Protein AF-A0A8H7L2A6-F1 (afdb_monomer_lite)

Structure (mmCIF, N/CA/C/O backbone):
data_AF-A0A8H7L2A6-F1
#
_entry.id   AF-A0A8H7L2A6-F1
#
loop_
_atom_site.group_PDB
_atom_site.id
_atom_site.type_symbol
_atom_site.label_atom_id
_atom_site.label_alt_id
_atom_site.label_comp_id
_atom_site.label_asym_id
_atom_site.label_entity_id
_atom_site.label_seq_id
_atom_site.pdbx_PDB_ins_code
_atom_site.Cartn_x
_atom_site.Cartn_y
_atom_site.Cartn_z
_atom_site.occupancy
_atom_site.B_iso_or_equiv
_atom_site.auth_seq_id
_atom_site.auth_comp_id
_atom_site.auth_asym_id
_atom_site.auth_atom_id
_atom_site.pdbx_PDB_model_num
ATOM 1 N N . MET A 1 1 ? 75.609 7.071 -18.916 1.00 40.34 1 MET A N 1
ATOM 2 C CA . MET A 1 1 ? 76.246 8.360 -19.255 1.00 40.34 1 MET A CA 1
ATOM 3 C C . MET A 1 1 ? 75.304 9.120 -20.171 1.00 40.34 1 MET A C 1
ATOM 5 O O . MET A 1 1 ? 75.101 8.676 -21.293 1.00 40.34 1 MET A O 1
ATOM 9 N N . SER A 1 2 ? 74.730 10.215 -19.679 1.00 31.78 2 SER A N 1
ATOM 10 C CA . SER A 1 2 ? 74.048 11.240 -20.479 1.00 31.78 2 SER A CA 1
ATOM 11 C C . SER A 1 2 ? 74.425 12.574 -19.819 1.00 31.78 2 SER A C 1
ATOM 13 O O . SER A 1 2 ? 73.928 12.858 -18.739 1.00 31.78 2 SER A O 1
ATOM 15 N N . THR A 1 3 ? 75.395 13.369 -20.289 1.00 38.97 3 THR A N 1
ATOM 16 C CA . THR A 1 3 ? 75.802 13.602 -21.689 1.00 38.97 3 THR A CA 1
ATOM 17 C C . THR A 1 3 ? 74.549 13.868 -22.535 1.00 38.97 3 THR A C 1
ATOM 19 O O . THR A 1 3 ? 73.993 12.947 -23.120 1.00 38.97 3 THR A O 1
ATOM 22 N N . PHE A 1 4 ? 74.001 15.094 -22.526 1.00 56.50 4 PHE A N 1
ATOM 23 C CA . PHE A 1 4 ? 74.652 16.379 -22.171 1.00 56.50 4 PHE A CA 1
ATOM 24 C C . PHE A 1 4 ? 73.710 17.396 -21.480 1.00 56.50 4 PHE A C 1
ATOM 26 O O . PHE A 1 4 ? 73.726 18.582 -21.798 1.00 56.50 4 PHE A O 1
ATOM 33 N N . THR A 1 5 ? 72.856 16.943 -20.556 1.00 36.84 5 THR A N 1
ATOM 34 C CA . THR A 1 5 ? 71.542 17.587 -20.355 1.00 36.84 5 THR A CA 1
ATOM 35 C C . THR A 1 5 ? 71.321 18.253 -18.976 1.00 36.84 5 THR A C 1
ATOM 37 O O . THR A 1 5 ? 71.166 17.560 -17.979 1.00 36.84 5 THR A O 1
ATOM 40 N N . PHE A 1 6 ? 71.303 19.600 -18.962 1.00 30.20 6 PHE A N 1
ATOM 41 C CA . PHE A 1 6 ? 70.477 20.560 -18.170 1.00 30.20 6 PHE A CA 1
ATOM 42 C C . PHE A 1 6 ? 69.821 20.077 -16.839 1.00 30.20 6 PHE A C 1
ATOM 44 O O . PHE A 1 6 ? 69.044 19.133 -16.870 1.00 30.20 6 PHE A O 1
ATOM 51 N N . MET A 1 7 ? 70.024 20.636 -15.622 1.00 29.64 7 MET A N 1
ATOM 52 C CA . MET A 1 7 ? 70.186 22.035 -15.110 1.00 29.64 7 MET A CA 1
ATOM 53 C C . MET A 1 7 ? 68.904 22.903 -15.281 1.00 29.64 7 MET A C 1
ATOM 55 O O . MET A 1 7 ? 68.369 22.901 -16.381 1.00 29.64 7 MET A O 1
ATOM 59 N N . ARG A 1 8 ? 68.330 23.671 -14.317 1.00 29.77 8 ARG A N 1
ATOM 60 C CA . ARG A 1 8 ? 68.744 24.357 -13.042 1.00 29.77 8 ARG A CA 1
ATOM 61 C C . ARG A 1 8 ? 67.606 24.306 -11.967 1.00 29.77 8 ARG A C 1
ATOM 63 O O . ARG A 1 8 ? 66.462 24.163 -12.368 1.00 29.77 8 ARG A O 1
ATOM 70 N N . LEU A 1 9 ? 67.834 24.212 -10.635 1.00 29.08 9 LEU A N 1
ATOM 71 C CA . LEU A 1 9 ? 68.159 25.247 -9.592 1.00 29.08 9 LEU A CA 1
ATOM 72 C C . LEU A 1 9 ? 67.143 26.426 -9.493 1.00 29.08 9 LEU A C 1
ATOM 74 O O . LEU A 1 9 ? 66.812 26.962 -10.542 1.00 29.08 9 LEU A O 1
ATOM 78 N N . PHE A 1 10 ? 66.670 26.949 -8.333 1.00 32.69 10 PHE A N 1
ATOM 79 C CA . PHE A 1 10 ? 66.901 26.731 -6.864 1.00 32.69 10 PHE A CA 1
ATOM 80 C C . PHE A 1 10 ? 65.615 27.180 -6.053 1.00 32.69 10 PHE A C 1
ATOM 82 O O . PHE A 1 10 ? 64.568 27.161 -6.687 1.00 32.69 10 PHE A O 1
ATOM 89 N N . ALA A 1 11 ? 65.466 27.564 -4.756 1.00 26.86 11 ALA A N 1
ATOM 90 C CA . ALA A 1 11 ? 66.296 27.990 -3.593 1.00 26.86 11 ALA A CA 1
ATOM 91 C C . ALA A 1 11 ? 65.536 27.829 -2.212 1.00 26.86 11 ALA A C 1
ATOM 93 O O . ALA A 1 11 ? 64.535 27.122 -2.158 1.00 26.86 11 ALA A O 1
ATOM 94 N N . LEU A 1 12 ? 65.977 28.493 -1.114 1.00 28.73 12 LEU A N 1
ATOM 95 C CA . LEU A 1 12 ? 65.385 28.579 0.264 1.00 28.73 12 LEU A CA 1
ATOM 96 C C . LEU A 1 12 ? 65.599 30.000 0.889 1.00 28.73 12 LEU A C 1
ATOM 98 O O . LEU A 1 12 ? 66.325 30.772 0.267 1.00 28.73 12 LEU A O 1
ATOM 102 N N . LEU A 1 13 ? 65.067 30.320 2.103 1.00 30.17 13 LEU A N 1
ATOM 103 C CA . LEU A 1 13 ? 65.820 30.764 3.334 1.00 30.17 13 LEU A CA 1
ATOM 104 C C . LEU A 1 13 ? 64.979 31.416 4.501 1.00 30.17 13 LEU A C 1
ATOM 106 O O . LEU A 1 13 ? 64.203 32.323 4.244 1.00 30.17 13 LEU A O 1
ATOM 110 N N . TYR A 1 14 ? 65.280 31.019 5.764 1.00 26.67 14 TYR A N 1
ATOM 111 C CA . TYR A 1 14 ? 65.416 31.771 7.066 1.00 26.67 14 TYR A CA 1
ATOM 112 C C . TYR A 1 14 ? 64.215 32.594 7.648 1.00 26.67 14 TYR A C 1
ATOM 114 O O . TYR A 1 14 ? 63.538 33.272 6.893 1.00 26.67 14 TYR A O 1
ATOM 122 N N . THR A 1 15 ? 63.787 32.636 8.938 1.00 28.56 15 THR A N 1
ATOM 123 C CA . THR A 1 15 ? 64.263 32.418 10.355 1.00 28.56 15 THR A CA 1
ATOM 124 C C . THR A 1 15 ? 64.752 33.652 11.151 1.00 28.56 15 THR A C 1
ATOM 126 O O . THR A 1 15 ? 65.770 34.211 10.761 1.00 28.56 15 THR A O 1
ATOM 129 N N . PHE A 1 16 ? 64.145 33.968 12.324 1.00 26.38 16 PHE A N 1
ATOM 130 C CA . PHE A 1 16 ? 64.808 34.307 13.626 1.00 26.38 16 PHE A CA 1
ATOM 131 C C . PHE A 1 16 ? 63.808 34.463 14.820 1.00 26.38 16 PHE A C 1
ATOM 133 O O . PHE A 1 16 ? 62.601 34.486 14.598 1.00 26.38 16 PHE A O 1
ATOM 140 N N . VAL A 1 17 ? 64.292 34.523 16.083 1.00 28.95 17 VAL A N 1
ATOM 141 C CA . VAL A 1 17 ? 63.508 34.461 17.358 1.00 28.95 17 VAL A CA 1
ATOM 142 C C . VAL A 1 17 ? 64.082 35.362 18.484 1.00 28.95 17 VAL A C 1
ATOM 144 O O . VAL A 1 17 ? 65.301 35.489 18.586 1.00 28.95 17 VAL A O 1
ATOM 147 N N . SER A 1 18 ? 63.234 35.910 19.383 1.00 26.11 18 SER A N 1
ATOM 148 C CA . SER A 1 18 ? 63.553 36.355 20.776 1.00 26.11 18 SER A CA 1
ATOM 149 C C . SER A 1 18 ? 62.257 36.566 21.612 1.00 26.11 18 SER A C 1
ATOM 151 O O . SER A 1 18 ? 61.376 37.276 21.150 1.00 26.11 18 SER A O 1
ATOM 153 N N . ILE A 1 19 ? 61.986 35.819 22.706 1.00 30.64 19 ILE A N 1
ATOM 154 C CA . ILE A 1 19 ? 62.313 36.088 24.145 1.00 30.64 19 ILE A CA 1
ATOM 155 C C . ILE A 1 19 ? 61.479 37.267 24.734 1.00 30.64 19 ILE A C 1
ATOM 157 O O . ILE A 1 19 ? 61.655 38.388 24.279 1.00 30.64 19 ILE A O 1
ATOM 161 N N . ARG A 1 20 ? 60.574 37.120 25.736 1.00 25.31 20 ARG A N 1
ATOM 162 C CA . ARG A 1 20 ? 60.761 36.609 27.131 1.00 25.31 20 ARG A CA 1
ATOM 163 C C . ARG A 1 20 ? 59.428 36.219 27.860 1.00 25.31 20 ARG A C 1
ATOM 165 O O . ARG A 1 20 ? 58.353 36.469 27.335 1.00 25.31 20 ARG A O 1
ATOM 172 N N . SER A 1 21 ? 59.529 35.625 29.063 1.00 24.31 21 SER A N 1
ATOM 173 C CA . SER A 1 21 ? 58.467 35.088 29.977 1.00 24.31 21 SER A CA 1
ATOM 174 C C . SER A 1 21 ? 57.545 36.164 30.635 1.00 24.31 21 SER A C 1
ATOM 176 O O . SER A 1 21 ? 57.826 37.342 30.452 1.00 24.31 21 SER A O 1
ATOM 178 N N . ILE A 1 22 ? 56.466 35.917 31.420 1.00 28.44 22 ILE A N 1
ATOM 179 C CA . ILE A 1 22 ? 56.088 34.885 32.441 1.00 28.44 22 ILE A CA 1
ATOM 180 C C . ILE A 1 22 ? 54.555 34.575 32.388 1.00 28.44 22 ILE A C 1
ATOM 182 O O . ILE A 1 22 ? 53.804 35.312 31.761 1.00 28.44 22 ILE A O 1
ATOM 186 N N . ALA A 1 23 ? 54.089 33.483 33.018 1.00 29.59 23 ALA A N 1
ATOM 187 C CA . ALA A 1 23 ? 52.720 32.939 32.934 1.00 29.59 23 ALA A CA 1
ATOM 188 C C . ALA A 1 23 ? 51.699 33.414 34.001 1.00 29.59 23 ALA A C 1
ATOM 190 O O . ALA A 1 23 ? 52.063 33.612 35.158 1.00 29.59 23 ALA A O 1
ATOM 191 N N . ALA A 1 24 ? 50.410 33.428 33.620 1.00 24.98 24 ALA A N 1
ATOM 192 C CA . ALA A 1 24 ? 49.233 33.077 34.440 1.00 24.98 24 ALA A CA 1
ATOM 193 C C . ALA A 1 24 ? 47.994 32.863 33.530 1.00 24.98 24 ALA A C 1
ATOM 195 O O . ALA A 1 24 ? 47.926 33.445 32.450 1.00 24.98 24 ALA A O 1
ATOM 196 N N . ALA A 1 25 ? 47.016 32.057 33.962 1.00 32.19 25 ALA A N 1
ATOM 197 C CA . ALA A 1 25 ? 45.678 31.940 33.349 1.00 32.19 25 ALA A CA 1
ATOM 198 C C . ALA A 1 25 ? 44.618 32.514 34.320 1.00 32.19 25 ALA A C 1
ATOM 200 O O . ALA A 1 25 ? 44.925 32.624 35.512 1.00 32.19 25 ALA A O 1
ATOM 201 N N . PRO A 1 26 ? 43.400 32.883 33.863 1.00 31.97 26 PRO A N 1
ATOM 202 C CA . PRO A 1 26 ? 42.338 31.863 33.785 1.00 31.97 26 PRO A CA 1
ATOM 203 C C . PRO A 1 26 ? 41.276 32.025 32.663 1.00 31.97 26 PRO A C 1
ATOM 205 O O . PRO A 1 26 ? 40.942 33.131 32.265 1.00 31.97 26 PRO A O 1
ATOM 208 N N . VAL A 1 27 ? 40.695 30.878 32.272 1.00 27.33 27 VAL A N 1
ATOM 209 C CA . VAL A 1 27 ? 39.286 30.619 31.860 1.00 27.33 27 VAL A CA 1
ATOM 210 C C . VAL A 1 27 ? 38.619 31.496 30.772 1.00 27.33 27 VAL A C 1
ATOM 212 O O . VAL A 1 27 ? 38.424 32.696 30.924 1.00 27.33 27 VAL A O 1
ATOM 215 N N . ALA A 1 28 ? 38.128 30.828 29.720 1.00 28.22 28 ALA A N 1
ATOM 216 C CA . ALA A 1 28 ? 37.209 31.365 28.706 1.00 28.22 28 ALA A CA 1
ATOM 217 C C . ALA A 1 28 ? 35.732 31.048 29.043 1.00 28.22 28 ALA A C 1
ATOM 219 O O . ALA A 1 28 ? 35.467 30.152 29.849 1.00 28.22 28 ALA A O 1
ATOM 220 N N . PRO A 1 29 ? 34.762 31.724 28.401 1.00 27.88 29 PRO A N 1
ATOM 221 C CA . PRO A 1 29 ? 33.914 30.984 27.446 1.00 27.88 29 PRO A CA 1
ATOM 222 C C . PRO A 1 29 ? 34.198 31.291 25.967 1.00 27.88 29 PRO A C 1
ATOM 224 O O . PRO A 1 29 ? 34.882 32.253 25.623 1.00 27.88 29 PRO A O 1
ATOM 227 N N . THR A 1 30 ? 33.688 30.433 25.083 1.00 25.33 30 THR A N 1
ATOM 228 C CA . THR A 1 30 ? 33.914 30.462 23.628 1.00 25.33 30 THR A CA 1
ATOM 229 C C . THR A 1 30 ? 33.172 31.586 22.901 1.00 25.33 30 THR A C 1
ATOM 231 O O . THR A 1 30 ? 32.039 31.915 23.234 1.00 25.33 30 THR A O 1
ATOM 234 N N . VAL A 1 31 ? 33.812 32.126 21.859 1.00 28.44 31 VAL A N 1
ATOM 235 C CA . VAL A 1 31 ? 33.295 33.205 21.000 1.00 28.44 31 VAL A CA 1
ATOM 236 C C . VAL A 1 31 ? 32.268 32.684 19.988 1.00 28.44 31 VAL A C 1
ATOM 238 O O . VAL A 1 31 ? 32.456 31.624 19.392 1.00 28.44 31 VAL A O 1
ATOM 241 N N . GLU A 1 32 ? 31.221 33.476 19.749 1.00 26.55 32 GLU A N 1
ATOM 242 C CA . GLU A 1 32 ? 30.215 33.260 18.705 1.00 26.55 32 GLU A CA 1
ATOM 243 C C . GLU A 1 32 ? 30.849 33.175 17.306 1.00 26.55 32 GLU A C 1
ATOM 245 O O . GLU A 1 32 ? 31.541 34.093 16.853 1.00 26.55 32 GLU A O 1
ATOM 250 N N . THR A 1 33 ? 30.557 32.110 16.560 1.00 26.30 33 THR A N 1
ATOM 251 C CA . THR A 1 33 ? 30.880 32.055 15.130 1.00 26.30 33 THR A CA 1
ATOM 252 C C . THR A 1 33 ? 29.806 32.801 14.345 1.00 26.30 33 THR A C 1
ATOM 254 O O . THR A 1 33 ? 28.725 32.282 14.083 1.00 26.30 33 THR A O 1
ATOM 257 N N . ARG A 1 34 ? 30.107 34.046 13.956 1.00 26.78 34 ARG A N 1
ATOM 258 C CA . ARG A 1 34 ? 29.252 34.836 13.056 1.00 26.78 34 ARG A CA 1
ATOM 259 C C . ARG A 1 34 ? 29.004 34.068 11.756 1.00 26.78 34 ARG A C 1
ATOM 261 O O . ARG A 1 34 ? 29.905 33.980 10.922 1.00 26.78 34 ARG A O 1
ATOM 268 N N . HIS A 1 35 ? 27.777 33.594 11.547 1.00 29.30 35 HIS A N 1
ATOM 269 C CA . HIS A 1 35 ? 27.342 33.137 10.231 1.00 29.30 35 HIS A CA 1
ATOM 270 C C . HIS A 1 35 ? 27.392 34.313 9.253 1.00 29.30 35 HIS A C 1
ATOM 272 O O . HIS A 1 35 ? 26.611 35.261 9.344 1.00 29.30 35 HIS A O 1
ATOM 278 N N . SER A 1 36 ? 28.318 34.264 8.300 1.00 26.89 36 SER A N 1
ATOM 279 C CA . SER A 1 36 ? 28.273 35.155 7.149 1.00 26.89 36 SER A CA 1
ATOM 280 C C . SER A 1 36 ? 27.101 34.747 6.260 1.00 26.89 36 SER A C 1
ATOM 282 O O . SER A 1 36 ? 27.092 33.628 5.745 1.00 26.89 36 SER A O 1
ATOM 284 N N . LEU A 1 37 ? 26.143 35.653 6.058 1.00 34.56 37 LEU A N 1
ATOM 285 C CA . LEU A 1 37 ? 25.050 35.470 5.104 1.00 34.56 37 LEU A CA 1
ATOM 286 C C . LEU A 1 37 ? 25.632 35.381 3.688 1.00 34.56 37 LEU A C 1
ATOM 288 O O . LEU A 1 37 ? 25.933 36.395 3.054 1.00 34.56 37 LEU A O 1
ATOM 292 N N . SER A 1 38 ? 25.810 34.159 3.185 1.00 32.88 38 SER A N 1
ATOM 293 C CA . SER A 1 38 ? 26.059 33.925 1.766 1.00 32.88 38 SER A CA 1
ATOM 294 C C . SER A 1 38 ? 24.856 34.442 0.987 1.00 32.88 38 SER A C 1
ATOM 296 O O . SER A 1 38 ? 23.740 33.977 1.221 1.00 32.88 38 SER A O 1
ATOM 298 N N . LYS A 1 39 ? 25.063 35.398 0.073 1.00 38.22 39 LYS A N 1
ATOM 299 C CA . LYS A 1 39 ? 23.982 35.903 -0.781 1.00 38.22 39 LYS A CA 1
ATOM 300 C C . LYS A 1 39 ? 23.327 34.730 -1.510 1.00 38.22 39 LYS A C 1
ATOM 302 O O . LYS A 1 39 ? 23.985 34.087 -2.330 1.00 38.22 39 LYS A O 1
ATOM 307 N N . ARG A 1 40 ? 22.049 34.473 -1.214 1.00 44.06 40 ARG A N 1
ATOM 308 C CA . ARG A 1 40 ? 21.216 33.551 -1.992 1.00 44.06 40 ARG A CA 1
ATOM 309 C C . ARG A 1 40 ? 21.236 34.057 -3.446 1.00 44.06 40 ARG A C 1
ATOM 311 O O . ARG A 1 40 ? 21.142 35.275 -3.638 1.00 44.06 40 ARG A O 1
ATOM 318 N N . PRO A 1 41 ? 21.405 33.199 -4.468 1.00 45.56 41 PRO A N 1
ATOM 319 C CA . PRO A 1 41 ? 21.104 33.621 -5.831 1.00 45.56 41 PRO A CA 1
ATOM 320 C C . PRO A 1 41 ? 19.650 34.112 -5.868 1.00 45.56 41 PRO A C 1
ATOM 322 O O . PRO A 1 41 ? 18.807 33.578 -5.147 1.00 45.56 41 PRO A O 1
ATOM 325 N N . SER A 1 42 ? 19.372 35.152 -6.654 1.00 46.59 42 SER A N 1
ATOM 326 C CA . SER A 1 42 ? 18.027 35.726 -6.757 1.00 46.59 42 SER A CA 1
ATOM 327 C C . SER A 1 42 ? 17.032 34.649 -7.176 1.00 46.59 42 SER A C 1
ATOM 329 O O . SER A 1 42 ? 17.193 34.058 -8.248 1.00 46.59 42 SER A O 1
ATOM 331 N N . THR A 1 43 ? 16.018 34.407 -6.346 1.00 50.50 43 THR A N 1
ATOM 332 C CA . THR A 1 43 ? 14.876 33.577 -6.729 1.00 50.50 43 THR A CA 1
ATOM 333 C C . THR A 1 43 ? 14.183 34.230 -7.919 1.00 50.50 43 THR A C 1
ATOM 335 O O . THR A 1 43 ? 14.094 35.458 -8.012 1.00 50.50 43 THR A O 1
ATOM 338 N N . PHE A 1 44 ? 13.727 33.418 -8.870 1.00 51.88 44 PHE A N 1
ATOM 339 C CA . PHE A 1 44 ? 13.078 33.927 -10.073 1.00 51.88 44 PHE A CA 1
ATOM 340 C C . PHE A 1 44 ? 11.615 34.252 -9.754 1.00 51.88 44 PHE A C 1
ATOM 342 O O . PHE A 1 44 ? 10.711 33.511 -10.129 1.00 51.88 44 PHE A O 1
ATOM 349 N N . VAL A 1 45 ? 11.388 35.351 -9.023 1.00 56.09 45 VAL A N 1
ATOM 350 C CA . VAL A 1 45 ? 10.045 35.910 -8.824 1.00 56.09 45 VAL A CA 1
ATOM 351 C C . VAL A 1 45 ? 9.530 36.321 -10.201 1.00 56.09 45 VAL A C 1
ATOM 353 O O . VAL A 1 45 ? 9.932 37.350 -10.749 1.00 56.09 45 VAL A O 1
ATOM 356 N N . ALA A 1 46 ? 8.717 35.454 -10.801 1.00 62.34 46 ALA A N 1
ATOM 357 C CA . ALA A 1 46 ? 8.137 35.689 -12.110 1.00 62.34 46 ALA A CA 1
ATOM 358 C C . ALA A 1 46 ? 7.246 36.936 -12.062 1.00 62.34 46 ALA A C 1
ATOM 360 O O . ALA A 1 46 ? 6.533 37.159 -11.088 1.00 62.34 46 ALA A O 1
ATOM 361 N N . SER A 1 47 ? 7.268 37.741 -13.123 1.00 76.44 47 SER A N 1
ATOM 362 C CA . SER A 1 47 ? 6.226 38.745 -13.339 1.00 76.44 47 SER A CA 1
ATOM 363 C C . SER A 1 47 ? 4.880 38.054 -13.563 1.00 76.44 47 SER A C 1
ATOM 365 O O . SER A 1 47 ? 4.855 36.998 -14.201 1.00 76.44 47 SER A O 1
ATOM 367 N N . ALA A 1 48 ? 3.789 38.690 -13.129 1.00 82.62 48 ALA A N 1
ATOM 368 C CA . ALA A 1 48 ? 2.421 38.232 -13.358 1.00 82.62 48 ALA A CA 1
ATOM 369 C C . ALA A 1 48 ? 2.175 37.777 -14.823 1.00 82.62 48 ALA A C 1
ATOM 371 O O . ALA A 1 48 ? 2.740 38.368 -15.755 1.00 82.62 48 ALA A O 1
ATOM 372 N N . PRO A 1 49 ? 1.347 36.740 -15.060 1.00 91.31 49 PRO A N 1
ATOM 373 C CA . PRO A 1 49 ? 0.391 36.141 -14.124 1.00 91.31 49 PRO A CA 1
ATOM 374 C C . PRO A 1 49 ? 0.989 35.180 -13.089 1.00 91.31 49 PRO A C 1
ATOM 376 O O . PRO A 1 49 ? 1.882 34.376 -13.372 1.00 91.31 49 PRO A O 1
ATOM 379 N N . HIS A 1 50 ? 0.411 35.231 -11.894 1.00 94.69 50 HIS A N 1
ATOM 380 C CA . HIS A 1 50 ? 0.646 34.302 -10.801 1.00 94.69 50 HIS A CA 1
ATOM 381 C C . HIS A 1 50 ? -0.486 33.270 -10.746 1.00 94.69 50 HIS A C 1
ATOM 383 O O . HIS A 1 50 ? -1.662 33.586 -10.934 1.00 94.69 50 HIS A O 1
ATOM 389 N N . PHE A 1 51 ? -0.122 32.019 -10.502 1.00 96.69 51 PHE A N 1
ATOM 390 C CA . PHE A 1 51 ? -1.047 30.910 -10.345 1.00 96.69 51 PHE A CA 1
ATOM 391 C C . PHE A 1 51 ? -0.696 30.196 -9.047 1.00 96.69 51 PHE A C 1
ATOM 393 O O . PHE A 1 51 ? 0.316 29.490 -8.987 1.00 96.69 51 PHE A O 1
ATOM 400 N N . THR A 1 52 ? -1.526 30.423 -8.029 1.00 97.19 52 THR A N 1
ATOM 401 C CA . THR A 1 52 ? -1.337 29.955 -6.650 1.00 97.19 52 THR A CA 1
ATOM 402 C C . THR A 1 52 ? -2.279 28.794 -6.350 1.00 97.19 52 THR A C 1
ATOM 404 O O . THR A 1 52 ? -3.465 28.861 -6.672 1.00 97.19 52 THR A O 1
ATOM 407 N N . ILE A 1 53 ? -1.778 27.761 -5.680 1.00 96.75 53 ILE A N 1
ATOM 408 C CA . ILE A 1 53 ? -2.603 26.732 -5.040 1.00 96.75 53 ILE A CA 1
ATOM 409 C C . ILE A 1 53 ? -2.105 26.466 -3.623 1.00 96.75 53 ILE A C 1
ATOM 411 O O . ILE A 1 53 ? -0.897 26.428 -3.377 1.00 96.75 53 ILE A O 1
ATOM 415 N N . TYR A 1 54 ? -3.055 26.305 -2.709 1.00 94.50 54 TYR A N 1
ATOM 416 C CA . TYR A 1 54 ? -2.826 25.962 -1.310 1.00 94.50 54 TYR A CA 1
ATOM 417 C C . TYR A 1 54 ? -3.066 24.463 -1.125 1.00 94.50 54 TYR A C 1
ATOM 419 O O . TYR A 1 54 ? -3.929 23.891 -1.798 1.00 94.50 54 TYR A O 1
ATOM 427 N N . ASN A 1 55 ? -2.330 23.815 -0.225 1.00 87.62 55 ASN A N 1
ATOM 428 C CA . ASN A 1 55 ? -2.624 22.447 0.197 1.00 87.62 55 ASN A CA 1
ATOM 429 C C . ASN A 1 55 ? -2.904 22.405 1.698 1.00 87.62 55 ASN A C 1
ATOM 431 O O . ASN A 1 55 ? -2.065 22.849 2.477 1.00 87.62 55 ASN A O 1
ATOM 435 N N . ASP A 1 56 ? -4.057 21.847 2.069 1.00 75.56 56 ASP A N 1
ATOM 436 C CA . ASP A 1 56 ? -4.521 21.805 3.459 1.00 75.56 56 ASP A CA 1
ATOM 437 C C . ASP A 1 56 ? -5.051 20.424 3.866 1.00 75.56 56 ASP A C 1
ATOM 439 O O . ASP A 1 56 ? -4.609 19.869 4.872 1.00 75.56 56 ASP A O 1
ATOM 443 N N . LYS A 1 57 ? -5.844 19.771 3.001 1.00 70.56 57 LYS A N 1
ATOM 444 C CA . LYS A 1 57 ? -6.129 18.326 3.097 1.00 70.56 57 LYS A CA 1
ATOM 445 C C . LYS A 1 57 ? -4.851 17.529 3.413 1.00 70.56 57 LYS A C 1
ATOM 447 O O . LYS A 1 57 ? -3.814 17.696 2.761 1.00 70.56 57 LYS A O 1
ATOM 452 N N . TRP A 1 58 ? -4.942 16.655 4.422 1.00 59.31 58 TRP A N 1
ATOM 453 C CA . TRP A 1 58 ? -3.833 15.931 5.070 1.00 59.31 58 TRP A CA 1
ATOM 454 C C . TRP A 1 58 ? -3.209 14.835 4.185 1.00 59.31 58 TRP A C 1
ATOM 456 O O . TRP A 1 58 ? -3.289 13.637 4.453 1.00 59.31 58 TRP A O 1
ATOM 466 N N . LEU A 1 59 ? -2.582 15.264 3.094 1.00 61.19 59 LEU A N 1
ATOM 467 C CA . LEU A 1 59 ? -2.009 14.434 2.038 1.00 61.19 59 LEU A CA 1
ATOM 468 C C . LEU A 1 59 ? -0.514 14.719 1.857 1.00 61.19 59 LEU A C 1
ATOM 470 O O . LEU A 1 59 ? 0.019 15.716 2.345 1.00 61.19 59 LEU A O 1
ATOM 474 N N . THR A 1 60 ? 0.176 13.843 1.129 1.00 71.31 60 THR A N 1
ATOM 475 C CA . THR A 1 60 ? 1.567 14.067 0.716 1.00 71.31 60 THR A CA 1
ATOM 476 C C . THR A 1 60 ? 1.689 15.276 -0.207 1.00 71.31 60 THR A C 1
ATOM 478 O O . THR A 1 60 ? 0.831 15.491 -1.061 1.00 71.31 60 THR A O 1
ATOM 481 N N . LEU A 1 61 ? 2.797 16.014 -0.090 1.00 83.94 61 LEU A N 1
ATOM 482 C CA . LEU A 1 61 ? 3.130 17.103 -1.011 1.00 83.94 61 LEU A CA 1
ATOM 483 C C . LEU A 1 61 ? 3.136 16.596 -2.467 1.00 83.94 61 LEU A C 1
ATOM 485 O O . LEU A 1 61 ? 3.781 15.574 -2.728 1.00 83.94 61 LEU A O 1
ATOM 489 N N . PRO A 1 62 ? 2.456 17.284 -3.401 1.00 89.62 62 PRO A N 1
ATOM 490 C CA . PRO A 1 62 ? 2.393 16.863 -4.794 1.00 89.62 62 PRO A CA 1
ATOM 491 C C . PRO A 1 62 ? 3.752 16.894 -5.488 1.00 89.62 62 PRO A C 1
ATOM 493 O O . PRO A 1 62 ? 4.670 17.638 -5.132 1.00 89.62 62 PRO A O 1
ATOM 496 N N . SER A 1 63 ? 3.862 16.112 -6.556 1.00 90.19 63 SER A N 1
ATOM 497 C CA . SER A 1 63 ? 4.930 16.281 -7.529 1.00 90.19 63 SER A CA 1
ATOM 498 C C . SER A 1 63 ? 4.790 17.613 -8.278 1.00 90.19 63 SER A C 1
ATOM 500 O O . SER A 1 63 ? 3.702 18.167 -8.440 1.00 90.19 63 SER A O 1
ATOM 502 N N . ALA A 1 64 ? 5.901 18.104 -8.828 1.00 87.56 64 ALA A N 1
ATOM 503 C CA . ALA A 1 64 ? 5.874 19.267 -9.714 1.00 87.56 64 ALA A CA 1
ATOM 504 C C . ALA A 1 64 ? 5.080 19.019 -11.020 1.00 87.56 64 ALA A C 1
ATOM 506 O O . ALA A 1 64 ? 4.723 19.977 -11.698 1.00 87.56 64 ALA A O 1
ATOM 507 N N . GLU A 1 65 ? 4.788 17.755 -11.363 1.00 87.00 65 GLU A N 1
ATOM 508 C CA . GLU A 1 65 ? 3.951 17.373 -12.508 1.00 87.00 65 GLU A CA 1
ATOM 509 C C . GLU A 1 65 ? 2.455 17.544 -12.193 1.00 87.00 65 GLU A C 1
ATOM 511 O O . GLU A 1 65 ? 1.727 18.109 -13.004 1.00 87.00 65 GLU A O 1
ATOM 516 N N . GLU A 1 66 ? 2.004 17.178 -10.988 1.00 90.56 66 GLU A N 1
ATOM 517 C CA . GLU A 1 66 ? 0.626 17.415 -10.509 1.00 90.56 66 GLU A CA 1
ATOM 518 C C . GLU A 1 66 ? 0.297 18.908 -10.332 1.00 90.56 66 GLU A C 1
ATOM 520 O O . GLU A 1 66 ? -0.877 19.296 -10.367 1.00 90.56 66 GLU A O 1
ATOM 525 N N . LEU A 1 67 ? 1.331 19.748 -10.231 1.00 92.50 67 LEU A N 1
ATOM 526 C CA . LEU A 1 67 ? 1.268 21.211 -10.197 1.00 92.50 67 LEU A CA 1
ATOM 527 C C . LEU A 1 67 ? 1.509 21.892 -11.559 1.00 92.50 67 LEU A C 1
ATOM 529 O O . LEU A 1 67 ? 1.638 23.118 -11.614 1.00 92.50 67 LEU A O 1
ATOM 533 N N . THR A 1 68 ? 1.559 21.145 -12.666 1.00 93.12 68 THR A N 1
ATOM 534 C CA . THR A 1 68 ? 1.689 21.713 -14.017 1.00 93.12 68 THR A CA 1
ATOM 535 C C . THR A 1 68 ? 0.610 22.770 -14.278 1.00 93.12 68 THR A C 1
ATOM 537 O O . THR A 1 68 ? -0.584 22.489 -14.325 1.00 93.12 68 THR A O 1
ATOM 540 N N . GLY A 1 69 ? 1.047 24.015 -14.483 1.00 91.44 69 GLY A N 1
ATOM 541 C CA . GLY A 1 69 ? 0.170 25.168 -14.706 1.00 91.44 69 GLY A CA 1
ATOM 542 C C . GLY A 1 69 ? 0.040 26.119 -13.515 1.00 91.44 69 GLY A C 1
ATOM 543 O O . GLY A 1 69 ? -0.422 27.246 -13.714 1.00 91.44 69 GLY A O 1
ATOM 544 N N . TYR A 1 70 ? 0.537 25.738 -12.339 1.00 95.38 70 TYR A N 1
ATOM 545 C CA . TYR A 1 70 ? 0.821 26.648 -11.228 1.00 95.38 70 TYR A CA 1
ATOM 546 C C . TYR A 1 70 ? 2.241 27.227 -11.327 1.00 95.38 70 TYR A C 1
ATOM 548 O O . TYR A 1 70 ? 3.092 26.706 -12.049 1.00 95.38 70 TYR A O 1
ATOM 556 N N . ASN A 1 71 ? 2.501 28.333 -10.625 1.00 94.69 71 ASN A N 1
ATOM 557 C CA . ASN A 1 71 ? 3.858 28.861 -10.408 1.00 94.69 71 ASN A CA 1
ATOM 558 C C . ASN A 1 71 ? 4.120 29.305 -8.953 1.00 94.69 71 ASN A C 1
ATOM 560 O O . ASN A 1 71 ? 5.249 29.666 -8.613 1.00 94.69 71 ASN A O 1
ATOM 564 N N . VAL A 1 72 ? 3.119 29.201 -8.074 1.00 96.38 72 VAL A N 1
ATOM 565 C CA . VAL A 1 72 ? 3.242 29.355 -6.620 1.00 96.38 72 VAL A CA 1
ATOM 566 C C . VAL A 1 72 ? 2.483 28.215 -5.934 1.00 96.38 72 VAL A C 1
ATOM 568 O O . VAL A 1 72 ? 1.359 27.893 -6.316 1.00 96.38 72 VAL A O 1
ATOM 571 N N . PHE A 1 73 ? 3.095 27.610 -4.919 1.00 96.62 73 PHE A N 1
ATOM 572 C CA . PHE A 1 73 ? 2.492 26.578 -4.076 1.00 96.62 73 PHE A CA 1
ATOM 573 C C . PHE A 1 73 ? 2.632 26.978 -2.604 1.00 96.62 73 PHE A C 1
ATOM 575 O O . PHE A 1 73 ? 3.749 27.264 -2.161 1.00 96.62 73 PHE A O 1
ATOM 582 N N . ALA A 1 74 ? 1.520 27.016 -1.870 1.00 96.38 74 ALA A N 1
ATOM 583 C CA . ALA A 1 74 ? 1.445 27.522 -0.502 1.00 96.38 74 ALA A CA 1
ATOM 584 C C . ALA A 1 74 ? 1.100 26.410 0.504 1.00 96.38 74 ALA A C 1
ATOM 586 O O . ALA A 1 74 ? 0.028 25.813 0.442 1.00 96.38 74 ALA A O 1
ATOM 587 N N . LEU A 1 75 ? 2.015 26.163 1.445 1.00 95.06 75 LEU A N 1
ATOM 588 C CA . LEU A 1 75 ? 1.822 25.229 2.558 1.00 95.06 75 LEU A CA 1
ATOM 589 C C . LEU A 1 75 ? 0.883 25.834 3.612 1.00 95.06 75 LEU A C 1
ATOM 591 O O . LEU A 1 75 ? 1.219 26.886 4.157 1.00 95.06 75 LEU A O 1
ATOM 595 N N . SER A 1 76 ? -0.222 25.171 3.953 1.00 89.75 76 SER A N 1
ATOM 596 C CA . SER A 1 76 ? -0.977 25.478 5.178 1.00 89.75 76 SER A CA 1
ATOM 597 C C . SER A 1 76 ? -0.226 24.972 6.424 1.00 89.75 76 SER A C 1
ATOM 599 O O . SER A 1 76 ? 0.573 24.046 6.325 1.00 89.75 76 SER A O 1
ATOM 601 N N . PHE A 1 77 ? -0.374 25.522 7.625 1.00 92.31 77 PHE A N 1
ATOM 602 C CA . PHE A 1 77 ? -0.330 26.951 7.934 1.00 92.31 77 PHE A CA 1
ATOM 603 C C . PHE A 1 77 ? 0.861 27.234 8.868 1.00 92.31 77 PHE A C 1
ATOM 605 O O . PHE A 1 77 ? 1.412 26.335 9.504 1.00 92.31 77 PHE A O 1
ATOM 612 N N . TRP A 1 78 ? 1.268 28.494 9.004 1.00 96.62 78 TRP A N 1
ATOM 613 C CA . TRP A 1 78 ? 2.125 28.954 10.099 1.00 96.62 78 TRP A CA 1
ATOM 614 C C . TRP A 1 78 ? 1.329 29.886 11.010 1.00 96.62 78 TRP A C 1
ATOM 616 O O . TRP A 1 78 ? 0.973 30.993 10.614 1.00 96.62 78 TRP A O 1
ATOM 626 N N . LEU A 1 79 ? 1.055 29.432 12.228 1.00 96.19 79 LEU A N 1
ATOM 627 C CA . LEU A 1 79 ? 0.255 30.134 13.228 1.00 96.19 79 LEU A CA 1
ATOM 628 C C . LEU A 1 79 ? 1.165 30.823 14.259 1.00 96.19 79 LEU A C 1
ATOM 630 O O . LEU A 1 79 ? 2.362 30.538 14.352 1.00 96.19 79 LEU A O 1
ATOM 634 N N . LEU A 1 80 ? 0.597 31.667 15.121 1.00 92.31 80 LEU A N 1
ATOM 635 C CA . LEU A 1 80 ? 1.281 32.256 16.279 1.00 92.31 80 LEU A CA 1
ATOM 636 C C . LEU A 1 80 ? 1.916 31.213 17.216 1.00 92.31 80 LEU A C 1
ATOM 638 O O . LEU A 1 80 ? 2.905 31.505 17.892 1.00 92.31 80 LEU A O 1
ATOM 642 N N . SER A 1 81 ? 1.365 29.999 17.260 1.00 91.44 81 SER A N 1
ATOM 643 C CA . SER A 1 81 ? 1.895 28.857 18.016 1.00 91.44 81 SER A CA 1
ATOM 644 C C . SER A 1 81 ? 3.089 28.162 17.340 1.00 91.44 81 SER A C 1
ATOM 646 O O . SER A 1 81 ? 3.785 27.380 17.992 1.00 91.44 81 SER A O 1
ATOM 648 N N . GLY A 1 82 ? 3.362 28.462 16.066 1.00 91.38 82 GLY A N 1
ATOM 649 C CA . GLY A 1 82 ? 4.362 27.810 15.222 1.00 91.38 82 GLY A CA 1
ATOM 650 C C . GLY A 1 82 ? 3.745 27.194 13.956 1.00 91.38 82 GLY A C 1
ATOM 651 O O . GLY A 1 82 ? 2.606 27.496 13.610 1.00 91.38 82 GLY A O 1
ATOM 652 N N . PRO A 1 83 ? 4.480 26.333 13.229 1.00 92.19 83 PRO A N 1
ATOM 653 C CA . PRO A 1 83 ? 3.903 25.617 12.096 1.00 92.19 83 PRO A CA 1
ATOM 654 C C . PRO A 1 83 ? 2.760 24.697 12.542 1.00 92.19 83 PRO A C 1
ATOM 656 O O . PRO A 1 83 ? 2.889 24.004 13.553 1.00 92.19 83 PRO A O 1
ATOM 659 N N . ALA A 1 84 ? 1.710 24.652 11.732 1.00 90.00 84 ALA A N 1
ATOM 660 C CA . ALA A 1 84 ? 0.609 23.698 11.763 1.00 90.00 84 ALA A CA 1
ATOM 661 C C . ALA A 1 84 ? 0.635 22.821 10.489 1.00 90.00 84 ALA A C 1
ATOM 663 O O . ALA A 1 84 ? 1.466 23.032 9.602 1.00 90.00 84 ALA A O 1
ATOM 664 N N . ASP A 1 85 ? -0.217 21.801 10.426 1.00 90.00 85 ASP A N 1
ATOM 665 C CA . ASP A 1 85 ? -0.624 21.107 9.192 1.00 90.00 85 ASP A CA 1
ATOM 666 C C . ASP A 1 85 ? 0.528 20.756 8.219 1.00 90.00 85 ASP A C 1
ATOM 668 O O . ASP A 1 85 ? 1.492 20.060 8.567 1.00 90.00 85 ASP A O 1
ATOM 672 N N . GLN A 1 86 ? 0.473 21.244 6.981 1.00 91.00 86 GLN A N 1
ATOM 673 C CA . GLN A 1 86 ? 1.455 20.951 5.937 1.00 91.00 86 GLN A CA 1
ATOM 674 C C . GLN A 1 86 ? 2.813 21.648 6.156 1.00 91.00 86 GLN A C 1
ATOM 676 O O . GLN A 1 86 ? 3.846 21.174 5.671 1.00 91.00 86 GLN A O 1
ATOM 681 N N . ALA A 1 87 ? 2.867 22.708 6.963 1.00 91.62 87 ALA A N 1
ATOM 682 C CA . ALA A 1 87 ? 4.088 23.354 7.422 1.00 91.62 87 ALA A CA 1
ATOM 683 C C . ALA A 1 87 ? 4.808 22.516 8.495 1.00 91.62 87 ALA A C 1
ATOM 685 O O . ALA A 1 87 ? 6.044 22.506 8.522 1.00 91.62 87 ALA A O 1
ATOM 686 N N . ILE A 1 88 ? 4.079 21.754 9.327 1.00 90.38 88 ILE A N 1
ATOM 687 C CA . ILE A 1 88 ? 4.662 20.704 10.183 1.00 90.38 88 ILE A CA 1
ATOM 688 C C . ILE A 1 88 ? 5.252 19.605 9.301 1.00 90.38 88 ILE A C 1
ATOM 690 O O . ILE A 1 88 ? 6.417 19.241 9.486 1.00 90.38 88 ILE A O 1
ATOM 694 N N . ASN A 1 89 ? 4.489 19.113 8.320 1.00 89.44 89 ASN A N 1
ATOM 695 C CA . ASN A 1 89 ? 4.949 18.061 7.410 1.00 89.44 89 ASN A CA 1
ATOM 696 C C . ASN A 1 89 ? 6.226 18.489 6.669 1.00 89.44 89 ASN A C 1
ATOM 698 O O . ASN A 1 89 ? 7.210 17.748 6.662 1.00 89.44 89 ASN A O 1
ATOM 702 N N . TRP A 1 90 ? 6.273 19.723 6.147 1.00 92.38 90 TRP A N 1
ATOM 703 C CA . TRP A 1 90 ? 7.494 20.300 5.582 1.00 92.38 90 TRP A CA 1
ATOM 704 C C . TRP A 1 90 ? 8.623 20.377 6.614 1.00 92.38 90 TRP A C 1
ATOM 706 O O . TRP A 1 90 ? 9.739 19.944 6.326 1.00 92.38 90 TRP A O 1
ATOM 716 N N . ALA A 1 91 ? 8.369 20.885 7.825 1.00 90.06 91 ALA A N 1
ATOM 717 C CA . ALA A 1 91 ? 9.392 21.028 8.861 1.00 90.06 91 ALA A CA 1
ATOM 718 C C . ALA A 1 91 ? 10.063 19.694 9.235 1.00 90.06 91 ALA A C 1
ATOM 720 O O . ALA A 1 91 ? 11.278 19.690 9.454 1.00 90.06 91 ALA A O 1
ATOM 721 N N . GLN A 1 92 ? 9.321 18.583 9.240 1.00 88.25 92 GLN A N 1
ATOM 722 C CA . GLN A 1 92 ? 9.836 17.244 9.555 1.00 88.25 92 GLN A CA 1
ATOM 723 C C . GLN A 1 92 ? 10.750 16.643 8.470 1.00 88.25 92 GLN A C 1
ATOM 725 O O . GLN A 1 92 ? 11.557 15.766 8.781 1.00 88.25 92 GLN A O 1
ATOM 730 N N . LEU A 1 93 ? 10.679 17.109 7.216 1.00 85.62 93 LEU A N 1
ATOM 731 C CA . LEU A 1 93 ? 11.526 16.586 6.137 1.00 85.62 93 LEU A CA 1
ATOM 732 C C . LEU A 1 93 ? 13.022 16.851 6.386 1.00 85.62 93 LEU A C 1
ATOM 734 O O . LEU A 1 93 ? 13.431 17.926 6.844 1.00 85.62 93 LEU A O 1
ATOM 738 N N . THR A 1 94 ? 13.860 15.882 6.011 1.00 88.62 94 THR A N 1
ATOM 739 C CA . THR A 1 94 ? 15.324 16.025 6.046 1.00 88.62 94 THR A CA 1
ATOM 740 C C . THR A 1 94 ? 15.811 17.103 5.074 1.00 88.62 94 THR A C 1
ATOM 742 O O . THR A 1 94 ? 15.144 17.427 4.089 1.00 88.62 94 THR A O 1
ATOM 745 N N . SER A 1 95 ? 17.012 17.641 5.312 1.00 82.62 95 SER A N 1
ATOM 746 C CA . SER A 1 95 ? 17.642 18.641 4.434 1.00 82.62 95 SER A CA 1
ATOM 747 C C . SER A 1 95 ? 17.731 18.189 2.973 1.00 82.62 95 SER A C 1
ATOM 749 O O . SER A 1 95 ? 17.526 19.001 2.072 1.00 82.62 95 SER A O 1
ATOM 751 N N . ASP A 1 96 ? 17.976 16.898 2.736 1.00 83.12 96 ASP A N 1
ATOM 752 C CA . ASP A 1 96 ? 18.107 16.332 1.392 1.00 83.12 96 ASP A CA 1
ATOM 753 C C . ASP A 1 96 ? 16.739 16.191 0.704 1.00 83.12 96 ASP A C 1
ATOM 755 O O . ASP A 1 96 ? 16.607 16.542 -0.468 1.00 83.12 96 ASP A O 1
ATOM 759 N N . GLN A 1 97 ? 15.692 15.780 1.434 1.00 85.69 97 GLN A N 1
ATOM 760 C CA . GLN A 1 97 ? 14.309 15.780 0.928 1.00 85.69 97 GLN A CA 1
ATOM 761 C C . GLN A 1 97 ? 13.836 17.200 0.600 1.00 85.69 97 GLN A C 1
ATOM 763 O O . GLN A 1 97 ? 13.342 17.440 -0.502 1.00 85.69 97 GLN A O 1
ATOM 768 N N . LYS A 1 98 ? 14.056 18.159 1.512 1.00 90.56 98 LYS A N 1
ATOM 769 C CA . LYS A 1 98 ? 13.763 19.580 1.279 1.00 90.56 98 LYS A CA 1
ATOM 770 C C . LYS A 1 98 ? 14.494 20.085 0.039 1.00 90.56 98 LYS A C 1
ATOM 772 O O . LYS A 1 98 ? 13.855 20.629 -0.854 1.00 90.56 98 LYS A O 1
ATOM 777 N N . SER A 1 99 ? 15.806 19.854 -0.071 1.00 87.88 99 SER A N 1
ATOM 778 C CA . SER A 1 99 ? 16.590 20.255 -1.246 1.00 87.88 99 SER A CA 1
ATOM 779 C C . SER A 1 99 ? 16.081 19.597 -2.530 1.00 87.88 99 SER A C 1
ATOM 781 O O . SER A 1 99 ? 16.030 20.264 -3.556 1.00 87.88 99 SER A O 1
ATOM 783 N N . SER A 1 100 ? 15.671 18.327 -2.488 1.00 88.69 100 SER A N 1
ATOM 784 C CA . SER A 1 100 ? 15.159 17.601 -3.654 1.00 88.69 100 SER A CA 1
ATOM 785 C C . SER A 1 100 ? 13.837 18.191 -4.159 1.00 88.69 100 SER A C 1
ATOM 787 O O . SER A 1 100 ? 13.750 18.567 -5.329 1.00 88.69 100 SER A O 1
ATOM 789 N N . ILE A 1 101 ? 12.852 18.381 -3.272 1.00 89.88 101 ILE A N 1
ATOM 790 C CA . ILE A 1 101 ? 11.551 18.978 -3.620 1.00 89.88 101 ILE A CA 1
ATOM 791 C C . ILE A 1 101 ? 11.743 20.423 -4.095 1.00 89.88 101 ILE A C 1
ATOM 793 O O . ILE A 1 101 ? 11.240 20.797 -5.154 1.00 89.88 101 ILE A O 1
ATOM 797 N N . LYS A 1 102 ? 12.559 21.217 -3.385 1.00 90.56 102 LYS A N 1
ATOM 798 C CA . LYS A 1 102 ? 12.943 22.572 -3.809 1.00 90.56 102 LYS A CA 1
ATOM 799 C C . LYS A 1 102 ? 13.579 22.583 -5.196 1.00 90.56 102 LYS A C 1
ATOM 801 O O . LYS A 1 102 ? 13.289 23.489 -5.970 1.00 90.56 102 LYS A O 1
ATOM 806 N N . SER A 1 103 ? 14.448 21.629 -5.526 1.00 88.50 103 SER A N 1
ATOM 807 C CA . SER A 1 103 ? 15.054 21.534 -6.858 1.00 88.50 103 SER A CA 1
ATOM 808 C C . SER A 1 103 ? 14.034 21.167 -7.937 1.00 88.50 103 SER A C 1
ATOM 810 O O . SER A 1 103 ? 14.077 21.764 -9.008 1.00 88.50 103 SER A O 1
ATOM 812 N N . ALA A 1 104 ? 13.102 20.250 -7.659 1.00 86.94 104 ALA A N 1
ATOM 813 C CA . ALA A 1 104 ? 12.046 19.866 -8.597 1.00 86.94 104 ALA A CA 1
ATOM 814 C C . ALA A 1 104 ? 11.061 21.018 -8.871 1.00 86.94 104 ALA A C 1
ATOM 816 O O . ALA A 1 104 ? 10.807 21.347 -10.028 1.00 86.94 104 ALA A O 1
ATOM 817 N N . TYR A 1 105 ? 10.576 21.686 -7.819 1.00 91.56 105 TYR A N 1
ATOM 818 C CA . TYR A 1 105 ? 9.678 22.840 -7.931 1.00 91.56 105 TYR A CA 1
ATOM 819 C C . TYR A 1 105 ? 10.360 23.996 -8.685 1.00 91.56 105 TYR A C 1
ATOM 821 O O . TYR A 1 105 ? 9.815 24.490 -9.670 1.00 91.56 105 TYR A O 1
ATOM 829 N N . ASN A 1 106 ? 11.602 24.353 -8.322 1.00 86.81 106 ASN A N 1
ATOM 830 C CA . ASN A 1 106 ? 12.369 25.381 -9.040 1.00 86.81 106 ASN A CA 1
ATOM 831 C C . ASN A 1 106 ? 12.601 25.028 -10.521 1.00 86.81 106 ASN A C 1
ATOM 833 O O . ASN A 1 106 ? 12.574 25.921 -11.365 1.00 86.81 106 ASN A O 1
ATOM 837 N N . ALA A 1 107 ? 12.819 23.750 -10.857 1.00 84.06 107 ALA A N 1
ATOM 838 C CA . ALA A 1 107 ? 12.988 23.307 -12.244 1.00 84.06 107 ALA A CA 1
ATOM 839 C C . ALA A 1 107 ? 11.690 23.418 -13.070 1.00 84.06 107 ALA A C 1
ATOM 841 O O . ALA A 1 107 ? 11.757 23.701 -14.264 1.00 84.06 107 ALA A O 1
ATOM 842 N N . ALA A 1 108 ? 10.526 23.261 -12.433 1.00 84.00 108 ALA A N 1
ATOM 843 C CA . ALA A 1 108 ? 9.213 23.511 -13.032 1.00 84.00 108 ALA A CA 1
ATOM 844 C C . ALA A 1 108 ? 8.803 25.002 -13.041 1.00 84.00 108 ALA A C 1
ATOM 846 O O . ALA A 1 108 ? 7.794 25.356 -13.646 1.00 84.00 108 ALA A O 1
ATOM 847 N N . GLY A 1 109 ? 9.573 25.887 -12.395 1.00 90.19 109 GLY A N 1
ATOM 848 C CA . GLY A 1 109 ? 9.240 27.309 -12.247 1.00 90.19 109 GLY A CA 1
ATOM 849 C C . GLY A 1 109 ? 8.229 27.612 -11.133 1.00 90.19 109 GLY A C 1
ATOM 850 O O . GLY A 1 109 ? 7.613 28.676 -11.148 1.00 90.19 109 GLY A O 1
ATOM 851 N N . ILE A 1 110 ? 8.059 26.693 -10.178 1.00 93.38 110 ILE A N 1
ATOM 852 C CA . ILE A 1 110 ? 7.150 26.811 -9.033 1.00 93.38 110 ILE A CA 1
ATOM 853 C C . ILE A 1 110 ? 7.923 27.333 -7.816 1.00 93.38 110 ILE A C 1
ATOM 855 O O . ILE A 1 110 ? 8.934 26.755 -7.417 1.00 93.38 110 ILE A O 1
ATOM 859 N N . SER A 1 111 ? 7.422 28.401 -7.193 1.00 94.88 111 SER A N 1
ATOM 860 C CA . SER A 1 111 ? 7.911 28.899 -5.899 1.00 94.88 111 SER A CA 1
ATOM 861 C C . SER A 1 111 ? 7.171 28.221 -4.744 1.00 94.88 111 SER A C 1
ATOM 863 O O . SER A 1 111 ? 5.942 28.184 -4.745 1.00 94.88 111 SER A O 1
ATOM 865 N N . LEU A 1 112 ? 7.904 27.716 -3.748 1.00 96.06 112 LEU A N 1
ATOM 866 C CA . LEU A 1 112 ? 7.343 27.061 -2.560 1.00 96.06 112 LEU A CA 1
ATOM 867 C C . LEU A 1 112 ? 7.303 28.037 -1.375 1.00 96.06 112 LEU A C 1
ATOM 869 O O . LEU A 1 112 ? 8.355 28.383 -0.826 1.00 96.06 112 LEU A O 1
ATOM 873 N N . ILE A 1 113 ? 6.104 28.454 -0.973 1.00 97.19 113 ILE A N 1
ATOM 874 C CA . ILE A 1 113 ? 5.849 29.392 0.132 1.00 97.19 113 ILE A CA 1
ATOM 875 C C . ILE A 1 113 ? 5.046 28.721 1.260 1.00 97.19 113 ILE A C 1
ATOM 877 O O . ILE A 1 113 ? 4.597 27.584 1.123 1.00 97.19 113 ILE A O 1
ATOM 881 N N . VAL A 1 114 ? 4.877 29.414 2.386 1.00 97.56 114 VAL A N 1
ATOM 882 C CA . VAL A 1 114 ? 3.983 29.013 3.489 1.00 97.56 114 VAL A CA 1
ATOM 883 C C . VAL A 1 114 ? 2.891 30.064 3.666 1.00 97.56 114 VAL A C 1
ATOM 885 O O . VAL A 1 114 ? 3.200 31.253 3.617 1.00 97.56 114 VAL A O 1
ATOM 888 N N . SER A 1 115 ? 1.644 29.639 3.856 1.00 97.50 115 SER A N 1
ATOM 889 C CA . SER A 1 115 ? 0.559 30.511 4.308 1.00 97.50 115 SER A CA 1
ATOM 890 C C . SER A 1 115 ? 0.668 30.718 5.816 1.00 97.50 115 SER A C 1
ATOM 892 O O . SER A 1 115 ? 0.905 29.759 6.550 1.00 97.50 115 SER A O 1
ATOM 894 N N . ALA A 1 116 ? 0.536 31.952 6.289 1.00 96.69 116 ALA A N 1
ATOM 895 C CA . ALA A 1 116 ? 0.562 32.294 7.705 1.00 96.69 116 ALA A CA 1
ATOM 896 C C . ALA A 1 116 ? -0.802 32.817 8.172 1.00 96.69 116 ALA A C 1
ATOM 898 O O . ALA A 1 116 ? -1.402 33.639 7.480 1.00 96.69 116 ALA A O 1
ATOM 899 N N . PHE A 1 117 ? -1.207 32.405 9.376 1.00 95.25 117 PHE A N 1
ATOM 900 C CA . PHE A 1 117 ? -2.533 32.592 9.983 1.00 95.25 117 PHE A CA 1
ATOM 901 C C . PHE A 1 117 ? -3.619 31.685 9.360 1.00 95.25 117 PHE A C 1
ATOM 903 O O . PHE A 1 117 ? -3.425 30.473 9.373 1.00 95.25 117 PHE A O 1
ATOM 910 N N . GLY A 1 118 ? -4.734 32.228 8.871 1.00 89.00 118 GLY A N 1
ATOM 911 C CA . GLY A 1 118 ? -5.980 31.522 8.542 1.00 89.00 118 GLY A CA 1
ATOM 912 C C . GLY A 1 118 ? -7.045 31.663 9.645 1.00 89.00 118 GLY A C 1
ATOM 913 O O . GLY A 1 118 ? -6.738 32.091 10.759 1.00 89.00 118 GLY A O 1
ATOM 914 N N . SER A 1 119 ? -8.295 31.294 9.342 1.00 84.12 119 SER A N 1
ATOM 915 C CA . SER A 1 119 ? -9.514 31.501 10.163 1.00 84.12 119 SER A CA 1
ATOM 916 C C . SER A 1 119 ? -9.452 31.136 11.653 1.00 84.12 119 SER A C 1
ATOM 918 O O . SER A 1 119 ? -10.277 31.609 12.434 1.00 84.12 119 SER A O 1
ATOM 920 N N . THR A 1 120 ? -8.504 30.298 12.073 1.00 85.31 120 THR A N 1
ATOM 921 C CA . THR A 1 120 ? -8.348 29.851 13.466 1.00 85.31 120 THR A CA 1
ATOM 922 C C . THR A 1 120 ? -7.341 30.664 14.290 1.00 85.31 120 THR A C 1
ATOM 924 O O . THR A 1 120 ? -7.116 30.325 15.452 1.00 85.31 120 THR A O 1
ATOM 927 N N . ASP A 1 121 ? -6.704 31.698 13.726 1.00 91.50 121 ASP A N 1
ATOM 928 C CA . ASP A 1 121 ? -5.675 32.495 14.409 1.00 91.50 121 ASP A CA 1
ATOM 929 C C . ASP A 1 121 ? -5.911 34.010 14.246 1.00 91.50 121 ASP A C 1
ATOM 931 O O . ASP A 1 121 ? -5.862 34.559 13.146 1.00 91.50 121 ASP A O 1
ATOM 935 N N . GLU A 1 122 ? -6.161 34.696 15.366 1.00 93.94 122 GLU A N 1
ATOM 936 C CA . GLU A 1 122 ? -6.542 36.115 15.433 1.00 93.94 122 GLU A CA 1
ATOM 937 C C . GLU A 1 122 ? -5.377 36.990 15.964 1.00 93.94 122 GLU A C 1
ATOM 939 O O . GLU A 1 122 ? -5.354 37.357 17.149 1.00 93.94 122 GLU A O 1
ATOM 944 N N . PRO A 1 123 ? -4.348 37.336 15.166 1.00 94.06 123 PRO A N 1
ATOM 945 C CA . PRO A 1 123 ? -3.117 37.918 15.705 1.00 94.06 123 PRO A CA 1
ATOM 946 C C . PRO A 1 123 ? -3.230 39.360 16.227 1.00 94.06 123 PRO A C 1
ATOM 948 O O . PRO A 1 123 ? -2.359 39.812 16.972 1.00 94.06 123 PRO A O 1
ATOM 951 N N . THR A 1 124 ? -4.289 40.097 15.886 1.00 96.00 124 THR A N 1
ATOM 952 C CA . THR A 1 124 ? -4.554 41.447 16.415 1.00 96.00 124 THR A CA 1
ATOM 953 C C . THR A 1 124 ? -5.492 41.408 17.620 1.00 96.00 124 THR A C 1
ATOM 955 O O . THR A 1 124 ? -5.229 42.091 18.610 1.00 96.00 124 THR A O 1
ATOM 958 N N . THR A 1 125 ? -6.541 40.583 17.591 1.00 94.88 125 THR A N 1
ATOM 959 C CA . THR A 1 125 ? -7.486 40.408 18.707 1.00 94.88 125 THR A CA 1
ATOM 960 C C . THR A 1 125 ? -6.849 39.670 19.892 1.00 94.88 125 THR A C 1
ATOM 962 O O . THR A 1 125 ? -7.096 40.049 21.038 1.00 94.88 125 THR A O 1
ATOM 965 N N . SER A 1 126 ? -5.933 38.726 19.645 1.00 93.06 126 SER A N 1
ATOM 966 C CA . SER A 1 126 ? -5.070 38.125 20.682 1.00 93.06 126 SER A CA 1
ATOM 967 C C . SER A 1 126 ? -3.979 39.069 21.217 1.00 93.06 126 SER A C 1
ATOM 969 O O . SER A 1 126 ? -3.417 38.822 22.287 1.00 93.06 126 SER A O 1
ATOM 971 N N . GLY A 1 127 ? -3.685 40.166 20.508 1.00 94.56 127 GLY A N 1
ATOM 972 C CA . GLY A 1 127 ? -2.692 41.167 20.905 1.00 94.56 127 GLY A CA 1
ATOM 973 C C . GLY A 1 127 ? -1.230 40.759 20.681 1.00 94.56 127 GLY A C 1
ATOM 974 O O . GLY A 1 127 ? -0.356 41.218 21.421 1.00 94.56 127 GLY A O 1
ATOM 975 N N . ALA A 1 128 ? -0.941 39.907 19.691 1.00 96.00 128 ALA A N 1
ATOM 976 C CA . ALA A 1 128 ? 0.427 39.514 19.357 1.00 96.00 128 ALA A CA 1
ATOM 977 C C . ALA A 1 128 ? 1.252 40.700 18.818 1.00 96.00 128 ALA A C 1
ATOM 979 O O . ALA A 1 128 ? 0.744 41.548 18.083 1.00 96.00 128 ALA A O 1
ATOM 980 N N . ASP A 1 129 ? 2.549 40.764 19.143 1.00 97.69 129 ASP A N 1
ATOM 981 C CA . ASP A 1 129 ? 3.411 41.839 18.637 1.00 97.69 129 ASP A CA 1
ATOM 982 C C . ASP A 1 129 ? 3.720 41.628 17.137 1.00 97.69 129 ASP A C 1
ATOM 984 O O . ASP A 1 129 ? 4.327 40.611 16.774 1.00 97.69 129 ASP A O 1
ATOM 988 N N . PRO A 1 130 ? 3.361 42.572 16.246 1.00 97.00 130 PRO A N 1
ATOM 989 C CA . PRO A 1 130 ? 3.531 42.401 14.803 1.00 97.00 130 PRO A CA 1
ATOM 990 C C . PRO A 1 130 ? 5.002 42.322 14.371 1.00 97.00 130 PRO A C 1
ATOM 992 O O . PRO A 1 130 ? 5.319 41.690 13.364 1.00 97.00 130 PRO A O 1
ATOM 995 N N . THR A 1 131 ? 5.926 42.929 15.119 1.00 97.25 131 THR A N 1
ATOM 996 C CA . THR A 1 131 ? 7.355 42.935 14.777 1.00 97.25 131 THR A CA 1
ATOM 997 C C . THR A 1 131 ? 8.016 41.618 15.177 1.00 97.25 131 THR A C 1
ATOM 999 O O . THR A 1 131 ? 8.741 41.026 14.378 1.00 97.25 131 THR A O 1
ATOM 1002 N N . ALA A 1 132 ? 7.746 41.128 16.389 1.00 95.44 132 ALA A N 1
ATOM 1003 C CA . ALA A 1 132 ? 8.257 39.851 16.881 1.00 95.44 132 ALA A CA 1
ATOM 1004 C C . ALA A 1 132 ? 7.664 38.662 16.106 1.00 95.44 132 ALA A C 1
ATOM 1006 O O . ALA A 1 132 ? 8.389 37.718 15.783 1.00 95.44 132 ALA A O 1
ATOM 1007 N N . THR A 1 133 ? 6.379 38.731 15.739 1.00 97.50 133 THR A N 1
ATOM 1008 C CA . THR A 1 133 ? 5.718 37.704 14.917 1.00 97.50 133 THR A CA 1
ATOM 1009 C C . THR A 1 133 ? 6.350 37.636 13.526 1.00 97.50 133 THR A C 1
ATOM 1011 O O . THR A 1 133 ? 6.799 36.570 13.107 1.00 97.50 133 THR A O 1
ATOM 1014 N N . ALA A 1 134 ? 6.512 38.780 12.849 1.00 97.81 134 ALA A N 1
ATOM 1015 C CA . ALA A 1 134 ? 7.171 38.850 11.544 1.00 97.81 134 ALA A CA 1
ATOM 1016 C C . ALA A 1 134 ? 8.627 38.345 11.571 1.00 97.81 134 ALA A C 1
ATOM 1018 O O . ALA A 1 134 ? 9.059 37.642 10.658 1.00 97.81 134 ALA A O 1
ATOM 1019 N N . GLN A 1 135 ? 9.389 38.667 12.624 1.00 96.38 135 GLN A N 1
ATOM 1020 C CA . GLN A 1 135 ? 10.756 38.164 12.807 1.00 96.38 135 GLN A CA 1
ATOM 1021 C C . GLN A 1 135 ? 10.796 36.647 13.037 1.00 96.38 135 GLN A C 1
ATOM 1023 O O . GLN A 1 135 ? 11.697 35.977 12.526 1.00 96.38 135 GLN A O 1
ATOM 1028 N N . SER A 1 136 ? 9.824 36.100 13.769 1.00 96.75 136 SER A N 1
ATOM 1029 C CA . SER A 1 136 ? 9.717 34.664 14.053 1.00 96.75 136 SER A CA 1
ATOM 1030 C C . SER A 1 136 ? 9.370 33.873 12.790 1.00 96.75 136 SER A C 1
ATOM 1032 O O . SER A 1 136 ? 10.092 32.936 12.442 1.00 96.75 136 SER A O 1
ATOM 1034 N N . LEU A 1 137 ? 8.351 34.319 12.045 1.00 97.88 137 LEU A N 1
ATOM 1035 C CA . LEU A 1 137 ? 7.968 33.747 10.754 1.00 97.88 137 LEU A CA 1
ATOM 1036 C C . LEU A 1 137 ? 9.123 33.820 9.746 1.00 97.88 137 LEU A C 1
ATOM 1038 O O . LEU A 1 137 ? 9.502 32.798 9.180 1.00 97.88 137 LEU A O 1
ATOM 1042 N N . ALA A 1 138 ? 9.754 34.987 9.570 1.00 97.69 138 ALA A N 1
ATOM 1043 C CA . ALA A 1 138 ? 10.893 35.129 8.660 1.00 97.69 138 ALA A CA 1
ATOM 1044 C C . ALA A 1 138 ? 12.064 34.204 9.026 1.00 97.69 138 ALA A C 1
ATOM 1046 O O . ALA A 1 138 ? 12.660 33.577 8.149 1.00 97.69 138 ALA A O 1
ATOM 1047 N N . SER A 1 139 ? 12.379 34.079 10.320 1.00 96.50 139 SER A N 1
ATOM 1048 C CA . SER A 1 139 ? 13.436 33.179 10.798 1.00 96.50 139 SER A CA 1
ATOM 1049 C C . SER A 1 139 ? 13.116 31.716 10.483 1.00 96.50 139 SER A C 1
ATOM 1051 O O . SER A 1 139 ? 14.001 30.977 10.049 1.00 96.50 139 SER A O 1
ATOM 1053 N N . TRP A 1 140 ? 11.853 31.307 10.639 1.00 97.25 140 TRP A N 1
ATOM 1054 C CA . TRP A 1 140 ? 11.387 29.966 10.289 1.00 97.25 140 TRP A CA 1
ATOM 1055 C C . TRP A 1 140 ? 11.427 29.728 8.770 1.00 97.25 140 TRP A C 1
ATOM 1057 O O . TRP A 1 140 ? 12.027 28.753 8.328 1.00 97.25 140 TRP A O 1
ATOM 1067 N N . VAL A 1 141 ? 10.907 30.653 7.958 1.00 97.25 141 VAL A N 1
ATOM 1068 C CA . VAL A 1 141 ? 10.921 30.615 6.478 1.00 97.25 141 VAL A CA 1
ATOM 1069 C C . VAL A 1 141 ? 12.339 30.446 5.924 1.00 97.25 141 VAL A C 1
ATOM 1071 O O . VAL A 1 141 ? 12.572 29.604 5.051 1.00 97.25 141 VAL A O 1
ATOM 1074 N N . ILE A 1 142 ? 13.302 31.198 6.469 1.00 95.31 142 ILE A N 1
ATOM 1075 C CA . ILE A 1 142 ? 14.725 31.093 6.119 1.00 95.31 142 ILE A CA 1
ATOM 1076 C C . ILE A 1 142 ? 15.288 29.728 6.543 1.00 95.31 142 ILE A C 1
ATOM 1078 O O . ILE A 1 142 ? 15.947 29.067 5.739 1.00 95.31 142 ILE A O 1
ATOM 1082 N N . ALA A 1 143 ? 15.015 29.278 7.774 1.00 93.06 143 ALA A N 1
ATOM 1083 C CA . ALA A 1 143 ? 15.506 28.000 8.295 1.00 93.06 143 ALA A CA 1
ATOM 1084 C C . ALA A 1 143 ? 14.938 26.777 7.549 1.00 93.06 143 ALA A C 1
ATOM 1086 O O . ALA A 1 143 ? 15.642 25.782 7.384 1.00 93.06 143 ALA A O 1
ATOM 1087 N N . GLN A 1 144 ? 13.698 26.857 7.058 1.00 94.56 144 GLN A N 1
ATOM 1088 C CA . GLN A 1 144 ? 13.053 25.806 6.264 1.00 94.56 144 GLN A CA 1
ATOM 1089 C C . GLN A 1 144 ? 13.338 25.897 4.754 1.00 94.56 144 GLN A C 1
ATOM 1091 O O . GLN A 1 144 ? 12.857 25.057 3.991 1.00 94.56 144 GLN A O 1
ATOM 1096 N N . GLY A 1 145 ? 14.116 26.887 4.301 1.00 93.50 145 GLY A N 1
ATOM 1097 C CA . GLY A 1 145 ? 14.554 27.011 2.907 1.00 93.50 145 GLY A CA 1
ATOM 1098 C C . GLY A 1 145 ? 13.460 27.409 1.906 1.00 93.50 145 GLY A C 1
ATOM 1099 O O . GLY A 1 145 ? 13.639 27.220 0.699 1.00 93.50 145 GLY A O 1
ATOM 1100 N N . LEU A 1 146 ? 12.343 27.969 2.370 1.00 95.56 146 LEU A N 1
ATOM 1101 C CA . LEU A 1 146 ? 11.201 28.374 1.539 1.00 95.56 146 LEU A CA 1
ATOM 1102 C C . LEU A 1 146 ? 11.536 29.576 0.626 1.00 95.56 146 LEU A C 1
ATOM 1104 O O . LEU A 1 146 ? 12.620 30.163 0.711 1.00 95.56 146 LEU A O 1
ATOM 1108 N N . ASP A 1 147 ? 10.646 29.896 -0.313 1.00 95.75 147 ASP A N 1
ATOM 1109 C CA . ASP A 1 147 ? 10.769 31.031 -1.248 1.00 95.75 147 ASP A CA 1
ATOM 1110 C C . ASP A 1 147 ? 9.963 32.255 -0.816 1.00 95.75 147 ASP A C 1
ATOM 1112 O O . ASP A 1 147 ? 10.062 33.294 -1.461 1.00 95.75 147 ASP A O 1
ATOM 1116 N N . GLY A 1 148 ? 9.179 32.172 0.259 1.00 96.69 148 GLY A N 1
ATOM 1117 C CA . GLY A 1 148 ? 8.324 33.276 0.671 1.00 96.69 148 GLY A CA 1
ATOM 1118 C C . GLY A 1 148 ? 7.238 32.901 1.667 1.00 96.69 148 GLY A C 1
ATOM 1119 O O . GLY A 1 148 ? 7.246 31.809 2.240 1.00 96.69 148 GLY A O 1
ATOM 1120 N N . VAL A 1 149 ? 6.320 33.846 1.832 1.00 97.81 149 VAL A N 1
ATOM 1121 C CA . VAL A 1 149 ? 5.156 33.816 2.721 1.00 97.81 149 VAL A CA 1
ATOM 1122 C C . VAL A 1 149 ? 3.929 34.266 1.934 1.00 97.81 149 VAL A C 1
ATOM 1124 O O . VAL A 1 149 ? 4.031 35.198 1.136 1.00 97.81 149 VAL A O 1
ATOM 1127 N N . ASP A 1 150 ? 2.783 33.657 2.207 1.00 98.31 150 ASP A N 1
ATOM 1128 C CA . ASP A 1 150 ? 1.486 34.299 2.038 1.00 98.31 150 ASP A CA 1
ATOM 1129 C C . ASP A 1 150 ? 0.918 34.688 3.410 1.00 98.31 150 ASP A C 1
ATOM 1131 O O . ASP A 1 150 ? 1.106 33.966 4.388 1.00 98.31 150 ASP A O 1
ATOM 1135 N N . VAL A 1 151 ? 0.297 35.861 3.507 1.00 98.12 151 VAL A N 1
ATOM 1136 C CA . VAL A 1 151 ? -0.268 36.398 4.751 1.00 98.12 151 VAL A CA 1
ATOM 1137 C C . VAL A 1 151 ? -1.788 36.296 4.683 1.00 98.12 151 VAL A C 1
ATOM 1139 O O . VAL A 1 151 ? -2.466 37.202 4.189 1.00 98.12 151 VAL A O 1
ATOM 1142 N N . ASP A 1 152 ? -2.306 35.187 5.194 1.00 96.06 152 ASP A N 1
ATOM 1143 C CA . ASP A 1 152 ? -3.719 34.808 5.204 1.00 96.06 152 ASP A CA 1
ATOM 1144 C C . ASP A 1 152 ? -4.368 35.252 6.521 1.00 96.06 152 ASP A C 1
ATOM 1146 O O . ASP A 1 152 ? -4.866 34.486 7.334 1.00 96.06 152 ASP A O 1
ATOM 1150 N N . TYR A 1 153 ? -4.232 36.543 6.809 1.00 95.44 153 TYR A N 1
ATOM 1151 C CA . TYR A 1 153 ? -4.782 37.160 8.012 1.00 95.44 153 TYR A CA 1
ATOM 1152 C C . TYR A 1 153 ? -6.314 37.123 7.937 1.00 95.44 153 TYR A C 1
ATOM 1154 O O . TYR A 1 153 ? -6.857 37.764 7.045 1.00 95.44 153 TYR A O 1
ATOM 1162 N N . GLU A 1 154 ? -6.990 36.453 8.878 1.00 92.12 154 GLU A N 1
ATOM 1163 C CA . GLU A 1 154 ? -8.462 36.307 8.929 1.00 92.12 154 GLU A CA 1
ATOM 1164 C C . GLU A 1 154 ? -9.082 36.800 10.261 1.00 92.12 154 GLU A C 1
ATOM 1166 O O . GLU A 1 154 ? -10.136 36.342 10.689 1.00 92.12 154 GLU A O 1
ATOM 1171 N N . ASP A 1 155 ? -8.450 37.780 10.923 1.00 94.00 155 ASP A N 1
ATOM 1172 C CA . ASP A 1 155 ? -8.934 38.408 12.171 1.00 94.00 155 ASP A CA 1
ATOM 1173 C C . ASP A 1 155 ? -10.112 39.375 11.900 1.00 94.00 155 ASP A C 1
ATOM 1175 O O . ASP A 1 155 ? -10.001 40.600 12.044 1.00 94.00 155 ASP A O 1
ATOM 1179 N N . ASP A 1 156 ? -11.255 38.821 11.477 1.00 90.94 156 ASP A N 1
ATOM 1180 C CA . ASP A 1 156 ? -12.515 39.551 11.260 1.00 90.94 156 ASP A CA 1
ATOM 1181 C C . ASP A 1 156 ? -12.892 40.364 12.506 1.00 90.94 156 ASP A C 1
ATOM 1183 O O . ASP A 1 156 ? -13.268 41.534 12.412 1.00 90.94 156 ASP A O 1
ATOM 1187 N N . ALA A 1 157 ? -12.681 39.790 13.696 1.00 91.44 157 ALA A N 1
ATOM 1188 C CA . ALA A 1 157 ? -12.924 40.453 14.968 1.00 91.44 157 ALA A CA 1
ATOM 1189 C C . ALA A 1 157 ? -12.108 41.746 15.143 1.00 91.44 157 ALA A C 1
ATOM 1191 O O . ALA A 1 157 ? -12.542 42.617 15.898 1.00 91.44 157 ALA A O 1
ATOM 1192 N N . ALA A 1 158 ? -10.942 41.914 14.507 1.00 91.50 158 ALA A N 1
ATOM 1193 C CA . ALA A 1 158 ? -10.177 43.163 14.490 1.00 91.50 158 ALA A CA 1
ATOM 1194 C C . ALA A 1 158 ? -10.628 44.137 13.394 1.00 91.50 158 ALA A C 1
ATOM 1196 O O . ALA A 1 158 ? -10.701 45.338 13.670 1.00 91.50 158 ALA A O 1
ATOM 1197 N N . PHE A 1 159 ? -10.986 43.659 12.200 1.00 86.06 159 PHE A N 1
ATOM 1198 C CA . PHE A 1 159 ? -11.518 44.526 11.141 1.00 86.06 159 PHE A CA 1
ATOM 1199 C C . PHE A 1 159 ? -12.891 45.121 11.504 1.00 86.06 159 PHE A C 1
ATOM 1201 O O . PHE A 1 159 ? -13.085 46.332 11.364 1.00 86.06 159 PHE A O 1
ATOM 1208 N N . ASP A 1 160 ? -13.801 44.325 12.077 1.00 88.38 160 ASP A N 1
ATOM 1209 C CA . ASP A 1 160 ? -15.150 44.748 12.497 1.00 88.38 160 ASP A CA 1
ATOM 1210 C C . ASP A 1 160 ? -15.152 45.830 13.593 1.00 88.38 160 ASP A C 1
ATOM 1212 O O . ASP A 1 160 ? -16.120 46.585 13.728 1.00 88.38 160 ASP A O 1
ATOM 1216 N N . LYS A 1 161 ? -14.061 45.972 14.365 1.00 89.25 161 LYS A N 1
ATOM 1217 C CA . LYS A 1 161 ? -13.903 47.085 15.325 1.00 89.25 161 LYS A CA 1
ATOM 1218 C C . LYS A 1 161 ? -13.852 48.442 14.616 1.00 89.25 161 LYS A C 1
ATOM 1220 O O . LYS A 1 161 ? -14.234 49.450 15.210 1.00 89.25 161 LYS A O 1
ATOM 1225 N N . GLY A 1 162 ? -13.361 48.480 13.372 1.00 86.94 162 GLY A N 1
ATOM 1226 C CA . GLY A 1 162 ? -13.259 49.691 12.558 1.00 86.94 162 GLY A CA 1
ATOM 1227 C C . GLY A 1 162 ? -12.392 50.803 13.164 1.00 86.94 162 GLY A C 1
ATOM 1228 O O . GLY A 1 162 ? -12.567 51.965 12.805 1.00 86.94 162 GLY A O 1
ATOM 1229 N N . ASP A 1 163 ? -11.487 50.482 14.092 1.00 92.06 163 ASP A N 1
ATOM 1230 C CA . ASP A 1 163 ? -10.688 51.456 14.852 1.00 92.06 163 ASP A CA 1
ATOM 1231 C C . ASP A 1 163 ? -9.272 51.688 14.288 1.00 92.06 163 ASP A C 1
ATOM 1233 O O . ASP A 1 163 ? -8.535 52.538 14.794 1.00 92.06 163 ASP A O 1
ATOM 1237 N N . GLY A 1 164 ? -8.899 50.968 13.224 1.00 92.75 164 GLY A N 1
ATOM 1238 C CA . GLY A 1 164 ? -7.571 51.015 12.607 1.00 92.75 164 GLY A CA 1
ATOM 1239 C C . GLY A 1 164 ? -6.557 50.032 13.199 1.00 92.75 164 GLY A C 1
ATOM 1240 O O . GLY A 1 164 ? -5.395 50.052 12.786 1.00 92.75 164 GLY A O 1
ATOM 1241 N N . SER A 1 165 ? -6.945 49.201 14.177 1.00 94.50 165 SER A N 1
ATOM 1242 C CA . SER A 1 165 ? -6.031 48.250 14.824 1.00 94.50 165 SER A CA 1
ATOM 1243 C C . SER A 1 165 ? -5.539 47.159 13.869 1.00 94.50 165 SER A C 1
ATOM 1245 O O . SER A 1 165 ? -4.329 46.931 13.806 1.00 94.50 165 SER A O 1
ATOM 1247 N N . ALA A 1 166 ? -6.435 46.555 13.080 1.00 95.19 166 ALA A N 1
ATOM 1248 C CA . ALA A 1 166 ? -6.102 45.540 12.078 1.00 95.19 166 ALA A CA 1
ATOM 1249 C C . ALA A 1 166 ? -5.135 46.078 11.013 1.00 95.19 166 ALA A C 1
ATOM 1251 O O . ALA A 1 166 ? -4.061 45.516 10.781 1.00 95.19 166 ALA A O 1
ATOM 1252 N N . GLU A 1 167 ? -5.459 47.228 10.417 1.00 96.44 167 GLU A N 1
ATOM 1253 C CA . GLU A 1 167 ? -4.630 47.861 9.394 1.00 96.44 167 GLU A CA 1
ATOM 1254 C C . GLU A 1 167 ? -3.259 48.262 9.955 1.00 96.44 167 GLU A C 1
ATOM 1256 O O . GLU A 1 167 ? -2.234 48.006 9.322 1.00 96.44 167 GLU A O 1
ATOM 1261 N N . GLN A 1 168 ? -3.202 48.848 11.158 1.00 97.56 168 GLN A N 1
ATOM 1262 C CA . GLN A 1 168 ? -1.936 49.233 11.788 1.00 97.56 168 GLN A CA 1
ATOM 1263 C C . GLN A 1 168 ? -1.084 48.010 12.167 1.00 97.56 168 GLN A C 1
ATOM 1265 O O . GLN A 1 168 ? 0.146 48.071 12.042 1.00 97.56 168 GLN A O 1
ATOM 1270 N N . TRP A 1 169 ? -1.698 46.900 12.588 1.00 97.94 169 TRP A N 1
ATOM 1271 C CA . TRP A 1 169 ? -0.995 45.640 12.840 1.00 97.94 169 TRP A CA 1
ATOM 1272 C C . TRP A 1 169 ? -0.386 45.098 11.543 1.00 97.94 169 TRP A C 1
ATOM 1274 O O . TRP A 1 169 ? 0.834 44.936 11.469 1.00 97.94 169 TRP A O 1
ATOM 1284 N N . LEU A 1 170 ? -1.197 44.949 10.488 1.00 98.19 170 LEU A N 1
ATOM 1285 C CA . LEU A 1 170 ? -0.774 44.482 9.163 1.00 98.19 170 LEU A CA 1
ATOM 1286 C C . LEU A 1 170 ? 0.339 45.349 8.562 1.00 98.19 170 LEU A C 1
ATOM 1288 O O . LEU A 1 170 ? 1.339 44.818 8.080 1.00 98.19 170 LEU A O 1
ATOM 1292 N N . ILE A 1 171 ? 0.229 46.677 8.638 1.00 98.44 171 ILE A N 1
ATOM 1293 C CA . ILE A 1 171 ? 1.268 47.615 8.179 1.00 98.44 171 ILE A CA 1
ATOM 1294 C C . ILE A 1 171 ? 2.593 47.379 8.915 1.00 98.44 171 ILE A C 1
ATOM 1296 O O . ILE A 1 171 ? 3.660 47.346 8.293 1.00 98.44 171 ILE A O 1
ATOM 1300 N N . THR A 1 172 ? 2.540 47.196 10.235 1.00 98.31 172 THR A N 1
ATOM 1301 C CA . THR A 1 172 ? 3.735 46.999 11.069 1.00 98.31 172 THR A CA 1
ATOM 1302 C C . THR A 1 172 ? 4.373 45.634 10.793 1.00 98.31 172 THR A C 1
ATOM 1304 O O . THR A 1 172 ? 5.580 45.557 10.552 1.00 98.31 172 THR A O 1
ATOM 1307 N N . PHE A 1 173 ? 3.554 44.580 10.736 1.00 98.62 173 PHE A N 1
ATOM 1308 C CA . PHE A 1 173 ? 3.957 43.208 10.437 1.00 98.62 173 PHE A CA 1
ATOM 1309 C C . PHE A 1 173 ? 4.602 43.109 9.052 1.00 98.62 173 PHE A C 1
ATOM 1311 O O . PHE A 1 173 ? 5.746 42.679 8.938 1.00 98.62 173 PHE A O 1
ATOM 1318 N N . THR A 1 174 ? 3.937 43.613 8.008 1.00 98.44 174 THR A N 1
ATOM 1319 C CA . THR A 1 174 ? 4.435 43.585 6.619 1.00 98.44 174 THR A CA 1
ATOM 1320 C C . THR A 1 174 ? 5.756 44.343 6.475 1.00 98.44 174 THR A C 1
ATOM 1322 O O . THR A 1 174 ? 6.672 43.886 5.788 1.00 98.44 174 THR A O 1
ATOM 1325 N N . THR A 1 175 ? 5.901 45.484 7.160 1.00 98.25 175 THR A N 1
ATOM 1326 C CA . THR A 1 175 ? 7.146 46.271 7.159 1.00 98.25 175 THR A CA 1
ATOM 1327 C C . THR A 1 175 ? 8.303 45.496 7.798 1.00 98.25 175 THR A C 1
ATOM 1329 O O . THR A 1 175 ? 9.406 45.455 7.243 1.00 98.25 175 THR A O 1
ATOM 1332 N N . ALA A 1 176 ? 8.063 44.841 8.937 1.00 97.88 176 ALA A N 1
ATOM 1333 C CA . ALA A 1 176 ? 9.055 43.997 9.599 1.00 97.88 176 ALA A CA 1
ATOM 1334 C C . ALA A 1 176 ? 9.384 42.738 8.771 1.00 97.88 176 ALA A C 1
ATOM 1336 O O . ALA A 1 176 ? 10.560 42.419 8.579 1.00 97.88 176 ALA A O 1
ATOM 1337 N N . LEU A 1 177 ? 8.368 42.078 8.208 1.00 98.00 177 LEU A N 1
ATOM 1338 C CA . LEU A 1 177 ? 8.498 40.858 7.412 1.00 98.00 177 LEU A CA 1
ATOM 1339 C C . LEU A 1 177 ? 9.305 41.120 6.137 1.00 98.00 177 LEU A C 1
ATOM 1341 O O . LEU A 1 177 ? 10.284 40.423 5.886 1.00 98.00 177 LEU A O 1
ATOM 1345 N N . ARG A 1 178 ? 8.994 42.185 5.383 1.00 96.94 178 ARG A N 1
ATOM 1346 C CA . ARG A 1 178 ? 9.758 42.568 4.182 1.00 96.94 178 ARG A CA 1
ATOM 1347 C C . ARG A 1 178 ? 11.187 43.022 4.495 1.00 96.94 178 ARG A C 1
ATOM 1349 O O . ARG A 1 178 ? 12.081 42.833 3.671 1.00 96.94 178 ARG A O 1
ATOM 1356 N N . THR A 1 179 ? 11.429 43.574 5.685 1.00 96.12 179 THR A N 1
ATOM 1357 C CA . THR A 1 179 ? 12.791 43.894 6.151 1.00 96.12 179 THR A CA 1
ATOM 1358 C C . THR A 1 179 ? 13.618 42.623 6.389 1.00 96.12 179 THR A C 1
ATOM 1360 O O . THR A 1 179 ? 14.816 42.614 6.109 1.00 96.12 179 THR A O 1
ATOM 1363 N N . ALA A 1 180 ? 12.988 41.541 6.859 1.00 95.94 180 ALA A N 1
ATOM 1364 C CA . ALA A 1 180 ? 13.633 40.247 7.087 1.00 95.94 180 ALA A CA 1
ATOM 1365 C C . ALA A 1 180 ? 13.677 39.335 5.838 1.00 95.94 180 ALA A C 1
ATOM 1367 O O . ALA A 1 180 ? 14.599 38.528 5.710 1.00 95.94 180 ALA A O 1
ATOM 1368 N N . LEU A 1 181 ? 12.730 39.490 4.904 1.00 96.31 181 LEU A N 1
ATOM 1369 C CA . LEU A 1 181 ? 12.568 38.708 3.668 1.00 96.31 181 LEU A CA 1
ATOM 1370 C C . LEU A 1 181 ? 12.612 39.625 2.417 1.00 96.31 181 LEU A C 1
ATOM 1372 O O . LEU A 1 181 ? 11.566 39.974 1.857 1.00 96.31 181 LEU A O 1
ATOM 1376 N N . PRO A 1 182 ? 13.806 40.052 1.952 1.00 92.50 182 PRO A N 1
ATOM 1377 C CA . PRO A 1 182 ? 13.923 41.117 0.953 1.00 92.50 182 PRO A CA 1
ATOM 1378 C C . PRO A 1 182 ? 13.338 40.777 -0.427 1.00 92.50 182 PRO A C 1
ATOM 1380 O O . PRO A 1 182 ? 13.461 39.651 -0.917 1.00 92.50 182 PRO A O 1
ATOM 1383 N N . THR A 1 183 ? 12.783 41.795 -1.093 1.00 86.81 183 THR A N 1
ATOM 1384 C CA . THR A 1 183 ? 12.283 41.731 -2.479 1.00 86.81 183 THR A CA 1
ATOM 1385 C C . THR A 1 183 ? 13.336 41.150 -3.430 1.00 86.81 183 THR A C 1
ATOM 1387 O O . THR A 1 183 ? 14.518 41.495 -3.347 1.00 86.81 183 THR A O 1
ATOM 1390 N N . GLY A 1 184 ? 12.922 40.258 -4.337 1.00 81.38 184 GLY A N 1
ATOM 1391 C CA . GLY A 1 184 ? 13.826 39.571 -5.276 1.00 81.38 184 GLY A CA 1
ATOM 1392 C C . GLY A 1 184 ? 14.690 38.457 -4.657 1.00 81.38 184 GLY A C 1
ATOM 1393 O O . GLY A 1 184 ? 15.579 37.924 -5.323 1.00 81.38 184 GLY A O 1
ATOM 1394 N N . GLN A 1 185 ? 14.452 38.113 -3.387 1.00 88.56 185 GLN A N 1
ATOM 1395 C CA . GLN A 1 185 ? 14.934 36.883 -2.739 1.00 88.56 185 GLN A CA 1
ATOM 1396 C C . GLN A 1 185 ? 13.801 36.075 -2.092 1.00 88.56 185 GLN A C 1
ATOM 1398 O O . GLN A 1 185 ? 13.959 34.866 -1.917 1.00 88.56 185 GLN A O 1
ATOM 1403 N N . TYR A 1 186 ? 12.692 36.735 -1.738 1.00 95.06 186 TYR A N 1
ATOM 1404 C CA . TYR A 1 186 ? 11.499 36.112 -1.174 1.00 95.06 186 TYR A CA 1
ATOM 1405 C C . TYR A 1 186 ? 10.217 36.772 -1.692 1.00 95.06 186 TYR A C 1
ATOM 1407 O O . TYR A 1 186 ? 10.167 37.999 -1.825 1.00 95.06 186 TYR A O 1
ATOM 1415 N N . ILE A 1 187 ? 9.190 35.956 -1.923 1.00 95.88 187 ILE A N 1
ATOM 1416 C CA . ILE A 1 187 ? 7.808 36.388 -2.153 1.00 95.88 187 ILE A CA 1
ATOM 1417 C C . ILE A 1 187 ? 7.175 36.773 -0.806 1.00 95.88 187 ILE A C 1
ATOM 1419 O O . ILE A 1 187 ? 7.377 36.082 0.193 1.00 95.88 187 ILE A O 1
ATOM 1423 N N . ILE A 1 188 ? 6.406 37.859 -0.778 1.00 97.75 188 ILE A N 1
ATOM 1424 C CA . ILE A 1 188 ? 5.385 38.106 0.248 1.00 97.75 188 ILE A CA 1
ATOM 1425 C C . ILE A 1 188 ? 4.086 38.444 -0.476 1.00 97.75 188 ILE A C 1
ATOM 1427 O O . ILE A 1 188 ? 3.972 39.530 -1.046 1.00 97.75 188 ILE A O 1
ATOM 1431 N N . SER A 1 189 ? 3.124 37.532 -0.446 1.00 97.75 189 SER A N 1
ATOM 1432 C CA . SER A 1 189 ? 1.741 37.783 -0.855 1.00 97.75 189 SER A CA 1
ATOM 1433 C C . SER A 1 189 ? 0.827 37.887 0.371 1.00 97.75 189 SER A C 1
ATOM 1435 O O . SER A 1 189 ? 1.262 37.647 1.497 1.00 97.75 189 SER A O 1
ATOM 1437 N N . HIS A 1 190 ? -0.409 38.336 0.178 1.00 98.44 190 HIS A N 1
ATOM 1438 C CA . HIS A 1 190 ? -1.457 38.375 1.207 1.00 98.44 190 HIS A CA 1
ATOM 1439 C C . HIS A 1 190 ? -2.743 37.777 0.623 1.00 98.44 190 HIS A C 1
ATOM 1441 O O . HIS A 1 190 ? -3.016 38.031 -0.553 1.00 98.44 190 HIS A O 1
ATOM 1447 N N . ALA A 1 191 ? -3.572 37.100 1.421 1.00 97.38 191 ALA A N 1
ATOM 1448 C CA . ALA A 1 191 ? -4.862 36.536 0.997 1.00 97.38 191 ALA A CA 1
ATOM 1449 C C . ALA A 1 191 ? -6.086 37.235 1.639 1.00 97.38 191 ALA A C 1
ATOM 1451 O O . ALA A 1 191 ? -6.876 36.611 2.338 1.00 97.38 191 ALA A O 1
ATOM 1452 N N . PRO A 1 192 ? -6.284 38.552 1.426 1.00 96.88 192 PRO A N 1
ATOM 1453 C CA . PRO A 1 192 ? -7.412 39.269 2.014 1.00 96.88 192 PRO A CA 1
ATOM 1454 C C . PRO A 1 192 ? -8.756 38.802 1.448 1.00 96.88 192 PRO A C 1
ATOM 1456 O O . PRO A 1 192 ? -8.898 38.609 0.235 1.00 96.88 192 PRO A O 1
ATOM 1459 N N . GLN A 1 193 ? -9.782 38.769 2.298 1.00 95.75 193 GLN A N 1
ATOM 1460 C CA . GLN A 1 193 ? -11.163 38.678 1.833 1.00 95.75 193 GLN A CA 1
ATOM 1461 C C . GLN A 1 193 ? -11.541 39.914 0.990 1.00 95.75 193 GLN A C 1
ATOM 1463 O O . GLN A 1 193 ? -11.253 41.057 1.361 1.00 95.75 193 GLN A O 1
ATOM 1468 N N . ALA A 1 194 ? -12.251 39.715 -0.126 1.00 96.62 194 ALA A N 1
ATOM 1469 C CA . ALA A 1 194 ? -12.680 40.799 -1.019 1.00 96.62 194 ALA A CA 1
ATOM 1470 C C . ALA A 1 194 ? -13.427 41.984 -0.341 1.00 96.62 194 ALA A C 1
ATOM 1472 O O . ALA A 1 194 ? -13.189 43.125 -0.755 1.00 96.62 194 ALA A O 1
ATOM 1473 N N . PRO A 1 195 ? -14.275 41.799 0.702 1.00 95.25 195 PRO A N 1
ATOM 1474 C CA . PRO A 1 195 ? -14.913 42.885 1.446 1.00 95.25 195 PRO A CA 1
ATOM 1475 C C . PRO A 1 195 ? -13.954 43.925 1.998 1.00 95.25 195 PRO A C 1
ATOM 1477 O O . PRO A 1 195 ? -14.316 45.096 2.053 1.00 95.25 195 PRO A O 1
ATOM 1480 N N . TRP A 1 196 ? -12.736 43.544 2.383 1.00 95.06 196 TRP A N 1
ATOM 1481 C CA . TRP A 1 196 ? -11.784 44.451 3.026 1.00 95.06 196 TRP A CA 1
ATOM 1482 C C . TRP A 1 196 ? -11.218 45.518 2.082 1.00 95.06 196 TRP A C 1
ATOM 1484 O O . TRP A 1 196 ? -10.630 46.497 2.543 1.00 95.06 196 TRP A O 1
ATOM 1494 N N . PHE A 1 197 ? -11.442 45.391 0.770 1.00 96.31 197 PHE A N 1
ATOM 1495 C CA . PHE A 1 197 ? -11.200 46.465 -0.197 1.00 96.31 197 PHE A CA 1
ATOM 1496 C C . PHE A 1 197 ? -12.383 47.441 -0.352 1.00 96.31 197 PHE A C 1
ATOM 1498 O O . PHE A 1 197 ? -12.271 48.403 -1.111 1.00 96.31 197 PHE A O 1
ATOM 1505 N N . ALA A 1 198 ? -13.506 47.243 0.348 1.00 92.56 198 ALA A N 1
ATOM 1506 C CA . ALA A 1 198 ? -14.632 48.173 0.307 1.00 92.56 198 ALA A CA 1
ATOM 1507 C C . ALA A 1 198 ? -14.228 49.551 0.881 1.00 92.56 198 ALA A C 1
ATOM 1509 O O . ALA A 1 198 ? -13.611 49.627 1.948 1.00 92.56 198 ALA A O 1
ATOM 1510 N N . PRO A 1 199 ? -14.579 50.666 0.218 1.00 84.56 199 PRO A N 1
ATOM 1511 C CA . PRO A 1 199 ? -14.132 51.995 0.618 1.00 84.56 199 PRO A CA 1
ATOM 1512 C C . PRO A 1 199 ? -14.794 52.472 1.917 1.00 84.56 199 PRO A C 1
ATOM 1514 O O . PRO A 1 199 ? -15.905 52.069 2.268 1.00 84.56 199 PRO A O 1
ATOM 1517 N N . VAL A 1 200 ? -14.135 53.414 2.596 1.00 70.25 200 VAL A N 1
ATOM 1518 C CA . VAL A 1 200 ? -14.673 54.165 3.747 1.00 70.25 200 VAL A CA 1
ATOM 1519 C C . VAL A 1 200 ? -16.088 54.691 3.424 1.00 70.25 200 VAL A C 1
ATOM 1521 O O . VAL A 1 200 ? -16.269 55.313 2.374 1.00 70.25 200 VAL A O 1
ATOM 1524 N N . PRO A 1 201 ? -17.097 54.489 4.298 1.00 70.88 201 PRO A N 1
ATOM 1525 C CA . PRO A 1 201 ? -16.993 54.094 5.705 1.00 70.88 201 PRO A CA 1
ATOM 1526 C C . PRO A 1 201 ? -17.130 52.586 5.985 1.00 70.88 201 PRO A C 1
ATOM 1528 O O . PRO A 1 201 ? -17.339 52.239 7.141 1.00 70.88 201 PRO A O 1
ATOM 1531 N N . SER A 1 202 ? -17.040 51.706 4.977 1.00 76.25 202 SER A N 1
ATOM 1532 C CA . SER A 1 202 ? -17.259 50.253 5.152 1.00 76.25 202 SER A CA 1
ATOM 1533 C C . SER A 1 202 ? -16.335 49.645 6.213 1.00 76.25 202 SER A C 1
ATOM 1535 O O . SER A 1 202 ? -16.792 48.876 7.047 1.00 76.25 202 SER A O 1
ATOM 1537 N N . TRP A 1 203 ? -15.073 50.086 6.235 1.00 82.50 203 TRP A N 1
ATOM 1538 C CA . TRP A 1 203 ? -14.106 49.808 7.297 1.00 82.50 203 TRP A CA 1
ATOM 1539 C C . TRP A 1 203 ? -13.641 51.135 7.888 1.00 82.50 203 TRP A C 1
ATOM 1541 O O . TRP A 1 203 ? -13.119 51.991 7.168 1.00 82.50 203 TRP A O 1
ATOM 1551 N N . GLY A 1 204 ? -13.852 51.334 9.192 1.00 77.56 204 GLY A N 1
ATOM 1552 C CA . GLY A 1 204 ? -13.546 52.606 9.858 1.00 77.56 204 GLY A CA 1
ATOM 1553 C C . GLY A 1 204 ? -12.047 52.936 9.908 1.00 77.56 204 GLY A C 1
ATOM 1554 O O . GLY A 1 204 ? -11.683 54.112 9.867 1.00 77.56 204 GLY A O 1
ATOM 1555 N N . GLY A 1 205 ? -11.188 51.910 9.899 1.00 81.56 205 GLY A N 1
ATOM 1556 C CA . GLY A 1 205 ? -9.735 52.042 9.791 1.00 81.56 205 GLY A CA 1
ATOM 1557 C C . GLY A 1 205 ? -9.222 52.288 8.365 1.00 81.56 205 GLY A C 1
ATOM 1558 O O . GLY A 1 205 ? -8.108 52.778 8.201 1.00 81.56 205 GLY A O 1
ATOM 1559 N N . GLY A 1 206 ? -10.039 52.041 7.333 1.00 87.38 206 GLY A N 1
ATOM 1560 C CA . GLY A 1 206 ? -9.685 52.214 5.917 1.00 87.38 206 GLY A CA 1
ATOM 1561 C C . GLY A 1 206 ? -9.427 50.921 5.131 1.00 87.38 206 GLY A C 1
ATOM 1562 O O . GLY A 1 206 ? -9.237 50.999 3.915 1.00 87.38 206 GLY A O 1
ATOM 1563 N N . GLY A 1 207 ? -9.456 49.755 5.780 1.00 92.69 207 GLY A N 1
ATOM 1564 C CA . GLY A 1 207 ? -9.411 48.441 5.139 1.00 92.69 207 GLY A CA 1
ATOM 1565 C C . GLY A 1 207 ? -8.084 48.118 4.442 1.00 92.69 207 GLY A C 1
ATOM 1566 O O . GLY A 1 207 ? -7.067 48.801 4.593 1.00 92.69 207 GLY A O 1
ATOM 1567 N N . TYR A 1 208 ? -8.101 47.090 3.594 1.00 95.50 208 TYR A N 1
ATOM 1568 C CA . TYR A 1 208 ? -6.941 46.691 2.791 1.00 95.50 208 TYR A CA 1
ATOM 1569 C C . TYR A 1 208 ? -6.529 47.742 1.745 1.00 95.50 208 TYR A C 1
ATOM 1571 O O . TYR A 1 208 ? -5.380 47.739 1.308 1.00 95.50 208 TYR A O 1
ATOM 1579 N N . LEU A 1 209 ? -7.396 48.709 1.409 1.00 95.50 209 LEU A N 1
ATOM 1580 C CA . LEU A 1 209 ? -7.002 49.898 0.637 1.00 95.50 209 LEU A CA 1
ATOM 1581 C C . LEU A 1 209 ? -6.005 50.787 1.402 1.00 95.50 209 LEU A C 1
ATOM 1583 O O . LEU A 1 209 ? -5.096 51.355 0.792 1.00 95.50 209 LEU A O 1
ATOM 1587 N N . LEU A 1 210 ? -6.128 50.900 2.732 1.00 95.31 210 LEU A N 1
ATOM 1588 C CA . LEU A 1 210 ? -5.109 51.569 3.542 1.00 95.31 210 LEU A CA 1
ATOM 1589 C C . LEU A 1 210 ? -3.827 50.730 3.609 1.00 95.31 210 LEU A C 1
ATOM 1591 O O . LEU A 1 210 ? -2.738 51.291 3.491 1.00 95.31 210 LEU A O 1
ATOM 1595 N N . VAL A 1 211 ? -3.939 49.407 3.759 1.00 97.19 211 VAL A N 1
ATOM 1596 C CA . VAL A 1 211 ? -2.775 48.503 3.786 1.00 97.19 211 VAL A CA 1
ATOM 1597 C C . VAL A 1 211 ? -1.984 48.602 2.474 1.00 97.19 211 VAL A C 1
ATOM 1599 O O . VAL A 1 211 ? -0.781 48.857 2.520 1.00 97.19 211 VAL A O 1
ATOM 1602 N N . ASP A 1 212 ? -2.638 48.546 1.309 1.00 97.44 212 ASP A N 1
ATOM 1603 C CA . ASP A 1 212 ? -1.986 48.736 0.005 1.00 97.44 212 ASP A CA 1
ATOM 1604 C C . ASP A 1 212 ? -1.339 50.128 -0.127 1.00 97.44 212 ASP A C 1
ATOM 1606 O O . ASP A 1 212 ? -0.158 50.235 -0.464 1.00 97.44 212 ASP A O 1
ATOM 1610 N N . GLN A 1 213 ? -2.039 51.203 0.261 1.00 96.44 213 GLN A N 1
ATOM 1611 C CA . GLN A 1 213 ? -1.478 52.562 0.229 1.00 96.44 213 GLN A CA 1
ATOM 1612 C C . GLN A 1 213 ? -0.199 52.710 1.082 1.00 96.44 213 GLN A C 1
ATOM 1614 O O . GLN A 1 213 ? 0.650 53.555 0.783 1.00 96.44 213 GLN A O 1
ATOM 1619 N N . LYS A 1 214 ? -0.066 51.946 2.173 1.00 97.94 214 LYS A N 1
ATOM 1620 C CA . LYS A 1 214 ? 1.047 52.071 3.132 1.00 97.94 214 LYS A CA 1
ATOM 1621 C C . LYS A 1 214 ? 2.179 51.078 2.884 1.00 97.94 214 LYS A C 1
ATOM 1623 O O . LYS A 1 214 ? 3.339 51.454 3.044 1.00 97.94 214 LYS A O 1
ATOM 1628 N N . VAL A 1 215 ? 1.857 49.835 2.526 1.00 97.75 215 VAL A N 1
ATOM 1629 C CA . VAL A 1 215 ? 2.810 48.719 2.385 1.00 97.75 215 VAL A CA 1
ATOM 1630 C C . VAL A 1 215 ? 2.594 47.865 1.129 1.00 97.75 215 VAL A C 1
ATOM 1632 O O . VAL A 1 215 ? 3.348 46.921 0.918 1.00 97.75 215 VAL A O 1
ATOM 1635 N N . GLY A 1 216 ? 1.674 48.212 0.227 1.00 95.56 216 GLY A N 1
ATOM 1636 C CA . GLY A 1 216 ? 1.453 47.507 -1.047 1.00 95.56 216 GLY A CA 1
ATOM 1637 C C . GLY A 1 216 ? 2.642 47.540 -2.017 1.00 95.56 216 GLY A C 1
ATOM 1638 O O . GLY A 1 216 ? 2.734 46.721 -2.930 1.00 95.56 216 GLY A O 1
ATOM 1639 N N . SER A 1 217 ? 3.624 48.424 -1.803 1.00 94.62 217 SER A N 1
ATOM 1640 C CA . SER A 1 217 ? 4.937 48.366 -2.472 1.00 94.62 217 SER A CA 1
ATOM 1641 C C . SER A 1 217 ? 5.870 47.278 -1.916 1.00 94.62 217 SER A C 1
ATOM 1643 O O . SER A 1 217 ? 6.859 46.938 -2.560 1.00 94.62 217 SER A O 1
ATOM 1645 N N . SER A 1 218 ? 5.576 46.763 -0.721 1.00 95.88 218 SER A N 1
ATOM 1646 C CA . SER A 1 218 ? 6.287 45.677 -0.033 1.00 95.88 218 SER A CA 1
ATOM 1647 C C . SER A 1 218 ? 5.606 44.315 -0.205 1.00 95.88 218 SER A C 1
ATOM 1649 O O . SER A 1 218 ? 6.234 43.301 0.090 1.00 95.88 218 SER A O 1
ATOM 1651 N N . ILE A 1 219 ? 4.363 44.280 -0.685 1.00 97.06 219 ILE A N 1
ATOM 1652 C CA . ILE A 1 219 ? 3.602 43.066 -1.015 1.00 97.06 219 ILE A CA 1
ATOM 1653 C C . ILE A 1 219 ? 3.775 42.806 -2.515 1.00 97.06 219 ILE A C 1
ATOM 1655 O O . ILE A 1 219 ? 3.672 43.741 -3.305 1.00 97.06 219 ILE A O 1
ATOM 1659 N N . ASP A 1 220 ? 4.074 41.580 -2.933 1.00 96.00 220 ASP A N 1
ATOM 1660 C CA . ASP A 1 220 ? 4.296 41.260 -4.348 1.00 96.00 220 ASP A CA 1
ATOM 1661 C C . ASP A 1 220 ? 2.958 41.147 -5.099 1.00 96.00 220 ASP A C 1
ATOM 1663 O O . ASP A 1 220 ? 2.770 41.848 -6.094 1.00 96.00 220 ASP A O 1
ATOM 1667 N N . PHE A 1 221 ? 2.008 40.361 -4.578 1.00 97.06 221 PHE A N 1
ATOM 1668 C CA . PHE A 1 221 ? 0.648 40.192 -5.113 1.00 97.06 221 PHE A CA 1
ATOM 1669 C C . PHE A 1 221 ? -0.370 39.826 -4.009 1.00 97.06 221 PHE A C 1
ATOM 1671 O O . PHE A 1 221 ? 0.007 39.541 -2.873 1.00 97.06 221 PHE A O 1
ATOM 1678 N N . TYR A 1 222 ? -1.662 39.845 -4.343 1.00 98.31 222 TYR A N 1
ATOM 1679 C CA . TYR A 1 222 ? -2.789 39.564 -3.451 1.00 98.31 222 TYR A CA 1
ATOM 1680 C C . TYR A 1 222 ? -3.602 38.360 -3.951 1.00 98.31 222 TYR A C 1
ATOM 1682 O O . TYR A 1 222 ? -4.214 38.416 -5.020 1.00 98.31 222 TYR A O 1
ATOM 1690 N N . ASN A 1 223 ? -3.653 37.299 -3.150 1.00 97.62 223 ASN A N 1
ATOM 1691 C CA . ASN A 1 223 ? -4.493 36.112 -3.302 1.00 97.62 223 ASN A CA 1
ATOM 1692 C C . ASN A 1 223 ? -5.940 36.416 -2.846 1.00 97.62 223 ASN A C 1
ATOM 1694 O O . ASN A 1 223 ? -6.423 35.844 -1.877 1.00 97.62 223 ASN A O 1
ATOM 1698 N N . VAL A 1 224 ? -6.622 37.378 -3.482 1.00 98.19 224 VAL A N 1
ATOM 1699 C CA . VAL A 1 224 ? -7.902 37.910 -2.967 1.00 98.19 224 VAL A CA 1
ATOM 1700 C C . VAL A 1 224 ? -8.991 36.836 -2.941 1.00 98.19 224 VAL A C 1
ATOM 1702 O O . VAL A 1 224 ? -9.374 36.316 -3.992 1.00 98.19 224 VAL A O 1
ATOM 1705 N N . GLN A 1 225 ? -9.524 36.542 -1.755 1.00 97.62 225 GLN A N 1
ATOM 1706 C CA . GLN A 1 225 ? -10.580 35.549 -1.585 1.00 97.62 225 GLN A CA 1
ATOM 1707 C C . GLN A 1 225 ? -11.938 36.119 -2.032 1.00 97.62 225 GLN A C 1
ATOM 1709 O O . GLN A 1 225 ? -12.431 37.100 -1.470 1.00 97.62 225 GLN A O 1
ATOM 1714 N N . PHE A 1 226 ? -12.558 35.492 -3.037 1.00 97.62 226 PHE A N 1
ATOM 1715 C CA . PHE A 1 226 ? -13.907 35.812 -3.526 1.00 97.62 226 PHE A CA 1
ATOM 1716 C C . PHE A 1 226 ? -14.911 34.695 -3.172 1.00 97.62 226 PHE A C 1
ATOM 1718 O O . PHE A 1 226 ? -15.688 34.253 -4.027 1.00 97.62 226 PHE A O 1
ATOM 1725 N N . TYR A 1 227 ? -14.845 34.183 -1.944 1.00 95.25 227 TYR A N 1
ATOM 1726 C CA . TYR A 1 227 ? -15.663 33.090 -1.413 1.00 95.25 227 TYR A CA 1
ATOM 1727 C C . TYR A 1 227 ? -15.835 33.213 0.110 1.00 95.25 227 TYR A C 1
ATOM 1729 O O . TYR A 1 227 ? -15.040 33.874 0.764 1.00 95.25 227 TYR A O 1
ATOM 1737 N N . ASN A 1 228 ? -16.873 32.578 0.664 1.00 93.25 228 ASN A N 1
ATOM 1738 C CA . ASN A 1 228 ? -17.400 32.716 2.038 1.00 93.25 228 ASN A CA 1
ATOM 1739 C C . ASN A 1 228 ? -18.226 33.991 2.354 1.00 93.25 228 ASN A C 1
ATOM 1741 O O . ASN A 1 228 ? -19.028 33.957 3.288 1.00 93.25 228 ASN A O 1
ATOM 1745 N N . GLN A 1 229 ? -18.190 35.050 1.537 1.00 93.19 229 GLN A N 1
ATOM 1746 C CA . GLN A 1 229 ? -18.887 36.329 1.807 1.00 93.19 229 GLN A CA 1
ATOM 1747 C C . GLN A 1 229 ? -20.428 36.354 1.677 1.00 93.19 229 GLN A C 1
ATOM 1749 O O . GLN A 1 229 ? -21.053 37.359 2.030 1.00 93.19 229 GLN A O 1
ATOM 1754 N N . GLY A 1 230 ? -21.055 35.307 1.139 1.00 90.25 230 GLY A N 1
ATOM 1755 C CA . GLY A 1 230 ? -22.511 35.175 1.034 1.00 90.25 230 GLY A CA 1
ATOM 1756 C C . GLY A 1 230 ? -22.967 34.361 -0.181 1.00 90.25 230 GLY A C 1
ATOM 1757 O O . GLY A 1 230 ? -22.284 34.285 -1.196 1.00 90.25 230 GLY A O 1
ATOM 1758 N N . ALA A 1 231 ? -24.160 33.763 -0.104 1.00 87.00 231 ALA A N 1
ATOM 1759 C CA . ALA A 1 231 ? -24.658 32.801 -1.101 1.00 87.00 231 ALA A CA 1
ATOM 1760 C C . ALA A 1 231 ? -24.778 33.335 -2.549 1.00 87.00 231 ALA A C 1
ATOM 1762 O O . ALA A 1 231 ? -24.816 32.539 -3.485 1.00 87.00 231 ALA A O 1
ATOM 1763 N N . SER A 1 232 ? -24.844 34.656 -2.740 1.00 88.25 232 SER A N 1
ATOM 1764 C CA . SER A 1 232 ? -24.860 35.333 -4.047 1.00 88.25 232 SER A CA 1
ATOM 1765 C C . SER A 1 232 ? -23.516 35.945 -4.451 1.00 88.25 232 SER A C 1
ATOM 1767 O O . SER A 1 232 ? -23.354 36.364 -5.599 1.00 88.25 232 SER A O 1
ATOM 1769 N N . GLU A 1 233 ? -22.550 36.027 -3.540 1.00 94.81 233 GLU A N 1
ATOM 1770 C CA . GLU A 1 233 ? -21.427 36.949 -3.679 1.00 94.81 233 GLU A CA 1
ATOM 1771 C C . GLU A 1 233 ? -20.341 36.393 -4.601 1.00 94.81 233 GLU A C 1
ATOM 1773 O O . GLU A 1 233 ? -19.836 35.285 -4.428 1.00 94.81 233 GLU A O 1
ATOM 1778 N N . TYR A 1 234 ? -20.003 37.183 -5.623 1.00 96.25 234 TYR A N 1
ATOM 1779 C CA . TYR A 1 234 ? -18.998 36.862 -6.641 1.00 96.25 234 TYR A CA 1
ATOM 1780 C C . TYR A 1 234 ? -19.242 35.534 -7.392 1.00 96.25 234 TYR A C 1
ATOM 1782 O O . TYR A 1 234 ? -18.295 34.958 -7.925 1.00 96.25 234 TYR A O 1
ATOM 1790 N N . THR A 1 235 ? -20.480 35.027 -7.422 1.00 94.38 235 THR A N 1
ATOM 1791 C CA . THR A 1 235 ? -20.847 33.718 -8.010 1.00 94.38 235 THR A CA 1
ATOM 1792 C C . THR A 1 235 ? -20.985 33.726 -9.539 1.00 94.38 235 THR A C 1
ATOM 1794 O O . THR A 1 235 ? -21.112 32.669 -10.154 1.00 94.38 235 THR A O 1
ATOM 1797 N N . ASP A 1 236 ? -20.920 34.897 -10.178 1.00 95.12 236 ASP A N 1
ATOM 1798 C CA . ASP A 1 236 ? -20.919 35.053 -11.635 1.00 95.12 236 ASP A CA 1
ATOM 1799 C C . ASP A 1 236 ? -19.869 36.077 -12.103 1.00 95.12 236 ASP A C 1
ATOM 1801 O O . ASP A 1 236 ? -19.274 36.808 -11.311 1.00 95.12 236 ASP A O 1
ATOM 1805 N N . CYS A 1 237 ? -19.628 36.170 -13.415 1.00 96.62 237 CYS A N 1
ATOM 1806 C CA . CYS A 1 237 ? -18.627 37.106 -13.935 1.00 96.62 237 CYS A CA 1
ATOM 1807 C C . CYS A 1 237 ? -18.999 38.590 -13.749 1.00 96.62 237 CYS A C 1
ATOM 1809 O O . CYS A 1 237 ? -18.118 39.439 -13.851 1.00 96.62 237 CYS A O 1
ATOM 1811 N N . THR A 1 238 ? -20.266 38.939 -13.505 1.00 96.12 238 THR A N 1
ATOM 1812 C CA . THR A 1 238 ? -20.677 40.338 -13.304 1.00 96.12 238 THR A CA 1
ATOM 1813 C C . THR A 1 238 ? -20.331 40.793 -11.891 1.00 96.12 238 THR A C 1
ATOM 1815 O O . THR A 1 238 ? -19.658 41.816 -11.732 1.00 96.12 238 THR A O 1
ATOM 1818 N N . SER A 1 239 ? -20.731 39.993 -10.903 1.00 95.50 239 SER A N 1
ATOM 1819 C CA . SER A 1 239 ? -20.458 40.156 -9.475 1.00 95.50 239 SER A CA 1
ATOM 1820 C C . SER A 1 239 ? -18.971 40.027 -9.145 1.00 95.50 239 SER A C 1
ATOM 1822 O O . SER A 1 239 ? -18.447 40.853 -8.404 1.00 95.50 239 SER A O 1
ATOM 1824 N N . LEU A 1 240 ? -18.268 39.060 -9.745 1.00 97.81 240 LEU A N 1
ATOM 1825 C CA . LEU A 1 240 ? -16.828 38.863 -9.558 1.00 97.81 240 LEU A CA 1
ATOM 1826 C C . LEU A 1 240 ? -15.983 39.986 -10.181 1.00 97.81 240 LEU A C 1
ATOM 1828 O O . LEU A 1 240 ? -15.030 40.458 -9.563 1.00 97.81 240 LEU A O 1
ATOM 1832 N N . LEU A 1 241 ? -16.292 40.410 -11.414 1.00 97.88 241 LEU A N 1
ATOM 1833 C CA . LEU A 1 241 ? -15.398 41.298 -12.167 1.00 97.88 241 LEU A CA 1
ATOM 1834 C C . LEU A 1 241 ? -15.772 42.779 -12.080 1.00 97.88 241 LEU A C 1
ATOM 1836 O O . LEU A 1 241 ? -14.881 43.617 -11.977 1.00 97.88 241 LEU A O 1
ATOM 1840 N N . THR A 1 242 ? -17.058 43.127 -12.179 1.00 95.94 242 THR A N 1
ATOM 1841 C CA . THR A 1 242 ? -17.474 44.488 -12.582 1.00 95.94 242 THR A CA 1
ATOM 1842 C C . THR A 1 242 ? -18.390 45.231 -11.615 1.00 95.94 242 THR A C 1
ATOM 1844 O O . THR A 1 242 ? -18.347 46.461 -11.589 1.00 95.94 242 THR A O 1
ATOM 1847 N N . ALA A 1 243 ? -19.235 44.529 -10.861 1.00 94.94 243 ALA A N 1
ATOM 1848 C CA . ALA A 1 243 ? -20.263 45.142 -10.027 1.00 94.94 243 ALA A CA 1
ATOM 1849 C C . ALA A 1 243 ? -20.636 44.218 -8.861 1.00 94.94 243 ALA A C 1
ATOM 1851 O O . ALA A 1 243 ? -21.519 43.372 -8.999 1.00 94.94 243 ALA A O 1
ATOM 1852 N N . SER A 1 244 ? -19.967 44.390 -7.721 1.00 94.62 244 SER A N 1
ATOM 1853 C CA . SER A 1 244 ? -20.306 43.686 -6.484 1.00 94.62 244 SER A CA 1
ATOM 1854 C C . SER A 1 244 ? -21.654 44.149 -5.908 1.00 94.62 244 SER A C 1
ATOM 1856 O O . SER A 1 244 ? -22.265 45.113 -6.388 1.00 94.62 244 SER A O 1
ATOM 1858 N N . SER A 1 245 ? -22.154 43.435 -4.898 1.00 93.44 245 SER A N 1
ATOM 1859 C CA . SER A 1 245 ? -23.467 43.695 -4.305 1.00 93.44 245 SER A CA 1
ATOM 1860 C C . SER A 1 245 ? -23.525 44.997 -3.493 1.00 93.44 245 SER A C 1
ATOM 1862 O O . SER A 1 245 ? -22.530 45.680 -3.249 1.00 93.44 245 SER A O 1
ATOM 1864 N N . SER A 1 246 ? -24.724 45.334 -3.013 1.00 89.56 246 SER A N 1
ATOM 1865 C CA . SER A 1 246 ? -24.912 46.396 -2.020 1.00 89.56 246 SER A CA 1
ATOM 1866 C C . SER A 1 246 ? -24.496 46.003 -0.597 1.00 89.56 246 SER A C 1
ATOM 1868 O O . SER A 1 246 ? -24.507 46.876 0.266 1.00 89.56 246 SER A O 1
ATOM 1870 N N . ALA A 1 247 ? -24.184 44.727 -0.331 1.00 88.81 247 ALA A N 1
ATOM 1871 C CA . ALA A 1 247 ? -23.612 44.300 0.948 1.00 88.81 247 ALA A CA 1
ATOM 1872 C C . ALA A 1 247 ? -22.110 44.611 0.985 1.00 88.81 247 ALA A C 1
ATOM 1874 O O . ALA A 1 247 ? -21.630 45.218 1.938 1.00 88.81 247 ALA A O 1
ATOM 1875 N N . TRP A 1 248 ? -21.406 44.297 -0.106 1.00 92.25 248 TRP A N 1
ATOM 1876 C CA . TRP A 1 248 ? -19.970 44.523 -0.264 1.00 92.25 248 TRP A CA 1
ATOM 1877 C C . TRP A 1 248 ? -19.716 45.478 -1.441 1.00 92.25 248 TRP A C 1
ATOM 1879 O O . TRP A 1 248 ? -19.420 45.031 -2.546 1.00 92.25 248 TRP A O 1
ATOM 1889 N N . PRO A 1 249 ? -19.896 46.801 -1.278 1.00 92.00 249 PRO A N 1
ATOM 1890 C CA . PRO A 1 249 ? -19.846 47.738 -2.397 1.00 92.00 249 PRO A CA 1
ATOM 1891 C C . PRO A 1 249 ? -18.413 48.015 -2.880 1.00 92.00 249 PRO A C 1
ATOM 1893 O O . PRO A 1 249 ? -17.531 48.337 -2.091 1.00 92.00 249 PRO A O 1
ATOM 1896 N N . GLN A 1 250 ? -18.222 48.015 -4.204 1.00 94.88 250 GLN A N 1
ATOM 1897 C CA . GLN A 1 250 ? -16.958 48.328 -4.901 1.00 94.88 250 GLN A CA 1
ATOM 1898 C C . GLN A 1 250 ? -15.829 47.290 -4.732 1.00 94.88 250 GLN A C 1
ATOM 1900 O O . GLN A 1 250 ? -14.659 47.607 -4.932 1.00 94.88 250 GLN A O 1
ATOM 1905 N N . THR A 1 251 ? -16.179 46.038 -4.437 1.00 96.69 251 THR A N 1
ATOM 1906 C CA . THR A 1 251 ? -15.237 44.938 -4.165 1.00 96.69 251 THR A CA 1
ATOM 1907 C C . THR A 1 251 ? -15.071 43.959 -5.329 1.00 96.69 251 THR A C 1
ATOM 1909 O O . THR A 1 251 ? -14.283 43.026 -5.229 1.00 96.69 251 THR A O 1
ATOM 1912 N N . ALA A 1 252 ? -15.770 44.141 -6.455 1.00 97.75 252 ALA A N 1
ATOM 1913 C CA . ALA A 1 252 ? -15.484 43.356 -7.657 1.00 97.75 252 ALA A CA 1
ATOM 1914 C C . ALA A 1 252 ? -14.111 43.743 -8.236 1.00 97.75 252 ALA A C 1
ATOM 1916 O O . ALA A 1 252 ? -13.673 44.885 -8.087 1.00 97.75 252 ALA A O 1
ATOM 1917 N N . LEU A 1 253 ? -13.445 42.828 -8.946 1.00 98.25 253 LEU A N 1
ATOM 1918 C CA . LEU A 1 253 ? -12.046 42.966 -9.383 1.00 98.25 253 LEU A CA 1
ATOM 1919 C C . LEU A 1 253 ? -11.700 44.341 -9.993 1.00 98.25 253 LEU A C 1
ATOM 1921 O O . LEU A 1 253 ? -10.757 44.999 -9.555 1.00 98.25 253 LEU A O 1
ATOM 1925 N N . PHE A 1 254 ? -12.476 44.818 -10.972 1.00 97.94 254 PHE A N 1
ATOM 1926 C CA . PHE A 1 254 ? -12.228 46.110 -11.624 1.00 97.94 254 PHE A CA 1
ATOM 1927 C C . PHE A 1 254 ? -12.628 47.326 -10.775 1.00 97.94 254 PHE A C 1
ATOM 1929 O O . PHE A 1 254 ? -12.170 48.432 -11.054 1.00 97.94 254 PHE A O 1
ATOM 1936 N N . GLN A 1 255 ? -13.428 47.140 -9.724 1.00 97.38 255 GLN A N 1
ATOM 1937 C CA . GLN A 1 255 ? -13.759 48.180 -8.746 1.00 97.38 255 GLN A CA 1
ATOM 1938 C C . GLN A 1 255 ? -12.639 48.336 -7.697 1.00 97.38 255 GLN A C 1
ATOM 1940 O O . GLN A 1 255 ? -12.278 49.465 -7.362 1.00 97.38 255 GLN A O 1
ATOM 1945 N N . ILE A 1 256 ? -11.991 47.234 -7.292 1.00 97.69 256 ILE A N 1
ATOM 1946 C CA . ILE A 1 256 ? -10.754 47.269 -6.488 1.00 97.69 256 ILE A CA 1
ATOM 1947 C C . ILE A 1 256 ? -9.622 47.943 -7.288 1.00 97.69 256 ILE A C 1
ATOM 1949 O O . ILE A 1 256 ? -8.962 48.850 -6.781 1.00 97.69 256 ILE A O 1
ATOM 1953 N N . ILE A 1 257 ? -9.456 47.589 -8.571 1.00 96.81 257 ILE A N 1
ATOM 1954 C CA . ILE A 1 257 ? -8.488 48.249 -9.473 1.00 96.81 257 ILE A CA 1
ATOM 1955 C C . ILE A 1 257 ? -8.789 49.751 -9.608 1.00 96.81 257 ILE A C 1
ATOM 1957 O O . ILE A 1 257 ? -7.884 50.580 -9.512 1.00 96.81 257 ILE A O 1
ATOM 1961 N N . ALA A 1 258 ? -10.060 50.132 -9.783 1.00 95.75 258 ALA A N 1
ATOM 1962 C CA . ALA A 1 258 ? -10.467 51.539 -9.846 1.00 95.75 258 ALA A CA 1
ATOM 1963 C C . ALA A 1 258 ? -10.231 52.308 -8.529 1.00 95.75 258 ALA A C 1
ATOM 1965 O O . ALA A 1 258 ? -10.094 53.531 -8.560 1.00 95.75 258 ALA A O 1
ATOM 1966 N N . SER A 1 259 ? -10.145 51.602 -7.397 1.00 94.06 259 SER A N 1
ATOM 1967 C CA . SER A 1 259 ? -9.823 52.167 -6.080 1.00 94.06 259 SER A CA 1
ATOM 1968 C C . SER A 1 259 ? -8.316 52.382 -5.859 1.00 94.06 259 SER A C 1
ATOM 1970 O O . SER A 1 259 ? -7.934 53.047 -4.898 1.00 94.06 259 SER A O 1
ATOM 1972 N N . GLY A 1 260 ? -7.464 51.893 -6.771 1.00 93.31 260 GLY A N 1
ATOM 1973 C CA . GLY A 1 260 ? -6.039 52.237 -6.860 1.00 93.31 260 GLY A CA 1
ATOM 1974 C C . GLY A 1 260 ? -5.065 51.056 -6.832 1.00 93.31 260 GLY A C 1
ATOM 1975 O O . GLY A 1 260 ? -3.890 51.255 -7.139 1.00 93.31 260 GLY A O 1
ATOM 1976 N N . VAL A 1 261 ? -5.533 49.846 -6.509 1.00 96.50 261 VAL A N 1
ATOM 1977 C CA . VAL A 1 261 ? -4.679 48.650 -6.407 1.00 96.50 261 VAL A CA 1
ATOM 1978 C C . VAL A 1 261 ? -4.275 48.158 -7.803 1.00 96.50 261 VAL A C 1
ATOM 1980 O O . VAL A 1 261 ? -5.067 48.176 -8.748 1.00 96.50 261 VAL A O 1
ATOM 1983 N N . ALA A 1 262 ? -3.028 47.716 -7.958 1.00 94.62 262 ALA A N 1
ATOM 1984 C CA . ALA A 1 262 ? -2.464 47.381 -9.264 1.00 94.62 262 ALA A CA 1
ATOM 1985 C C . ALA A 1 262 ? -3.066 46.093 -9.881 1.00 94.62 262 ALA A C 1
ATOM 1987 O O . ALA A 1 262 ? -3.178 45.052 -9.232 1.00 94.62 262 ALA A O 1
ATOM 1988 N N . ALA A 1 263 ? -3.446 46.154 -11.163 1.00 93.31 263 ALA A N 1
ATOM 1989 C CA . ALA A 1 263 ? -4.183 45.093 -11.868 1.00 93.31 263 ALA A CA 1
ATOM 1990 C C . ALA A 1 263 ? -3.357 43.830 -12.203 1.00 93.31 263 ALA A C 1
ATOM 1992 O O . ALA A 1 263 ? -3.915 42.804 -12.594 1.00 93.31 263 ALA A O 1
ATOM 1993 N N . ASP A 1 264 ? -2.037 43.907 -12.079 1.00 92.94 264 ASP A N 1
ATOM 1994 C CA . ASP A 1 264 ? -1.084 42.797 -12.142 1.00 92.94 264 ASP A CA 1
ATOM 1995 C C . ASP A 1 264 ? -0.864 42.127 -10.772 1.00 92.94 264 ASP A C 1
ATOM 1997 O O . ASP A 1 264 ? -0.329 41.024 -10.719 1.00 92.94 264 ASP A O 1
ATOM 2001 N N . LYS A 1 265 ? -1.326 42.741 -9.673 1.00 94.94 265 LYS A N 1
ATOM 2002 C CA . LYS A 1 265 ? -1.219 42.186 -8.313 1.00 94.94 265 LYS A CA 1
ATOM 2003 C C . LYS A 1 265 ? -2.451 41.437 -7.824 1.00 94.94 265 LYS A C 1
ATOM 2005 O O . LYS A 1 265 ? -2.331 40.646 -6.901 1.00 94.94 265 LYS A O 1
ATOM 2010 N N . LEU A 1 266 ? -3.634 41.697 -8.372 1.00 97.25 266 LEU A N 1
ATOM 2011 C CA . LEU A 1 266 ? -4.882 41.107 -7.875 1.00 97.25 266 LEU A CA 1
ATOM 2012 C C . LEU A 1 266 ? -5.153 39.758 -8.547 1.00 97.25 266 LEU A C 1
ATOM 2014 O O . LEU A 1 266 ? -5.513 39.729 -9.724 1.00 97.25 266 LEU A O 1
ATOM 2018 N N . LEU A 1 267 ? -5.008 38.654 -7.817 1.00 97.81 267 LEU A N 1
ATOM 2019 C CA . LEU A 1 267 ? -5.430 37.329 -8.273 1.00 97.81 267 LEU A CA 1
ATOM 2020 C C . LEU A 1 267 ? -6.914 37.119 -7.952 1.00 97.81 267 LEU A C 1
ATOM 2022 O O . LEU A 1 267 ? -7.445 37.674 -6.992 1.00 97.81 267 LEU A O 1
ATOM 2026 N N . ILE A 1 268 ? -7.580 36.285 -8.749 1.00 98.38 268 ILE A N 1
ATOM 2027 C CA . ILE A 1 268 ? -8.925 35.786 -8.444 1.00 98.38 268 ILE A CA 1
ATOM 2028 C C . ILE A 1 268 ? -8.774 34.526 -7.586 1.00 98.38 268 ILE A C 1
ATOM 2030 O O . ILE A 1 268 ? -8.401 33.487 -8.125 1.00 98.38 268 ILE A O 1
ATOM 2034 N N . GLY A 1 269 ? -9.048 34.608 -6.281 1.00 97.69 269 GLY A N 1
ATOM 2035 C CA . GLY A 1 269 ? -9.132 33.456 -5.380 1.00 97.69 269 GLY A CA 1
ATOM 2036 C C . GLY A 1 269 ? -10.513 32.802 -5.396 1.00 97.69 269 GLY A C 1
ATOM 2037 O O . GLY A 1 269 ? -11.526 33.483 -5.206 1.00 97.69 269 GLY A O 1
ATOM 2038 N N . LYS A 1 270 ? -10.565 31.485 -5.626 1.00 97.12 270 LYS A N 1
ATOM 2039 C CA . LYS A 1 270 ? -11.800 30.680 -5.639 1.00 97.12 270 LYS A CA 1
ATOM 2040 C C . LYS A 1 270 ? -11.607 29.293 -5.012 1.00 97.12 270 LYS A C 1
ATOM 2042 O O . LYS A 1 270 ? -10.490 28.786 -5.018 1.00 97.12 270 LYS A O 1
ATOM 2047 N N . PRO A 1 271 ? -12.682 28.651 -4.524 1.00 95.00 271 PRO A N 1
ATOM 2048 C CA . PRO A 1 271 ? -12.628 27.265 -4.091 1.00 95.00 271 PRO A CA 1
ATOM 2049 C C . PRO A 1 271 ? -12.598 26.310 -5.300 1.00 95.00 271 PRO A C 1
ATOM 2051 O O . PRO A 1 271 ? -13.193 26.598 -6.344 1.00 95.00 271 PRO A O 1
ATOM 2054 N N . GLY A 1 272 ? -11.903 25.180 -5.166 1.00 91.88 272 GLY A N 1
ATOM 2055 C CA . GLY A 1 272 ? -11.725 24.172 -6.216 1.00 91.88 272 GLY A CA 1
ATOM 2056 C C . GLY A 1 272 ? -13.019 23.423 -6.539 1.00 91.88 272 GLY A C 1
ATOM 2057 O O . GLY A 1 272 ? -13.350 23.233 -7.715 1.00 91.88 272 GLY A O 1
ATOM 2058 N N . THR A 1 273 ? -13.779 23.078 -5.496 1.00 92.56 273 THR A N 1
ATOM 2059 C CA . THR A 1 273 ? -15.122 22.480 -5.537 1.00 92.56 273 THR A CA 1
ATOM 2060 C C . THR A 1 273 ? -16.113 23.270 -4.675 1.00 92.56 273 THR A C 1
ATOM 2062 O O . THR A 1 273 ? -15.750 24.209 -3.970 1.00 92.56 273 THR A O 1
ATOM 2065 N N . SER A 1 274 ? -17.388 22.873 -4.690 1.00 90.88 274 SER A N 1
ATOM 2066 C CA . SER A 1 274 ? -18.412 23.423 -3.795 1.00 90.88 274 SER A CA 1
ATOM 2067 C C . SER A 1 274 ? -18.303 22.958 -2.335 1.00 90.88 274 SER A C 1
ATOM 2069 O O . SER A 1 274 ? -19.143 23.359 -1.538 1.00 90.88 274 SER A O 1
ATOM 2071 N N . ALA A 1 275 ? -17.341 22.091 -1.996 1.00 88.12 275 ALA A N 1
ATOM 2072 C CA . ALA A 1 275 ? -17.089 21.645 -0.624 1.00 88.12 275 ALA A CA 1
ATOM 2073 C C . ALA A 1 275 ? -15.953 22.431 0.055 1.00 88.12 275 ALA A C 1
ATOM 2075 O O . ALA A 1 275 ? -15.917 22.512 1.276 1.00 88.12 275 ALA A O 1
ATOM 2076 N N . ASP A 1 276 ? -15.049 23.046 -0.717 1.00 86.44 276 ASP A N 1
ATOM 2077 C CA . ASP A 1 276 ? -13.867 23.733 -0.172 1.00 86.44 276 ASP A CA 1
ATOM 2078 C C . ASP A 1 276 ? -14.172 25.138 0.395 1.00 86.44 276 ASP A C 1
ATOM 2080 O O . ASP A 1 276 ? -13.283 25.788 0.936 1.00 86.44 276 ASP A O 1
ATOM 2084 N N . ALA A 1 277 ? -15.411 25.628 0.272 1.00 87.44 277 ALA A N 1
ATOM 2085 C CA . ALA A 1 277 ? -15.878 26.876 0.881 1.00 87.44 277 ALA A CA 1
ATOM 2086 C C . ALA A 1 277 ? -17.401 26.860 1.093 1.00 87.44 277 ALA A C 1
ATOM 2088 O O . ALA A 1 277 ? -18.143 26.276 0.304 1.00 87.44 277 ALA A O 1
ATOM 2089 N N . SER A 1 278 ? -17.885 27.590 2.102 1.00 90.12 278 SER A N 1
ATOM 2090 C CA . SER A 1 278 ? -19.313 27.668 2.457 1.00 90.12 278 SER A CA 1
ATOM 2091 C C . SER A 1 278 ? -20.183 28.354 1.395 1.00 90.12 278 SER A C 1
ATOM 2093 O O . SER A 1 278 ? -21.395 28.147 1.354 1.00 90.12 278 SER A O 1
ATOM 2095 N N . ASN A 1 279 ? -19.604 29.224 0.562 1.00 92.81 279 ASN A N 1
ATOM 2096 C CA . ASN A 1 279 ? -20.274 29.870 -0.572 1.00 92.81 279 ASN A CA 1
ATOM 2097 C C . ASN A 1 279 ? -19.250 30.510 -1.532 1.00 92.81 279 ASN A C 1
ATOM 2099 O O . ASN A 1 279 ? -18.062 30.574 -1.232 1.00 92.81 279 ASN A O 1
ATOM 2103 N N . GLY A 1 280 ? -19.708 30.999 -2.690 1.00 90.56 280 GLY A N 1
ATOM 2104 C CA . GLY A 1 280 ? -18.858 31.672 -3.683 1.00 90.56 280 GLY A CA 1
ATOM 2105 C C . GLY A 1 280 ? -18.172 30.742 -4.695 1.00 90.56 280 GLY A C 1
ATOM 2106 O O . GLY A 1 280 ? -17.432 31.228 -5.552 1.00 90.56 280 GLY A O 1
ATOM 2107 N N . TYR A 1 281 ? -18.430 29.429 -4.647 1.00 94.88 281 TYR A N 1
ATOM 2108 C CA . TYR A 1 281 ? -17.978 28.484 -5.674 1.00 94.88 281 TYR A CA 1
ATOM 2109 C C . TYR A 1 281 ? -18.474 28.862 -7.077 1.00 94.88 281 TYR A C 1
ATOM 2111 O O . TYR A 1 281 ? -19.573 29.388 -7.254 1.00 94.88 281 TYR A O 1
ATOM 2119 N N . MET A 1 282 ? -17.645 28.567 -8.079 1.00 94.62 282 MET A N 1
ATOM 2120 C CA . MET A 1 282 ? -17.954 28.704 -9.499 1.00 94.62 282 MET A CA 1
ATOM 2121 C C . MET A 1 282 ? -17.390 27.490 -10.231 1.00 94.62 282 MET A C 1
ATOM 2123 O O . MET A 1 282 ? -16.249 27.104 -9.982 1.00 94.62 282 MET A O 1
ATOM 2127 N N . ASP A 1 283 ? -18.150 26.913 -11.161 1.00 93.38 283 ASP A N 1
ATOM 2128 C CA . ASP A 1 283 ? -17.630 25.825 -11.986 1.00 93.38 283 ASP A CA 1
ATOM 2129 C C . ASP A 1 283 ? -16.457 26.301 -12.864 1.00 93.38 283 ASP A C 1
ATOM 2131 O O . ASP A 1 283 ? -16.360 27.477 -13.237 1.00 93.38 283 ASP A O 1
ATOM 2135 N N . THR A 1 284 ? -15.571 25.376 -13.232 1.00 94.00 284 THR A N 1
ATOM 2136 C CA . THR A 1 284 ? -14.344 25.686 -13.982 1.00 94.00 284 THR A CA 1
ATOM 2137 C C . THR A 1 284 ? -14.606 26.331 -15.344 1.00 94.00 284 THR A C 1
ATOM 2139 O O . THR A 1 284 ? -13.789 27.132 -15.796 1.00 94.00 284 THR A O 1
ATOM 2142 N N . THR A 1 285 ? -15.745 26.057 -15.992 1.00 93.38 285 THR A N 1
ATOM 2143 C CA . THR A 1 285 ? -16.094 26.633 -17.302 1.00 93.38 285 THR A CA 1
ATOM 2144 C C . THR A 1 285 ? -16.575 28.076 -17.160 1.00 93.38 285 THR A C 1
ATOM 2146 O O . THR A 1 285 ? -16.171 28.946 -17.942 1.00 93.38 285 THR A O 1
ATOM 2149 N N . THR A 1 286 ? -17.385 28.368 -16.141 1.00 94.81 286 THR A N 1
ATOM 2150 C CA . THR A 1 286 ? -17.786 29.740 -15.808 1.00 94.81 286 THR A CA 1
ATOM 2151 C C . THR A 1 286 ? -16.580 30.546 -15.323 1.00 94.81 286 THR A C 1
ATOM 2153 O O . THR A 1 286 ? -16.356 31.647 -15.827 1.00 94.81 286 THR A O 1
ATOM 2156 N N . LEU A 1 287 ? -15.732 29.994 -14.446 1.00 97.00 287 LEU A N 1
ATOM 2157 C CA . LEU A 1 287 ? -14.525 30.674 -13.965 1.00 97.00 287 LEU A CA 1
ATOM 2158 C C . LEU A 1 287 ? -13.537 30.977 -15.106 1.00 97.00 287 LEU A C 1
ATOM 2160 O O . LEU A 1 287 ? -13.122 32.129 -15.250 1.00 97.00 287 LEU A O 1
ATOM 2164 N N . ALA A 1 288 ? -13.244 30.010 -15.986 1.00 95.94 288 ALA A N 1
ATOM 2165 C CA . ALA A 1 288 ? -12.449 30.232 -17.201 1.00 95.94 288 ALA A CA 1
ATOM 2166 C C . ALA A 1 288 ? -13.042 31.348 -18.082 1.00 95.94 288 ALA A C 1
ATOM 2168 O O . ALA A 1 288 ? -12.325 32.205 -18.610 1.00 95.94 288 ALA A O 1
ATOM 2169 N N . SER A 1 289 ? -14.373 31.384 -18.204 1.00 95.25 289 SER A N 1
ATOM 2170 C CA . SER A 1 289 ? -15.090 32.424 -18.948 1.00 95.25 289 SER A CA 1
ATOM 2171 C C . SER A 1 289 ? -14.956 33.807 -18.301 1.00 95.25 289 SER A C 1
ATOM 2173 O O . SER A 1 289 ? -14.902 34.806 -19.026 1.00 95.25 289 SER A O 1
ATOM 2175 N N . CYS A 1 290 ? -14.863 33.901 -16.971 1.00 96.50 290 CYS A N 1
ATOM 2176 C CA . CYS A 1 290 ? -14.593 35.155 -16.265 1.00 96.50 290 CYS A CA 1
ATOM 2177 C C . CYS A 1 290 ? -13.124 35.585 -16.412 1.00 96.50 290 CYS A C 1
ATOM 2179 O O . CYS A 1 290 ? -12.860 36.728 -16.781 1.00 96.50 290 CYS A O 1
ATOM 2181 N N . VAL A 1 291 ? -12.165 34.669 -16.241 1.00 97.19 291 VAL A N 1
ATOM 2182 C CA . VAL A 1 291 ? -10.723 34.907 -16.466 1.00 97.19 291 VAL A CA 1
ATOM 2183 C C . VAL A 1 291 ? -10.476 35.439 -17.888 1.00 97.19 291 VAL A C 1
ATOM 2185 O O . VAL A 1 291 ? -9.807 36.458 -18.077 1.00 97.19 291 VAL A O 1
ATOM 2188 N N . ALA A 1 292 ? -11.120 34.841 -18.895 1.00 95.56 292 ALA A N 1
ATOM 2189 C CA . ALA A 1 292 ? -11.078 35.302 -20.283 1.00 95.56 292 ALA A CA 1
ATOM 2190 C C . ALA A 1 292 ? -11.780 36.657 -20.523 1.00 95.56 292 ALA A C 1
ATOM 2192 O O . ALA A 1 292 ? -11.515 37.319 -21.529 1.00 95.56 292 ALA A O 1
ATOM 2193 N N . GLN A 1 293 ? -12.705 37.093 -19.662 1.00 96.56 293 GLN A N 1
ATOM 2194 C CA . GLN A 1 293 ? -13.310 38.437 -19.706 1.00 96.56 293 GLN A CA 1
ATOM 2195 C C . GLN A 1 293 ? -12.442 39.487 -19.001 1.00 96.56 293 GLN A C 1
ATOM 2197 O O . GLN A 1 293 ? -12.368 40.624 -19.471 1.00 96.56 293 GLN A O 1
ATOM 2202 N N . ALA A 1 294 ? -11.748 39.109 -17.928 1.00 95.88 294 ALA A N 1
ATOM 2203 C CA . ALA A 1 294 ? -10.817 39.973 -17.214 1.00 95.88 294 ALA A CA 1
ATOM 2204 C C . ALA A 1 294 ? -9.567 40.281 -18.059 1.00 95.88 294 ALA A C 1
ATOM 2206 O O . ALA A 1 294 ? -9.227 41.446 -18.262 1.00 95.88 294 ALA A O 1
ATOM 2207 N N . ALA A 1 295 ? -8.944 39.263 -18.661 1.00 93.81 295 ALA A N 1
ATOM 2208 C CA . ALA A 1 295 ? -7.755 39.441 -19.501 1.00 93.81 295 ALA A CA 1
ATOM 2209 C C . ALA A 1 295 ? -8.002 40.338 -20.733 1.00 93.81 295 ALA A C 1
ATOM 2211 O O . ALA A 1 295 ? -7.136 41.112 -21.139 1.00 93.81 295 ALA A O 1
ATOM 2212 N N . ARG A 1 296 ? -9.220 40.318 -21.299 1.00 94.12 296 ARG A N 1
ATOM 2213 C CA . ARG A 1 296 ? -9.635 41.232 -22.386 1.00 94.12 296 ARG A CA 1
ATOM 2214 C C . ARG A 1 296 ? -9.794 42.696 -21.952 1.00 94.12 296 ARG A C 1
ATOM 2216 O O . ARG A 1 296 ? -9.947 43.558 -22.812 1.00 94.12 296 ARG A O 1
ATOM 2223 N N . GLN A 1 297 ? -9.738 42.974 -20.651 1.00 92.69 297 GLN A N 1
ATOM 2224 C CA . GLN A 1 297 ? -9.750 44.309 -20.044 1.00 92.69 297 GLN A CA 1
ATOM 2225 C C . GLN A 1 297 ? -8.382 44.659 -19.419 1.00 92.69 297 GLN A C 1
ATOM 2227 O O . GLN A 1 297 ? -8.299 45.475 -18.505 1.00 92.69 297 GLN A O 1
ATOM 2232 N N . SER A 1 298 ? -7.301 44.054 -19.928 1.00 88.62 298 SER A N 1
ATOM 2233 C CA . SER A 1 298 ? -5.903 44.305 -19.533 1.00 88.62 298 SER A CA 1
ATOM 2234 C C . SER A 1 298 ? -5.534 43.927 -18.090 1.00 88.62 298 SER A C 1
ATOM 2236 O O . SER A 1 298 ? -4.477 44.329 -17.607 1.00 88.62 298 SER A O 1
ATOM 2238 N N . TRP A 1 299 ? -6.360 43.132 -17.406 1.00 95.69 299 TRP A N 1
ATOM 2239 C CA . TRP A 1 299 ? -5.974 42.491 -16.147 1.00 95.69 299 TRP A CA 1
ATOM 2240 C C . TRP A 1 299 ? -5.046 41.295 -16.401 1.00 95.69 299 TRP A C 1
ATOM 2242 O O . TRP A 1 299 ? -5.204 40.582 -17.394 1.00 95.69 299 TRP A O 1
ATOM 2252 N N . SER A 1 300 ? -4.080 41.072 -15.505 1.00 93.19 300 SER A N 1
ATOM 2253 C CA . SER A 1 300 ? -3.072 40.013 -15.668 1.00 93.19 300 SER A CA 1
ATOM 2254 C C . SER A 1 300 ? -2.626 39.326 -14.375 1.00 93.19 300 SER A C 1
ATOM 2256 O O . SER A 1 300 ? -1.711 38.516 -14.440 1.00 93.19 300 SER A O 1
ATOM 2258 N N . GLY A 1 301 ? -3.261 39.595 -13.225 1.00 92.44 301 GLY A N 1
ATOM 2259 C CA . GLY A 1 301 ? -2.823 39.045 -11.933 1.00 92.44 301 GLY A CA 1
ATOM 2260 C C . GLY A 1 301 ? -2.805 37.515 -11.868 1.00 92.44 301 GLY A C 1
ATOM 2261 O O . GLY A 1 301 ? -1.818 36.942 -11.417 1.00 92.44 301 GLY A O 1
ATOM 2262 N N . GLY A 1 302 ? -3.838 36.853 -12.399 1.00 96.06 302 GLY A N 1
ATOM 2263 C CA . GLY A 1 302 ? -3.943 35.391 -12.454 1.00 96.06 302 GLY A CA 1
ATOM 2264 C C . GLY A 1 302 ? -4.912 34.805 -11.420 1.00 96.06 302 GLY A C 1
ATOM 2265 O O . GLY A 1 302 ? -5.884 35.455 -11.038 1.00 96.06 302 GLY A O 1
ATOM 2266 N N . VAL A 1 303 ? -4.725 33.547 -11.024 1.00 97.31 303 VAL A N 1
ATOM 2267 C CA . VAL A 1 303 ? -5.736 32.788 -10.259 1.00 97.31 303 VAL A CA 1
ATOM 2268 C C . VAL A 1 303 ? -5.114 32.137 -9.035 1.00 97.31 303 VAL A C 1
ATOM 2270 O O . VAL A 1 303 ? -4.059 31.515 -9.123 1.00 97.31 303 VAL A O 1
ATOM 2273 N N . MET A 1 304 ? -5.806 32.255 -7.910 1.00 96.62 304 MET A N 1
ATOM 2274 C CA . MET A 1 304 ? -5.557 31.492 -6.697 1.00 96.62 304 MET A CA 1
ATOM 2275 C C . MET A 1 304 ? -6.662 30.444 -6.534 1.00 96.62 304 MET A C 1
ATOM 2277 O O . MET A 1 304 ? -7.819 30.705 -6.876 1.00 96.62 304 MET A O 1
ATOM 2281 N N . VAL A 1 305 ? -6.319 29.262 -6.021 1.00 96.31 305 VAL A N 1
ATOM 2282 C CA . VAL A 1 305 ? -7.319 28.257 -5.657 1.00 96.31 305 VAL A CA 1
ATOM 2283 C C . VAL A 1 305 ? -7.067 27.611 -4.297 1.00 96.31 305 VAL A C 1
ATOM 2285 O O . VAL A 1 305 ? -5.936 27.261 -3.944 1.00 96.31 305 VAL A O 1
ATOM 2288 N N . TRP A 1 306 ? -8.170 27.406 -3.585 1.00 87.12 306 TRP A N 1
ATOM 2289 C CA . TRP A 1 306 ? -8.282 26.598 -2.378 1.00 87.12 306 TRP A CA 1
ATOM 2290 C C . TRP A 1 306 ? -9.115 25.346 -2.723 1.00 87.12 306 TRP A C 1
ATOM 2292 O O . TRP A 1 306 ? -10.319 25.439 -2.911 1.00 87.12 306 TRP A O 1
ATOM 2302 N N . GLN A 1 307 ? -8.564 24.153 -2.929 1.00 87.06 307 GLN A N 1
ATOM 2303 C CA . GLN A 1 307 ? -7.250 23.659 -2.522 1.00 87.06 307 GLN A CA 1
ATOM 2304 C C . GLN A 1 307 ? -6.767 22.501 -3.422 1.00 87.06 307 GLN A C 1
ATOM 2306 O O . GLN A 1 307 ? -7.477 22.023 -4.312 1.00 87.06 307 GLN A O 1
ATOM 2311 N N . PHE A 1 308 ? -5.545 22.028 -3.179 1.00 90.69 308 PHE A N 1
ATOM 2312 C CA . PHE A 1 308 ? -5.058 20.729 -3.644 1.00 90.69 308 PHE A CA 1
ATOM 2313 C C . PHE A 1 308 ? -5.629 19.601 -2.755 1.00 90.69 308 PHE A C 1
ATOM 2315 O O . PHE A 1 308 ? -5.627 19.769 -1.533 1.00 90.69 308 PHE A O 1
ATOM 2322 N N . PRO A 1 309 ? -6.057 18.441 -3.301 1.00 90.19 309 PRO A N 1
ATOM 2323 C CA . PRO A 1 309 ? -5.882 17.951 -4.676 1.00 90.19 309 PRO A CA 1
ATOM 2324 C C . PRO A 1 309 ? -7.003 18.333 -5.649 1.00 90.19 309 PRO A C 1
ATOM 2326 O O . PRO A 1 309 ? -6.870 18.113 -6.853 1.00 90.19 309 PRO A O 1
ATOM 2329 N N . ASP A 1 310 ? -8.099 18.897 -5.151 1.00 88.94 310 ASP A N 1
ATOM 2330 C CA . ASP A 1 310 ? -9.356 19.085 -5.882 1.00 88.94 310 ASP A CA 1
ATOM 2331 C C . ASP A 1 310 ? -9.209 20.030 -7.086 1.00 88.94 310 ASP A C 1
ATOM 2333 O O . ASP A 1 310 ? -9.947 19.930 -8.070 1.00 88.94 310 ASP A O 1
ATOM 2337 N N . ALA A 1 311 ? -8.199 20.902 -7.033 1.00 90.69 311 ALA A N 1
ATOM 2338 C CA . ALA A 1 311 ? -7.777 21.779 -8.113 1.00 90.69 311 ALA A CA 1
ATOM 2339 C C . ALA A 1 311 ? -6.370 21.466 -8.678 1.00 90.69 311 ALA A C 1
ATOM 2341 O O . ALA A 1 311 ? -5.628 22.372 -9.044 1.00 90.69 311 ALA A O 1
ATOM 2342 N N . GLY A 1 312 ? -5.974 20.191 -8.779 1.00 90.69 312 GLY A N 1
ATOM 2343 C CA . GLY A 1 312 ? -4.736 19.792 -9.476 1.00 90.69 312 GLY A CA 1
ATOM 2344 C C . GLY A 1 312 ? -4.682 20.198 -10.966 1.00 90.69 312 GLY A C 1
ATOM 2345 O O . GLY A 1 312 ? -5.645 20.732 -11.517 1.00 90.69 312 GLY A O 1
ATOM 2346 N N . SER A 1 313 ? -3.567 19.910 -11.653 1.00 93.56 313 SER A N 1
ATOM 2347 C CA . SER A 1 313 ? -3.265 20.362 -13.039 1.00 93.56 313 SER A CA 1
ATOM 2348 C C . SER A 1 313 ? -4.439 20.463 -14.045 1.00 93.56 313 SER A C 1
ATOM 2350 O O . SER A 1 313 ? -4.540 21.492 -14.718 1.00 93.56 313 SER A O 1
ATOM 2352 N N . PRO A 1 314 ? -5.368 19.486 -14.168 1.00 93.00 314 PRO A N 1
ATOM 2353 C CA . PRO A 1 314 ? -6.493 19.597 -15.106 1.00 93.00 314 PRO A CA 1
ATOM 2354 C C . PRO A 1 314 ? -7.441 20.778 -14.820 1.00 93.00 314 PRO A C 1
ATOM 2356 O O . PRO A 1 314 ? -8.032 21.336 -15.746 1.00 93.00 314 PRO A O 1
ATOM 2359 N N . TRP A 1 315 ? -7.579 21.180 -13.552 1.00 95.62 315 TRP A N 1
ATOM 2360 C CA . TRP A 1 315 ? -8.388 22.327 -13.129 1.00 95.62 315 TRP A CA 1
ATOM 2361 C C . TRP A 1 315 ? -7.765 23.635 -13.625 1.00 95.62 315 TRP A C 1
ATOM 2363 O O . TRP A 1 315 ? -8.438 24.443 -14.268 1.00 95.62 315 TRP A O 1
ATOM 2373 N N . ILE A 1 316 ? -6.458 23.826 -13.401 1.00 95.69 316 ILE A N 1
ATOM 2374 C CA . ILE A 1 316 ? -5.771 25.063 -13.793 1.00 95.69 316 ILE A CA 1
ATOM 2375 C C . ILE A 1 316 ? -5.559 25.163 -15.301 1.00 95.69 316 ILE A C 1
ATOM 2377 O O . ILE A 1 316 ? -5.638 26.265 -15.840 1.00 95.69 316 ILE A O 1
ATOM 2381 N N . GLU A 1 317 ? -5.369 24.044 -16.007 1.00 93.50 317 GLU A N 1
ATOM 2382 C CA . GLU A 1 317 ? -5.354 24.036 -17.472 1.00 93.50 317 GLU A CA 1
ATOM 2383 C C . GLU A 1 317 ? -6.706 24.508 -18.035 1.00 93.50 317 GLU A C 1
ATOM 2385 O O . GLU A 1 317 ? -6.736 25.387 -18.900 1.00 93.50 317 GLU A O 1
ATOM 2390 N N . ALA A 1 318 ? -7.826 24.015 -17.491 1.00 93.00 318 ALA A N 1
ATOM 2391 C CA . ALA A 1 318 ? -9.164 24.452 -17.888 1.00 93.00 318 ALA A CA 1
ATOM 2392 C C . ALA A 1 318 ? -9.421 25.939 -17.574 1.00 93.00 318 ALA A C 1
ATOM 2394 O O . ALA A 1 318 ? -9.908 26.673 -18.437 1.00 93.00 318 ALA A O 1
ATOM 2395 N N . VAL A 1 319 ? -9.054 26.405 -16.373 1.00 95.25 319 VAL A N 1
ATOM 2396 C CA . VAL A 1 319 ? -9.274 27.794 -15.928 1.00 95.25 319 VAL A CA 1
ATOM 2397 C C . VAL A 1 319 ? -8.370 28.799 -16.658 1.00 95.25 319 VAL A C 1
ATOM 2399 O O . VAL A 1 319 ? -8.811 29.905 -16.983 1.00 95.25 319 VAL A O 1
ATOM 2402 N N . ARG A 1 320 ? -7.126 28.425 -16.989 1.00 93.25 320 ARG A N 1
ATOM 2403 C CA . ARG A 1 320 ? -6.220 29.233 -17.828 1.00 93.25 320 ARG A CA 1
ATOM 2404 C C . ARG A 1 320 ? -6.646 29.235 -19.297 1.00 93.25 320 ARG A C 1
ATOM 2406 O O . ARG A 1 320 ? -6.568 30.279 -19.958 1.00 93.25 320 ARG A O 1
ATOM 2413 N N . GLY A 1 321 ? -7.087 28.082 -19.804 1.00 88.06 321 GLY A N 1
ATOM 2414 C CA . GLY A 1 321 ? -7.557 27.866 -21.170 1.00 88.06 321 GLY A CA 1
ATOM 2415 C C . GLY A 1 321 ? -6.623 28.449 -22.238 1.00 88.06 321 GLY A C 1
ATOM 2416 O O . GLY A 1 321 ? -5.400 28.466 -22.107 1.00 88.06 321 GLY A O 1
ATOM 2417 N N . THR A 1 322 ? -7.207 29.013 -23.297 1.00 82.31 322 THR A N 1
ATOM 2418 C CA . THR A 1 322 ? -6.454 29.748 -24.330 1.00 82.31 322 THR A CA 1
ATOM 2419 C C . THR A 1 322 ? -6.030 31.160 -23.904 1.00 82.31 322 THR A C 1
ATOM 2421 O O . THR A 1 322 ? -5.428 31.871 -24.704 1.00 82.31 322 THR A O 1
ATOM 2424 N N . THR A 1 323 ? -6.382 31.605 -22.692 1.00 86.50 323 THR A N 1
ATOM 2425 C CA . THR A 1 323 ? -6.116 32.971 -22.204 1.00 86.50 323 THR A CA 1
ATOM 2426 C C . THR A 1 323 ? -4.695 33.095 -21.663 1.00 86.50 323 THR A C 1
ATOM 2428 O O . THR A 1 323 ? -3.989 34.043 -21.997 1.00 86.50 323 THR A O 1
ATOM 2431 N N . PHE A 1 324 ? -4.261 32.109 -20.874 1.00 88.75 324 PHE A N 1
ATOM 2432 C CA . PHE A 1 324 ? -2.917 32.035 -20.299 1.00 88.75 324 PHE A CA 1
ATOM 2433 C C . PHE A 1 324 ? -2.266 30.686 -20.651 1.00 88.75 324 PHE A C 1
ATOM 2435 O O . PHE A 1 324 ? -2.078 29.850 -19.764 1.00 88.75 324 PHE A O 1
ATOM 2442 N N . PRO A 1 325 ? -1.948 30.430 -21.934 1.00 79.44 325 PRO A N 1
ATOM 2443 C CA . PRO A 1 325 ? -1.530 29.110 -22.405 1.00 79.44 325 PRO A CA 1
ATOM 2444 C C . PRO A 1 325 ? -0.289 28.565 -21.684 1.00 79.44 325 PRO A C 1
ATOM 2446 O O . PRO A 1 325 ? 0.574 29.313 -21.216 1.00 79.44 325 PRO A O 1
ATOM 2449 N N . LEU A 1 326 ? -0.196 27.237 -21.618 1.00 74.38 326 LEU A N 1
ATOM 2450 C CA . LEU A 1 326 ? 0.981 26.513 -21.143 1.00 74.38 326 LEU A CA 1
ATOM 2451 C C . LEU A 1 326 ? 1.984 26.397 -22.301 1.00 74.38 326 LEU A C 1
ATOM 2453 O O . LEU A 1 326 ? 1.798 25.599 -23.217 1.00 74.38 326 LEU A O 1
ATOM 2457 N N . SER A 1 327 ? 3.033 27.224 -22.301 1.00 54.56 327 SER A N 1
ATOM 2458 C CA . SER A 1 327 ? 4.037 27.230 -23.374 1.00 54.56 327 SER A CA 1
ATOM 2459 C C . SER A 1 327 ? 5.449 27.488 -22.854 1.00 54.56 327 SER A C 1
ATOM 2461 O O . SER A 1 327 ? 5.707 28.523 -22.236 1.00 54.56 327 SER A O 1
ATOM 2463 N N . GLY A 1 328 ? 6.379 26.586 -23.170 1.00 42.75 328 GLY A N 1
ATOM 2464 C CA . GLY A 1 328 ? 7.797 26.765 -22.870 1.00 42.75 328 GLY A CA 1
ATOM 2465 C C . GLY A 1 328 ? 8.420 27.919 -23.662 1.00 42.75 328 GLY A C 1
ATOM 2466 O O . GLY A 1 328 ? 8.480 27.868 -24.885 1.00 42.75 328 GLY A O 1
ATOM 2467 N N . GLY A 1 329 ? 8.890 28.934 -22.933 1.00 31.69 329 GLY A N 1
ATOM 2468 C CA . GLY A 1 329 ? 9.884 29.947 -23.313 1.00 31.69 329 GLY A CA 1
ATOM 2469 C C . GLY A 1 329 ? 9.840 30.585 -24.712 1.00 31.69 329 GLY A C 1
ATOM 2470 O O . GLY A 1 329 ? 10.445 30.050 -25.635 1.00 31.69 329 GLY A O 1
ATOM 2471 N N . ALA A 1 330 ? 9.352 31.835 -24.805 1.00 28.09 330 ALA A N 1
ATOM 2472 C CA . ALA A 1 330 ? 10.151 32.969 -25.319 1.00 28.09 330 ALA A CA 1
ATOM 2473 C C . ALA A 1 330 ? 9.412 34.329 -25.314 1.00 28.09 330 ALA A C 1
ATOM 2475 O O . ALA A 1 330 ? 8.215 34.411 -25.559 1.00 28.09 330 ALA A O 1
ATOM 2476 N N . SER A 1 331 ? 10.210 35.401 -25.193 1.00 25.27 331 SER A N 1
ATOM 2477 C CA . SER A 1 331 ? 9.956 36.797 -25.620 1.00 25.27 331 SER A CA 1
ATOM 2478 C C . SER A 1 331 ? 8.778 37.590 -25.023 1.00 25.27 331 SER A C 1
ATOM 2480 O O . SER A 1 331 ? 7.610 37.313 -25.269 1.00 25.27 331 SER A O 1
ATOM 2482 N N . ALA A 1 332 ? 9.119 38.705 -24.369 1.00 25.80 332 ALA A N 1
ATOM 2483 C CA . ALA A 1 332 ? 8.207 39.814 -24.080 1.00 25.80 332 ALA A CA 1
ATOM 2484 C C . ALA A 1 332 ? 7.897 40.653 -25.348 1.00 25.80 332 ALA A C 1
ATOM 2486 O O . ALA A 1 332 ? 8.716 40.683 -26.275 1.00 25.80 332 ALA A O 1
ATOM 2487 N N . PRO A 1 333 ? 6.762 41.381 -25.403 1.00 26.25 333 PRO A N 1
ATOM 2488 C CA . PRO A 1 333 ? 6.405 42.215 -26.551 1.00 26.25 333 PRO A CA 1
ATOM 2489 C C . PRO A 1 333 ? 7.307 43.457 -26.676 1.00 26.25 333 PRO A C 1
ATOM 2491 O O . PRO A 1 333 ? 7.299 44.344 -25.824 1.00 26.25 333 PRO A O 1
ATOM 2494 N N . ALA A 1 334 ? 8.054 43.551 -27.778 1.00 25.91 334 ALA A N 1
ATOM 2495 C CA . ALA A 1 334 ? 8.805 44.752 -28.153 1.00 25.91 334 ALA A CA 1
ATOM 2496 C C . ALA A 1 334 ? 7.902 45.778 -28.884 1.00 25.91 334 ALA A C 1
ATOM 2498 O O . ALA A 1 334 ? 6.984 45.379 -29.606 1.00 25.91 334 ALA A O 1
ATOM 2499 N N . PRO A 1 335 ? 8.132 47.098 -28.727 1.00 28.94 335 PRO A N 1
ATOM 2500 C CA . PRO A 1 335 ? 7.182 48.124 -29.157 1.00 28.94 335 PRO A CA 1
ATOM 2501 C C . PRO A 1 335 ? 7.144 48.351 -30.676 1.00 28.94 335 PRO A C 1
ATOM 2503 O O . PRO A 1 335 ? 8.162 48.343 -31.369 1.00 28.94 335 PRO A O 1
ATOM 2506 N N . THR A 1 336 ? 5.949 48.656 -31.186 1.00 26.80 336 THR A N 1
ATOM 2507 C CA . THR A 1 336 ? 5.708 49.001 -32.593 1.00 26.80 336 THR A CA 1
ATOM 2508 C C . THR A 1 336 ? 6.379 50.316 -32.993 1.00 26.80 336 THR A C 1
ATOM 2510 O O . THR A 1 336 ? 6.108 51.356 -32.390 1.00 26.80 336 THR A O 1
ATOM 2513 N N . SER A 1 337 ? 7.158 50.321 -34.078 1.00 26.98 337 SER A N 1
ATOM 2514 C CA . SER A 1 337 ? 7.551 51.561 -34.758 1.00 26.98 337 SER A CA 1
ATOM 2515 C C . SER A 1 337 ? 7.852 51.348 -36.247 1.00 26.98 337 SER A C 1
ATOM 2517 O O . SER A 1 337 ? 8.115 50.232 -36.691 1.00 26.98 337 SER A O 1
ATOM 2519 N N . SER A 1 338 ? 7.845 52.455 -36.995 1.00 27.02 338 SER A N 1
ATOM 2520 C CA . SER A 1 338 ? 8.054 52.578 -38.448 1.00 27.02 338 SER A CA 1
ATOM 2521 C C . SER A 1 338 ? 6.947 52.016 -39.356 1.00 27.02 338 SER A C 1
ATOM 2523 O O . SER A 1 338 ? 6.449 50.904 -39.212 1.00 27.02 338 SER A O 1
ATOM 2525 N N . SER A 1 339 ? 6.554 52.846 -40.320 1.00 26.73 339 SER A N 1
ATOM 2526 C CA . SER A 1 339 ? 5.567 52.567 -41.359 1.00 26.73 339 SER A CA 1
ATOM 2527 C C . SER A 1 339 ? 6.252 52.386 -42.714 1.00 26.73 339 SER A C 1
ATOM 2529 O O . SER A 1 339 ? 7.324 52.937 -42.953 1.00 26.73 339 SER A O 1
ATOM 2531 N N . THR A 1 340 ? 5.601 51.690 -43.648 1.00 25.53 340 THR A N 1
ATOM 2532 C CA . THR A 1 340 ? 5.758 51.920 -45.096 1.00 25.53 340 THR A CA 1
ATOM 2533 C C . THR A 1 340 ? 4.485 51.473 -45.822 1.00 25.53 340 THR A C 1
ATOM 2535 O O . THR A 1 340 ? 3.798 50.546 -45.405 1.00 25.53 340 THR A O 1
ATOM 2538 N N . ILE A 1 341 ? 4.138 52.194 -46.887 1.00 26.39 341 ILE A N 1
ATOM 2539 C CA . ILE A 1 341 ? 2.918 52.047 -47.695 1.00 26.39 341 ILE A CA 1
ATOM 2540 C C . ILE A 1 341 ? 3.281 51.340 -49.014 1.00 26.39 341 ILE A C 1
ATOM 2542 O O . ILE A 1 341 ? 4.367 51.609 -49.513 1.00 26.39 341 ILE A O 1
ATOM 2546 N N . VAL A 1 342 ? 2.377 50.540 -49.620 1.00 24.61 342 VAL A N 1
ATOM 2547 C CA . VAL A 1 342 ? 2.034 50.570 -51.077 1.00 24.61 342 VAL A CA 1
ATOM 2548 C C . VAL A 1 342 ? 0.985 49.504 -51.495 1.00 24.61 342 VAL A C 1
ATOM 2550 O O . VAL A 1 342 ? 1.250 48.314 -51.561 1.00 24.61 342 VAL A O 1
ATOM 2553 N N . ARG A 1 343 ? -0.221 50.008 -51.812 1.00 24.56 343 ARG A N 1
ATOM 2554 C CA . ARG A 1 343 ? -1.174 49.659 -52.903 1.00 24.56 343 ARG A CA 1
ATOM 2555 C C . ARG A 1 343 ? -1.453 48.200 -53.367 1.00 24.56 343 ARG A C 1
ATOM 2557 O O . ARG A 1 343 ? -0.627 47.610 -54.044 1.00 24.56 343 ARG A O 1
ATOM 2564 N N . THR A 1 344 ? -2.759 47.857 -53.334 1.00 24.62 344 THR A N 1
ATOM 2565 C CA . THR A 1 344 ? -3.598 47.208 -54.402 1.00 24.62 344 THR A CA 1
ATOM 2566 C C . THR A 1 344 ? -3.228 45.786 -54.896 1.00 24.62 344 THR A C 1
ATOM 2568 O O . THR A 1 344 ? -2.069 45.490 -55.110 1.00 24.62 344 THR A O 1
ATOM 2571 N N . SER A 1 345 ? -4.159 44.872 -55.227 1.00 24.52 345 SER A N 1
ATOM 2572 C CA . SER A 1 345 ? -5.297 45.086 -56.144 1.00 24.52 345 SER A CA 1
ATOM 2573 C C . SER A 1 345 ? -6.287 43.892 -56.249 1.00 24.52 345 SER A C 1
ATOM 2575 O O . SER A 1 345 ? -5.885 42.741 -56.149 1.00 24.52 345 SER A O 1
ATOM 2577 N N . THR A 1 346 ? -7.528 44.190 -56.677 1.00 25.77 346 THR A N 1
ATOM 2578 C CA . THR A 1 346 ? -8.467 43.363 -57.495 1.00 25.77 346 THR A CA 1
ATOM 2579 C C . THR A 1 346 ? -9.180 42.089 -56.978 1.00 25.77 346 THR A C 1
ATOM 2581 O O . THR A 1 346 ? -8.571 41.057 -56.746 1.00 25.77 346 THR A O 1
ATOM 2584 N N . ARG A 1 347 ? -10.519 42.141 -57.154 1.00 25.94 347 ARG A N 1
ATOM 2585 C CA . ARG A 1 347 ? -11.455 41.107 -57.682 1.00 25.94 347 ARG A CA 1
ATOM 2586 C C . ARG A 1 347 ? -11.975 39.939 -56.812 1.00 25.94 347 ARG A C 1
ATOM 2588 O O . ARG A 1 347 ? -11.380 38.877 -56.716 1.00 25.94 347 ARG A O 1
ATOM 2595 N N . ALA A 1 348 ? -13.249 40.091 -56.436 1.00 24.81 348 ALA A N 1
ATOM 2596 C CA . ALA A 1 348 ? -14.313 39.076 -56.569 1.00 24.81 348 ALA A CA 1
ATOM 2597 C C . ALA A 1 348 ? -14.782 38.982 -58.068 1.00 24.81 348 ALA A C 1
ATOM 2599 O O . ALA A 1 348 ? -14.196 39.714 -58.880 1.00 24.81 348 ALA A O 1
ATOM 2600 N N . PRO A 1 349 ? -15.830 38.218 -58.497 1.00 47.66 349 PRO A N 1
ATOM 2601 C CA . PRO A 1 349 ? -16.854 37.503 -57.706 1.00 47.66 349 PRO A CA 1
ATOM 2602 C C . PRO A 1 349 ? -17.337 36.127 -58.260 1.00 47.66 349 PRO A C 1
ATOM 2604 O O . PRO A 1 349 ? -16.830 35.643 -59.265 1.00 47.66 349 PRO A O 1
ATOM 2607 N N . ALA A 1 350 ? -18.434 35.620 -57.659 1.00 26.11 350 ALA A N 1
ATOM 2608 C CA . ALA A 1 350 ? -19.463 34.735 -58.250 1.00 26.11 350 ALA A CA 1
ATOM 2609 C C . ALA A 1 350 ? -19.100 33.244 -58.491 1.00 26.11 350 ALA A C 1
ATOM 2611 O O . ALA A 1 350 ? -17.936 32.903 -58.641 1.00 26.11 350 ALA A O 1
ATOM 2612 N N . SER A 1 351 ? -20.039 32.285 -58.594 1.00 26.12 351 SER A N 1
ATOM 2613 C CA . SER A 1 351 ? -21.424 32.128 -58.065 1.00 26.12 351 SER A CA 1
ATOM 2614 C C . SER A 1 351 ? -22.002 30.777 -58.530 1.00 26.12 351 SER A C 1
ATOM 2616 O O . SER A 1 351 ? -21.705 30.399 -59.661 1.00 26.12 351 SER A O 1
ATOM 2618 N N . THR A 1 352 ? -22.918 30.134 -57.789 1.00 25.92 352 THR A N 1
ATOM 2619 C CA . THR A 1 352 ? -24.175 29.523 -58.323 1.00 25.92 352 THR A CA 1
ATOM 2620 C C . THR A 1 352 ? -25.037 28.909 -57.207 1.00 25.92 352 THR A C 1
ATOM 2622 O O . THR A 1 352 ? -24.579 28.751 -56.079 1.00 25.92 352 THR A O 1
ATOM 2625 N N . SER A 1 353 ? -26.304 28.610 -57.513 1.00 25.50 353 SER A N 1
ATOM 2626 C CA . SER A 1 353 ? -27.343 28.130 -56.588 1.00 25.50 353 SER A CA 1
ATOM 2627 C C . SER A 1 353 ? -28.070 26.887 -57.127 1.00 25.50 353 SER A C 1
ATOM 2629 O O . SER A 1 353 ? -28.140 26.696 -58.340 1.00 25.50 353 SER A O 1
ATOM 2631 N N . ALA A 1 354 ? -28.658 26.069 -56.239 1.00 25.12 354 ALA A N 1
ATOM 2632 C CA . ALA A 1 354 ? -29.608 25.010 -56.611 1.00 25.12 354 ALA A CA 1
ATOM 2633 C C . ALA A 1 354 ? -30.610 24.668 -55.478 1.00 25.12 354 ALA A C 1
ATOM 2635 O O . ALA A 1 354 ? -30.224 24.301 -54.373 1.00 25.12 354 ALA A O 1
ATOM 2636 N N . THR A 1 355 ? -31.905 24.813 -55.770 1.00 28.22 355 THR A N 1
ATOM 2637 C CA . THR A 1 355 ? -33.134 24.382 -55.040 1.00 28.22 355 THR A CA 1
ATOM 2638 C C . THR A 1 355 ? -34.326 24.621 -56.006 1.00 28.22 355 THR A C 1
ATOM 2640 O O . THR A 1 355 ? -34.069 25.227 -57.054 1.00 28.22 355 THR A O 1
ATOM 2643 N N . PRO A 1 356 ? -35.607 24.220 -55.756 1.00 44.75 356 PRO A N 1
ATOM 2644 C CA . PRO A 1 356 ? -36.265 23.647 -54.559 1.00 44.75 356 PRO A CA 1
ATOM 2645 C C . PRO A 1 356 ? -36.489 22.108 -54.688 1.00 44.75 356 PRO A C 1
ATOM 2647 O O . PRO A 1 356 ? -35.490 21.458 -54.963 1.00 44.75 356 PRO A O 1
ATOM 2650 N N . THR A 1 357 ? -37.610 21.371 -54.492 1.00 26.66 357 THR A N 1
ATOM 2651 C CA . THR A 1 357 ? -39.088 21.561 -54.294 1.00 26.66 357 THR A CA 1
ATOM 2652 C C . THR A 1 357 ? -39.704 20.180 -53.915 1.00 26.66 357 THR A C 1
ATOM 2654 O O . THR A 1 357 ? -39.142 19.184 -54.350 1.00 26.66 357 THR A O 1
ATOM 2657 N N . SER A 1 358 ? -40.874 19.960 -53.277 1.00 26.38 358 SER A N 1
ATOM 2658 C CA . SER A 1 358 ? -41.719 20.662 -52.269 1.00 26.38 358 SER A CA 1
ATOM 2659 C C . SER A 1 358 ? -43.033 19.854 -52.021 1.00 26.38 358 SER A C 1
ATOM 2661 O O . SER A 1 358 ? -43.351 19.026 -52.869 1.00 26.38 358 SER A O 1
ATOM 2663 N N . VAL A 1 359 ? -43.875 20.231 -51.027 1.00 26.81 359 VAL A N 1
ATOM 2664 C CA . VAL A 1 359 ? -45.362 19.986 -50.974 1.00 26.81 359 VAL A CA 1
ATOM 2665 C C . VAL A 1 359 ? -45.800 18.522 -50.657 1.00 26.81 359 VAL A C 1
ATOM 2667 O O . VAL A 1 359 ? -45.088 17.599 -51.021 1.00 26.81 359 VAL A O 1
ATOM 2670 N N . ARG A 1 360 ? -46.892 18.154 -49.935 1.00 25.42 360 ARG A N 1
ATOM 2671 C CA . ARG A 1 360 ? -48.253 18.664 -49.521 1.00 25.42 360 ARG A CA 1
ATOM 2672 C C . ARG A 1 360 ? -48.628 17.952 -48.170 1.00 25.42 360 ARG A C 1
ATOM 2674 O O . ARG A 1 360 ? -48.054 16.896 -47.949 1.00 25.42 360 ARG A O 1
ATOM 2681 N N . THR A 1 361 ? -49.545 18.280 -47.232 1.00 26.47 361 THR A N 1
ATOM 2682 C CA . THR A 1 361 ? -50.496 19.371 -46.835 1.00 26.47 361 THR A CA 1
ATOM 2683 C C . THR A 1 361 ? -50.954 19.073 -45.376 1.00 26.47 361 THR A C 1
ATOM 2685 O O . THR A 1 361 ? -51.094 17.904 -45.049 1.00 26.47 361 THR A O 1
ATOM 2688 N N . SER A 1 362 ? -51.064 20.021 -44.431 1.00 25.48 362 SER A N 1
ATOM 2689 C CA . SER A 1 362 ? -52.162 20.987 -44.129 1.00 25.48 362 SER A CA 1
ATOM 2690 C C . SER A 1 362 ? -53.406 20.468 -43.374 1.00 25.48 362 SER A C 1
ATOM 2692 O O . SER A 1 362 ? -54.137 19.631 -43.894 1.00 25.48 362 SER A O 1
ATOM 2694 N N . THR A 1 363 ? -53.689 21.062 -42.199 1.00 24.53 363 THR A N 1
ATOM 2695 C CA . THR A 1 363 ? -54.968 21.666 -41.702 1.00 24.53 363 THR A CA 1
ATOM 2696 C C . THR A 1 363 ? -54.833 21.959 -40.183 1.00 24.53 363 THR A C 1
ATOM 2698 O O . THR A 1 363 ? -54.027 21.306 -39.535 1.00 24.53 363 THR A O 1
ATOM 2701 N N . ARG A 1 364 ? -55.546 22.882 -39.504 1.00 24.20 364 ARG A N 1
ATOM 2702 C CA . ARG A 1 364 ? -56.243 24.149 -39.854 1.00 24.20 364 ARG A CA 1
ATOM 2703 C C . ARG A 1 364 ? -56.586 24.902 -38.534 1.00 24.20 364 ARG A C 1
ATOM 2705 O O . ARG A 1 364 ? -56.898 24.257 -37.544 1.00 24.20 364 ARG A O 1
ATOM 2712 N N . ALA A 1 365 ? -56.539 26.240 -38.520 1.00 20.77 365 ALA A N 1
ATOM 2713 C CA . ALA A 1 365 ? -56.888 27.128 -37.378 1.00 20.77 365 ALA A CA 1
ATOM 2714 C C . ALA A 1 365 ? -58.409 27.509 -37.374 1.00 20.77 365 ALA A C 1
ATOM 2716 O O . ALA A 1 365 ? -59.074 27.097 -38.332 1.00 20.77 365 ALA A O 1
ATOM 2717 N N . PRO A 1 366 ? -58.998 28.317 -36.440 1.00 36.53 366 PRO A N 1
ATOM 2718 C CA . PRO A 1 366 ? -58.401 29.191 -35.408 1.00 36.53 366 PRO A CA 1
ATOM 2719 C C . PRO A 1 366 ? -59.117 29.183 -34.018 1.00 36.53 366 PRO A C 1
ATOM 2721 O O . PRO A 1 366 ? -59.789 28.221 -33.666 1.00 36.53 366 PRO A O 1
ATOM 2724 N N . ALA A 1 367 ? -58.927 30.245 -33.217 1.00 24.03 367 ALA A N 1
ATOM 2725 C CA . ALA A 1 367 ? -59.257 30.356 -31.785 1.00 24.03 367 ALA A CA 1
ATOM 2726 C C . ALA A 1 367 ? -60.573 31.098 -31.436 1.00 24.03 367 ALA A C 1
ATOM 2728 O O . ALA A 1 367 ? -61.144 31.796 -32.274 1.00 24.03 367 ALA A O 1
ATOM 2729 N N . SER A 1 368 ? -60.972 31.039 -30.152 1.00 22.73 368 SER A N 1
ATOM 2730 C CA . SER A 1 368 ? -61.972 31.927 -29.526 1.00 22.73 368 SER A CA 1
ATOM 2731 C C . SER A 1 368 ? -61.795 32.055 -27.993 1.00 22.73 368 SER A C 1
ATOM 2733 O O . SER A 1 368 ? -61.855 31.050 -27.295 1.00 22.73 368 SER A O 1
ATOM 2735 N N . THR A 1 369 ? -61.577 33.288 -27.503 1.00 22.44 369 THR A N 1
ATOM 2736 C CA . THR A 1 369 ? -62.279 33.995 -26.383 1.00 22.44 369 THR A CA 1
ATOM 2737 C C . THR A 1 369 ? -62.929 33.201 -25.216 1.00 22.44 369 THR A C 1
ATOM 2739 O O . THR A 1 369 ? -63.628 32.232 -25.473 1.00 22.44 369 THR A O 1
ATOM 2742 N N . SER A 1 370 ? -62.932 33.641 -23.936 1.00 20.89 370 SER A N 1
ATOM 2743 C CA . SER A 1 370 ? -62.455 34.900 -23.294 1.00 20.89 370 SER A CA 1
ATOM 2744 C C . SER A 1 370 ? -62.777 34.976 -21.770 1.00 20.89 370 SER A C 1
ATOM 2746 O O . SER A 1 370 ? -63.622 34.223 -21.301 1.00 20.89 370 SER A O 1
ATOM 2748 N N . VAL A 1 371 ? -62.266 36.028 -21.093 1.00 22.55 371 VAL A N 1
ATOM 2749 C CA . VAL A 1 371 ? -62.678 36.614 -19.777 1.00 22.55 371 VAL A CA 1
ATOM 2750 C C . VAL A 1 371 ? -62.043 36.009 -18.500 1.00 22.55 371 VAL A C 1
ATOM 2752 O O . VAL A 1 371 ? -61.727 34.828 -18.437 1.00 22.55 371 VAL A O 1
ATOM 2755 N N . ALA A 1 372 ? -61.802 36.886 -17.510 1.00 20.20 372 ALA A N 1
ATOM 2756 C CA . ALA A 1 372 ? -61.201 36.646 -16.181 1.00 20.20 372 ALA A CA 1
ATOM 2757 C C . ALA A 1 372 ? -62.316 36.702 -15.071 1.00 20.20 372 ALA A C 1
ATOM 2759 O O . ALA A 1 372 ? -63.415 36.284 -15.438 1.00 20.20 372 ALA A O 1
ATOM 2760 N N . PRO A 1 373 ? -62.191 37.185 -13.792 1.00 27.80 373 PRO A N 1
ATOM 2761 C CA . PRO A 1 373 ? -61.128 37.974 -13.134 1.00 27.80 373 PRO A CA 1
ATOM 2762 C C . PRO A 1 373 ? -60.751 37.622 -11.656 1.00 27.80 373 PRO A C 1
ATOM 2764 O O . PRO A 1 373 ? -61.390 36.830 -10.977 1.00 27.80 373 PRO A O 1
ATOM 2767 N N . THR A 1 374 ? -59.684 38.283 -11.183 1.00 20.92 374 THR A N 1
ATOM 2768 C CA . THR A 1 374 ? -59.366 38.775 -9.811 1.00 20.92 374 THR A CA 1
ATOM 2769 C C . THR A 1 374 ? -59.951 38.136 -8.523 1.00 20.92 374 THR A C 1
ATOM 2771 O O . THR A 1 374 ? -61.130 38.298 -8.233 1.00 20.92 374 THR A O 1
ATOM 2774 N N . SER A 1 375 ? -59.028 37.672 -7.655 1.00 22.19 375 SER A N 1
ATOM 2775 C CA . SER A 1 375 ? -58.922 37.892 -6.181 1.00 22.19 375 SER A CA 1
ATOM 2776 C C . SER A 1 375 ? -60.084 37.579 -5.208 1.00 22.19 375 SER A C 1
ATOM 2778 O O . SER A 1 375 ? -61.143 38.176 -5.337 1.00 22.19 375 SER A O 1
ATOM 2780 N N . THR A 1 376 ? -59.795 36.872 -4.092 1.00 20.28 376 THR A N 1
ATOM 2781 C CA . THR A 1 376 ? -59.514 37.484 -2.753 1.00 20.28 376 THR A CA 1
ATOM 2782 C C . THR A 1 376 ? -59.166 36.469 -1.631 1.00 20.28 376 THR A C 1
ATOM 2784 O O . THR A 1 376 ? -59.815 35.440 -1.516 1.00 20.28 376 THR A O 1
ATOM 2787 N N . THR A 1 377 ? -58.207 36.855 -0.767 1.00 21.03 377 THR A N 1
ATOM 2788 C CA . THR A 1 377 ? -58.055 36.597 0.701 1.00 21.03 377 THR A CA 1
ATOM 2789 C C . THR A 1 377 ? -57.977 35.200 1.368 1.00 21.03 377 THR A C 1
ATOM 2791 O O . THR A 1 377 ? -58.719 34.275 1.072 1.00 21.03 377 THR A O 1
ATOM 2794 N N . SER A 1 378 ? -57.168 35.202 2.449 1.00 20.45 378 SER A N 1
ATOM 2795 C CA . SER A 1 378 ? -57.289 34.499 3.753 1.00 20.45 378 SER A CA 1
ATOM 2796 C C . SER A 1 378 ? -57.002 32.992 3.901 1.00 20.45 378 SER A C 1
ATOM 2798 O O . SER A 1 378 ? -57.868 32.149 3.712 1.00 20.45 378 SER A O 1
ATOM 2800 N N . THR A 1 379 ? -55.800 32.715 4.426 1.00 23.36 379 THR A N 1
ATOM 2801 C CA . THR A 1 379 ? -55.512 31.903 5.636 1.00 23.36 379 THR A CA 1
ATOM 2802 C C . THR A 1 379 ? -56.446 30.747 6.037 1.00 23.36 379 THR A C 1
ATOM 2804 O O . THR A 1 379 ? -57.533 30.974 6.568 1.00 23.36 379 THR A O 1
ATOM 2807 N N . ALA A 1 380 ? -55.887 29.535 6.056 1.00 21.62 380 ALA A N 1
ATOM 2808 C CA . ALA A 1 380 ? -56.148 28.532 7.091 1.00 21.62 380 ALA A CA 1
ATOM 2809 C C . ALA A 1 380 ? -54.870 27.704 7.323 1.00 21.62 380 ALA A C 1
ATOM 2811 O O . ALA A 1 380 ? -54.166 27.391 6.365 1.00 21.62 380 ALA A O 1
ATOM 2812 N N . ALA A 1 381 ? -54.563 27.362 8.575 1.00 24.31 381 ALA A N 1
ATOM 2813 C CA . ALA A 1 381 ? -53.499 26.415 8.907 1.00 24.31 381 ALA A CA 1
ATOM 2814 C C . ALA A 1 381 ? -54.092 25.010 9.091 1.00 24.31 381 ALA A C 1
ATOM 2816 O O . ALA A 1 381 ? -55.198 24.876 9.615 1.00 24.31 381 ALA A O 1
ATOM 2817 N N . ALA A 1 382 ? -53.344 23.975 8.711 1.00 22.38 382 ALA A N 1
ATOM 2818 C CA . ALA A 1 382 ? -53.667 22.584 9.016 1.00 22.38 382 ALA A CA 1
ATOM 2819 C C . ALA A 1 382 ? -52.395 21.863 9.479 1.00 22.38 382 ALA A C 1
ATOM 2821 O O . ALA A 1 382 ? -51.403 21.807 8.757 1.00 22.38 382 ALA A O 1
ATOM 2822 N N . SER A 1 383 ? -52.419 21.352 10.707 1.00 25.30 383 SER A N 1
ATOM 2823 C CA . SER A 1 383 ? -51.312 20.631 11.336 1.00 25.30 383 SER A CA 1
ATOM 2824 C C . SER A 1 383 ? -51.164 19.215 10.773 1.00 25.30 383 SER A C 1
ATOM 2826 O O . SER A 1 383 ? -52.110 18.430 10.854 1.00 25.30 383 SER A O 1
ATOM 2828 N N . GLY A 1 384 ? -49.972 18.869 10.284 1.00 23.14 384 GLY A N 1
ATOM 2829 C CA . GLY A 1 384 ? -49.541 17.480 10.094 1.00 23.14 384 GLY A CA 1
ATOM 2830 C C . GLY A 1 384 ? -48.827 16.965 11.347 1.00 23.14 384 GLY A C 1
ATOM 2831 O O . GLY A 1 384 ? -48.083 17.712 11.980 1.00 23.14 384 GLY A O 1
ATOM 2832 N N . THR A 1 385 ? -49.077 15.715 11.733 1.00 21.41 385 THR A N 1
ATOM 2833 C CA . THR A 1 385 ? -48.461 15.066 12.905 1.00 21.41 385 THR A CA 1
ATOM 2834 C C . THR A 1 385 ? -46.996 14.676 12.663 1.00 21.41 385 THR A C 1
ATOM 2836 O O . THR A 1 385 ? -46.641 14.388 11.519 1.00 21.41 385 THR A O 1
ATOM 2839 N N . PRO A 1 386 ? -46.154 14.602 13.714 1.00 22.98 386 PRO A N 1
ATOM 2840 C CA . PRO A 1 386 ? -44.799 14.059 13.600 1.00 22.98 386 PRO A CA 1
ATOM 2841 C C . PRO A 1 386 ? -44.810 12.564 13.239 1.00 22.98 386 PRO A C 1
ATOM 2843 O O . PRO A 1 386 ? -45.767 11.849 13.547 1.00 22.98 386 PRO A O 1
ATOM 2846 N N . SER A 1 387 ? -43.732 12.097 12.603 1.00 25.36 387 SER A N 1
ATOM 2847 C CA . SER A 1 387 ? -43.499 10.670 12.335 1.00 25.36 387 SER A CA 1
ATOM 2848 C C . SER A 1 387 ? -43.014 9.946 13.608 1.00 25.36 387 SER A C 1
ATOM 2850 O O . SER A 1 387 ? -42.284 10.572 14.379 1.00 25.36 387 SER A O 1
ATOM 2852 N N . PRO A 1 388 ? -43.368 8.667 13.863 1.00 25.55 388 PRO A N 1
ATOM 2853 C CA . PRO A 1 388 ? -43.044 8.005 15.134 1.00 25.55 388 PRO A CA 1
ATOM 2854 C C . PRO A 1 388 ? -41.607 7.474 15.261 1.00 25.55 388 PRO A C 1
ATOM 2856 O O . PRO A 1 388 ? -41.174 7.198 16.376 1.00 25.55 388 PRO A O 1
ATOM 2859 N N . ASN A 1 389 ? -40.879 7.293 14.154 1.00 32.06 389 ASN A N 1
ATOM 2860 C CA . ASN A 1 389 ? -39.644 6.492 14.107 1.00 32.06 389 ASN A CA 1
ATOM 2861 C C . ASN A 1 389 ? -38.385 7.269 14.558 1.00 32.06 389 ASN A C 1
ATOM 2863 O O . ASN A 1 389 ? -37.372 7.296 13.862 1.00 32.06 389 ASN A O 1
ATOM 2867 N N . GLY A 1 390 ? -38.448 7.926 15.717 1.00 33.06 390 GLY A N 1
ATOM 2868 C CA . GLY A 1 390 ? -37.277 8.505 16.379 1.00 33.06 390 GLY A CA 1
ATOM 2869 C C . GLY A 1 390 ? -36.608 7.490 17.310 1.00 33.06 390 GLY A C 1
ATOM 2870 O O . GLY A 1 390 ? -37.257 6.952 18.204 1.00 33.06 390 GLY A O 1
ATOM 2871 N N . CYS A 1 391 ? -35.303 7.253 17.151 1.00 34.34 391 CYS A N 1
ATOM 2872 C CA . CYS A 1 391 ? -34.520 6.496 18.134 1.00 34.34 391 CYS A CA 1
ATOM 2873 C C . CYS A 1 391 ? -34.280 7.359 19.386 1.00 34.34 391 CYS A C 1
ATOM 2875 O O . CYS A 1 391 ? -33.270 8.059 19.480 1.00 34.34 391 CYS A O 1
ATOM 2877 N N . ASN A 1 392 ? -35.215 7.331 20.341 1.00 36.38 392 ASN A N 1
ATOM 2878 C CA . ASN A 1 392 ? -35.126 8.123 21.571 1.00 36.38 392 ASN A CA 1
ATOM 2879 C C . ASN A 1 392 ? -33.776 7.927 22.291 1.00 36.38 392 ASN A C 1
ATOM 2881 O O . ASN A 1 392 ? -33.369 6.804 22.595 1.00 36.38 392 ASN A O 1
ATOM 2885 N N . GLY A 1 393 ? -33.107 9.039 22.605 1.00 45.72 393 GLY A N 1
ATOM 2886 C CA . GLY A 1 393 ? -31.875 9.064 23.402 1.00 45.72 393 GLY A CA 1
ATOM 2887 C C . GLY A 1 393 ? -30.558 8.951 22.622 1.00 45.72 393 GLY A C 1
ATOM 2888 O O . GLY A 1 393 ? -29.509 8.963 23.264 1.00 45.72 393 GLY A O 1
ATOM 2889 N N . VAL A 1 394 ? -30.587 8.875 21.284 1.00 47.88 394 VAL A N 1
ATOM 2890 C CA . VAL A 1 394 ? -29.396 8.975 20.414 1.00 47.88 394 VAL A CA 1
ATOM 2891 C C . VAL A 1 394 ? -29.481 10.260 19.585 1.00 47.88 394 VAL A C 1
ATOM 2893 O O . VAL A 1 394 ? -30.529 10.556 19.015 1.00 47.88 394 VAL A O 1
ATOM 2896 N N . ALA A 1 395 ? -28.396 11.035 19.526 1.00 55.22 395 ALA A N 1
ATOM 2897 C CA . ALA A 1 395 ? -28.357 12.289 18.772 1.00 55.22 395 ALA A CA 1
ATOM 2898 C C . ALA A 1 395 ? -28.516 12.057 17.258 1.00 55.22 395 ALA A C 1
ATOM 2900 O O . ALA A 1 395 ? -28.157 10.996 16.739 1.00 55.22 395 ALA A O 1
ATOM 2901 N N . ALA A 1 396 ? -29.027 13.054 16.536 1.00 67.56 396 ALA A N 1
ATOM 2902 C CA . ALA A 1 396 ? -28.855 13.106 15.086 1.00 67.56 396 ALA A CA 1
ATOM 2903 C C . ALA A 1 396 ? -27.374 13.355 14.774 1.00 67.56 396 ALA A C 1
ATOM 2905 O O . ALA A 1 396 ? -26.737 14.137 15.478 1.00 67.56 396 ALA A O 1
ATOM 2906 N N . TRP A 1 397 ? -26.835 12.703 13.744 1.00 83.25 397 TRP A N 1
ATOM 2907 C CA . TRP A 1 397 ? -25.517 13.066 13.233 1.00 83.25 397 TRP A CA 1
ATOM 2908 C C . TRP A 1 397 ? -25.574 14.495 12.692 1.00 83.25 397 TRP A C 1
ATOM 2910 O O . TRP A 1 397 ? -26.439 14.822 11.871 1.00 83.25 397 TRP A O 1
ATOM 2920 N N . THR A 1 398 ? -24.650 15.325 13.154 1.00 71.88 398 THR A N 1
ATOM 2921 C CA . THR A 1 398 ? -24.318 16.614 12.559 1.00 71.88 398 THR A CA 1
ATOM 2922 C C . THR A 1 398 ? -22.838 16.569 12.201 1.00 71.88 398 THR A C 1
ATOM 2924 O O . THR A 1 398 ? -22.057 15.903 12.873 1.00 71.88 398 THR A O 1
ATOM 2927 N N . ALA A 1 399 ? -22.460 17.226 11.109 1.00 64.44 399 ALA A N 1
ATOM 2928 C CA . ALA A 1 399 ? -21.090 17.162 10.611 1.00 64.44 399 ALA A CA 1
ATOM 2929 C C . ALA A 1 399 ? -20.099 17.842 11.587 1.00 64.44 399 ALA A C 1
ATOM 2931 O O . ALA A 1 399 ? -19.047 17.293 11.903 1.00 64.44 399 ALA A O 1
ATOM 2932 N N . ALA A 1 400 ? -20.535 18.959 12.183 1.00 56.69 400 ALA A N 1
ATOM 2933 C CA . ALA A 1 400 ? -19.777 19.820 13.092 1.00 56.69 400 ALA A CA 1
ATOM 2934 C C . ALA A 1 400 ? -19.693 19.327 14.560 1.00 56.69 400 ALA A C 1
ATOM 2936 O O . ALA A 1 400 ? -19.505 20.139 15.468 1.00 56.69 400 ALA A O 1
ATOM 2937 N N . ASP A 1 401 ? -19.873 18.027 14.810 1.00 60.91 401 ASP A N 1
ATOM 2938 C CA . ASP A 1 401 ? -19.700 17.397 16.125 1.00 60.91 401 ASP A CA 1
ATOM 2939 C C . ASP A 1 401 ? -18.602 16.316 16.051 1.00 60.91 401 ASP A C 1
ATOM 2941 O O . ASP A 1 401 ? -18.697 15.374 15.266 1.00 60.91 401 ASP A O 1
ATOM 2945 N N . ALA A 1 402 ? -17.599 16.378 16.931 1.00 60.25 402 ALA A N 1
ATOM 2946 C CA . ALA A 1 402 ? -16.573 15.338 17.046 1.00 60.25 402 ALA A CA 1
ATOM 2947 C C . ALA A 1 402 ? -17.077 14.076 17.778 1.00 60.25 402 ALA A C 1
ATOM 2949 O O . ALA A 1 402 ? -17.377 14.090 18.981 1.00 60.25 402 ALA A O 1
ATOM 2950 N N . TYR A 1 403 ? -17.056 12.932 17.098 1.00 63.66 403 TYR A N 1
ATOM 2951 C CA . TYR A 1 403 ? -17.476 11.633 17.618 1.00 63.66 403 TYR A CA 1
ATOM 2952 C C . TYR A 1 403 ? -16.273 10.732 17.923 1.00 63.66 403 TYR A C 1
ATOM 2954 O O . TYR A 1 403 ? -15.372 10.545 17.116 1.00 63.66 403 TYR A O 1
ATOM 2962 N N . ASN A 1 404 ? -16.246 10.126 19.111 1.00 54.75 404 ASN A N 1
ATOM 2963 C CA . ASN A 1 404 ? -15.192 9.177 19.494 1.00 54.75 404 ASN A CA 1
ATOM 2964 C C . ASN A 1 404 ? -15.545 7.749 19.047 1.00 54.75 404 ASN A C 1
ATOM 2966 O O . ASN A 1 404 ? -16.722 7.418 18.942 1.00 54.75 404 ASN A O 1
ATOM 2970 N N . GLY A 1 405 ? -14.551 6.868 18.895 1.00 45.94 405 GLY A N 1
ATOM 2971 C CA . GLY A 1 405 ? -14.799 5.449 18.602 1.00 45.94 405 GLY A CA 1
ATOM 2972 C C . GLY A 1 405 ? -15.763 4.809 19.612 1.00 45.94 405 GLY A C 1
ATOM 2973 O O . GLY A 1 405 ? -15.550 4.884 20.822 1.00 45.94 405 GLY A O 1
ATOM 2974 N N . GLY A 1 406 ? -16.843 4.205 19.113 1.00 44.12 406 GLY A N 1
ATOM 2975 C CA . GLY A 1 406 ? -17.971 3.690 19.892 1.00 44.12 406 GLY A CA 1
ATOM 2976 C C . GLY A 1 406 ? -19.137 4.672 20.094 1.00 44.12 406 GLY A C 1
ATOM 2977 O O . GLY A 1 406 ? -20.172 4.263 20.629 1.00 44.12 406 GLY A O 1
ATOM 2978 N N . ALA A 1 407 ? -19.013 5.937 19.679 1.00 58.62 407 ALA A N 1
ATOM 2979 C CA . ALA A 1 407 ? -20.101 6.915 19.719 1.00 58.62 407 ALA A CA 1
ATOM 2980 C C . ALA A 1 407 ? -21.234 6.533 18.757 1.00 58.62 407 ALA A C 1
ATOM 2982 O O . ALA A 1 407 ? -20.999 5.967 17.689 1.00 58.62 407 ALA A O 1
ATOM 2983 N N . LYS A 1 408 ? -22.469 6.851 19.157 1.00 72.12 408 LYS A N 1
ATOM 2984 C CA . LYS A 1 408 ? -23.703 6.504 18.445 1.00 72.12 408 LYS A CA 1
ATOM 2985 C C . LYS A 1 408 ? -24.398 7.748 17.911 1.00 72.12 408 LYS A C 1
ATOM 2987 O O . LYS A 1 408 ? -24.627 8.685 18.674 1.00 72.12 408 LYS A O 1
ATOM 2992 N N . VAL A 1 409 ? -24.811 7.698 16.649 1.00 69.56 409 VAL A N 1
ATOM 2993 C CA . VAL A 1 409 ? -25.561 8.767 15.973 1.00 69.56 409 VAL A CA 1
ATOM 2994 C C . VAL A 1 409 ? -26.712 8.197 15.152 1.00 69.56 409 VAL A C 1
ATOM 2996 O O . VAL A 1 409 ? -26.708 7.021 14.787 1.00 69.56 409 VAL A O 1
ATOM 2999 N N . THR A 1 410 ? -27.691 9.036 14.828 1.00 57.91 410 THR A N 1
ATOM 3000 C CA . THR A 1 410 ? -28.765 8.711 13.885 1.00 57.91 410 THR A CA 1
ATOM 3001 C C . THR A 1 410 ? -28.625 9.540 12.616 1.00 57.91 410 THR A C 1
ATOM 3003 O O . THR A 1 410 ? -28.613 10.767 12.663 1.00 57.91 410 THR A O 1
ATOM 3006 N N . PHE A 1 411 ? -28.520 8.880 11.466 1.00 64.69 411 PHE A N 1
ATOM 3007 C CA . PHE A 1 411 ? -28.367 9.547 10.173 1.00 64.69 411 PHE A CA 1
ATOM 3008 C C . PHE A 1 411 ? -29.210 8.849 9.113 1.00 64.69 411 PHE A C 1
ATOM 3010 O O . PHE A 1 411 ? -29.258 7.621 9.056 1.00 64.69 411 PHE A O 1
ATOM 3017 N N . SER A 1 412 ? -29.939 9.639 8.320 1.00 55.97 412 SER A N 1
ATOM 3018 C CA . SER A 1 412 ? -30.929 9.165 7.335 1.00 55.97 412 SER A CA 1
ATOM 3019 C C . SER A 1 412 ? -31.967 8.155 7.871 1.00 55.97 412 SER A C 1
ATOM 3021 O O . SER A 1 412 ? -32.596 7.443 7.096 1.00 55.97 412 SER A O 1
ATOM 3023 N N . GLY A 1 413 ? -32.186 8.113 9.193 1.00 45.62 413 GLY A N 1
ATOM 3024 C CA . GLY A 1 413 ? -33.094 7.167 9.856 1.00 45.62 413 GLY A CA 1
ATOM 3025 C C . GLY A 1 413 ? -32.457 5.847 10.313 1.00 45.62 413 GLY A C 1
ATOM 3026 O O . GLY A 1 413 ? -33.183 4.958 10.745 1.00 45.62 413 GLY A O 1
ATOM 3027 N N . HIS A 1 414 ? -31.130 5.699 10.249 1.00 45.91 414 HIS A N 1
ATOM 3028 C CA . HIS A 1 414 ? -30.403 4.518 10.737 1.00 45.91 414 HIS A CA 1
ATOM 3029 C C . HIS A 1 414 ? -29.421 4.864 11.863 1.00 45.91 414 HIS A C 1
ATOM 3031 O O . HIS A 1 414 ? -28.995 6.014 11.998 1.00 45.91 414 HIS A O 1
ATOM 3037 N N . LEU A 1 415 ? -29.098 3.865 12.692 1.00 55.91 415 LEU A N 1
ATOM 3038 C CA . LEU A 1 415 ? -28.180 3.971 13.827 1.00 55.91 415 LEU A CA 1
ATOM 3039 C C . LEU A 1 415 ? -26.758 3.612 13.387 1.00 55.91 415 LEU A C 1
ATOM 3041 O O . LEU A 1 415 ? -26.496 2.473 13.016 1.00 55.91 415 LEU A O 1
ATOM 3045 N N . TRP A 1 416 ? -25.830 4.550 13.529 1.00 67.62 416 TRP A N 1
ATOM 3046 C CA . TRP A 1 416 ? -24.432 4.358 13.154 1.00 67.62 416 TRP A CA 1
ATOM 3047 C C . TRP A 1 416 ? -23.521 4.406 14.377 1.00 67.62 416 TRP A C 1
ATOM 3049 O O . TRP A 1 416 ? -23.794 5.131 15.339 1.00 67.62 416 TRP A O 1
ATOM 3059 N N . ILE A 1 417 ? -22.443 3.621 14.337 1.00 69.31 417 ILE A N 1
ATOM 3060 C CA . ILE A 1 417 ? -21.380 3.613 15.343 1.00 69.31 417 ILE A CA 1
ATOM 3061 C C . ILE A 1 417 ? -20.076 4.058 14.686 1.00 69.31 417 ILE A C 1
ATOM 3063 O O . ILE A 1 417 ? -19.629 3.450 13.712 1.00 69.31 417 ILE A O 1
ATOM 3067 N N . ALA A 1 418 ? -19.450 5.087 15.251 1.00 64.69 418 ALA A N 1
ATOM 3068 C CA . ALA A 1 418 ? -18.110 5.511 14.867 1.00 64.69 418 ALA A CA 1
ATOM 3069 C C . ALA A 1 418 ? -17.111 4.386 15.193 1.00 64.69 418 ALA A C 1
ATOM 3071 O O . ALA A 1 418 ? -17.008 3.960 16.346 1.00 64.69 418 ALA A O 1
ATOM 3072 N N . ALA A 1 419 ? -16.389 3.873 14.200 1.00 42.38 419 ALA A N 1
ATOM 3073 C CA . ALA A 1 419 ? -15.441 2.770 14.374 1.00 42.38 419 ALA A CA 1
ATOM 3074 C C . ALA A 1 419 ? -14.152 3.216 15.093 1.00 42.38 419 ALA A C 1
ATOM 3076 O O . ALA A 1 419 ? -13.538 2.449 15.837 1.00 42.38 419 ALA A O 1
ATOM 3077 N N . TRP A 1 420 ? -13.782 4.481 14.905 1.00 50.59 420 TRP A N 1
ATOM 3078 C CA . TRP A 1 420 ? -12.702 5.213 15.570 1.00 50.59 420 TRP A CA 1
ATOM 3079 C C . TRP A 1 420 ? -13.146 6.676 15.764 1.00 50.59 420 TRP A C 1
ATOM 3081 O O . TRP A 1 420 ? -14.338 6.959 15.689 1.00 50.59 420 TRP A O 1
ATOM 3091 N N . TRP A 1 421 ? -12.241 7.597 16.107 1.00 80.00 421 TRP A N 1
ATOM 3092 C CA . TRP A 1 421 ? -12.590 9.021 16.220 1.00 80.00 421 TRP A CA 1
ATOM 3093 C C . TRP A 1 421 ? -12.831 9.646 14.832 1.00 80.00 421 TRP A C 1
ATOM 3095 O O . TRP A 1 421 ? -12.086 9.340 13.904 1.00 80.00 421 TRP A O 1
ATOM 3105 N N . THR A 1 422 ? -13.860 10.483 14.699 1.00 62.22 422 THR A N 1
ATOM 3106 C CA . THR A 1 422 ? -14.367 11.031 13.430 1.00 62.22 422 THR A CA 1
ATOM 3107 C C . THR A 1 422 ? -15.117 12.349 13.647 1.00 62.22 422 THR A C 1
ATOM 3109 O O . THR A 1 422 ? -15.766 12.536 14.675 1.00 62.22 422 THR A O 1
ATOM 3112 N N . GLU A 1 423 ? -15.025 13.249 12.675 1.00 64.38 423 GLU A N 1
ATOM 3113 C CA . GLU A 1 423 ? -15.668 14.567 12.604 1.00 64.38 423 GLU A CA 1
ATOM 3114 C C . GLU A 1 423 ? -15.883 14.857 11.101 1.00 64.38 423 GLU A C 1
ATOM 3116 O O . GLU A 1 423 ? -15.079 14.404 10.286 1.00 64.38 423 GLU A O 1
ATOM 3121 N N . ASP A 1 424 ? -16.992 15.494 10.709 1.00 66.62 424 ASP A N 1
ATOM 3122 C CA . ASP A 1 424 ? -17.468 15.672 9.316 1.00 66.62 424 ASP A CA 1
ATOM 3123 C C . ASP A 1 424 ? -17.680 14.408 8.425 1.00 66.62 424 ASP A C 1
ATOM 3125 O O . ASP A 1 424 ? -18.459 14.485 7.466 1.00 66.62 424 ASP A O 1
ATOM 3129 N N . ASP A 1 425 ? -17.103 13.226 8.711 1.00 70.50 425 ASP A N 1
ATOM 3130 C CA . ASP A 1 425 ? -17.373 11.996 7.931 1.00 70.50 425 ASP A CA 1
ATOM 3131 C C . ASP A 1 425 ? -18.868 11.625 7.997 1.00 70.50 425 ASP A C 1
ATOM 3133 O O . ASP A 1 425 ? -19.455 11.543 9.081 1.00 70.50 425 ASP A O 1
ATOM 3137 N N . SER A 1 426 ? -19.496 11.344 6.851 1.00 69.81 426 SER A N 1
ATOM 3138 C CA . SER A 1 426 ? -20.949 11.133 6.758 1.00 69.81 426 SER A CA 1
ATOM 3139 C C . SER A 1 426 ? -21.340 9.654 6.913 1.00 69.81 426 SER A C 1
ATOM 3141 O O . SER A 1 426 ? -20.892 8.822 6.122 1.00 69.81 426 SER A O 1
ATOM 3143 N N . PRO A 1 427 ? -22.222 9.271 7.856 1.00 70.50 427 PRO A N 1
ATOM 3144 C CA . PRO A 1 427 ? -22.534 7.863 8.072 1.00 70.50 427 PRO A CA 1
ATOM 3145 C C . PRO A 1 427 ? -23.178 7.188 6.851 1.00 70.50 427 PRO A C 1
ATOM 3147 O O . PRO A 1 427 ? -24.186 7.652 6.318 1.00 70.50 427 PRO A O 1
ATOM 3150 N N . GLY A 1 428 ? -22.600 6.069 6.410 1.00 52.28 428 GLY A N 1
ATOM 3151 C CA . GLY A 1 428 ? -23.051 5.342 5.217 1.00 52.28 428 GLY A CA 1
ATOM 3152 C C . GLY A 1 428 ? -22.475 5.835 3.883 1.00 52.28 428 GLY A C 1
ATOM 3153 O O . GLY A 1 428 ? -22.902 5.353 2.835 1.00 52.28 428 GLY A O 1
ATOM 3154 N N . ASP A 1 429 ? -21.490 6.735 3.901 1.00 61.44 429 ASP A N 1
ATOM 3155 C CA . ASP A 1 429 ? -20.705 7.161 2.729 1.00 61.44 429 ASP A CA 1
ATOM 3156 C C . ASP A 1 429 ? -19.842 6.048 2.089 1.00 61.44 429 ASP A C 1
ATOM 3158 O O . ASP A 1 429 ? -19.418 6.165 0.939 1.00 61.44 429 ASP A O 1
ATOM 3162 N N . GLY A 1 430 ? -19.593 4.955 2.817 1.00 40.47 430 GLY A N 1
ATOM 3163 C CA . GLY A 1 430 ? -18.739 3.842 2.393 1.00 40.47 430 GLY A CA 1
ATOM 3164 C C . GLY A 1 430 ? -17.266 3.966 2.804 1.00 40.47 430 GLY A C 1
ATOM 3165 O O . GLY A 1 430 ? -16.481 3.080 2.470 1.00 40.47 430 GLY A O 1
ATOM 3166 N N . SER A 1 431 ? -16.891 5.001 3.565 1.00 44.50 431 SER A N 1
ATOM 3167 C CA . SER A 1 431 ? -15.542 5.204 4.127 1.00 44.50 431 SER A CA 1
ATOM 3168 C C . SER A 1 431 ? -15.100 4.082 5.078 1.00 44.50 431 SER A C 1
ATOM 3170 O O . SER A 1 431 ? -13.908 3.826 5.246 1.00 44.50 431 SER A O 1
ATOM 3172 N N . GLY A 1 432 ? -16.064 3.420 5.725 1.00 42.78 432 GLY A N 1
ATOM 3173 C CA . GLY A 1 432 ? -15.833 2.471 6.816 1.00 42.78 432 GLY A CA 1
ATOM 3174 C C . GLY A 1 432 ? -15.564 3.129 8.175 1.00 42.78 432 GLY A C 1
ATOM 3175 O O . GLY A 1 432 ? -15.453 2.408 9.164 1.00 42.78 432 GLY A O 1
ATOM 3176 N N . VAL A 1 433 ? -15.504 4.467 8.240 1.00 56.38 433 VAL A N 1
ATOM 3177 C CA . VAL A 1 433 ? -15.359 5.238 9.487 1.00 56.38 433 VAL A CA 1
ATOM 3178 C C . VAL A 1 433 ? -16.595 5.076 10.369 1.00 56.38 433 VAL A C 1
ATOM 3180 O O . VAL A 1 433 ? -16.492 4.877 11.580 1.00 56.38 433 VAL A O 1
ATOM 3183 N N . TRP A 1 434 ? -17.770 5.066 9.743 1.00 67.62 434 TRP A N 1
ATOM 3184 C CA . TRP A 1 434 ? -19.026 4.679 10.368 1.00 67.62 434 TRP A CA 1
ATOM 3185 C C . TRP A 1 434 ? -19.343 3.228 10.038 1.00 67.62 434 TRP A C 1
ATOM 3187 O O . TRP A 1 434 ? -19.751 2.892 8.925 1.00 67.62 434 TRP A O 1
ATOM 3197 N N . THR A 1 435 ? -19.192 2.360 11.034 1.00 61.62 435 THR A N 1
ATOM 3198 C CA . THR A 1 435 ? -19.826 1.043 11.004 1.00 61.62 435 THR A CA 1
ATOM 3199 C C . THR A 1 435 ? -21.331 1.192 11.194 1.00 61.62 435 THR A C 1
ATOM 3201 O O . THR A 1 435 ? -21.783 2.002 12.010 1.00 61.62 435 THR A O 1
AT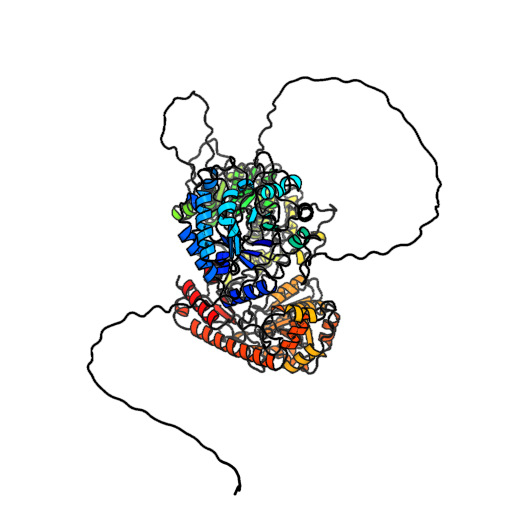OM 3204 N N . ASP A 1 436 ? -22.107 0.380 10.475 1.00 57.84 436 ASP A N 1
ATOM 3205 C CA . ASP A 1 436 ? -23.502 0.129 10.833 1.00 57.84 436 ASP A CA 1
ATOM 3206 C C . ASP A 1 436 ? -23.554 -0.296 12.311 1.00 57.84 436 ASP A C 1
ATOM 3208 O O . ASP A 1 436 ? -22.794 -1.164 12.752 1.00 57.84 436 ASP A O 1
ATOM 3212 N N . GLY A 1 437 ? -24.384 0.390 13.098 1.00 49.91 437 GLY A N 1
ATOM 3213 C CA . GLY A 1 437 ? -24.515 0.135 14.526 1.00 49.91 437 GLY A CA 1
ATOM 3214 C C . GLY A 1 437 ? -25.307 -1.131 14.848 1.00 49.91 437 GLY A C 1
ATOM 3215 O O . GLY A 1 437 ? -25.334 -1.527 16.020 1.00 49.91 437 GLY A O 1
ATOM 3216 N N . ALA A 1 438 ? -25.950 -1.721 13.837 1.00 55.03 438 ALA A N 1
ATOM 3217 C CA . ALA A 1 438 ? -26.739 -2.934 13.930 1.00 55.03 438 ALA A CA 1
ATOM 3218 C C . ALA A 1 438 ? -25.907 -4.213 13.748 1.00 55.03 438 ALA A C 1
ATOM 3220 O O . ALA A 1 438 ? -24.901 -4.256 13.037 1.00 55.03 438 ALA A O 1
ATOM 3221 N N . ASP A 1 439 ? -26.376 -5.316 14.335 1.00 64.19 439 ASP A N 1
ATOM 3222 C CA . ASP A 1 439 ? -25.950 -6.645 13.884 1.00 64.19 439 ASP A CA 1
ATOM 3223 C C . ASP A 1 439 ? -26.324 -6.823 12.393 1.00 64.19 439 ASP A C 1
ATOM 3225 O O . ASP A 1 439 ? -27.489 -6.629 12.034 1.00 64.19 439 ASP A O 1
ATOM 3229 N N . PRO A 1 440 ? -25.402 -7.243 11.501 1.00 57.72 440 PRO A N 1
ATOM 3230 C CA . PRO A 1 440 ? -25.663 -7.299 10.058 1.00 57.72 440 PRO A CA 1
ATOM 3231 C C . PRO A 1 440 ? -26.759 -8.303 9.659 1.00 57.72 440 PRO A C 1
ATOM 3233 O O . PRO A 1 440 ? -27.184 -8.322 8.505 1.00 57.72 440 PRO A O 1
ATOM 3236 N N . ARG A 1 441 ? -27.240 -9.149 10.583 1.00 74.31 441 ARG A N 1
ATOM 3237 C CA . ARG A 1 441 ? -28.426 -9.997 10.381 1.00 74.31 441 ARG A CA 1
ATOM 3238 C C . ARG A 1 441 ? -29.735 -9.221 10.531 1.00 74.31 441 ARG A C 1
ATOM 3240 O O . ARG A 1 441 ? -30.729 -9.637 9.942 1.00 74.31 441 ARG A O 1
ATOM 3247 N N . LEU A 1 442 ? -29.745 -8.122 11.287 1.00 77.19 442 LEU A N 1
ATOM 3248 C CA . LEU A 1 442 ? -30.903 -7.242 11.466 1.00 77.19 442 LEU A CA 1
ATOM 3249 C C . LEU A 1 442 ? -31.103 -6.312 10.266 1.00 77.19 442 LEU A C 1
ATOM 3251 O O . LEU A 1 442 ? -32.240 -6.123 9.854 1.00 77.19 442 LEU A O 1
ATOM 3255 N N . ALA A 1 443 ? -30.026 -5.867 9.611 1.00 67.06 443 ALA A N 1
ATOM 3256 C CA . ALA A 1 443 ? -30.080 -5.123 8.342 1.00 67.06 443 ALA A CA 1
ATOM 3257 C C . ALA A 1 443 ? -30.734 -5.903 7.170 1.00 67.06 443 ALA A C 1
ATOM 3259 O O . ALA A 1 443 ? -31.015 -5.339 6.115 1.00 67.06 443 ALA A O 1
ATOM 3260 N N . LEU A 1 444 ? -30.999 -7.207 7.341 1.00 68.88 444 LEU A N 1
ATOM 3261 C CA . LEU A 1 444 ? -31.765 -8.045 6.406 1.00 68.88 444 LEU A CA 1
ATOM 3262 C C . LEU A 1 444 ? -33.269 -8.127 6.752 1.00 68.88 444 LEU A C 1
ATOM 3264 O O . LEU A 1 444 ? -34.005 -8.883 6.113 1.00 68.88 444 LEU A O 1
ATOM 3268 N N . LEU A 1 445 ? -33.723 -7.407 7.782 1.00 80.44 445 LEU A N 1
ATOM 3269 C CA . LEU A 1 445 ? -35.082 -7.430 8.327 1.00 80.44 445 LEU A CA 1
ATOM 3270 C C . LEU A 1 445 ? -35.729 -6.039 8.219 1.00 80.44 445 LEU A C 1
ATOM 3272 O O . LEU A 1 445 ? -35.051 -5.021 8.196 1.00 80.44 445 LEU A O 1
ATOM 3276 N N . SER A 1 446 ? -37.059 -5.995 8.167 1.00 77.12 446 SER A N 1
ATOM 3277 C CA . SER A 1 446 ? -37.841 -4.751 8.119 1.00 77.12 446 SER A CA 1
ATOM 3278 C C . SER A 1 446 ? -38.261 -4.279 9.514 1.00 77.12 446 SER A C 1
ATOM 3280 O O . SER A 1 446 ? -38.759 -5.098 10.286 1.00 77.12 446 SER A O 1
ATOM 3282 N N . ASP A 1 447 ? -38.211 -2.974 9.791 1.00 65.81 447 ASP A N 1
ATOM 3283 C CA . ASP A 1 447 ? -38.647 -2.317 11.041 1.00 65.81 447 ASP A CA 1
ATOM 3284 C C . ASP A 1 447 ? -40.035 -2.783 11.537 1.00 65.81 447 ASP A C 1
ATOM 3286 O O . ASP A 1 447 ? -40.264 -2.996 12.736 1.00 65.81 447 ASP A O 1
ATOM 3290 N N . ASP A 1 448 ? -40.958 -3.004 10.593 1.00 80.44 448 ASP A N 1
ATOM 3291 C CA . ASP A 1 448 ? -42.322 -3.515 10.803 1.00 80.44 448 ASP A CA 1
ATOM 3292 C C . ASP A 1 448 ? -42.373 -4.864 11.550 1.00 80.44 448 ASP A C 1
ATOM 3294 O O . ASP A 1 448 ? -43.395 -5.216 12.143 1.00 80.44 448 ASP A O 1
ATOM 3298 N N . LEU A 1 449 ? -41.284 -5.642 11.510 1.00 86.69 449 LEU A N 1
ATOM 3299 C CA . LEU A 1 449 ? -41.187 -6.963 12.129 1.00 86.69 449 LEU A CA 1
ATOM 3300 C C . LEU A 1 449 ? -41.173 -6.878 13.657 1.00 86.69 449 LEU A C 1
ATOM 3302 O O . LEU A 1 449 ? -41.756 -7.738 14.312 1.00 86.69 449 LEU A O 1
ATOM 3306 N N . PHE A 1 450 ? -40.522 -5.860 14.222 1.00 91.69 450 PHE A N 1
ATOM 3307 C CA . PHE A 1 450 ? -40.305 -5.726 15.666 1.00 91.69 450 PHE A CA 1
ATOM 3308 C C . PHE A 1 450 ? -41.123 -4.595 16.304 1.00 91.69 450 PHE A C 1
ATOM 3310 O O . PHE A 1 450 ? -41.411 -4.647 17.503 1.00 91.69 450 PHE A O 1
ATOM 3317 N N . THR A 1 451 ? -41.566 -3.615 15.512 1.00 89.00 451 THR A N 1
ATOM 3318 C CA . THR A 1 451 ? -42.311 -2.446 16.000 1.00 89.00 451 THR A CA 1
ATOM 3319 C C . THR A 1 451 ? -43.579 -2.849 16.765 1.00 89.00 451 THR A C 1
ATOM 3321 O O . THR A 1 451 ? -44.498 -3.475 16.234 1.00 89.00 451 THR A O 1
ATOM 3324 N N . GLY A 1 452 ? -43.634 -2.497 18.053 1.00 88.00 452 GLY A N 1
ATOM 3325 C CA . GLY A 1 452 ? -44.737 -2.818 18.963 1.00 88.00 452 GLY A CA 1
ATOM 3326 C C . GLY A 1 452 ? -44.860 -4.299 19.346 1.00 88.00 452 GLY A C 1
ATOM 3327 O O . GLY A 1 452 ? -45.848 -4.674 19.975 1.00 88.00 452 GLY A O 1
ATOM 3328 N N . LYS A 1 453 ? -43.893 -5.151 18.982 1.00 93.94 453 LYS A N 1
ATOM 3329 C CA . LYS A 1 453 ? -43.974 -6.613 19.135 1.00 93.94 453 LYS A CA 1
ATOM 3330 C C . LYS A 1 453 ? -43.409 -7.144 20.442 1.00 93.94 453 LYS A C 1
ATOM 3332 O O . LYS A 1 453 ? -42.657 -6.452 21.128 1.00 93.94 453 LYS A O 1
ATOM 3337 N N . ARG A 1 454 ? -43.773 -8.377 20.805 1.00 95.44 454 ARG A N 1
ATOM 3338 C CA . ARG A 1 454 ? -43.078 -9.160 21.837 1.00 95.44 454 ARG A CA 1
ATOM 3339 C C . ARG A 1 454 ? -42.146 -10.178 21.192 1.00 95.44 454 ARG A C 1
ATOM 3341 O O . ARG A 1 454 ? -42.596 -11.013 20.411 1.00 95.44 454 ARG A O 1
ATOM 3348 N N . VAL A 1 455 ? -40.863 -10.099 21.530 1.00 97.19 455 VAL A N 1
ATOM 3349 C CA . VAL A 1 455 ? -39.775 -10.813 20.851 1.00 97.19 455 VAL A CA 1
ATOM 3350 C C . VAL A 1 455 ? -39.074 -11.773 21.817 1.00 97.19 455 VAL A C 1
ATOM 3352 O O . VAL A 1 455 ? -38.831 -11.427 22.976 1.00 97.19 455 VAL A O 1
ATOM 3355 N N . LEU A 1 456 ? -38.742 -12.968 21.335 1.00 97.62 456 LEU A N 1
ATOM 3356 C CA . LEU A 1 456 ? -37.862 -13.935 21.995 1.00 97.62 456 LEU A CA 1
ATOM 3357 C C . LEU A 1 456 ? -36.577 -14.092 21.174 1.00 97.62 456 LEU A C 1
ATOM 3359 O O . LEU A 1 456 ? -36.650 -14.294 19.965 1.00 97.62 456 LEU A O 1
ATOM 3363 N N . ASP A 1 457 ? -35.427 -14.035 21.835 1.00 97.12 457 ASP A N 1
ATOM 3364 C CA . ASP A 1 457 ? -34.092 -14.201 21.255 1.00 97.12 457 ASP A CA 1
ATOM 3365 C C . ASP A 1 457 ? -33.411 -15.413 21.906 1.00 97.12 457 ASP A C 1
ATOM 3367 O O . ASP A 1 457 ? -33.053 -15.373 23.087 1.00 97.12 457 ASP A O 1
ATOM 3371 N N . VAL A 1 458 ? -33.323 -16.525 21.165 1.00 95.62 458 VAL A N 1
ATOM 3372 C CA . VAL A 1 458 ? -32.829 -17.816 21.675 1.00 95.62 458 VAL A CA 1
ATOM 3373 C C . VAL A 1 458 ? -31.372 -18.025 21.270 1.00 95.62 458 VAL A C 1
ATOM 3375 O O . VAL A 1 458 ? -31.052 -18.075 20.083 1.00 95.62 458 VAL A O 1
ATOM 3378 N N . GLY A 1 459 ? -30.502 -18.211 22.264 1.00 89.06 459 GLY A N 1
ATOM 3379 C CA . GLY A 1 459 ? -29.053 -18.139 22.085 1.00 89.06 459 GLY A CA 1
ATOM 3380 C C . GLY A 1 459 ? -28.577 -16.688 22.043 1.00 89.06 459 GLY A C 1
ATOM 3381 O O . GLY A 1 459 ? -27.787 -16.322 21.173 1.00 89.06 459 GLY A O 1
ATOM 3382 N N . CYS A 1 460 ? -29.086 -15.840 22.942 1.00 88.25 460 CYS A N 1
ATOM 3383 C CA . CYS A 1 460 ? -28.841 -14.396 22.901 1.00 88.25 460 CYS A CA 1
ATOM 3384 C C . CYS A 1 460 ? -27.377 -13.990 23.168 1.00 88.25 460 CYS A C 1
ATOM 3386 O O . CYS A 1 460 ? -27.023 -12.821 22.986 1.00 88.25 460 CYS A O 1
ATOM 3388 N N . ASN A 1 461 ? -26.516 -14.918 23.611 1.00 87.31 461 ASN A N 1
ATOM 3389 C CA . ASN A 1 461 ? -25.145 -14.653 24.047 1.00 87.31 461 ASN A CA 1
ATOM 3390 C C . ASN A 1 461 ? -25.120 -13.488 25.069 1.00 87.31 461 ASN A C 1
ATOM 3392 O O . ASN A 1 461 ? -25.972 -13.413 25.955 1.00 87.31 461 ASN A O 1
ATOM 3396 N N . GLU A 1 462 ? -24.189 -12.536 24.941 1.00 82.50 462 GLU A N 1
ATOM 3397 C CA . GLU A 1 462 ? -24.125 -11.322 25.776 1.00 82.50 462 GLU A CA 1
ATOM 3398 C C . GLU A 1 462 ? -25.216 -10.269 25.460 1.00 82.50 462 GLU A C 1
ATOM 3400 O O . GLU A 1 462 ? -25.088 -9.097 25.819 1.00 82.50 462 GLU A O 1
ATOM 3405 N N . GLY A 1 463 ? -26.295 -10.652 24.775 1.00 82.06 463 GLY A N 1
ATOM 3406 C CA . GLY A 1 463 ? -27.498 -9.838 24.616 1.00 82.06 463 GLY A CA 1
ATOM 3407 C C . GLY A 1 463 ? -27.347 -8.615 23.712 1.00 82.06 463 GLY A C 1
ATOM 3408 O O . GLY A 1 463 ? -28.044 -7.622 23.922 1.00 82.06 463 GLY A O 1
ATOM 3409 N N . TRP A 1 464 ? -26.426 -8.646 22.742 1.00 78.56 464 TRP A N 1
ATOM 3410 C CA . TRP A 1 464 ? -26.163 -7.524 21.829 1.00 78.56 464 TRP A CA 1
ATOM 3411 C C . TRP A 1 464 ? -27.387 -7.219 20.954 1.00 78.56 464 TRP A C 1
ATOM 3413 O O . TRP A 1 464 ? -27.992 -6.160 21.123 1.00 78.56 464 TRP A O 1
ATOM 3423 N N . VAL A 1 465 ? -27.799 -8.187 20.128 1.00 84.38 465 VAL A N 1
ATOM 3424 C CA . VAL A 1 465 ? -29.027 -8.159 19.309 1.00 84.38 465 VAL A CA 1
ATOM 3425 C C . VAL A 1 465 ? -30.262 -7.879 20.171 1.00 84.38 465 VAL A C 1
ATOM 3427 O O . VAL A 1 465 ? -31.073 -7.015 19.851 1.00 84.38 465 VAL A O 1
ATOM 3430 N N . THR A 1 466 ? -30.377 -8.546 21.320 1.00 92.56 466 THR A N 1
ATOM 3431 C CA . THR A 1 466 ? -31.510 -8.400 22.243 1.00 92.56 466 THR A CA 1
ATOM 3432 C C . THR A 1 466 ? -31.673 -6.974 22.773 1.00 92.56 466 THR A C 1
ATOM 3434 O O . THR A 1 466 ? -32.789 -6.458 22.840 1.00 92.56 466 THR A O 1
ATOM 3437 N N . CYS A 1 467 ? -30.568 -6.330 23.175 1.00 85.31 467 CYS A N 1
ATOM 3438 C CA . CYS A 1 467 ? -30.589 -4.943 23.635 1.00 85.31 467 CYS A CA 1
ATOM 3439 C C . CYS A 1 467 ? -30.901 -3.986 22.485 1.00 85.31 467 CYS A C 1
ATOM 3441 O O . CYS A 1 467 ? -31.611 -3.012 22.700 1.00 85.31 467 CYS A O 1
ATOM 3443 N N . GLU A 1 468 ? -30.389 -4.257 21.285 1.00 83.69 468 GLU A N 1
ATOM 3444 C CA . GLU A 1 468 ? -30.601 -3.421 20.106 1.00 83.69 468 GLU A CA 1
ATOM 3445 C C . GLU A 1 468 ? -32.069 -3.430 19.654 1.00 83.69 468 GLU A C 1
ATOM 3447 O O . GLU A 1 468 ? -32.671 -2.367 19.518 1.00 83.69 468 GLU A O 1
ATOM 3452 N N . ILE A 1 469 ? -32.693 -4.609 19.534 1.00 86.12 469 ILE A N 1
ATOM 3453 C CA . ILE A 1 469 ? -34.120 -4.738 19.187 1.00 86.12 469 ILE A CA 1
ATOM 3454 C C . ILE A 1 469 ? -35.003 -4.012 20.216 1.00 86.12 469 ILE A C 1
ATOM 3456 O O . ILE A 1 469 ? -35.973 -3.342 19.858 1.00 86.12 469 ILE A O 1
ATOM 3460 N N . ALA A 1 470 ? -34.644 -4.100 21.500 1.00 87.25 470 ALA A N 1
ATOM 3461 C CA . ALA A 1 470 ? -35.349 -3.418 22.581 1.00 87.25 470 ALA A CA 1
ATOM 3462 C C . ALA A 1 470 ? -35.104 -1.897 22.638 1.00 87.25 470 ALA A C 1
ATOM 3464 O O . ALA A 1 470 ? -35.957 -1.170 23.147 1.00 87.25 470 ALA A O 1
ATOM 3465 N N . GLN A 1 471 ? -33.946 -1.420 22.171 1.00 82.38 471 GLN A N 1
ATOM 3466 C CA . GLN A 1 471 ? -33.559 -0.006 22.188 1.00 82.38 471 GLN A CA 1
ATOM 3467 C C . GLN A 1 471 ? -34.063 0.750 20.951 1.00 82.38 471 GLN A C 1
ATOM 3469 O O . GLN A 1 471 ? -34.555 1.867 21.085 1.00 82.38 471 GLN A O 1
ATOM 3474 N N . SER A 1 472 ? -33.911 0.160 19.765 1.00 76.94 472 SER A N 1
ATOM 3475 C CA . SER A 1 472 ? -33.979 0.867 18.478 1.00 76.94 472 SER A CA 1
ATOM 3476 C C . SER A 1 472 ? -35.110 0.381 17.571 1.00 76.94 472 SER A C 1
ATOM 3478 O O . SER A 1 472 ? -35.701 1.187 16.862 1.00 76.94 472 SER A O 1
ATOM 3480 N N . TRP A 1 473 ? -35.476 -0.903 17.631 1.00 79.94 473 TRP A N 1
ATOM 3481 C CA . TRP A 1 473 ? -36.458 -1.515 16.719 1.00 79.94 473 TRP A CA 1
ATOM 3482 C C . TRP A 1 473 ? -37.902 -1.521 17.270 1.00 79.94 473 TRP A C 1
ATOM 3484 O O . TRP A 1 473 ? -38.741 -2.327 16.870 1.00 79.94 473 TRP A O 1
ATOM 3494 N N . GLY A 1 474 ? -38.205 -0.637 18.227 1.00 79.62 474 GLY A N 1
ATOM 3495 C CA . GLY A 1 474 ? -39.569 -0.381 18.709 1.00 79.62 474 GLY A CA 1
ATOM 3496 C C . GLY A 1 474 ? -40.265 -1.535 19.449 1.00 79.62 474 GLY A C 1
ATOM 3497 O O . GLY A 1 474 ? -41.488 -1.492 19.609 1.00 79.62 474 GLY A O 1
ATOM 3498 N N . ALA A 1 475 ? -39.544 -2.571 19.890 1.00 89.75 475 ALA A N 1
ATOM 3499 C CA . ALA A 1 475 ? -40.149 -3.746 20.519 1.00 89.75 475 ALA A CA 1
ATOM 3500 C C . ALA A 1 475 ? -40.783 -3.443 21.895 1.00 89.75 475 ALA A C 1
ATOM 3502 O O . ALA A 1 475 ? -40.171 -2.854 22.788 1.00 89.75 475 ALA A O 1
ATOM 3503 N N . SER A 1 476 ? -42.018 -3.913 22.095 1.00 91.19 476 SER A N 1
ATOM 3504 C CA . SER A 1 476 ? -42.797 -3.709 23.329 1.00 91.19 476 SER A CA 1
ATOM 3505 C C . SER A 1 476 ? -42.302 -4.538 24.521 1.00 91.19 476 SER A C 1
ATOM 3507 O O . SER A 1 476 ? -42.539 -4.158 25.672 1.00 91.19 476 SER A O 1
ATOM 3509 N N . HIS A 1 477 ? -41.650 -5.676 24.243 1.00 94.06 477 HIS A N 1
ATOM 3510 C CA . HIS A 1 477 ? -40.859 -6.471 25.186 1.00 94.06 477 HIS A CA 1
ATOM 3511 C C . HIS A 1 477 ? -39.916 -7.415 24.424 1.00 94.06 477 HIS A C 1
ATOM 3513 O O . HIS A 1 477 ? -40.349 -8.040 23.457 1.00 94.06 477 HIS A O 1
ATOM 3519 N N . VAL A 1 478 ? -38.681 -7.594 24.892 1.00 95.62 478 VAL A N 1
ATOM 3520 C CA . VAL A 1 478 ? -37.713 -8.575 24.376 1.00 95.62 478 VAL A CA 1
ATOM 3521 C C . VAL A 1 478 ? -37.196 -9.457 25.519 1.00 95.62 478 VAL A C 1
ATOM 3523 O O . VAL A 1 478 ? -36.772 -8.957 26.565 1.00 95.62 478 VAL A O 1
ATOM 3526 N N . LEU A 1 479 ? -37.227 -10.777 25.336 1.00 96.81 479 LEU A N 1
ATOM 3527 C CA . LEU A 1 479 ? -36.576 -11.740 26.227 1.00 96.81 479 LEU A CA 1
ATOM 3528 C C . LEU A 1 479 ? -35.383 -12.378 25.512 1.00 96.81 479 LEU A C 1
ATOM 3530 O O . LEU A 1 479 ? -35.577 -13.058 24.511 1.00 96.81 479 LEU A O 1
ATOM 3534 N N . GLY A 1 480 ? -34.178 -12.198 26.050 1.00 96.44 480 GLY A N 1
ATOM 3535 C CA . GLY A 1 480 ? -33.008 -12.990 25.665 1.00 96.44 480 GLY A CA 1
ATOM 3536 C C . GLY A 1 480 ? -32.876 -14.220 26.554 1.00 96.44 480 GLY A C 1
ATOM 3537 O O . GLY A 1 480 ? -32.946 -14.100 27.782 1.00 96.44 480 GLY A O 1
ATOM 3538 N N . VAL A 1 481 ? -32.685 -15.392 25.954 1.00 95.50 481 VAL A N 1
ATOM 3539 C CA . VAL A 1 481 ? -32.441 -16.644 26.679 1.00 95.50 481 VAL A CA 1
ATOM 3540 C C . VAL A 1 481 ? -31.179 -17.313 26.153 1.00 95.50 481 VAL A C 1
ATOM 3542 O O . VAL A 1 481 ? -30.983 -17.438 24.944 1.00 95.50 481 VAL A O 1
ATOM 3545 N N . ASP A 1 482 ? -30.336 -17.765 27.072 1.00 93.88 482 ASP A N 1
ATOM 3546 C CA . ASP A 1 482 ? -29.125 -18.531 26.791 1.00 93.88 482 ASP A CA 1
ATOM 3547 C C . ASP A 1 482 ? -28.917 -19.574 27.899 1.00 93.88 482 ASP A C 1
ATOM 3549 O O . ASP A 1 482 ? -29.446 -19.435 29.006 1.00 93.88 482 ASP A O 1
ATOM 3553 N N . ILE A 1 483 ? -28.154 -20.623 27.608 1.00 87.31 483 ILE A N 1
ATOM 3554 C CA . ILE A 1 483 ? -27.839 -21.682 28.571 1.00 87.31 483 ILE A CA 1
ATOM 3555 C C . ILE A 1 483 ? -26.630 -21.311 29.447 1.00 87.31 483 ILE A C 1
ATOM 3557 O O . ILE A 1 483 ? -26.497 -21.817 30.562 1.00 87.31 483 ILE A O 1
ATOM 3561 N N . ASP A 1 484 ? -25.762 -20.403 28.983 1.00 77.06 484 ASP A N 1
ATOM 3562 C CA . ASP A 1 484 ? -24.580 -19.968 29.732 1.00 77.06 484 ASP A CA 1
ATOM 3563 C C . ASP A 1 484 ? -24.889 -18.778 30.664 1.00 77.06 484 ASP A C 1
ATOM 3565 O O . ASP A 1 484 ? -25.157 -17.648 30.239 1.00 77.06 484 ASP A O 1
ATOM 3569 N N . GLU A 1 485 ? -24.797 -19.014 31.977 1.00 83.00 485 GLU A N 1
ATOM 3570 C CA . GLU A 1 485 ? -25.008 -17.979 32.993 1.00 83.00 485 GLU A CA 1
ATOM 3571 C C . GLU A 1 485 ? -23.973 -16.839 32.914 1.00 83.00 485 GLU A C 1
ATOM 3573 O O . GLU A 1 485 ? -24.261 -15.716 33.330 1.00 83.00 485 GLU A O 1
ATOM 3578 N N . VAL A 1 486 ? -22.773 -17.090 32.380 1.00 74.19 486 VAL A N 1
ATOM 3579 C CA . VAL A 1 486 ? -21.737 -16.069 32.169 1.00 74.19 486 VAL A CA 1
ATOM 3580 C C . VAL A 1 486 ? -22.155 -15.120 31.048 1.00 74.19 486 VAL A C 1
ATOM 3582 O O . VAL A 1 486 ? -22.084 -13.904 31.239 1.00 74.19 486 VAL A O 1
ATOM 3585 N N . LEU A 1 487 ? -22.670 -15.650 29.934 1.00 73.75 487 LEU A N 1
ATOM 3586 C CA . LEU A 1 487 ? -23.196 -14.843 28.828 1.00 73.75 487 LEU A CA 1
ATOM 3587 C C . LEU A 1 487 ? -24.417 -14.026 29.275 1.00 73.75 487 LEU A C 1
ATOM 3589 O O . LEU A 1 487 ? -24.476 -12.826 29.016 1.00 73.75 487 LEU A O 1
ATOM 3593 N N . ILE A 1 488 ? -25.322 -14.608 30.070 1.00 90.00 488 ILE A N 1
ATOM 3594 C CA . ILE A 1 488 ? -26.473 -13.891 30.650 1.00 90.00 488 ILE A CA 1
ATOM 3595 C C . ILE A 1 488 ? -26.055 -12.811 31.663 1.00 90.00 488 ILE A C 1
ATOM 3597 O O . ILE A 1 488 ? -26.639 -11.723 31.688 1.00 90.00 488 ILE A O 1
ATOM 3601 N N . ARG A 1 489 ? -25.010 -13.034 32.472 1.00 79.19 489 ARG A N 1
ATOM 3602 C CA . ARG A 1 489 ? -24.400 -11.971 33.300 1.00 79.19 489 ARG A CA 1
ATOM 3603 C C . ARG A 1 489 ? -23.782 -10.870 32.428 1.00 79.19 489 ARG A C 1
ATOM 3605 O O . ARG A 1 489 ? -23.899 -9.692 32.781 1.00 79.19 489 ARG A O 1
ATOM 3612 N N . GLY A 1 490 ? -23.190 -11.239 31.290 1.00 65.25 490 GLY A N 1
ATOM 3613 C CA . GLY A 1 490 ? -22.764 -10.335 30.219 1.00 65.25 490 GLY A CA 1
ATOM 3614 C C . GLY A 1 490 ? -23.927 -9.495 29.691 1.00 65.25 490 GLY A C 1
ATOM 3615 O O . GLY A 1 490 ? -23.854 -8.271 29.727 1.00 65.25 490 GLY A O 1
ATOM 3616 N N . ALA A 1 491 ? -25.055 -10.112 29.347 1.00 78.75 491 ALA A N 1
ATOM 3617 C CA . ALA A 1 491 ? -26.255 -9.438 28.854 1.00 78.75 491 ALA A CA 1
ATOM 3618 C C . ALA A 1 491 ? -26.888 -8.477 29.880 1.00 78.75 491 ALA A C 1
ATOM 3620 O O . ALA A 1 491 ? -27.188 -7.317 29.578 1.00 78.75 491 ALA A O 1
ATOM 3621 N N . TRP A 1 492 ? -26.988 -8.885 31.151 1.00 86.75 492 TRP A N 1
ATOM 3622 C CA . TRP A 1 492 ? -27.403 -7.992 32.241 1.00 86.75 492 TRP A CA 1
ATOM 3623 C C . TRP A 1 492 ? -26.401 -6.857 32.524 1.00 86.75 492 TRP A C 1
ATOM 3625 O O . TRP A 1 492 ? -26.769 -5.846 33.138 1.00 86.75 492 TRP A O 1
ATOM 3635 N N . ARG A 1 493 ? -25.134 -6.985 32.106 1.00 75.56 493 ARG A N 1
ATOM 3636 C CA . ARG A 1 493 ? -24.179 -5.867 32.051 1.00 75.56 493 ARG A CA 1
ATOM 3637 C C . ARG A 1 493 ? -24.440 -5.009 30.813 1.00 75.56 493 ARG A C 1
ATOM 3639 O O . ARG A 1 493 ? -24.673 -3.819 30.989 1.00 75.56 493 ARG A O 1
ATOM 3646 N N . ARG A 1 494 ? -24.518 -5.594 29.612 1.00 81.38 494 ARG A N 1
ATOM 3647 C CA . ARG A 1 494 ? -24.782 -4.925 28.325 1.00 81.38 494 ARG A CA 1
ATOM 3648 C C . ARG A 1 494 ? -26.017 -4.025 28.375 1.00 81.38 494 ARG A C 1
ATOM 3650 O O . ARG A 1 494 ? -25.931 -2.881 27.944 1.00 81.38 494 ARG A O 1
ATOM 3657 N N . ARG A 1 495 ? -27.112 -4.464 29.011 1.00 86.12 495 ARG A N 1
ATOM 3658 C CA . ARG A 1 495 ? -28.304 -3.626 29.253 1.00 86.12 495 ARG A CA 1
ATOM 3659 C C . ARG A 1 495 ? -28.005 -2.366 30.072 1.00 86.12 495 ARG A C 1
ATOM 3661 O O . ARG A 1 495 ? -28.519 -1.297 29.763 1.00 86.12 495 ARG A O 1
ATOM 3668 N N . ARG A 1 496 ? -27.196 -2.484 31.132 1.00 77.00 496 ARG A N 1
ATOM 3669 C CA . ARG A 1 496 ? -26.801 -1.346 31.984 1.00 77.00 496 ARG A CA 1
ATOM 3670 C C . ARG A 1 496 ? -25.818 -0.420 31.273 1.00 77.00 496 ARG A C 1
ATOM 3672 O O . ARG A 1 496 ? -25.947 0.785 31.433 1.00 77.00 496 ARG A O 1
ATOM 3679 N N . VAL A 1 497 ? -24.905 -0.965 30.468 1.00 65.12 497 VAL A N 1
ATOM 3680 C CA . VAL A 1 497 ? -24.015 -0.195 29.581 1.00 65.12 497 VAL A CA 1
ATOM 3681 C C . VAL A 1 497 ? -24.853 0.616 28.590 1.00 65.12 497 VAL A C 1
ATOM 3683 O O . VAL A 1 497 ? -24.786 1.834 28.591 1.00 65.12 497 VAL A O 1
ATOM 3686 N N . ALA A 1 498 ? -25.733 -0.034 27.821 1.00 69.00 498 ALA A N 1
ATOM 3687 C CA . ALA A 1 498 ? -26.594 0.633 26.843 1.00 69.00 498 ALA A CA 1
ATOM 3688 C C . ALA A 1 498 ? -27.546 1.673 27.472 1.00 69.00 498 ALA A C 1
ATOM 3690 O O . ALA A 1 498 ? -27.808 2.698 26.855 1.00 69.00 498 ALA A O 1
ATOM 3691 N N . TRP A 1 499 ? -28.009 1.458 28.711 1.00 74.69 499 TRP A N 1
ATOM 3692 C CA . TRP A 1 499 ? -28.751 2.467 29.484 1.00 74.69 499 TRP A CA 1
ATOM 3693 C C . TRP A 1 499 ? -27.873 3.643 29.940 1.00 74.69 499 TRP A C 1
ATOM 3695 O O . TRP A 1 499 ? -28.315 4.786 29.919 1.00 74.69 499 TRP A O 1
ATOM 3705 N N . SER A 1 500 ? -26.614 3.378 30.301 1.00 64.00 500 SER A N 1
ATOM 3706 C CA . SER A 1 500 ? -25.604 4.397 30.648 1.00 64.00 500 SER A CA 1
ATOM 3707 C C . SER A 1 500 ? -25.075 5.168 29.429 1.00 64.00 500 SER A C 1
ATOM 3709 O O . SER A 1 500 ? -24.148 5.959 29.566 1.00 64.00 500 SER A O 1
ATOM 3711 N N . LEU A 1 501 ? -25.646 4.914 28.247 1.00 60.62 501 LEU A N 1
ATOM 3712 C CA . LEU A 1 501 ? -25.341 5.543 26.962 1.00 60.62 501 LEU A CA 1
ATOM 3713 C C . LEU A 1 501 ? -26.594 6.205 26.338 1.00 60.62 501 LEU A C 1
ATOM 3715 O O . LEU A 1 501 ? -26.598 6.488 25.143 1.00 60.62 501 LEU A O 1
ATOM 3719 N N . GLN A 1 502 ? -27.662 6.431 27.119 1.00 62.00 502 GLN A N 1
ATOM 3720 C CA . GLN A 1 502 ? -28.901 7.095 26.680 1.00 62.00 502 GLN A CA 1
ATOM 3721 C C . GLN A 1 502 ? -29.097 8.440 27.380 1.00 62.00 502 GLN A C 1
ATOM 3723 O O . GLN A 1 502 ? -29.233 8.496 28.605 1.00 62.00 502 GLN A O 1
ATOM 3728 N N . ALA A 1 503 ? -29.166 9.516 26.593 1.00 53.44 503 ALA A N 1
ATOM 3729 C CA . ALA A 1 503 ? -29.428 10.858 27.107 1.00 53.44 503 ALA A CA 1
ATOM 3730 C C . ALA A 1 503 ? -30.770 10.928 27.878 1.00 53.44 503 ALA A C 1
ATOM 3732 O O . ALA A 1 503 ? -31.708 10.204 27.532 1.00 53.44 503 ALA A O 1
ATOM 3733 N N . PRO A 1 504 ? -30.904 11.787 28.910 1.00 50.09 504 PRO A N 1
ATOM 3734 C CA . PRO A 1 504 ? -32.145 11.906 29.666 1.00 50.09 504 PRO A CA 1
ATOM 3735 C C . PRO A 1 504 ? -33.241 12.511 28.784 1.00 50.09 504 PRO A C 1
ATOM 3737 O O . PRO A 1 504 ? -33.003 13.503 28.100 1.00 50.09 504 PRO A O 1
ATOM 3740 N N . GLU A 1 505 ? -34.450 11.952 28.826 1.00 48.16 505 GLU A N 1
ATOM 3741 C CA . GLU A 1 505 ? -35.604 12.562 28.158 1.00 48.16 505 GLU A CA 1
ATOM 3742 C C . GLU A 1 505 ? -35.968 13.904 28.813 1.00 48.16 505 GLU A C 1
ATOM 3744 O O . GLU A 1 505 ? -36.105 13.986 30.039 1.00 48.16 505 GLU A O 1
ATOM 3749 N N . ASP A 1 506 ? -36.191 14.935 27.993 1.00 41.22 506 ASP A N 1
ATOM 3750 C CA . ASP A 1 506 ? -36.690 16.231 28.453 1.00 41.22 506 ASP A CA 1
ATOM 3751 C C . ASP A 1 506 ? -38.037 16.082 29.173 1.00 41.22 506 ASP A C 1
ATOM 3753 O O . ASP A 1 506 ? -39.018 15.571 28.625 1.00 41.22 506 ASP A O 1
ATOM 3757 N N . ILE A 1 507 ? -38.102 16.571 30.413 1.00 35.50 507 ILE A N 1
ATOM 3758 C CA . ILE A 1 507 ? -39.324 16.544 31.220 1.00 35.50 507 ILE A CA 1
ATOM 3759 C C . ILE A 1 507 ? -40.311 17.577 30.646 1.00 35.50 507 ILE A C 1
ATOM 3761 O O . ILE A 1 507 ? -40.004 18.773 30.673 1.00 35.50 507 ILE A O 1
ATOM 3765 N N . PRO A 1 508 ? -41.517 17.180 30.188 1.00 33.38 508 PRO A N 1
ATOM 3766 C CA . PRO A 1 508 ? -42.485 18.125 29.640 1.00 33.38 508 PRO A CA 1
ATOM 3767 C C . PRO A 1 508 ? -42.886 19.175 30.682 1.00 33.38 508 PRO A C 1
ATOM 3769 O O . PRO A 1 508 ? -43.456 18.857 31.729 1.00 33.38 508 PRO A O 1
ATOM 3772 N N . THR A 1 509 ? -42.589 20.445 30.403 1.00 30.61 509 THR A N 1
ATOM 3773 C CA . THR A 1 509 ? -42.852 21.543 31.338 1.00 30.61 509 THR A CA 1
ATOM 3774 C C . THR A 1 509 ? -44.349 21.846 31.418 1.00 30.61 509 THR A C 1
ATOM 3776 O O . THR A 1 509 ? -44.967 22.336 30.475 1.00 30.61 509 THR A O 1
ATOM 3779 N N . VAL A 1 510 ? -44.951 21.549 32.574 1.00 33.81 510 VAL A N 1
ATOM 3780 C CA . VAL A 1 510 ? -46.377 21.799 32.832 1.00 33.81 510 VAL A CA 1
ATOM 3781 C C . VAL A 1 510 ? -46.648 23.305 32.845 1.00 33.81 510 VAL A C 1
ATOM 3783 O O . VAL A 1 510 ? -46.088 24.049 33.649 1.00 33.81 510 VAL A O 1
ATOM 3786 N N . SER A 1 511 ? -47.522 23.759 31.948 1.00 35.78 511 SER A N 1
ATOM 3787 C CA . SER A 1 511 ? -47.742 25.177 31.672 1.00 35.78 511 SER A CA 1
ATOM 3788 C C . SER A 1 511 ? -48.847 25.812 32.530 1.00 35.78 511 SER A C 1
ATOM 3790 O O . SER A 1 511 ? -50.016 25.739 32.158 1.00 35.78 511 SER A O 1
ATOM 3792 N N . GLU A 1 512 ? -48.490 26.538 33.594 1.00 31.91 512 GLU A N 1
ATOM 3793 C CA . GLU A 1 512 ? -49.317 27.620 34.165 1.00 31.91 512 GLU A CA 1
ATOM 3794 C C . GLU A 1 512 ? -48.451 28.743 34.776 1.00 31.91 512 GLU A C 1
ATOM 3796 O O . GLU A 1 512 ? -47.392 28.490 35.345 1.00 31.91 512 GLU A O 1
ATOM 3801 N N . GLY A 1 513 ? -48.936 29.994 34.719 1.00 30.45 513 GLY A N 1
ATOM 3802 C CA . GLY A 1 513 ? -48.391 31.126 35.490 1.00 30.45 513 GLY A CA 1
ATOM 3803 C C . GLY A 1 513 ? -47.675 32.227 34.686 1.00 30.45 513 GLY A C 1
ATOM 3804 O O . GLY A 1 513 ? -46.984 31.977 33.704 1.00 30.45 513 GLY A O 1
ATOM 3805 N N . ARG A 1 514 ? -47.846 33.490 35.112 1.00 29.20 514 ARG A N 1
ATOM 3806 C CA . ARG A 1 514 ? -47.191 34.686 34.531 1.00 29.20 514 ARG A CA 1
ATOM 3807 C C . ARG A 1 514 ? -45.960 35.126 35.353 1.00 29.20 514 ARG A C 1
ATOM 3809 O O . ARG A 1 514 ? -45.886 34.811 36.538 1.00 29.20 514 ARG A O 1
ATOM 3816 N N . PRO A 1 515 ? -45.001 35.860 34.751 1.00 42.38 515 PRO A N 1
ATOM 3817 C CA . PRO A 1 515 ? -43.639 35.976 35.279 1.00 42.38 515 PRO A CA 1
ATOM 3818 C C . PRO A 1 515 ? -43.456 37.028 36.384 1.00 42.38 515 PRO A C 1
ATOM 3820 O O . PRO A 1 515 ? -44.133 38.057 36.414 1.00 42.38 515 PRO A O 1
ATOM 3823 N N . SER A 1 516 ? -42.434 36.820 37.219 1.00 28.58 516 SER A N 1
ATOM 3824 C CA . SER A 1 516 ? -41.871 37.817 38.139 1.00 28.58 516 SER A CA 1
ATOM 3825 C C . SER A 1 516 ? -40.423 38.167 37.752 1.00 28.58 516 SER A C 1
ATOM 3827 O O . SER A 1 516 ? -39.758 37.432 37.023 1.00 28.58 516 SER A O 1
ATOM 3829 N N . LYS A 1 517 ? -39.930 39.337 38.181 1.00 35.88 517 LYS A N 1
ATOM 3830 C CA . LYS A 1 517 ? -38.571 39.821 37.863 1.00 35.88 517 LYS A CA 1
ATOM 3831 C C . LYS A 1 517 ? -37.583 39.488 38.986 1.00 35.88 517 LYS A C 1
ATOM 3833 O O . LYS A 1 517 ? -37.938 39.604 40.153 1.00 35.88 517 LYS A O 1
ATOM 3838 N N . ARG A 1 518 ? -36.318 39.255 38.600 1.00 33.00 518 ARG A N 1
ATOM 3839 C CA . ARG A 1 518 ? -35.135 38.959 39.442 1.00 33.00 518 ARG A CA 1
ATOM 3840 C C . ARG A 1 518 ? -35.106 37.568 40.097 1.00 33.00 518 ARG A C 1
ATOM 3842 O O . ARG A 1 518 ? -35.270 37.438 41.304 1.00 33.00 518 ARG A O 1
ATOM 3849 N N . ALA A 1 519 ? -34.648 36.592 39.320 1.00 27.88 519 ALA A N 1
ATOM 3850 C CA . ALA A 1 519 ? -33.544 35.740 39.759 1.00 27.88 519 ALA A CA 1
ATOM 3851 C C . ALA A 1 519 ? -32.338 36.022 38.840 1.00 27.88 519 ALA A C 1
ATOM 3853 O O . ALA A 1 519 ? -32.519 36.221 37.640 1.00 27.88 519 ALA A O 1
ATOM 3854 N N . ARG A 1 520 ? -31.127 36.115 39.401 1.00 34.81 520 ARG A N 1
ATOM 3855 C CA . ARG A 1 520 ? -29.855 36.172 38.657 1.00 34.81 520 ARG A CA 1
ATOM 3856 C C . ARG A 1 520 ? -28.817 35.373 39.441 1.00 34.81 520 ARG A C 1
ATOM 3858 O O . ARG A 1 520 ? -28.087 35.957 40.235 1.00 34.81 520 ARG A O 1
ATOM 3865 N N . LEU A 1 521 ? -28.805 34.063 39.231 1.00 27.70 521 LEU A N 1
ATOM 3866 C CA . LEU A 1 521 ? -27.697 33.158 39.544 1.00 27.70 521 LEU A CA 1
ATOM 3867 C C . LEU A 1 521 ? -27.835 31.894 38.679 1.00 27.70 521 LEU A C 1
ATOM 3869 O O . LEU A 1 521 ? -28.880 31.707 38.054 1.00 27.70 521 LEU A O 1
ATOM 3873 N N . GLU A 1 522 ? -26.776 31.092 38.599 1.00 38.72 522 GLU A N 1
ATOM 3874 C CA . GLU A 1 522 ? -26.626 29.995 37.639 1.00 38.72 522 GLU A CA 1
ATOM 3875 C C . GLU A 1 522 ? -27.747 28.932 37.667 1.00 38.72 522 GLU A C 1
ATOM 3877 O O . GLU A 1 522 ? -28.092 28.394 38.717 1.00 38.72 522 GLU A O 1
ATOM 3882 N N . SER A 1 523 ? -28.213 28.532 36.479 1.00 30.86 523 SER A N 1
ATOM 3883 C CA . SER A 1 523 ? -28.659 27.161 36.195 1.00 30.86 523 SER A CA 1
ATOM 3884 C C . SER A 1 523 ? -27.998 26.734 34.877 1.00 30.86 523 SER A C 1
ATOM 3886 O O . SER A 1 523 ? -28.462 27.083 33.796 1.00 30.86 523 SER A O 1
ATOM 3888 N N . SER A 1 524 ? -26.747 26.277 34.944 1.00 30.20 524 SER A N 1
ATOM 3889 C CA . SER A 1 524 ? -26.403 24.853 35.101 1.00 30.20 524 SER A CA 1
ATOM 3890 C C . SER A 1 524 ? -26.738 24.066 33.833 1.00 30.20 524 SER A C 1
ATOM 3892 O O . SER A 1 524 ? -27.899 23.757 33.577 1.00 30.20 524 SER A O 1
ATOM 3894 N N . ALA A 1 525 ? -25.699 23.787 33.048 1.00 29.14 525 ALA A N 1
ATOM 3895 C CA . ALA A 1 525 ? -25.771 23.109 31.761 1.00 29.14 525 ALA A CA 1
ATOM 3896 C C . ALA A 1 525 ? -26.423 21.714 31.828 1.00 29.14 525 ALA A C 1
ATOM 3898 O O . ALA A 1 525 ? -26.499 21.096 32.891 1.00 29.14 525 ALA A O 1
ATOM 3899 N N . VAL A 1 526 ? -26.745 21.175 30.651 1.00 34.00 526 VAL A N 1
ATOM 3900 C CA . VAL A 1 526 ? -26.566 19.743 30.383 1.00 34.00 526 VAL A CA 1
ATOM 3901 C C . VAL A 1 526 ? -25.159 19.597 29.787 1.00 34.00 526 VAL A C 1
ATOM 3903 O O . VAL A 1 526 ? -25.009 19.710 28.573 1.00 34.00 526 VAL A O 1
ATOM 3906 N N . PRO A 1 527 ? -24.092 19.464 30.602 1.00 32.78 527 PRO A N 1
ATOM 3907 C CA . PRO A 1 527 ? -22.783 19.128 30.064 1.00 32.78 527 PRO A CA 1
ATOM 3908 C C . PRO A 1 527 ? -22.813 17.664 29.619 1.00 32.78 527 PRO A C 1
ATOM 3910 O O . PRO A 1 527 ? -23.500 16.861 30.251 1.00 32.78 527 PRO A O 1
ATOM 3913 N N . ASN A 1 528 ? -22.051 17.348 28.569 1.00 37.34 528 ASN A N 1
ATOM 3914 C CA . ASN A 1 528 ? -21.733 16.016 28.044 1.00 37.34 528 ASN A CA 1
ATOM 3915 C C . ASN A 1 528 ? -22.306 14.866 28.886 1.00 37.34 528 ASN A C 1
ATOM 3917 O O . ASN A 1 528 ? -21.704 14.466 29.891 1.00 37.34 528 ASN A O 1
ATOM 3921 N N . TYR A 1 529 ? -23.468 14.347 28.470 1.00 46.31 529 TYR A N 1
ATOM 3922 C CA . TYR A 1 529 ? -24.017 13.121 29.043 1.00 46.31 529 TYR A CA 1
ATOM 3923 C C . TYR A 1 529 ? -22.917 12.051 29.063 1.00 46.31 529 TYR A C 1
ATOM 3925 O O . TYR A 1 529 ? -22.157 11.952 28.099 1.00 46.31 529 TYR A O 1
ATOM 3933 N N . PHE A 1 530 ? -22.804 11.334 30.188 1.00 45.94 530 PHE A N 1
ATOM 3934 C CA . PHE A 1 530 ? -21.552 10.735 30.661 1.00 45.94 530 PHE A CA 1
ATOM 3935 C C . PHE A 1 530 ? -20.647 10.196 29.536 1.00 45.94 530 PHE A C 1
ATOM 3937 O O . PHE A 1 530 ? -21.008 9.205 28.896 1.00 45.94 530 PHE A O 1
ATOM 3944 N N . PRO A 1 531 ? -19.453 10.786 29.310 1.00 46.41 531 PRO A N 1
ATOM 3945 C CA . PRO A 1 531 ? -18.507 10.221 28.355 1.00 46.41 531 PRO A CA 1
ATOM 3946 C C . PRO A 1 531 ? -18.134 8.802 28.799 1.00 46.41 531 PRO A C 1
ATOM 3948 O O . PRO A 1 531 ? -18.058 8.532 29.999 1.00 46.41 531 PRO A O 1
ATOM 3951 N N . ALA A 1 532 ? -17.861 7.895 27.857 1.00 42.16 532 ALA A N 1
ATOM 3952 C CA . ALA A 1 532 ? -17.622 6.475 28.155 1.00 42.16 532 ALA A CA 1
ATOM 3953 C C . ALA A 1 532 ? -16.507 6.237 29.203 1.00 42.16 532 ALA A C 1
ATOM 3955 O O . ALA A 1 532 ? -16.562 5.287 29.987 1.00 42.16 532 ALA A O 1
ATOM 3956 N N . SER A 1 533 ? -15.536 7.155 29.293 1.00 42.03 533 SER A N 1
ATOM 3957 C CA . SER A 1 533 ? -14.506 7.204 30.342 1.00 42.03 533 SER A CA 1
ATOM 3958 C C . SER A 1 533 ? -15.064 7.196 31.775 1.00 42.03 533 SER A C 1
ATOM 3960 O O . SER A 1 533 ? -14.393 6.710 32.688 1.00 42.03 533 SER A O 1
ATOM 3962 N N . PHE A 1 534 ? -16.294 7.671 31.988 1.00 47.97 534 PHE A N 1
ATOM 39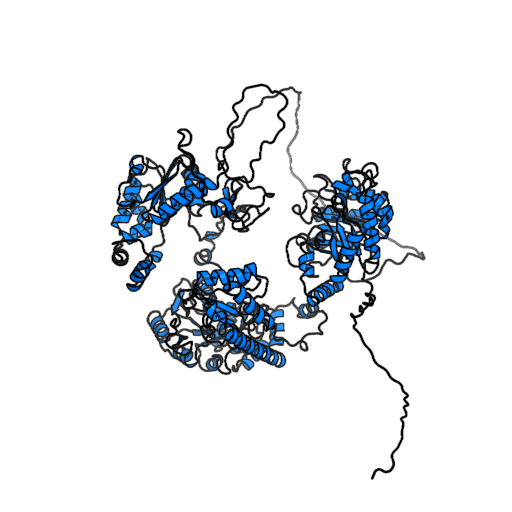63 C CA . PHE A 1 534 ? -16.971 7.646 33.281 1.00 47.97 534 PHE A CA 1
ATOM 3964 C C . PHE A 1 534 ? -17.419 6.229 33.674 1.00 47.97 534 PHE A C 1
ATOM 3966 O O . PHE A 1 534 ? -17.247 5.863 34.836 1.00 47.97 534 PHE A O 1
ATOM 3973 N N . GLU A 1 535 ? -17.875 5.381 32.735 1.00 50.06 535 GLU A N 1
ATOM 3974 C CA . GLU A 1 535 ? -18.084 3.952 33.037 1.00 50.06 535 GLU A CA 1
ATOM 3975 C C . GLU A 1 535 ? -16.740 3.268 33.315 1.00 50.06 535 GLU A C 1
ATOM 3977 O O . GLU A 1 535 ? -16.605 2.551 34.306 1.00 50.06 535 GLU A O 1
ATOM 3982 N N . HIS A 1 536 ? -15.719 3.535 32.493 1.00 47.44 536 HIS A N 1
ATOM 3983 C CA . HIS A 1 536 ? -14.385 2.956 32.683 1.00 47.44 536 HIS A CA 1
ATOM 3984 C C . HIS A 1 536 ? -13.745 3.324 34.036 1.00 47.44 536 HIS A C 1
ATOM 3986 O O . HIS A 1 536 ? -12.936 2.551 34.546 1.00 47.44 536 HIS A O 1
ATOM 3992 N N . THR A 1 537 ? -14.121 4.463 34.632 1.00 48.88 537 THR A N 1
ATOM 3993 C CA . THR A 1 537 ? -13.570 4.940 35.915 1.00 48.88 537 THR A CA 1
ATOM 3994 C C . THR A 1 537 ? -14.459 4.611 37.124 1.00 48.88 537 THR A C 1
ATOM 3996 O O . THR A 1 537 ? -13.932 4.352 38.206 1.00 48.88 53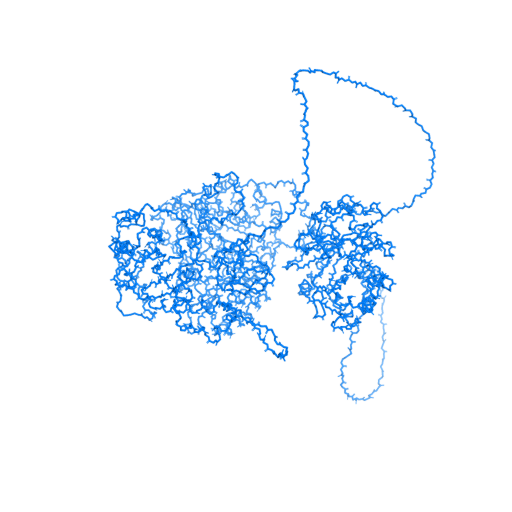7 THR A O 1
ATOM 3999 N N . TYR A 1 538 ? -15.791 4.597 36.971 1.00 51.25 538 TYR A N 1
ATOM 4000 C CA . TYR A 1 538 ? -16.744 4.506 38.094 1.00 51.25 538 TYR A CA 1
ATOM 4001 C C . TYR A 1 538 ? -17.804 3.393 37.968 1.00 51.25 538 TYR A C 1
ATOM 4003 O O . TYR A 1 538 ? -18.503 3.107 38.942 1.00 51.25 538 TYR A O 1
ATOM 4011 N N . GLY A 1 539 ? -17.902 2.726 36.816 1.00 48.09 539 GLY A N 1
ATOM 4012 C CA . GLY A 1 539 ? -18.897 1.690 36.523 1.00 48.09 539 GLY A CA 1
ATOM 4013 C C . GLY A 1 539 ? -20.242 2.227 35.996 1.00 48.09 539 GLY A C 1
ATOM 4014 O O . GLY A 1 539 ? -20.476 3.436 35.995 1.00 48.09 539 GLY A O 1
ATOM 4015 N N . PRO A 1 540 ? -21.132 1.336 35.513 1.00 59.38 540 PRO A N 1
ATOM 4016 C CA . PRO A 1 540 ? -22.359 1.733 34.822 1.00 59.38 540 PRO A CA 1
ATOM 4017 C C . PRO A 1 540 ? -23.429 2.282 35.769 1.00 59.38 540 PRO A C 1
ATOM 4019 O O . PRO A 1 540 ? -23.579 1.838 36.912 1.00 59.38 540 PRO A O 1
ATOM 4022 N N . VAL A 1 541 ? -24.224 3.215 35.245 1.00 65.94 541 VAL A N 1
ATOM 4023 C CA . VAL A 1 541 ? -25.304 3.909 35.949 1.00 65.94 541 VAL A CA 1
ATOM 4024 C C . VAL A 1 541 ? -26.366 2.910 36.418 1.00 65.94 541 VAL A C 1
ATOM 4026 O O . VAL A 1 541 ? -26.750 1.968 35.718 1.00 65.94 541 VAL A O 1
ATOM 4029 N N . SER A 1 542 ? -26.870 3.121 37.635 1.00 68.38 542 SER A N 1
ATOM 4030 C CA . SER A 1 542 ? -27.966 2.316 38.175 1.00 68.38 542 SER A CA 1
ATOM 4031 C C . SER A 1 542 ? -29.271 2.621 37.438 1.00 68.38 542 SER A C 1
ATOM 4033 O O . SER A 1 542 ? -29.705 3.770 37.386 1.00 68.38 542 SER A O 1
ATOM 4035 N N . ILE A 1 543 ? -29.914 1.584 36.897 1.00 73.44 543 ILE A N 1
ATOM 4036 C CA . ILE A 1 543 ? -31.259 1.690 36.314 1.00 73.44 543 ILE A CA 1
ATOM 4037 C C . ILE A 1 543 ? -32.232 2.133 37.426 1.00 73.44 543 ILE A C 1
ATOM 4039 O O . ILE A 1 543 ? -32.238 1.499 38.488 1.00 73.44 543 ILE A O 1
ATOM 4043 N N . PRO A 1 544 ? -33.035 3.196 37.224 1.00 68.06 544 PRO A N 1
ATOM 4044 C CA . PRO A 1 544 ? -33.944 3.701 38.248 1.00 68.06 544 PRO A CA 1
ATOM 4045 C C . PRO A 1 544 ? -35.057 2.692 38.598 1.00 68.06 544 PRO A C 1
ATOM 4047 O O . PRO A 1 544 ? -35.392 1.817 37.791 1.00 68.06 544 PRO A O 1
ATOM 4050 N N . PRO A 1 545 ? -35.642 2.786 39.808 1.00 61.03 545 PRO A N 1
ATOM 4051 C CA . PRO A 1 545 ? -36.757 1.937 40.209 1.00 61.03 545 PRO A CA 1
ATOM 4052 C C . PRO A 1 545 ? -38.013 2.187 39.360 1.00 61.03 545 PRO A C 1
ATOM 4054 O O . PRO A 1 545 ? -38.226 3.259 38.804 1.00 61.03 545 PRO A O 1
ATOM 4057 N N . TYR A 1 546 ? -38.845 1.153 39.277 1.00 58.59 546 TYR A N 1
ATOM 4058 C CA . TYR A 1 546 ? -39.986 1.030 38.369 1.00 58.59 546 TYR A CA 1
ATOM 4059 C C . TYR A 1 546 ? -41.094 2.083 38.578 1.00 58.59 546 TYR A C 1
ATOM 4061 O O . TYR A 1 546 ? -41.722 2.130 39.638 1.00 58.59 546 TYR A O 1
ATOM 4069 N N . GLU A 1 547 ? -41.423 2.824 37.514 1.00 56.25 547 GLU A N 1
ATOM 4070 C CA . GLU A 1 547 ? -42.669 3.592 37.380 1.00 56.25 547 GLU A CA 1
ATOM 4071 C C . GLU A 1 547 ? -43.607 2.933 36.352 1.00 56.25 547 GLU A C 1
ATOM 4073 O O . GLU A 1 547 ? -43.192 2.557 35.253 1.00 56.25 547 GLU A O 1
ATOM 4078 N N . ASN A 1 548 ? -44.901 2.817 36.686 1.00 53.47 548 ASN A N 1
ATOM 4079 C CA . ASN A 1 548 ? -45.901 2.082 35.887 1.00 53.47 548 ASN A CA 1
ATOM 4080 C C . ASN A 1 548 ? -46.071 2.579 34.436 1.00 53.47 548 ASN A C 1
ATOM 4082 O O . ASN A 1 548 ? -46.580 1.838 33.599 1.00 53.47 548 ASN A O 1
ATOM 4086 N N . THR A 1 549 ? -45.685 3.818 34.132 1.00 52.22 549 THR A N 1
ATOM 4087 C CA . THR A 1 549 ? -45.862 4.470 32.824 1.00 52.22 549 THR A CA 1
ATOM 4088 C C . THR A 1 549 ? -44.784 4.119 31.795 1.00 52.22 549 THR A C 1
ATOM 4090 O O . THR A 1 549 ? -45.012 4.323 30.608 1.00 52.22 549 THR A O 1
ATOM 4093 N N . ARG A 1 550 ? -43.629 3.577 32.213 1.00 57.94 550 ARG A N 1
ATOM 4094 C CA . ARG A 1 550 ? -42.438 3.379 31.354 1.00 57.94 550 ARG A CA 1
ATOM 4095 C C . ARG A 1 550 ? -42.138 1.913 30.996 1.00 57.94 550 ARG A C 1
ATOM 4097 O O . ARG A 1 550 ? -41.092 1.618 30.428 1.00 57.94 550 ARG A O 1
ATOM 4104 N N . LYS A 1 551 ? -43.039 0.973 31.311 1.00 64.25 551 LYS A N 1
ATOM 4105 C CA . LYS A 1 551 ? -42.769 -0.480 31.229 1.00 64.25 551 LYS A CA 1
ATOM 4106 C C . LYS A 1 551 ? -42.395 -0.999 29.827 1.00 64.25 551 LYS A C 1
ATOM 4108 O O . LYS A 1 551 ? -41.650 -1.967 29.734 1.00 64.25 551 LYS A O 1
ATOM 4113 N N . HIS A 1 552 ? -42.891 -0.367 28.763 1.00 76.50 552 HIS A N 1
ATOM 4114 C CA . HIS A 1 552 ? -42.656 -0.769 27.366 1.00 76.50 552 HIS A CA 1
ATOM 4115 C C . HIS A 1 552 ? -41.516 0.002 26.680 1.00 76.50 552 HIS A C 1
ATOM 4117 O O . HIS A 1 552 ? -41.433 0.015 25.458 1.00 76.50 552 HIS A O 1
ATOM 4123 N N . ILE A 1 553 ? -40.646 0.646 27.463 1.00 78.00 553 ILE A N 1
ATOM 4124 C CA . ILE A 1 553 ? -39.510 1.444 26.986 1.00 78.00 553 ILE A CA 1
ATOM 4125 C C . ILE A 1 553 ? -38.216 0.837 27.549 1.00 78.00 553 ILE A C 1
ATOM 4127 O O . ILE A 1 553 ? -38.211 0.241 28.635 1.00 78.00 553 ILE A O 1
ATOM 4131 N N . PHE A 1 554 ? -37.109 0.971 26.820 1.00 82.12 554 PHE A N 1
ATOM 4132 C CA . PHE A 1 554 ? -35.782 0.591 27.304 1.00 82.12 554 PHE A CA 1
ATOM 4133 C C . PHE A 1 554 ? -35.436 1.350 28.604 1.00 82.12 554 PHE A C 1
ATOM 4135 O O . PHE A 1 554 ? -35.785 2.524 28.722 1.00 82.12 554 PHE A O 1
ATOM 4142 N N . PRO A 1 555 ? -34.810 0.717 29.620 1.00 83.44 555 PRO A N 1
ATOM 4143 C CA . PRO A 1 555 ? -34.292 -0.653 29.691 1.00 83.44 555 PRO A CA 1
ATOM 4144 C C . PRO A 1 555 ? -35.287 -1.638 30.341 1.00 83.44 555 PRO A C 1
ATOM 4146 O O . PRO A 1 555 ? -34.898 -2.732 30.764 1.00 83.44 555 PRO A O 1
ATOM 4149 N N . HIS A 1 556 ? -36.552 -1.240 30.509 1.00 87.50 556 HIS A N 1
ATOM 4150 C CA . HIS A 1 556 ? -37.574 -2.007 31.226 1.00 87.50 556 HIS A CA 1
ATOM 4151 C C . HIS A 1 556 ? -38.307 -3.014 30.328 1.00 87.50 556 HIS A C 1
ATOM 4153 O O . HIS A 1 556 ? -38.757 -4.044 30.830 1.00 87.50 556 HIS A O 1
ATOM 4159 N N . ASN A 1 557 ? -38.345 -2.763 29.017 1.00 90.06 557 ASN A N 1
ATOM 4160 C CA . ASN A 1 557 ? -38.840 -3.685 27.992 1.00 90.06 557 ASN A CA 1
ATOM 4161 C C . ASN A 1 557 ? -37.869 -4.837 27.656 1.00 90.06 557 ASN A C 1
ATOM 4163 O O . ASN A 1 557 ? -38.159 -5.597 26.740 1.00 90.06 557 ASN A O 1
ATOM 4167 N N . VAL A 1 558 ? -36.726 -4.989 28.340 1.00 93.00 558 VAL A N 1
ATOM 4168 C CA . VAL A 1 558 ? -35.777 -6.082 28.062 1.00 93.00 558 VAL A CA 1
ATOM 4169 C C . VAL A 1 558 ? -35.313 -6.819 29.315 1.00 93.00 558 VAL A C 1
ATOM 4171 O O . VAL A 1 558 ? -34.959 -6.229 30.343 1.00 93.00 558 VAL A O 1
ATOM 4174 N N . SER A 1 559 ? -35.325 -8.144 29.202 1.00 93.88 559 SER A N 1
ATOM 4175 C CA . SER A 1 559 ? -35.031 -9.116 30.255 1.00 93.88 559 SER A CA 1
ATOM 4176 C C . SER A 1 559 ? -34.150 -10.244 29.721 1.00 93.88 559 SER A C 1
ATOM 4178 O O . SER A 1 559 ? -34.273 -10.609 28.554 1.00 93.88 559 SER A O 1
ATOM 4180 N N . PHE A 1 560 ? -33.317 -10.828 30.585 1.00 96.00 560 PHE A N 1
ATOM 4181 C CA . PHE A 1 560 ? -32.421 -11.933 30.237 1.00 96.00 560 PHE A CA 1
ATOM 4182 C C . PHE A 1 560 ? -32.579 -13.112 31.190 1.00 96.00 560 PHE A C 1
ATOM 4184 O O . PHE A 1 560 ? -32.790 -12.919 32.390 1.00 96.00 560 PHE A O 1
ATOM 4191 N N . ARG A 1 561 ? -32.456 -14.334 30.672 1.00 93.56 561 ARG A N 1
ATOM 4192 C CA . ARG A 1 561 ? -32.690 -15.551 31.448 1.00 93.56 561 ARG A CA 1
ATOM 4193 C C . ARG A 1 561 ? -31.669 -16.631 31.125 1.00 93.56 561 ARG A C 1
ATOM 4195 O O . ARG A 1 561 ? -31.492 -16.974 29.963 1.00 93.56 561 ARG A O 1
ATOM 4202 N N . THR A 1 562 ? -31.061 -17.198 32.162 1.00 95.00 562 THR A N 1
ATOM 4203 C CA . THR A 1 562 ? -30.345 -18.470 32.037 1.00 95.00 562 THR A CA 1
ATOM 4204 C C . THR A 1 562 ? -31.375 -19.591 32.046 1.00 95.00 562 THR A C 1
ATOM 4206 O O . THR A 1 562 ? -32.129 -19.699 33.018 1.00 95.00 562 THR A O 1
ATOM 4209 N N . ALA A 1 563 ? -31.442 -20.374 30.973 1.00 90.56 563 ALA A N 1
ATOM 4210 C CA . ALA A 1 563 ? -32.250 -21.590 30.877 1.00 90.56 563 ALA A CA 1
ATOM 4211 C C . ALA A 1 563 ? -31.787 -22.441 29.687 1.00 90.56 563 ALA A C 1
ATOM 4213 O O . ALA A 1 563 ? -31.452 -21.902 28.629 1.00 90.56 563 ALA A O 1
ATOM 4214 N N . ASP A 1 564 ? -31.875 -23.764 29.804 1.00 88.94 564 ASP A N 1
ATOM 4215 C CA . ASP A 1 564 ? -31.919 -24.626 28.622 1.00 88.94 564 ASP A CA 1
ATOM 4216 C C . ASP A 1 564 ? -33.309 -24.492 27.983 1.00 88.94 564 ASP A C 1
ATOM 4218 O O . ASP A 1 564 ? -34.217 -25.282 28.237 1.00 88.94 564 ASP A O 1
ATOM 4222 N N . TRP A 1 565 ? -33.505 -23.457 27.159 1.00 93.50 565 TRP A N 1
ATOM 4223 C CA . TRP A 1 565 ? -34.808 -23.173 26.541 1.00 93.50 565 TRP A CA 1
ATOM 4224 C C . TRP A 1 565 ? -35.311 -24.303 25.626 1.00 93.50 565 TRP A C 1
ATOM 4226 O O . TRP A 1 565 ? -36.488 -24.337 25.282 1.00 93.50 565 TRP A O 1
ATOM 4236 N N . VAL A 1 566 ? -34.473 -25.271 25.240 1.00 90.75 566 VAL A N 1
ATOM 4237 C CA . VAL A 1 566 ? -34.955 -26.445 24.500 1.00 90.75 566 VAL A CA 1
ATOM 4238 C C . VAL A 1 566 ? -35.709 -27.401 25.432 1.00 90.75 566 VAL A C 1
ATOM 4240 O O . VAL A 1 566 ? -36.642 -28.059 24.979 1.00 90.75 566 VAL A O 1
ATOM 4243 N N . HIS A 1 567 ? -35.372 -27.451 26.727 1.00 86.81 567 HIS A N 1
ATOM 4244 C CA . HIS A 1 567 ? -35.829 -28.497 27.652 1.00 86.81 567 HIS A CA 1
ATOM 4245 C C . HIS A 1 567 ? -36.463 -28.014 28.976 1.00 86.81 567 HIS A C 1
ATOM 4247 O O . HIS A 1 567 ? -37.138 -28.805 29.633 1.00 86.81 567 HIS A O 1
ATOM 4253 N N . GLU A 1 568 ? -36.309 -26.746 29.365 1.00 88.12 568 GLU A N 1
ATOM 4254 C CA . GLU A 1 568 ? -36.835 -26.170 30.616 1.00 88.12 568 GLU A CA 1
ATOM 4255 C C . GLU A 1 568 ? -37.983 -25.182 30.361 1.00 88.12 568 GLU A C 1
ATOM 4257 O O . GLU A 1 568 ? -37.892 -24.346 29.462 1.00 88.12 568 GLU A O 1
ATOM 4262 N N . ASP A 1 569 ? -39.059 -25.225 31.151 1.00 85.69 569 ASP A N 1
ATOM 4263 C CA . ASP A 1 569 ? -40.174 -24.269 31.043 1.00 85.69 569 ASP A CA 1
ATOM 4264 C C . ASP A 1 569 ? -39.760 -22.853 31.480 1.00 85.69 569 ASP A C 1
ATOM 4266 O O . ASP A 1 569 ? -39.278 -22.640 32.597 1.00 85.69 569 ASP A O 1
ATOM 4270 N N . VAL A 1 570 ? -40.031 -21.854 30.635 1.00 89.12 570 VAL A N 1
ATOM 4271 C CA . VAL A 1 570 ? -39.834 -20.437 30.964 1.00 89.12 570 VAL A CA 1
ATOM 4272 C C . VAL A 1 570 ? -41.206 -19.783 31.212 1.00 89.12 570 VAL A C 1
ATOM 4274 O O . VAL A 1 570 ? -42.030 -19.749 30.304 1.00 89.12 570 VAL A O 1
ATOM 4277 N N . PRO A 1 571 ? -41.502 -19.255 32.420 1.00 87.50 571 PRO A N 1
ATOM 4278 C CA . PRO A 1 571 ? -42.795 -18.639 32.756 1.00 87.50 571 PRO A CA 1
ATOM 4279 C C . PRO A 1 571 ? -43.262 -17.551 31.781 1.00 87.50 571 PRO A C 1
ATOM 4281 O O . PRO A 1 571 ? -44.459 -17.392 31.548 1.00 87.50 571 PRO A O 1
ATOM 4284 N N . GLU A 1 572 ? -42.319 -16.812 31.207 1.00 89.75 572 GLU A N 1
ATOM 4285 C CA . GLU A 1 572 ? -42.552 -15.772 30.212 1.00 89.75 572 GLU A CA 1
ATOM 4286 C C . GLU A 1 572 ? -43.156 -16.318 28.893 1.00 89.75 572 GLU A C 1
ATOM 4288 O O . GLU A 1 572 ? -43.950 -15.611 28.260 1.00 89.75 572 GLU A O 1
ATOM 4293 N N . ASP A 1 573 ? -42.894 -17.589 28.544 1.00 90.25 573 ASP A N 1
ATOM 4294 C CA . ASP A 1 573 ? -43.451 -18.276 27.365 1.00 90.25 573 ASP A CA 1
ATOM 4295 C C . ASP A 1 573 ? -44.987 -18.373 27.423 1.00 90.25 573 ASP A C 1
ATOM 4297 O O . ASP A 1 573 ? -45.654 -18.320 26.391 1.00 90.25 573 ASP A O 1
ATOM 4301 N N . GLN A 1 574 ? -45.578 -18.444 28.626 1.00 87.31 574 GLN A N 1
ATOM 4302 C CA . GLN A 1 574 ? -47.034 -18.582 28.827 1.00 87.31 574 GLN A CA 1
ATOM 4303 C C . GLN A 1 574 ? -47.848 -17.419 28.240 1.00 87.31 574 GLN A C 1
ATOM 4305 O O . GLN A 1 574 ? -49.056 -17.538 28.043 1.00 87.31 574 GLN A O 1
ATOM 4310 N N . SER A 1 575 ? -47.199 -16.278 27.993 1.00 86.06 575 SER A N 1
ATOM 4311 C CA . SER A 1 575 ? -47.826 -15.102 27.384 1.00 86.06 575 SER A CA 1
ATOM 4312 C C . SER A 1 575 ? -47.651 -15.047 25.857 1.00 86.06 575 SER A C 1
ATOM 4314 O O . SER A 1 575 ? -48.149 -14.109 25.237 1.00 86.06 575 SER A O 1
ATOM 4316 N N . GLY A 1 576 ? -46.926 -15.997 25.254 1.00 91.94 576 GLY A N 1
ATOM 4317 C CA . GLY A 1 576 ? -46.610 -16.074 23.820 1.00 91.94 576 GLY A CA 1
ATOM 4318 C C . GLY A 1 576 ? -45.716 -14.944 23.290 1.00 91.94 576 GLY A C 1
ATOM 4319 O O . GLY A 1 576 ? -45.448 -13.975 24.001 1.00 91.94 576 GLY A O 1
ATOM 4320 N N . TYR A 1 577 ? -45.279 -15.040 22.032 1.00 96.81 577 TYR A N 1
ATOM 4321 C CA . TYR A 1 577 ? -44.446 -14.039 21.344 1.00 96.81 577 TYR A CA 1
ATOM 4322 C C . TYR A 1 577 ? -44.975 -13.724 19.939 1.00 96.81 577 TYR A C 1
ATOM 4324 O O . TYR A 1 577 ? -45.484 -14.601 19.249 1.00 96.81 577 TYR A O 1
ATOM 4332 N N . ASP A 1 578 ? -44.836 -12.479 19.484 1.00 96.75 578 ASP A N 1
ATOM 4333 C CA . ASP A 1 578 ? -45.085 -12.104 18.086 1.00 96.75 578 ASP A CA 1
ATOM 4334 C C . ASP A 1 578 ? -43.950 -12.569 17.165 1.00 96.75 578 ASP A C 1
ATOM 4336 O O . ASP A 1 578 ? -44.195 -12.905 16.008 1.00 96.75 578 ASP A O 1
ATOM 4340 N N . VAL A 1 579 ? -42.711 -12.553 17.667 1.00 97.06 579 VAL A N 1
ATOM 4341 C CA . VAL A 1 579 ? -41.509 -12.924 16.913 1.00 97.06 579 VAL A CA 1
ATOM 4342 C C . VAL A 1 579 ? -40.601 -13.790 17.775 1.00 97.06 579 VAL A C 1
ATOM 4344 O O . VAL A 1 579 ? -40.348 -13.470 18.935 1.00 97.06 579 VAL A O 1
ATOM 4347 N N . VAL A 1 580 ? -40.062 -14.855 17.190 1.00 97.62 580 VAL A N 1
ATOM 4348 C CA . VAL A 1 580 ? -38.929 -15.605 17.743 1.00 97.62 580 VAL A CA 1
ATOM 4349 C C . VAL A 1 580 ? -37.761 -15.474 16.771 1.00 97.62 580 VAL A C 1
ATOM 4351 O O . VAL A 1 580 ? -37.934 -15.702 15.572 1.00 97.62 580 VAL A O 1
ATOM 4354 N N . ILE A 1 581 ? -36.578 -15.130 17.274 1.00 96.56 581 ILE A N 1
ATOM 4355 C CA . ILE A 1 581 ? -35.328 -15.130 16.513 1.00 96.56 581 ILE A CA 1
ATOM 4356 C C . ILE A 1 581 ? -34.374 -16.197 17.063 1.00 96.56 581 ILE A C 1
ATOM 4358 O O . ILE A 1 581 ? -34.310 -16.446 18.267 1.00 96.56 581 ILE A O 1
ATOM 4362 N N . ALA A 1 582 ? -33.661 -16.861 16.155 1.00 94.38 582 ALA A N 1
ATOM 4363 C CA . ALA A 1 582 ? -32.712 -17.928 16.453 1.00 94.38 582 ALA A CA 1
ATOM 4364 C C . ALA A 1 582 ? -31.474 -17.777 15.560 1.00 94.38 582 ALA A C 1
ATOM 4366 O O . ALA A 1 582 ? -31.331 -18.435 14.521 1.00 94.38 582 ALA A O 1
ATOM 4367 N N . PHE A 1 583 ? -30.591 -16.864 15.955 1.00 89.62 583 PHE A N 1
ATOM 4368 C CA . PHE A 1 583 ? -29.348 -16.558 15.255 1.00 89.62 583 PHE A CA 1
ATOM 4369 C C . PHE A 1 583 ? -28.199 -17.443 15.756 1.00 89.62 583 PHE A C 1
ATOM 4371 O O . PHE A 1 583 ? -28.061 -17.676 16.950 1.00 89.62 583 PHE A O 1
ATOM 4378 N N . SER A 1 584 ? -27.385 -17.979 14.840 1.00 80.12 584 SER A N 1
ATOM 4379 C CA . SER A 1 584 ? -26.248 -18.902 15.060 1.00 80.12 584 SER A CA 1
ATOM 4380 C C . SER A 1 584 ? -26.481 -20.189 15.894 1.00 80.12 584 SER A C 1
ATOM 4382 O O . SER A 1 584 ? -25.626 -21.078 15.891 1.00 80.12 584 SER A O 1
ATOM 4384 N N . ILE A 1 585 ? -27.625 -20.341 16.571 1.00 85.56 585 ILE A N 1
ATOM 4385 C CA . ILE A 1 585 ? -27.871 -21.351 17.614 1.00 85.56 585 ILE A CA 1
ATOM 4386 C C . ILE A 1 585 ? -28.308 -22.726 17.081 1.00 85.56 585 ILE A C 1
ATOM 4388 O O . ILE A 1 585 ? -28.046 -23.752 17.711 1.00 85.56 585 ILE A O 1
ATOM 4392 N N . SER A 1 586 ? -28.950 -22.781 15.908 1.00 88.31 586 SER A N 1
ATOM 4393 C CA . SER A 1 586 ? -29.626 -23.993 15.409 1.00 88.31 586 SER A CA 1
ATOM 4394 C C . SER A 1 586 ? -28.673 -25.186 15.259 1.00 88.31 586 SER A C 1
ATOM 4396 O O . SER A 1 586 ? -28.960 -26.293 15.720 1.00 88.31 586 SER A O 1
ATOM 4398 N N . LYS A 1 587 ? -27.473 -24.948 14.726 1.00 86.50 587 LYS A N 1
ATOM 4399 C CA . LYS A 1 587 ? -26.386 -25.932 14.668 1.00 86.50 587 LYS A CA 1
ATOM 4400 C C . LYS A 1 587 ? -25.887 -26.399 16.041 1.00 86.50 587 LYS A C 1
ATOM 4402 O O . LYS A 1 587 ? -25.492 -27.558 16.161 1.00 86.50 587 LYS A O 1
ATOM 4407 N N . TRP A 1 588 ? -25.866 -25.536 17.059 1.00 85.81 588 TRP A N 1
ATOM 4408 C CA . TRP A 1 588 ? -25.433 -25.920 18.409 1.00 85.81 588 TRP A CA 1
ATOM 4409 C C . TRP A 1 588 ? -26.436 -26.894 19.035 1.00 85.81 588 TRP A C 1
ATOM 4411 O O . TRP A 1 588 ? -26.029 -27.955 19.509 1.00 85.81 588 TRP A O 1
ATOM 4421 N N . ILE A 1 589 ? -27.736 -26.592 18.938 1.00 88.06 589 ILE A N 1
ATOM 4422 C CA . ILE A 1 589 ? -28.825 -27.473 19.395 1.00 88.06 589 ILE A CA 1
ATOM 4423 C C . ILE A 1 589 ? -28.734 -28.826 18.677 1.00 88.06 589 ILE A C 1
ATOM 4425 O O . ILE A 1 589 ? -28.688 -29.879 19.313 1.00 88.06 589 ILE A O 1
ATOM 4429 N N . HIS A 1 590 ? -28.616 -28.799 17.345 1.00 89.94 590 HIS A N 1
ATOM 4430 C CA . HIS A 1 590 ? -28.567 -30.001 16.507 1.00 89.94 590 HIS A CA 1
ATOM 4431 C C . HIS A 1 590 ? -27.345 -30.892 16.794 1.00 89.94 590 HIS A C 1
ATOM 4433 O O . HIS A 1 590 ? -27.455 -32.115 16.759 1.00 89.94 590 HIS A O 1
ATOM 4439 N N . LEU A 1 591 ? -26.185 -30.313 17.125 1.00 81.38 591 LEU A N 1
ATOM 4440 C CA . LEU A 1 591 ? -24.985 -31.079 17.486 1.00 81.38 591 LEU A CA 1
ATOM 4441 C C . LEU A 1 591 ? -25.032 -31.643 18.917 1.00 81.38 591 LEU A C 1
ATOM 4443 O O . LEU A 1 591 ? -24.597 -32.778 19.127 1.00 81.38 591 LEU A O 1
ATOM 4447 N N . ASN A 1 592 ? -25.543 -30.891 19.896 1.00 79.69 592 ASN A N 1
ATOM 4448 C CA . ASN A 1 592 ? -25.552 -31.318 21.302 1.00 79.69 592 ASN A CA 1
ATOM 4449 C C . ASN A 1 592 ? -26.711 -32.273 21.634 1.00 79.69 592 ASN A C 1
ATOM 4451 O O . ASN A 1 592 ? -26.488 -33.259 22.336 1.00 79.69 592 ASN A O 1
ATOM 4455 N N . GLY A 1 593 ? -27.911 -32.028 21.094 1.00 79.75 593 GLY A N 1
ATOM 4456 C CA . GLY A 1 593 ? -29.116 -32.828 21.354 1.00 79.75 593 GLY A CA 1
ATOM 4457 C C . GLY A 1 593 ? -29.586 -33.721 20.193 1.00 79.75 593 GLY A C 1
ATOM 4458 O O . GLY A 1 593 ? -30.507 -34.515 20.367 1.00 79.75 593 GLY A O 1
ATOM 4459 N N . GLY A 1 594 ? -28.962 -33.634 19.015 1.00 88.50 594 GLY A N 1
ATOM 4460 C CA . GLY A 1 594 ? -29.289 -34.482 17.864 1.00 88.50 594 GLY A CA 1
ATOM 4461 C C . GLY A 1 594 ? -30.531 -34.049 17.073 1.00 88.50 594 GLY A C 1
ATOM 4462 O O . GLY A 1 594 ? -31.067 -32.953 17.253 1.00 88.50 594 GLY A O 1
ATOM 4463 N N . ASP A 1 595 ? -30.976 -34.924 16.163 1.00 90.44 595 ASP A N 1
ATOM 4464 C CA . ASP A 1 595 ? -32.143 -34.696 15.292 1.00 90.44 595 ASP A CA 1
ATOM 4465 C C . ASP A 1 595 ? -33.438 -34.455 16.096 1.00 90.44 595 ASP A C 1
ATOM 4467 O O . ASP A 1 595 ? -34.245 -33.600 15.733 1.00 90.44 595 ASP A O 1
ATOM 4471 N N . ASP A 1 596 ? -33.616 -35.170 17.212 1.00 89.19 596 ASP A N 1
ATOM 4472 C CA . ASP A 1 596 ? -34.807 -35.049 18.059 1.00 89.19 596 ASP A CA 1
ATOM 4473 C C . ASP A 1 596 ? -34.862 -33.690 18.779 1.00 89.19 596 ASP A C 1
ATOM 4475 O O . ASP A 1 596 ? -35.931 -33.086 18.867 1.00 89.19 596 ASP A O 1
ATOM 4479 N N . ALA A 1 597 ? -33.721 -33.155 19.234 1.00 88.38 597 ALA A N 1
ATOM 4480 C CA . ALA A 1 597 ? -33.673 -31.855 19.906 1.00 88.38 597 ALA A CA 1
ATOM 4481 C C . ALA A 1 597 ? -33.929 -30.680 18.953 1.00 88.38 597 ALA A C 1
ATOM 4483 O O . ALA A 1 597 ? -34.646 -29.754 19.323 1.00 88.38 597 ALA A O 1
ATOM 4484 N N . ILE A 1 598 ? -33.413 -30.715 17.715 1.00 93.06 598 ILE A N 1
ATOM 4485 C CA . ILE A 1 598 ? -33.702 -29.649 16.738 1.00 93.06 598 ILE A CA 1
ATOM 4486 C C . ILE A 1 598 ? -35.171 -29.690 16.275 1.00 93.06 598 ILE A C 1
ATOM 4488 O O . ILE A 1 598 ? -35.801 -28.643 16.125 1.00 93.06 598 ILE A O 1
ATOM 4492 N N . ALA A 1 599 ? -35.762 -30.884 16.146 1.00 93.25 599 ALA A N 1
ATOM 4493 C CA . ALA A 1 599 ? -37.190 -31.041 15.865 1.00 93.25 599 ALA A CA 1
ATOM 4494 C C . ALA A 1 599 ? -38.082 -30.620 17.052 1.00 93.25 599 ALA A C 1
ATOM 4496 O O . ALA A 1 599 ? -39.149 -30.037 16.846 1.00 93.25 599 ALA A O 1
ATOM 4497 N N . HIS A 1 600 ? -37.651 -30.880 18.292 1.00 94.44 600 HIS A N 1
ATOM 4498 C CA . HIS A 1 600 ? -38.338 -30.414 19.498 1.00 94.44 600 HIS A CA 1
ATOM 4499 C C . HIS A 1 600 ? -38.268 -28.889 19.632 1.00 94.44 600 HIS A C 1
ATOM 4501 O O . HIS A 1 600 ? -39.303 -28.262 19.839 1.00 94.44 600 HIS A O 1
ATOM 4507 N N . PHE A 1 601 ? -37.094 -28.291 19.403 1.00 96.19 601 PHE A N 1
ATOM 4508 C CA . PHE A 1 601 ? -36.900 -26.842 19.351 1.00 96.19 601 PHE A CA 1
ATOM 4509 C C . PHE A 1 601 ? -37.856 -26.175 18.353 1.00 96.19 601 PHE A C 1
ATOM 4511 O O . PHE A 1 601 ? -38.605 -25.283 18.741 1.00 96.19 601 PHE A O 1
ATOM 4518 N N . PHE A 1 602 ? -37.922 -26.642 17.100 1.00 97.06 602 PHE A N 1
ATOM 4519 C CA . PHE A 1 602 ? -38.850 -26.077 16.109 1.00 97.06 602 PHE A CA 1
ATOM 4520 C C . PHE A 1 602 ? -40.328 -26.209 16.506 1.00 97.06 602 PHE A C 1
ATOM 4522 O O . PHE A 1 602 ? -41.117 -25.312 16.207 1.00 97.06 602 PHE A O 1
ATOM 4529 N N . ARG A 1 603 ? -40.714 -27.292 17.196 1.00 96.06 603 ARG A N 1
ATOM 4530 C CA . ARG A 1 603 ? -42.075 -27.431 17.732 1.00 96.06 603 ARG A CA 1
ATOM 4531 C C . ARG A 1 603 ? -42.323 -26.457 18.884 1.00 96.06 603 ARG A C 1
ATOM 4533 O O . ARG A 1 603 ? -43.317 -25.748 18.841 1.00 96.06 603 ARG A O 1
ATOM 4540 N N . ARG A 1 604 ? -41.393 -26.324 19.833 1.00 95.69 604 ARG A N 1
ATOM 4541 C CA . ARG A 1 604 ? -41.512 -25.353 20.930 1.00 95.69 604 ARG A CA 1
ATOM 4542 C C . ARG A 1 604 ? -41.609 -23.914 20.416 1.00 95.69 604 ARG A C 1
ATOM 4544 O O . ARG A 1 604 ? -42.435 -23.156 20.906 1.00 95.69 604 ARG A O 1
ATOM 4551 N N . VAL A 1 605 ? -40.826 -23.550 19.396 1.00 96.69 605 VAL A N 1
ATOM 4552 C CA . VAL A 1 605 ? -40.927 -22.239 18.727 1.00 96.69 605 VAL A CA 1
ATOM 4553 C C . VAL A 1 605 ? -42.325 -22.013 18.143 1.00 96.69 605 VAL A C 1
ATOM 4555 O O . VAL A 1 605 ? -42.861 -20.919 18.282 1.00 96.69 605 VAL A O 1
ATOM 4558 N N . TYR A 1 606 ? -42.940 -23.029 17.529 1.00 95.69 606 TYR A N 1
ATOM 4559 C CA . TYR A 1 606 ? -44.328 -22.946 17.062 1.00 95.69 606 TYR A CA 1
ATOM 4560 C C . TYR A 1 606 ? -45.320 -22.777 18.223 1.00 95.69 606 TYR A C 1
ATOM 4562 O O . TYR A 1 606 ? -46.192 -21.916 18.160 1.00 95.69 606 TYR A O 1
ATOM 4570 N N . ASP A 1 607 ? -45.154 -23.556 19.295 1.00 94.44 607 ASP A N 1
ATOM 4571 C CA . ASP A 1 607 ? -46.069 -23.583 20.442 1.00 94.44 607 ASP A CA 1
ATOM 4572 C C . ASP A 1 607 ? -46.061 -22.271 21.261 1.00 94.44 607 ASP A C 1
ATOM 4574 O O . ASP A 1 607 ? -47.078 -21.928 21.866 1.00 94.44 607 ASP A O 1
ATOM 4578 N N . VAL A 1 608 ? -44.955 -21.507 21.263 1.00 95.06 608 VAL A N 1
ATOM 4579 C CA . VAL A 1 608 ? -44.872 -20.180 21.922 1.00 95.06 608 VAL A CA 1
ATOM 4580 C C . VAL A 1 608 ? -45.215 -18.995 21.009 1.00 95.06 608 VAL A C 1
ATOM 4582 O O . VAL A 1 608 ? -45.316 -17.863 21.490 1.00 95.06 608 VAL A O 1
ATOM 4585 N N . LEU A 1 609 ? -45.380 -19.203 19.700 1.00 96.25 609 LEU A N 1
ATOM 4586 C CA . LEU A 1 609 ? -45.704 -18.122 18.767 1.00 96.25 609 LEU A CA 1
ATOM 4587 C C . LEU A 1 609 ? -47.199 -17.777 18.794 1.00 96.25 609 LEU A C 1
ATOM 4589 O O . LEU A 1 609 ? -48.084 -18.631 18.772 1.00 96.25 609 LEU A O 1
ATOM 4593 N N . ALA A 1 610 ? -47.490 -16.479 18.791 1.00 92.19 610 ALA A N 1
ATOM 4594 C CA . ALA A 1 610 ? -48.836 -15.954 18.644 1.00 92.19 610 ALA A CA 1
ATOM 4595 C C . ALA A 1 610 ? -49.415 -16.280 17.254 1.00 92.19 610 ALA A C 1
ATOM 4597 O O . ALA A 1 610 ? -48.703 -16.574 16.292 1.00 92.19 610 ALA A O 1
ATOM 4598 N N . VAL A 1 611 ? -50.739 -16.175 17.110 1.00 84.50 611 VAL A N 1
ATOM 4599 C CA . VAL A 1 611 ? -51.419 -16.429 15.831 1.00 84.50 611 VAL A CA 1
ATOM 4600 C C . VAL A 1 611 ? -50.936 -15.430 14.768 1.00 84.50 611 VAL A C 1
ATOM 4602 O O . VAL A 1 611 ? -51.219 -14.238 14.864 1.00 84.50 611 VAL A O 1
ATOM 4605 N N . ARG A 1 612 ? -50.261 -15.943 13.726 1.00 83.44 612 ARG A N 1
ATOM 4606 C CA . ARG A 1 612 ? -49.517 -15.191 12.685 1.00 83.44 612 ARG A CA 1
ATOM 4607 C C . ARG A 1 612 ? -48.200 -14.537 13.147 1.00 83.44 612 ARG A C 1
ATOM 4609 O O . ARG A 1 612 ? -47.735 -13.610 12.486 1.00 83.44 612 ARG A O 1
ATOM 4616 N N . GLY A 1 613 ? -47.602 -15.014 14.235 1.00 90.94 613 GLY A N 1
ATOM 4617 C CA . GLY A 1 613 ? -46.239 -14.653 14.620 1.00 90.94 613 GLY A CA 1
ATOM 4618 C C . GLY A 1 613 ? -45.181 -15.172 13.635 1.00 90.94 613 GLY A C 1
ATOM 4619 O O . GLY A 1 613 ? -45.465 -16.018 12.783 1.00 90.94 613 GLY A O 1
ATOM 4620 N N . VAL A 1 614 ? -43.961 -14.641 13.737 1.00 95.00 614 VAL A N 1
ATOM 4621 C CA . VAL A 1 614 ? -42.861 -14.873 12.785 1.00 95.00 614 VAL A CA 1
ATOM 4622 C C . VAL A 1 614 ? -41.697 -15.598 13.457 1.00 95.00 614 VAL A C 1
ATOM 4624 O O . VAL A 1 614 ? -41.269 -15.223 14.545 1.00 95.00 614 VAL A O 1
ATOM 4627 N N . PHE A 1 615 ? -41.138 -16.603 12.781 1.00 97.06 615 PHE A N 1
ATOM 4628 C CA . PHE A 1 615 ? -39.878 -17.235 13.171 1.00 97.06 615 PHE A CA 1
ATOM 4629 C C . PHE A 1 615 ? -38.757 -16.803 12.220 1.00 97.06 615 PHE A C 1
ATOM 4631 O O . PHE A 1 615 ? -38.863 -17.013 11.011 1.00 97.06 615 PHE A O 1
ATOM 4638 N N . VAL A 1 616 ? -37.685 -16.220 12.761 1.00 94.88 616 VAL A N 1
ATOM 4639 C CA . VAL A 1 616 ? -36.467 -15.866 12.019 1.00 94.88 616 VAL A CA 1
ATOM 4640 C C . VAL A 1 616 ? -35.350 -16.828 12.421 1.00 94.88 616 VAL A C 1
ATOM 4642 O O . VAL A 1 616 ? -34.930 -16.858 13.576 1.00 94.88 616 VAL A O 1
ATOM 4645 N N . LEU A 1 617 ? -34.864 -17.622 11.467 1.00 93.94 617 LEU A N 1
ATOM 4646 C CA . LEU A 1 617 ? -33.910 -18.705 11.707 1.00 93.94 617 LEU A CA 1
ATOM 4647 C C . LEU A 1 617 ? -32.638 -18.515 10.877 1.00 93.94 617 LEU A C 1
ATOM 4649 O O . LEU A 1 617 ? -32.692 -18.496 9.649 1.00 93.94 617 LEU A O 1
ATOM 4653 N N . GLU A 1 618 ? -31.482 -18.464 11.539 1.00 89.62 618 GLU A N 1
ATOM 4654 C CA . GLU A 1 618 ? -30.182 -18.537 10.870 1.00 89.62 618 GLU A CA 1
ATOM 4655 C C . GLU A 1 618 ? -29.720 -20.004 10.785 1.00 89.62 618 GLU A C 1
ATOM 4657 O O . GLU A 1 618 ? -29.496 -20.672 11.803 1.00 89.62 618 GLU A O 1
ATOM 4662 N N . THR A 1 619 ? -29.560 -20.515 9.562 1.00 85.25 619 THR A N 1
ATOM 4663 C CA . THR A 1 619 ? -29.106 -21.888 9.289 1.00 85.25 619 THR A CA 1
ATOM 4664 C C . THR A 1 619 ? -27.664 -21.913 8.789 1.00 85.25 619 THR A C 1
ATOM 4666 O O . THR A 1 619 ? -27.364 -21.369 7.726 1.00 85.25 619 THR A O 1
ATOM 4669 N N . GLN A 1 620 ? -26.770 -22.599 9.499 1.00 78.94 620 GLN A N 1
ATOM 4670 C CA . GLN A 1 620 ? -25.353 -22.669 9.129 1.00 78.94 620 GLN A CA 1
ATOM 4671 C C . GLN A 1 620 ? -25.128 -23.777 8.078 1.00 78.94 620 GLN A C 1
ATOM 4673 O O . GLN A 1 620 ? -25.689 -24.866 8.229 1.00 78.94 620 GLN A O 1
ATOM 4678 N N . PRO A 1 621 ? -24.286 -23.577 7.041 1.00 77.44 621 PRO A N 1
ATOM 4679 C CA . PRO A 1 621 ? -24.067 -24.586 6.002 1.00 77.44 621 PRO A CA 1
ATOM 4680 C C . PRO A 1 621 ? -23.563 -25.925 6.556 1.00 77.44 621 PRO A C 1
ATOM 4682 O O . PRO A 1 621 ? -22.746 -25.965 7.484 1.00 77.44 621 PRO A O 1
ATOM 4685 N N . TRP A 1 622 ? -24.014 -27.032 5.958 1.00 82.81 622 TRP A N 1
ATOM 4686 C CA . TRP A 1 622 ? -23.746 -28.395 6.439 1.00 82.81 622 TRP A CA 1
ATOM 4687 C C . TRP A 1 622 ? -22.251 -28.721 6.554 1.00 82.81 622 TRP A C 1
ATOM 4689 O O . TRP A 1 622 ? -21.825 -29.329 7.534 1.00 82.81 622 TRP A O 1
ATOM 4699 N N . ASP A 1 623 ? -21.418 -28.239 5.631 1.00 73.06 623 ASP A N 1
ATOM 4700 C CA . ASP A 1 623 ? -19.968 -28.471 5.675 1.00 73.06 623 ASP A CA 1
ATOM 4701 C C . ASP A 1 623 ? -19.304 -27.863 6.921 1.00 73.06 623 ASP A C 1
ATOM 4703 O O . ASP A 1 623 ? -18.297 -28.374 7.418 1.00 73.06 623 ASP A O 1
ATOM 4707 N N . THR A 1 624 ? -19.915 -26.843 7.535 1.00 67.69 624 THR A N 1
ATOM 4708 C CA . THR A 1 624 ? -19.425 -26.276 8.800 1.00 67.69 624 THR A CA 1
ATOM 4709 C C . THR A 1 624 ? -19.576 -27.243 9.987 1.00 67.69 624 THR A C 1
ATOM 4711 O O . THR A 1 624 ? -18.905 -27.058 11.009 1.00 67.69 624 THR A O 1
ATOM 4714 N N . TYR A 1 625 ? -20.418 -28.282 9.884 1.00 73.25 625 TYR A N 1
ATOM 4715 C CA . TYR A 1 625 ? -20.552 -29.352 10.884 1.00 73.25 625 TYR A CA 1
ATOM 4716 C C . TYR A 1 625 ? -19.334 -30.299 10.858 1.00 73.25 625 TYR A C 1
ATOM 4718 O O . TYR A 1 625 ? -19.050 -30.982 11.845 1.00 73.25 625 TYR A O 1
ATOM 4726 N N . ALA A 1 626 ? -18.543 -30.305 9.775 1.00 62.91 626 ALA A N 1
ATOM 4727 C CA . ALA A 1 626 ? -17.361 -31.159 9.646 1.00 62.91 626 ALA A CA 1
ATOM 4728 C C . ALA A 1 626 ? -16.244 -30.843 10.662 1.00 62.91 626 ALA A C 1
ATOM 4730 O O . ALA A 1 626 ? -15.406 -31.710 10.912 1.00 62.91 626 ALA A O 1
ATOM 4731 N N . LYS A 1 627 ? -16.237 -29.652 11.287 1.00 56.31 627 LYS A N 1
ATOM 4732 C CA . LYS A 1 627 ? -15.322 -29.336 12.402 1.00 56.31 627 LYS A CA 1
ATOM 4733 C C . LYS A 1 627 ? -15.583 -30.236 13.621 1.00 56.31 627 LYS A C 1
ATOM 4735 O O . LYS A 1 627 ? -14.645 -30.844 14.125 1.00 56.31 627 LYS A O 1
ATOM 4740 N N . ALA A 1 628 ? -16.844 -30.407 14.032 1.00 55.38 628 ALA A N 1
ATOM 4741 C CA . ALA A 1 628 ? -17.212 -31.252 15.178 1.00 55.38 628 ALA A CA 1
ATOM 4742 C C . ALA A 1 628 ? -16.863 -32.736 14.950 1.00 55.38 628 ALA A C 1
ATOM 4744 O O . ALA A 1 628 ? -16.409 -33.424 15.860 1.00 55.38 628 ALA A O 1
ATOM 4745 N N . ARG A 1 629 ? -16.971 -33.211 13.699 1.00 51.19 629 ARG A N 1
ATOM 4746 C CA . ARG A 1 629 ? -16.565 -34.570 13.286 1.00 51.19 629 ARG A CA 1
ATOM 4747 C C . ARG A 1 629 ? -15.051 -34.836 13.363 1.00 51.19 629 ARG A C 1
ATOM 4749 O O . ARG A 1 629 ? -14.657 -35.990 13.223 1.00 51.19 629 ARG A O 1
ATOM 4756 N N . LYS A 1 630 ? -14.218 -33.800 13.536 1.00 46.47 630 LYS A N 1
ATOM 4757 C CA . LYS A 1 630 ? -12.744 -33.864 13.495 1.00 46.47 630 LYS A CA 1
ATOM 4758 C C . LYS A 1 630 ? -12.048 -33.486 14.809 1.00 46.47 630 LYS A C 1
ATOM 4760 O O . LYS A 1 630 ? -10.822 -33.511 14.855 1.00 46.47 630 LYS A O 1
ATOM 4765 N N . MET A 1 631 ? -12.785 -33.128 15.861 1.00 42.97 631 MET A N 1
ATOM 4766 C CA . MET A 1 631 ? -12.182 -32.870 17.175 1.00 42.97 631 MET A CA 1
ATOM 4767 C C . MET A 1 631 ? -11.669 -34.186 17.768 1.00 42.97 631 MET A C 1
ATOM 4769 O O . MET A 1 631 ? -12.427 -35.147 17.864 1.00 42.97 631 MET A O 1
ATOM 4773 N N . ASP A 1 632 ? -10.401 -34.243 18.171 1.00 41.16 632 ASP A N 1
ATOM 4774 C CA . ASP A 1 632 ? -9.825 -35.436 18.801 1.00 41.16 632 ASP A CA 1
ATOM 4775 C C . ASP A 1 632 ? -9.995 -35.406 20.333 1.00 41.16 632 ASP A C 1
ATOM 4777 O O . ASP A 1 632 ? -10.223 -34.352 20.937 1.00 41.16 632 ASP A O 1
ATOM 4781 N N . LYS A 1 633 ? -9.862 -36.567 20.984 1.00 37.44 633 LYS A N 1
ATOM 4782 C CA . LYS A 1 633 ? -10.001 -36.751 22.438 1.00 37.44 633 LYS A CA 1
ATOM 4783 C C . LYS A 1 633 ? -9.071 -35.839 23.250 1.00 37.44 633 LYS A C 1
ATOM 4785 O O . LYS A 1 633 ? -9.424 -35.464 24.365 1.00 37.44 633 LYS A O 1
ATOM 4790 N N . ALA A 1 634 ? -7.927 -35.440 22.689 1.00 35.75 634 ALA A N 1
ATOM 4791 C CA . ALA A 1 634 ? -7.006 -34.487 23.309 1.00 35.75 634 ALA A CA 1
ATOM 4792 C C . ALA A 1 634 ? -7.583 -33.058 23.424 1.00 35.75 634 ALA A C 1
ATOM 4794 O O . ALA A 1 634 ? -7.393 -32.403 24.449 1.00 35.75 634 ALA A O 1
ATOM 4795 N N . CYS A 1 635 ? -8.345 -32.574 22.433 1.00 34.75 635 CYS A N 1
ATOM 4796 C CA . CYS A 1 635 ? -8.929 -31.224 22.469 1.00 34.75 635 CYS A CA 1
ATOM 4797 C C . CYS A 1 635 ? -9.971 -31.065 23.588 1.00 34.75 635 CYS A C 1
ATOM 4799 O O . CYS A 1 635 ? -10.060 -30.007 24.207 1.00 34.75 635 CYS A O 1
ATOM 4801 N N . VAL A 1 636 ? -10.717 -32.134 23.891 1.00 37.53 636 VAL A N 1
ATOM 4802 C CA . VAL A 1 636 ? -11.708 -32.168 24.983 1.00 37.53 636 VAL A CA 1
ATOM 4803 C C . VAL A 1 636 ? -11.043 -32.033 26.363 1.00 37.53 636 VAL A C 1
ATOM 4805 O O . VAL A 1 636 ? -11.684 -31.596 27.315 1.00 37.53 636 VAL A O 1
ATOM 4808 N N . PHE A 1 637 ? -9.752 -32.363 26.486 1.00 31.23 637 PHE A N 1
ATOM 4809 C CA . PHE A 1 637 ? -8.996 -32.195 27.729 1.00 31.23 637 PHE A CA 1
ATOM 4810 C C . PHE A 1 637 ? -8.495 -30.755 27.926 1.00 31.23 637 PHE A C 1
ATOM 4812 O O . PHE A 1 637 ? -8.548 -30.241 29.039 1.00 31.23 637 PHE A O 1
ATOM 4819 N N . LEU A 1 638 ? -8.066 -30.073 26.858 1.00 31.55 638 LEU A N 1
ATOM 4820 C CA . LEU A 1 638 ? -7.598 -28.681 26.937 1.00 31.55 638 LEU A CA 1
ATOM 4821 C C . LEU A 1 638 ? -8.734 -27.696 27.261 1.00 31.55 638 LEU A C 1
ATOM 4823 O O . LEU A 1 638 ? -8.544 -26.794 28.073 1.00 31.55 638 LEU A O 1
ATOM 4827 N N . LEU A 1 639 ? -9.939 -27.930 26.729 1.00 32.41 639 LEU A N 1
ATOM 4828 C CA . LEU A 1 639 ? -11.143 -27.147 27.054 1.00 32.41 639 LEU A CA 1
ATOM 4829 C C . LEU A 1 639 ? -11.626 -27.300 28.514 1.00 32.41 639 LEU A C 1
ATOM 4831 O O . LEU A 1 639 ? -12.536 -26.590 28.928 1.00 32.41 639 LEU A O 1
ATOM 4835 N N . ARG A 1 640 ? -11.028 -28.195 29.316 1.00 34.97 640 ARG A N 1
ATOM 4836 C CA . ARG A 1 640 ? -11.346 -28.359 30.749 1.00 34.97 640 ARG A CA 1
ATOM 4837 C C . ARG A 1 640 ? -10.497 -27.495 31.689 1.00 34.97 640 ARG A C 1
ATOM 4839 O O . ARG A 1 640 ? -10.713 -27.554 32.894 1.00 34.97 640 ARG A O 1
ATOM 4846 N N . LEU A 1 641 ? -9.535 -26.719 31.178 1.00 30.64 641 LEU A N 1
ATOM 4847 C CA . LEU A 1 641 ? -8.641 -25.896 32.012 1.00 30.64 641 LEU A CA 1
ATOM 4848 C C . LEU A 1 641 ? -9.156 -24.465 32.262 1.00 30.64 641 LEU A C 1
ATOM 4850 O O . LEU A 1 641 ? -8.681 -23.799 33.181 1.00 30.64 641 LEU A O 1
ATOM 4854 N N . SER A 1 642 ? -10.163 -24.007 31.515 1.00 30.14 642 SER A N 1
ATOM 4855 C CA . SER A 1 642 ? -10.935 -22.791 31.807 1.00 30.14 642 SER A CA 1
ATOM 4856 C C . SER A 1 642 ? -12.099 -23.124 32.751 1.00 30.14 642 SER A C 1
ATOM 4858 O O . SER A 1 642 ? -13.179 -23.518 32.315 1.00 30.14 642 SER A O 1
ATOM 4860 N N . ASN A 1 643 ? -11.858 -23.024 34.060 1.00 28.80 643 ASN A N 1
ATOM 4861 C CA . ASN A 1 643 ? -12.787 -23.463 35.109 1.00 28.80 643 ASN A CA 1
ATOM 4862 C C . ASN A 1 643 ? -14.121 -22.692 35.138 1.00 28.80 643 ASN A C 1
ATOM 4864 O O . ASN A 1 643 ? -14.127 -21.562 35.623 1.00 28.80 643 ASN A O 1
ATOM 4868 N N . ALA A 1 644 ? -15.236 -23.354 34.789 1.00 30.44 644 ALA A N 1
ATOM 4869 C CA . ALA A 1 644 ? -16.526 -23.232 35.497 1.00 30.44 644 ALA A CA 1
ATOM 4870 C C . ALA A 1 644 ? -17.616 -24.228 35.014 1.00 30.44 644 ALA A C 1
ATOM 4872 O O . ALA A 1 644 ? -18.678 -23.791 34.595 1.00 30.44 644 ALA A O 1
ATOM 4873 N N . PHE A 1 645 ? -17.426 -25.554 35.104 1.00 32.53 645 PHE A N 1
ATOM 4874 C CA . PHE A 1 645 ? -18.577 -26.486 35.143 1.00 32.53 645 PHE A CA 1
ATOM 4875 C C . PHE A 1 645 ? -18.233 -27.837 35.787 1.00 32.53 645 PHE A C 1
ATOM 4877 O O . PHE A 1 645 ? -17.111 -28.331 35.667 1.00 32.53 645 PHE A O 1
ATOM 4884 N N . VAL A 1 646 ? -19.226 -28.443 36.444 1.00 37.78 646 VAL A N 1
ATOM 4885 C CA . VAL A 1 646 ? -19.217 -29.843 36.900 1.00 37.78 646 VAL A CA 1
ATOM 4886 C C . VAL A 1 646 ? -20.163 -30.636 35.995 1.00 37.78 646 VAL A C 1
ATOM 4888 O O . VAL A 1 646 ? -21.272 -30.187 35.739 1.00 37.78 646 VAL A O 1
ATOM 4891 N N . ASP A 1 647 ? -19.704 -31.794 35.516 1.00 37.22 647 ASP A N 1
ATOM 4892 C CA . ASP A 1 647 ? -20.465 -32.817 34.780 1.00 37.22 647 ASP A CA 1
ATOM 4893 C C . ASP A 1 647 ? -21.295 -32.368 33.554 1.00 37.22 647 ASP A C 1
ATOM 4895 O O . ASP A 1 647 ? -22.523 -32.353 33.568 1.00 37.22 647 ASP A O 1
ATOM 4899 N N . ALA A 1 648 ? -20.605 -32.164 32.421 1.00 34.12 648 ALA A N 1
ATOM 4900 C CA . ALA A 1 648 ? -21.197 -32.196 31.075 1.00 34.12 648 ALA A CA 1
ATOM 4901 C C . ALA A 1 648 ? -20.405 -33.140 30.123 1.00 34.12 648 ALA A C 1
ATOM 4903 O O . ALA A 1 648 ? -19.169 -33.216 30.215 1.00 34.12 648 ALA A O 1
ATOM 4904 N N . PRO A 1 649 ? -21.064 -33.901 29.218 1.00 40.81 649 PRO A N 1
ATOM 4905 C CA . PRO A 1 649 ? -20.459 -35.079 28.588 1.00 40.81 649 PRO A CA 1
ATOM 4906 C C . PRO A 1 649 ? -19.826 -34.804 27.210 1.00 40.81 649 PRO A C 1
ATOM 4908 O O . PRO A 1 649 ? -20.453 -34.993 26.171 1.00 40.81 649 PRO A O 1
ATOM 4911 N N . GLY A 1 650 ? -18.526 -34.493 27.171 1.00 39.06 650 GLY A N 1
ATOM 4912 C CA . GLY A 1 650 ? -17.743 -34.289 25.931 1.00 39.06 650 GLY A CA 1
ATOM 4913 C C . GLY A 1 650 ? -17.577 -35.507 24.994 1.00 39.06 650 GLY A C 1
ATOM 4914 O O . GLY A 1 650 ? -16.664 -35.526 24.171 1.00 39.06 650 GLY A O 1
ATOM 4915 N N . GLN A 1 651 ? -18.421 -36.531 25.132 1.00 43.62 651 GLN A N 1
ATOM 4916 C CA . GLN A 1 651 ? -18.445 -37.750 24.324 1.00 43.62 651 GLN A CA 1
ATOM 4917 C C . GLN A 1 651 ? -19.569 -37.717 23.264 1.00 43.62 651 GLN A C 1
ATOM 4919 O O . GLN A 1 651 ? -19.389 -38.241 22.166 1.00 43.62 651 GLN A O 1
ATOM 4924 N N . THR A 1 652 ? -20.685 -37.027 23.544 1.00 55.62 652 THR A N 1
ATOM 4925 C CA . THR A 1 652 ? -21.898 -37.019 22.701 1.00 55.62 652 THR A CA 1
ATOM 4926 C C . THR A 1 652 ? -21.708 -36.308 21.362 1.00 55.62 652 THR A C 1
ATOM 4928 O O . THR A 1 652 ? -22.099 -36.845 20.331 1.00 55.62 652 THR A O 1
ATOM 4931 N N . LEU A 1 653 ? -21.053 -35.140 21.339 1.00 59.12 653 LEU A N 1
ATOM 4932 C CA . LEU A 1 653 ? -20.906 -34.289 20.144 1.00 59.12 653 LEU A CA 1
ATOM 4933 C C . LEU A 1 653 ? -20.388 -35.032 18.899 1.00 59.12 653 LEU A C 1
ATOM 4935 O O . LEU A 1 653 ? -20.872 -34.802 17.791 1.00 59.12 653 LEU A O 1
ATOM 4939 N N . GLN A 1 654 ? -19.418 -35.937 19.058 1.00 59.38 654 GLN A N 1
ATOM 4940 C CA . GLN A 1 654 ? -18.875 -36.710 17.935 1.00 59.38 654 GLN A CA 1
ATOM 4941 C C . GLN A 1 654 ? -19.780 -37.858 17.489 1.00 59.38 654 GLN A C 1
ATOM 4943 O O . GLN A 1 654 ? -19.682 -38.296 16.343 1.00 59.38 654 GLN A O 1
ATOM 4948 N N . GLU A 1 655 ? -20.580 -38.402 18.400 1.00 63.19 655 GLU A N 1
ATOM 4949 C CA . GLU A 1 655 ? -21.462 -39.545 18.164 1.00 63.19 655 GLU A CA 1
ATOM 4950 C C . GLU A 1 655 ? -22.765 -39.048 17.523 1.00 63.19 655 GLU A C 1
ATOM 4952 O O . GLU A 1 655 ? -23.121 -39.524 16.445 1.00 63.19 655 GLU A O 1
ATOM 4957 N N . ASN A 1 656 ? -23.343 -37.969 18.063 1.00 65.94 656 ASN A N 1
ATOM 4958 C CA . ASN A 1 656 ? -24.413 -37.178 17.454 1.00 65.94 656 ASN A CA 1
ATOM 4959 C C . ASN A 1 656 ? -24.039 -36.744 16.034 1.00 65.94 656 ASN A C 1
ATOM 4961 O O . ASN A 1 656 ? -24.725 -37.095 15.081 1.00 65.94 656 ASN A O 1
ATOM 4965 N N . ALA A 1 657 ? -22.896 -36.070 15.842 1.00 67.12 657 ALA A N 1
ATOM 4966 C CA . ALA A 1 657 ? -22.469 -35.602 14.519 1.00 67.12 657 ALA A CA 1
ATOM 4967 C C . ALA A 1 657 ? -22.275 -36.728 13.478 1.00 67.12 657 ALA A C 1
ATOM 4969 O O . ALA A 1 657 ? -22.209 -36.435 12.281 1.00 67.12 657 ALA A O 1
ATOM 4970 N N . LYS A 1 658 ? -22.169 -37.998 13.895 1.00 69.56 658 LYS A N 1
ATOM 4971 C CA . LYS A 1 658 ? -22.127 -39.181 13.013 1.00 69.56 658 LYS A CA 1
ATOM 4972 C C . LYS A 1 658 ? -23.508 -39.814 12.791 1.00 69.56 658 LYS A C 1
ATOM 4974 O O . LYS A 1 658 ? -23.668 -40.509 11.792 1.00 69.56 658 LYS A O 1
ATOM 4979 N N . SER A 1 659 ? -24.474 -39.583 13.681 1.00 74.75 659 SER A N 1
ATOM 4980 C CA . SER A 1 659 ? -25.829 -40.146 13.628 1.00 74.75 659 SER A CA 1
ATOM 4981 C C . SER A 1 659 ? -26.904 -39.193 13.086 1.00 74.75 659 SER A C 1
ATOM 4983 O O . SER A 1 659 ? -27.963 -39.695 12.708 1.00 74.75 659 SER A O 1
ATOM 4985 N N . LEU A 1 660 ? -26.637 -37.877 12.986 1.00 83.50 660 LEU A N 1
ATOM 4986 C CA . LEU A 1 660 ? -27.549 -36.900 12.361 1.00 83.50 660 LEU A CA 1
ATOM 4987 C C . LEU A 1 660 ? -27.960 -37.348 10.950 1.00 83.50 660 LEU A C 1
ATOM 4989 O O . LEU A 1 660 ? -27.108 -37.545 10.074 1.00 83.50 660 LEU A O 1
ATOM 4993 N N . LYS A 1 661 ? -29.269 -37.465 10.729 1.00 86.31 661 LYS A N 1
ATOM 4994 C CA . LYS A 1 661 ? -29.897 -37.756 9.433 1.00 86.31 661 LYS A CA 1
ATOM 4995 C C . LYS A 1 661 ? -30.424 -36.475 8.803 1.00 86.31 661 LYS A C 1
ATOM 4997 O O . LYS A 1 661 ? -30.284 -36.311 7.591 1.00 86.31 661 LYS A O 1
ATOM 5002 N N . LEU A 1 662 ? -31.007 -35.601 9.627 1.00 87.00 662 LEU A N 1
ATOM 5003 C CA . LEU A 1 662 ? -31.510 -34.300 9.206 1.00 87.00 662 LEU A CA 1
ATOM 5004 C C . LEU A 1 662 ? -30.354 -33.374 8.828 1.00 87.00 662 LEU A C 1
ATOM 5006 O O . LEU A 1 662 ? -29.252 -33.449 9.380 1.00 87.00 662 LEU A O 1
ATOM 5010 N N . ARG A 1 663 ? -30.627 -32.463 7.901 1.00 89.19 663 ARG A N 1
ATOM 5011 C CA . ARG A 1 663 ? -29.717 -31.413 7.443 1.00 89.19 663 ARG A CA 1
ATOM 5012 C C . ARG A 1 663 ? -30.426 -30.057 7.473 1.00 89.19 663 ARG A C 1
ATOM 5014 O O . ARG A 1 663 ? -31.651 -30.017 7.383 1.00 89.19 663 ARG A O 1
ATOM 5021 N N . PRO A 1 664 ? -29.681 -28.938 7.469 1.00 87.06 664 PRO A N 1
ATOM 5022 C CA . PRO A 1 664 ? -30.256 -27.600 7.315 1.00 87.06 664 PRO A CA 1
ATOM 5023 C C . PRO A 1 664 ? -31.157 -27.419 6.080 1.00 87.06 664 PRO A C 1
ATOM 5025 O O . PRO A 1 664 ? -32.092 -26.628 6.124 1.00 87.06 664 PRO A O 1
ATOM 5028 N N . SER A 1 665 ? -30.928 -28.184 5.002 1.00 85.56 665 SER A N 1
ATOM 5029 C CA . SER A 1 665 ? -31.800 -28.230 3.813 1.00 85.56 665 SER A CA 1
ATOM 5030 C C . SER A 1 665 ? -33.209 -28.757 4.087 1.00 85.56 665 SER A C 1
ATOM 5032 O O . SER A 1 665 ? -34.129 -28.484 3.322 1.00 85.56 665 SER A O 1
ATOM 5034 N N . ASP A 1 666 ? -33.374 -29.524 5.161 1.00 90.00 666 ASP A N 1
ATOM 5035 C CA . ASP A 1 666 ? -34.583 -30.291 5.448 1.00 90.00 666 ASP A CA 1
ATOM 5036 C C . ASP A 1 666 ? -35.473 -29.538 6.457 1.00 90.00 666 ASP A C 1
ATOM 5038 O O . ASP A 1 666 ? -36.655 -29.847 6.611 1.00 90.00 666 ASP A O 1
ATOM 5042 N N . PHE A 1 667 ? -34.920 -28.508 7.115 1.00 92.75 667 PHE A N 1
ATOM 5043 C CA . PHE A 1 667 ? -35.583 -27.711 8.149 1.00 92.75 667 PHE A CA 1
ATOM 5044 C C . PHE A 1 667 ? -36.859 -27.023 7.639 1.00 92.75 667 PHE A C 1
ATOM 5046 O O . PHE A 1 667 ? -37.848 -26.989 8.364 1.00 92.75 667 PHE A O 1
ATOM 5053 N N . GLU A 1 668 ? -36.893 -26.541 6.389 1.00 90.31 668 GLU A N 1
ATOM 5054 C CA . GLU A 1 668 ? -38.116 -25.955 5.811 1.00 90.31 668 GLU A CA 1
ATOM 5055 C C . GLU A 1 668 ? -39.258 -26.984 5.714 1.00 90.31 668 GLU A C 1
ATOM 5057 O O . GLU A 1 668 ? -40.418 -26.647 5.952 1.00 90.31 668 GLU A O 1
ATOM 5062 N N . GLY A 1 669 ? -38.939 -28.248 5.409 1.00 89.62 669 GLY A N 1
ATOM 5063 C CA . GLY A 1 669 ? -39.916 -29.339 5.399 1.00 89.62 669 GLY A CA 1
ATOM 5064 C C . GLY A 1 669 ? -40.469 -29.611 6.797 1.00 89.62 669 GLY A C 1
ATOM 5065 O O . GLY A 1 669 ? -41.680 -29.614 6.988 1.00 89.62 669 GLY A O 1
ATOM 5066 N N . ILE A 1 670 ? -39.582 -29.728 7.791 1.00 92.88 670 ILE A N 1
ATOM 5067 C CA . ILE A 1 670 ? -39.959 -29.959 9.196 1.00 92.88 670 ILE A CA 1
ATOM 5068 C C . ILE A 1 670 ? -40.843 -28.821 9.725 1.00 92.88 670 ILE A C 1
ATOM 5070 O O . ILE A 1 670 ? -41.842 -29.075 10.393 1.00 92.88 670 ILE A O 1
ATOM 5074 N N . LEU A 1 671 ? -40.510 -27.567 9.410 1.00 93.69 671 LEU A N 1
ATOM 5075 C CA . LEU A 1 671 ? -41.300 -26.404 9.817 1.00 93.69 671 LEU A CA 1
ATOM 5076 C C . LEU A 1 671 ? -42.697 -26.421 9.167 1.00 93.69 671 LEU A C 1
ATOM 5078 O O . LEU A 1 671 ? -43.692 -26.194 9.857 1.00 93.69 671 LEU A O 1
ATOM 5082 N N . LYS A 1 672 ? -42.806 -26.774 7.880 1.00 92.50 672 LYS A N 1
ATOM 5083 C CA . LYS A 1 672 ? -44.105 -26.965 7.208 1.00 92.50 672 LYS A CA 1
ATOM 5084 C C . LYS A 1 672 ? -44.928 -28.096 7.833 1.00 92.50 672 LYS A C 1
ATOM 5086 O O . LYS A 1 672 ? -46.117 -27.902 8.069 1.00 92.50 672 LYS A O 1
ATOM 5091 N N . ASP A 1 673 ? -44.301 -29.224 8.167 1.00 93.50 673 ASP A N 1
ATOM 5092 C CA . ASP A 1 673 ? -44.954 -30.369 8.823 1.00 93.50 673 ASP A CA 1
ATOM 5093 C C . ASP A 1 673 ? -45.391 -30.067 10.273 1.00 93.50 673 ASP A C 1
ATOM 5095 O O . ASP A 1 673 ? -46.323 -30.688 10.787 1.00 93.50 673 ASP A O 1
ATOM 5099 N N . ILE A 1 674 ? -44.744 -29.105 10.942 1.00 93.75 674 ILE A N 1
ATOM 5100 C CA . ILE A 1 674 ? -45.158 -28.580 12.256 1.00 93.75 674 ILE A CA 1
ATOM 5101 C C . ILE A 1 674 ? -46.359 -27.628 12.128 1.00 93.75 674 ILE A C 1
ATOM 5103 O O . ILE A 1 674 ? -47.215 -27.622 13.011 1.00 93.75 674 ILE A O 1
ATOM 5107 N N . GLY A 1 675 ? -46.452 -26.870 11.029 1.00 90.81 675 GLY A N 1
ATOM 5108 C CA . GLY A 1 675 ? -47.571 -25.968 10.733 1.00 90.81 675 GLY A CA 1
ATOM 5109 C C . GLY A 1 675 ? -47.180 -24.556 10.282 1.00 90.81 675 GLY A C 1
ATOM 5110 O O . GLY A 1 675 ? -48.058 -23.698 10.165 1.00 90.81 675 GLY A O 1
ATOM 5111 N N . PHE A 1 676 ? -45.893 -24.279 10.047 1.00 92.25 676 PHE A N 1
ATOM 5112 C CA . PHE A 1 676 ? -45.438 -22.996 9.504 1.00 92.25 676 PHE A CA 1
ATOM 5113 C C . PHE A 1 676 ? -45.802 -22.825 8.018 1.00 92.25 676 PHE A C 1
ATOM 5115 O O . PHE A 1 676 ? -46.035 -23.785 7.280 1.00 92.25 676 PHE A O 1
ATOM 5122 N N . GLY A 1 677 ? -45.822 -21.568 7.562 1.00 88.06 677 GLY A N 1
ATOM 5123 C CA . GLY A 1 677 ? -45.939 -21.229 6.142 1.00 88.06 677 GLY A CA 1
ATOM 5124 C C . GLY A 1 677 ? -44.693 -21.606 5.326 1.00 88.06 677 GLY A C 1
ATOM 5125 O O . GLY A 1 677 ? -43.736 -22.188 5.831 1.00 88.06 677 GLY A O 1
ATOM 5126 N N . SER A 1 678 ? -44.680 -21.243 4.039 1.00 85.25 678 SER A N 1
ATOM 5127 C CA . SER A 1 678 ? -43.448 -21.356 3.240 1.00 85.25 678 SER A CA 1
ATOM 5128 C C . SER A 1 678 ? -42.412 -20.336 3.699 1.00 85.25 678 SER A C 1
ATOM 5130 O O . SER A 1 678 ? -42.768 -19.191 3.976 1.00 85.25 678 SER A O 1
ATOM 5132 N N . ALA A 1 679 ? -41.147 -20.749 3.776 1.00 85.25 679 ALA A N 1
ATOM 5133 C CA . ALA A 1 679 ? -40.076 -19.870 4.219 1.00 85.25 679 ALA A CA 1
ATOM 5134 C C . ALA A 1 679 ? -39.752 -18.813 3.153 1.00 85.25 679 ALA A C 1
ATOM 5136 O O . ALA A 1 679 ? -39.796 -19.078 1.950 1.00 85.25 679 ALA A O 1
ATOM 5137 N N . GLN A 1 680 ? -39.380 -17.618 3.606 1.00 84.75 680 GLN A N 1
ATOM 5138 C CA . GLN A 1 680 ? -38.845 -16.552 2.766 1.00 84.75 680 GLN A CA 1
ATOM 5139 C C . GLN A 1 680 ? -37.348 -16.417 3.060 1.00 84.75 680 GLN A C 1
ATOM 5141 O O . GLN A 1 680 ? -36.965 -16.211 4.211 1.00 84.75 680 GLN A O 1
ATOM 5146 N N . LYS A 1 681 ? -36.488 -16.506 2.036 1.00 81.38 681 LYS A N 1
ATOM 5147 C CA . LYS A 1 681 ? -35.074 -16.142 2.201 1.00 81.38 681 LYS A CA 1
ATOM 5148 C C . LYS A 1 681 ? -34.979 -14.616 2.287 1.00 81.38 681 LYS A C 1
ATOM 5150 O O . LYS A 1 681 ? -35.347 -13.940 1.332 1.00 81.38 681 LYS A O 1
ATOM 5155 N N . LEU A 1 682 ? -34.480 -14.105 3.412 1.00 71.56 682 LEU A N 1
ATOM 5156 C CA . LEU A 1 682 ? -34.321 -12.665 3.654 1.00 71.56 682 LEU A CA 1
ATOM 5157 C C . LEU A 1 682 ? -32.956 -12.139 3.175 1.00 71.56 682 LEU A C 1
ATOM 5159 O O . LEU A 1 682 ? -32.880 -11.053 2.619 1.00 71.56 682 LEU A O 1
ATOM 5163 N N . GLY A 1 683 ? -31.894 -12.945 3.280 1.00 65.25 683 GLY A N 1
ATOM 5164 C CA . GLY A 1 683 ? -30.575 -12.603 2.740 1.00 65.25 683 GLY A CA 1
ATOM 5165 C C . GLY A 1 683 ? -29.497 -13.623 3.104 1.00 65.25 683 GLY A C 1
ATOM 5166 O O . GLY A 1 683 ? -29.793 -14.791 3.376 1.00 65.25 683 GLY A O 1
ATOM 5167 N N . THR A 1 684 ? -28.236 -13.197 3.082 1.00 60.28 684 THR A N 1
ATOM 5168 C CA . THR A 1 684 ? -27.069 -13.943 3.582 1.00 60.28 684 THR A CA 1
ATOM 5169 C C . THR A 1 684 ? -26.031 -12.926 4.049 1.00 60.28 684 THR A C 1
ATOM 5171 O O . THR A 1 684 ? -25.710 -12.008 3.305 1.00 60.28 684 THR A O 1
ATOM 5174 N N . THR A 1 685 ? -25.533 -13.051 5.278 1.00 47.09 685 THR A N 1
ATOM 5175 C CA . THR A 1 685 ? -24.564 -12.104 5.846 1.00 47.09 685 THR A CA 1
ATOM 5176 C C . THR A 1 685 ? -23.128 -12.450 5.455 1.00 47.09 685 THR A C 1
ATOM 5178 O O . THR A 1 685 ? -22.721 -13.606 5.550 1.00 47.09 685 THR A O 1
ATOM 5181 N N . GLY A 1 686 ? -22.341 -11.436 5.084 1.00 45.59 686 GLY A N 1
ATOM 5182 C CA . GLY A 1 686 ? -20.882 -11.533 4.919 1.00 45.59 686 GLY A CA 1
ATOM 5183 C C . GLY A 1 686 ? -20.356 -11.957 3.539 1.00 45.59 686 GLY A C 1
ATOM 5184 O O . GLY A 1 686 ? -19.147 -11.899 3.336 1.00 45.59 686 GLY A O 1
ATOM 5185 N N . GLU A 1 687 ? -21.221 -12.337 2.593 1.00 37.53 687 GLU A N 1
ATOM 5186 C CA . GLU A 1 687 ? -20.847 -12.658 1.203 1.00 37.53 687 GLU A CA 1
ATOM 5187 C C . GLU A 1 687 ? -21.849 -12.016 0.227 1.00 37.53 687 GLU A C 1
ATOM 5189 O O . GLU A 1 687 ? -22.940 -12.542 0.007 1.00 37.53 687 GLU A O 1
ATOM 5194 N N . GLY A 1 688 ? -21.476 -10.861 -0.328 1.00 44.59 688 GLY A N 1
ATOM 5195 C CA . GLY A 1 688 ? -22.271 -10.056 -1.260 1.00 44.59 688 GLY A CA 1
ATOM 5196 C C . GLY A 1 688 ? -21.605 -8.700 -1.517 1.00 44.59 688 GLY A C 1
ATOM 5197 O O . GLY A 1 688 ? -20.695 -8.304 -0.783 1.00 44.59 688 GLY A O 1
ATOM 5198 N N . LEU A 1 689 ? -22.029 -7.988 -2.559 1.00 42.38 689 LEU A N 1
ATOM 5199 C CA . LEU A 1 689 ? -21.630 -6.595 -2.777 1.00 42.38 689 LEU A CA 1
ATOM 5200 C C . LEU A 1 689 ? -22.438 -5.668 -1.857 1.00 42.38 689 LEU A C 1
ATOM 5202 O O . LEU A 1 689 ? -23.608 -5.926 -1.576 1.00 42.38 689 LEU A O 1
ATOM 5206 N N . VAL A 1 690 ? -21.831 -4.562 -1.410 1.00 45.41 690 VAL A N 1
ATOM 5207 C CA . VAL A 1 690 ? -22.556 -3.528 -0.652 1.00 45.41 690 VAL A CA 1
ATOM 5208 C C . VAL A 1 690 ? -23.719 -3.014 -1.518 1.00 45.41 690 VAL A C 1
ATOM 5210 O O . VAL A 1 690 ? -23.470 -2.633 -2.667 1.00 45.41 690 VAL A O 1
ATOM 5213 N N . PRO A 1 691 ? -24.974 -3.006 -1.020 1.00 43.66 691 PRO A N 1
ATOM 5214 C CA . PRO A 1 691 ? -26.118 -2.531 -1.789 1.00 43.66 691 PRO A CA 1
ATOM 5215 C C . PRO A 1 691 ? -25.906 -1.092 -2.265 1.00 43.66 691 PRO A C 1
ATOM 5217 O O . PRO A 1 691 ? -25.769 -0.170 -1.465 1.00 43.66 691 PRO A O 1
ATOM 5220 N N . SER A 1 692 ? -25.858 -0.898 -3.583 1.00 42.78 692 SER A N 1
ATOM 5221 C CA . SER A 1 692 ? -25.652 0.427 -4.162 1.00 42.78 692 SER A CA 1
ATOM 5222 C C . SER A 1 692 ? -26.973 1.184 -4.262 1.00 42.78 692 SER A C 1
ATOM 5224 O O . SER A 1 692 ? -27.937 0.685 -4.842 1.00 42.78 692 SER A O 1
ATOM 5226 N N . ASN A 1 693 ? -26.985 2.417 -3.752 1.00 46.25 693 ASN A N 1
ATOM 5227 C CA . ASN A 1 693 ? -28.104 3.352 -3.892 1.00 46.25 693 ASN A CA 1
ATOM 5228 C C . ASN A 1 693 ? -28.169 4.016 -5.288 1.00 46.25 693 ASN A C 1
ATOM 5230 O O . ASN A 1 693 ? -29.094 4.781 -5.565 1.00 46.25 693 ASN A O 1
ATOM 5234 N N . GLU A 1 694 ? -27.217 3.722 -6.182 1.00 54.00 694 GLU A N 1
ATOM 5235 C CA . GLU A 1 694 ? -27.213 4.214 -7.562 1.00 54.00 694 GLU A CA 1
ATOM 5236 C C . GLU A 1 694 ? -28.352 3.600 -8.405 1.00 54.00 694 GLU A C 1
ATOM 5238 O O . GLU A 1 694 ? -28.725 2.435 -8.225 1.00 54.00 694 GLU A O 1
ATOM 5243 N N . PRO A 1 695 ? -28.922 4.337 -9.379 1.00 54.56 695 PRO A N 1
ATOM 5244 C CA . PRO A 1 695 ? -30.104 3.901 -10.114 1.00 54.56 695 PRO A CA 1
ATOM 5245 C C . PRO A 1 695 ? -29.783 2.790 -11.128 1.00 54.56 695 PRO A C 1
ATOM 5247 O O . PRO A 1 695 ? -29.517 3.057 -12.304 1.00 54.56 695 PRO A O 1
ATOM 5250 N N . VAL A 1 696 ? -29.890 1.530 -10.688 1.00 56.00 696 VAL A N 1
ATOM 5251 C CA . VAL A 1 696 ? -29.661 0.318 -11.497 1.00 56.00 696 VAL A CA 1
ATOM 5252 C C . VAL A 1 696 ? -30.564 0.287 -12.740 1.00 56.00 696 VAL A C 1
ATOM 5254 O O . VAL A 1 696 ? -31.720 -0.146 -12.717 1.00 56.00 696 VAL A O 1
ATOM 5257 N N . LYS A 1 697 ? -30.014 0.736 -13.873 1.00 65.38 697 LYS A N 1
ATOM 5258 C CA . LYS A 1 697 ? -30.618 0.618 -15.203 1.00 65.38 697 LYS A CA 1
ATOM 5259 C C . LYS A 1 697 ? -29.794 -0.348 -16.064 1.00 65.38 697 LYS A C 1
ATOM 5261 O O . LYS A 1 697 ? -28.600 -0.120 -16.232 1.00 65.38 697 LYS A O 1
ATOM 5266 N N . PRO A 1 698 ? -30.420 -1.368 -16.679 1.00 76.06 698 PRO A N 1
ATOM 5267 C CA . PRO A 1 698 ? -31.851 -1.679 -16.639 1.00 76.06 698 PRO A CA 1
ATOM 5268 C C . PRO A 1 698 ? -32.255 -2.394 -15.337 1.00 76.06 698 PRO A C 1
ATOM 5270 O O . PRO A 1 698 ? -31.513 -3.226 -14.838 1.00 76.06 698 PRO A O 1
ATOM 5273 N N . ALA A 1 699 ? -33.479 -2.170 -14.849 1.00 69.25 699 ALA A N 1
ATOM 5274 C CA . ALA A 1 699 ? -33.981 -2.722 -13.576 1.00 69.25 699 ALA A CA 1
ATOM 5275 C C . ALA A 1 699 ? -34.219 -4.257 -13.550 1.00 69.25 699 ALA A C 1
ATOM 5277 O O . ALA A 1 699 ? -34.874 -4.773 -12.650 1.00 69.25 699 ALA A O 1
ATOM 5278 N N . HIS A 1 700 ? -33.732 -4.989 -14.557 1.00 75.75 700 HIS A N 1
ATOM 5279 C CA . HIS A 1 700 ? -33.648 -6.457 -14.567 1.00 75.75 700 HIS A CA 1
ATOM 5280 C C . HIS A 1 700 ? -32.199 -6.963 -14.456 1.00 75.75 700 HIS A C 1
ATOM 5282 O O . HIS A 1 700 ? -31.977 -8.173 -14.433 1.00 75.75 700 HIS A O 1
ATOM 5288 N N . PHE A 1 701 ? -31.219 -6.056 -14.471 1.00 80.25 701 PHE A N 1
ATOM 5289 C CA . PHE A 1 701 ? -29.814 -6.369 -14.274 1.00 80.25 701 PHE A CA 1
ATOM 5290 C C . PHE A 1 701 ? -29.530 -6.488 -12.778 1.00 80.25 701 PHE A C 1
ATOM 5292 O O . PHE A 1 701 ? -29.937 -5.647 -11.982 1.00 80.25 701 PHE A O 1
ATOM 5299 N N . ASP A 1 702 ? -28.824 -7.551 -12.428 1.00 70.94 702 ASP A N 1
ATOM 5300 C CA . ASP A 1 702 ? -28.407 -7.905 -11.081 1.00 70.94 702 ASP A CA 1
ATOM 5301 C C . ASP A 1 702 ? -26.958 -8.376 -11.233 1.00 70.94 702 ASP A C 1
ATOM 5303 O O . ASP A 1 702 ? -26.689 -9.360 -11.930 1.00 70.94 702 ASP A O 1
ATOM 5307 N N . ILE A 1 703 ? -26.020 -7.604 -10.682 1.00 77.31 703 ILE A N 1
ATOM 5308 C CA . ILE A 1 703 ? -24.585 -7.822 -10.885 1.00 77.31 703 ILE A CA 1
ATOM 5309 C C . ILE A 1 703 ? -24.103 -9.114 -10.210 1.00 77.31 703 ILE A C 1
ATOM 5311 O O . ILE A 1 703 ? -23.234 -9.799 -10.754 1.00 77.31 703 ILE A O 1
ATOM 5315 N N . GLU A 1 704 ? -24.714 -9.519 -9.094 1.00 75.12 704 GLU A N 1
ATOM 5316 C CA . GLU A 1 704 ? -24.349 -10.750 -8.388 1.00 75.12 704 GLU A CA 1
ATOM 5317 C C . GLU A 1 704 ? -24.707 -11.995 -9.207 1.00 75.12 704 GLU A C 1
ATOM 5319 O O . GLU A 1 704 ? -23.970 -12.977 -9.198 1.00 75.12 704 GLU A O 1
ATOM 5324 N N . ARG A 1 705 ? -25.771 -11.939 -10.021 1.00 75.62 705 ARG A N 1
ATOM 5325 C CA . ARG A 1 705 ? -26.112 -13.022 -10.969 1.00 75.62 705 ARG A CA 1
ATOM 5326 C C . ARG A 1 705 ? -25.149 -13.151 -12.149 1.00 75.62 705 ARG A C 1
ATOM 5328 O O . ARG A 1 705 ? -25.231 -14.140 -12.878 1.00 75.62 705 ARG A O 1
ATOM 5335 N N . VAL A 1 706 ? -24.279 -12.165 -12.370 1.00 83.56 706 VAL A N 1
ATOM 5336 C CA . VAL A 1 706 ? -23.280 -12.162 -13.452 1.00 83.56 706 VAL A CA 1
ATOM 5337 C C . VAL A 1 706 ? -21.891 -12.542 -12.932 1.00 83.56 706 VAL A C 1
ATOM 5339 O O . VAL A 1 706 ? -21.112 -13.166 -13.657 1.00 83.56 706 VAL A O 1
ATOM 5342 N N . ILE A 1 707 ? -21.572 -12.213 -11.678 1.00 78.62 707 ILE A N 1
ATOM 5343 C CA . ILE A 1 707 ? -20.311 -12.600 -11.037 1.00 78.62 707 ILE A CA 1
ATOM 5344 C C . ILE A 1 707 ? -20.350 -14.094 -10.661 1.00 78.62 707 ILE A C 1
ATOM 5346 O O . ILE A 1 707 ? -21.361 -14.643 -10.231 1.00 78.62 707 ILE A O 1
ATOM 5350 N N . ARG A 1 708 ? -19.217 -14.789 -10.825 1.00 80.12 708 ARG A N 1
ATOM 5351 C CA . ARG A 1 708 ? -19.069 -16.191 -10.399 1.00 80.12 708 ARG A CA 1
ATOM 5352 C C . ARG A 1 708 ? -19.215 -16.307 -8.868 1.00 80.12 708 ARG A C 1
ATOM 5354 O O . ARG A 1 708 ? -18.531 -15.563 -8.168 1.00 80.12 708 ARG A O 1
ATOM 5361 N N . PRO A 1 709 ? -19.961 -17.288 -8.320 1.00 74.56 709 PRO A N 1
ATOM 5362 C CA . PRO A 1 709 ? -20.129 -17.436 -6.868 1.00 74.56 709 PRO A CA 1
ATOM 5363 C C . PRO A 1 709 ? -18.813 -17.532 -6.078 1.00 74.56 709 PRO A C 1
ATOM 5365 O O . PRO A 1 709 ? -18.686 -16.927 -5.021 1.00 74.56 709 PRO A O 1
ATOM 5368 N N . ASN A 1 710 ? -17.790 -18.205 -6.623 1.00 76.50 710 ASN A N 1
ATOM 5369 C CA . ASN A 1 710 ? -16.468 -18.310 -5.989 1.00 76.50 710 ASN A CA 1
ATOM 5370 C C . ASN A 1 710 ? -15.684 -16.976 -5.931 1.00 76.50 710 ASN A C 1
ATOM 5372 O O . ASN A 1 710 ? -14.647 -16.917 -5.278 1.00 76.50 710 ASN A O 1
ATOM 5376 N N . ILE A 1 711 ? -16.139 -15.948 -6.658 1.00 80.88 711 ILE A N 1
ATOM 5377 C CA . ILE A 1 711 ? -15.575 -14.592 -6.669 1.00 80.88 711 ILE A CA 1
ATOM 5378 C C . ILE A 1 711 ? -16.378 -13.664 -5.744 1.00 80.88 711 ILE A C 1
ATOM 5380 O O . ILE A 1 711 ? -15.776 -12.817 -5.098 1.00 80.88 711 ILE A O 1
ATOM 5384 N N . LEU A 1 712 ? -17.698 -13.856 -5.608 1.00 72.81 712 LEU A N 1
ATOM 5385 C CA . LEU A 1 712 ? -18.499 -13.172 -4.576 1.00 72.81 712 LEU A CA 1
ATOM 5386 C C . LEU A 1 712 ? -18.062 -13.579 -3.157 1.00 72.81 712 LEU A C 1
ATOM 5388 O O . LEU A 1 712 ? -17.947 -12.732 -2.280 1.00 72.81 712 LEU A O 1
ATOM 5392 N N . ALA A 1 713 ? -17.744 -14.861 -2.956 1.00 66.75 713 ALA A N 1
ATOM 5393 C CA . ALA A 1 713 ? -17.212 -15.396 -1.700 1.00 66.75 713 ALA A CA 1
ATOM 5394 C C . ALA A 1 713 ? -15.687 -15.188 -1.517 1.00 66.75 713 ALA A C 1
ATOM 5396 O O . ALA A 1 713 ? -15.065 -15.810 -0.651 1.00 66.75 713 ALA A O 1
ATOM 5397 N N . LEU A 1 714 ? -15.034 -14.371 -2.356 1.00 63.66 714 LEU A N 1
ATOM 5398 C CA . LEU A 1 714 ? -13.587 -14.162 -2.292 1.00 63.66 714 LEU A CA 1
ATOM 5399 C C . LEU A 1 714 ? -13.237 -13.019 -1.332 1.00 63.66 714 LEU A C 1
ATOM 5401 O O . LEU A 1 714 ? -13.374 -11.845 -1.667 1.00 63.66 714 LEU A O 1
ATOM 5405 N N . HIS A 1 715 ? -12.671 -13.349 -0.172 1.00 58.16 715 HIS A N 1
ATOM 5406 C CA . HIS A 1 715 ? -11.985 -12.343 0.639 1.00 58.16 715 HIS A CA 1
ATOM 5407 C C . HIS A 1 715 ? -10.697 -11.879 -0.074 1.00 58.16 715 HIS A C 1
ATOM 5409 O O . HIS A 1 715 ? -9.879 -12.729 -0.449 1.00 58.16 715 HIS A O 1
ATOM 5415 N N . PRO A 1 716 ? -10.474 -10.563 -0.259 1.00 61.25 716 PRO A N 1
ATOM 5416 C CA . PRO A 1 716 ? -9.261 -10.056 -0.892 1.00 61.25 716 PRO A CA 1
ATOM 5417 C C . PRO A 1 716 ? -8.016 -10.368 -0.049 1.00 61.25 716 PRO A C 1
ATOM 5419 O O . PRO A 1 716 ? -8.056 -10.408 1.183 1.00 61.25 716 PRO A O 1
ATOM 5422 N N . TYR A 1 717 ? -6.882 -10.580 -0.718 1.00 64.25 717 TYR A N 1
ATOM 5423 C CA . TYR A 1 717 ? -5.601 -10.789 -0.044 1.00 64.25 717 TYR A CA 1
ATOM 5424 C C . TYR A 1 717 ? -5.112 -9.483 0.591 1.00 64.25 717 TYR A C 1
ATOM 5426 O O . TYR A 1 717 ? -4.694 -8.586 -0.138 1.00 64.25 717 TYR A O 1
ATOM 5434 N N . ARG A 1 718 ? -5.093 -9.401 1.932 1.00 60.47 718 ARG A N 1
ATOM 5435 C CA . ARG A 1 718 ? -4.437 -8.283 2.629 1.00 60.47 718 ARG A CA 1
ATOM 5436 C C . ARG A 1 718 ? -2.930 -8.291 2.374 1.00 60.47 718 ARG A C 1
ATOM 5438 O O . ARG A 1 718 ? -2.205 -9.180 2.833 1.00 60.47 718 ARG A O 1
ATOM 5445 N N . CYS A 1 719 ? -2.459 -7.281 1.655 1.00 67.25 719 CYS A N 1
ATOM 5446 C CA . CYS A 1 719 ? -1.059 -7.017 1.386 1.00 67.25 719 CYS A CA 1
ATOM 5447 C C . CYS A 1 719 ? -0.388 -6.277 2.562 1.00 67.25 719 CYS A C 1
ATOM 5449 O O . CYS A 1 719 ? -0.870 -6.305 3.692 1.00 67.25 719 CYS A O 1
ATOM 5451 N N . ALA A 1 720 ? 0.782 -5.686 2.322 1.00 55.09 720 ALA A N 1
ATOM 5452 C CA . ALA A 1 720 ? 1.505 -4.857 3.287 1.00 55.09 720 ALA A CA 1
ATOM 5453 C C . ALA A 1 720 ? 0.821 -3.497 3.539 1.00 55.09 720 ALA A C 1
ATOM 5455 O O . ALA A 1 720 ? 0.602 -3.089 4.678 1.00 55.09 720 ALA A O 1
ATOM 5456 N N . ARG A 1 721 ? 0.464 -2.813 2.444 1.00 69.50 721 ARG A N 1
ATOM 5457 C CA . ARG A 1 721 ? 0.021 -1.410 2.413 1.00 69.50 721 ARG A CA 1
ATOM 5458 C C . ARG A 1 721 ? -1.468 -1.206 2.708 1.00 69.50 721 ARG A C 1
ATOM 5460 O O . ARG A 1 721 ? -1.892 -0.068 2.870 1.00 69.50 721 ARG A O 1
ATOM 5467 N N . ASP A 1 722 ? -2.218 -2.297 2.850 1.00 54.44 722 ASP A N 1
ATOM 5468 C CA . ASP A 1 722 ? -3.608 -2.285 3.327 1.00 54.44 722 ASP A CA 1
ATOM 5469 C C . ASP A 1 722 ? -3.691 -2.115 4.854 1.00 54.44 722 ASP A C 1
ATOM 54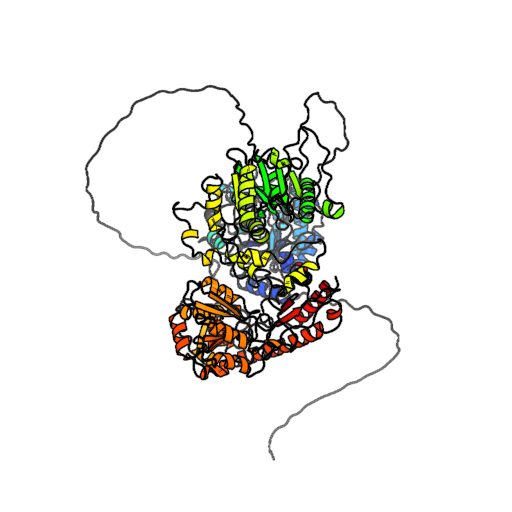71 O O . ASP A 1 722 ? -4.764 -1.841 5.382 1.00 54.44 722 ASP A O 1
ATOM 5475 N N . ASP A 1 723 ? -2.573 -2.326 5.564 1.00 62.12 723 ASP A N 1
ATOM 5476 C CA . ASP A 1 723 ? -2.483 -2.128 7.013 1.00 62.12 723 ASP A CA 1
ATOM 5477 C C . ASP A 1 723 ? -1.743 -0.817 7.351 1.00 62.12 723 ASP A C 1
ATOM 5479 O O . ASP A 1 723 ? -2.259 -0.031 8.136 1.00 62.12 723 ASP A O 1
ATOM 5483 N N . TYR A 1 724 ? -0.572 -0.540 6.744 1.00 73.25 724 TYR A N 1
ATOM 5484 C CA . TYR A 1 724 ? 0.182 0.713 6.966 1.00 73.25 724 TYR A CA 1
ATOM 5485 C C . TYR A 1 724 ? 0.998 1.150 5.736 1.00 73.25 724 TYR A C 1
ATOM 5487 O O . TYR A 1 724 ? 1.576 0.315 5.033 1.00 73.25 724 TYR A O 1
ATOM 5495 N N . GLN A 1 725 ? 1.102 2.466 5.510 1.00 71.88 725 GLN A N 1
ATOM 5496 C CA . GLN A 1 725 ? 1.771 3.055 4.332 1.00 71.88 725 GLN A CA 1
ATOM 5497 C C . GLN A 1 725 ? 2.942 4.003 4.655 1.00 71.88 725 GLN A C 1
ATOM 5499 O O . GLN A 1 725 ? 3.679 4.381 3.747 1.00 71.88 725 GLN A O 1
ATOM 5504 N N . SER A 1 726 ? 3.152 4.358 5.925 1.00 76.62 726 SER A N 1
ATOM 5505 C CA . SER A 1 726 ? 4.166 5.321 6.381 1.00 76.62 726 SER A CA 1
ATOM 5506 C C . SER A 1 726 ? 4.997 4.784 7.559 1.00 76.62 726 SER A C 1
ATOM 5508 O O . SER A 1 726 ? 4.679 3.748 8.146 1.00 76.62 726 SER A O 1
ATOM 5510 N N . GLY A 1 727 ? 6.093 5.477 7.888 1.00 87.12 727 GLY A N 1
ATOM 5511 C CA . GLY A 1 727 ? 7.053 5.068 8.921 1.00 87.12 727 GLY A CA 1
ATOM 5512 C C . GLY A 1 727 ? 8.212 4.218 8.382 1.00 87.12 727 GLY A C 1
ATOM 5513 O O . GLY A 1 727 ? 8.528 4.246 7.195 1.00 87.12 727 GLY A O 1
ATOM 5514 N N . ILE A 1 728 ? 8.870 3.474 9.271 1.00 91.75 728 ILE A N 1
ATOM 5515 C CA . ILE A 1 728 ? 9.950 2.527 8.960 1.00 91.75 728 ILE A CA 1
ATOM 5516 C C . ILE A 1 728 ? 9.314 1.180 8.587 1.00 91.75 728 ILE A C 1
ATOM 5518 O O . ILE A 1 728 ? 8.788 0.464 9.442 1.00 91.75 728 ILE A O 1
ATOM 5522 N N . LEU A 1 729 ? 9.319 0.854 7.291 1.00 92.88 729 LEU A N 1
ATOM 5523 C CA . LEU A 1 729 ? 8.505 -0.214 6.694 1.00 92.88 729 LEU A CA 1
ATOM 5524 C C . LEU A 1 729 ? 9.254 -1.557 6.629 1.00 92.88 729 LEU A C 1
ATOM 5526 O O . LEU A 1 729 ? 9.715 -1.995 5.575 1.00 92.88 729 LEU A O 1
ATOM 5530 N N . LEU A 1 730 ? 9.338 -2.255 7.764 1.00 95.81 730 LEU A N 1
ATOM 5531 C CA . LEU A 1 730 ? 9.990 -3.567 7.886 1.00 95.81 730 LEU A CA 1
ATOM 5532 C C . LEU A 1 730 ? 9.008 -4.744 7.746 1.00 95.81 730 LEU A C 1
ATOM 5534 O O . LEU A 1 730 ? 9.233 -5.837 8.281 1.00 95.81 730 LEU A O 1
ATOM 5538 N N . ASP A 1 731 ? 7.926 -4.571 6.993 1.00 93.25 731 ASP A N 1
ATOM 5539 C CA . ASP A 1 731 ? 6.800 -5.505 6.964 1.00 93.25 731 ASP A CA 1
ATOM 5540 C C . ASP A 1 731 ? 6.661 -6.294 5.647 1.00 93.25 731 ASP A C 1
ATOM 5542 O O . ASP A 1 731 ? 6.208 -7.437 5.680 1.00 93.25 731 ASP A O 1
ATOM 5546 N N . ALA A 1 732 ? 7.082 -5.743 4.503 1.00 92.94 732 ALA A N 1
ATOM 5547 C CA . ALA A 1 732 ? 6.821 -6.288 3.161 1.00 92.94 732 ALA A CA 1
ATOM 5548 C C . ALA A 1 732 ? 7.940 -7.188 2.581 1.00 92.94 732 ALA A C 1
ATOM 5550 O O . ALA A 1 732 ? 7.852 -7.667 1.439 1.00 92.94 732 ALA A O 1
ATOM 5551 N N . ASN A 1 733 ? 9.000 -7.452 3.352 1.00 95.88 733 ASN A N 1
ATOM 5552 C CA . ASN A 1 733 ? 10.226 -8.116 2.902 1.00 95.88 733 ASN A CA 1
ATOM 5553 C C . ASN A 1 733 ? 10.887 -7.399 1.707 1.00 95.88 733 ASN A C 1
ATOM 5555 O O . ASN A 1 733 ? 11.331 -8.063 0.772 1.00 95.88 733 ASN A O 1
ATOM 5559 N N . GLU A 1 734 ? 10.879 -6.071 1.644 1.00 94.56 734 GLU A N 1
ATOM 5560 C CA . GLU A 1 734 ? 11.581 -5.298 0.604 1.00 94.56 734 GLU A CA 1
ATOM 5561 C C . GLU A 1 734 ? 13.093 -5.209 0.890 1.00 94.56 734 GLU A C 1
ATOM 5563 O O . GLU A 1 734 ? 13.593 -5.791 1.853 1.00 94.56 734 GLU A O 1
ATOM 5568 N N . ASN A 1 735 ? 13.850 -4.537 0.020 1.00 95.25 735 ASN A N 1
ATOM 5569 C CA . ASN A 1 735 ? 15.271 -4.265 0.236 1.00 95.25 735 ASN A CA 1
ATOM 5570 C C . ASN A 1 735 ? 15.447 -2.777 0.549 1.00 95.25 735 ASN A C 1
ATOM 5572 O O . ASN A 1 735 ? 15.519 -1.958 -0.367 1.00 95.25 735 ASN A O 1
ATOM 5576 N N . ALA A 1 736 ? 15.528 -2.445 1.839 1.00 91.31 736 ALA A N 1
ATOM 5577 C CA . ALA A 1 736 ? 15.669 -1.070 2.324 1.00 91.31 736 ALA A CA 1
ATOM 5578 C C . ALA A 1 736 ? 16.954 -0.366 1.846 1.00 91.31 736 ALA A C 1
ATOM 5580 O O . ALA A 1 736 ? 17.034 0.857 1.848 1.00 91.31 736 ALA A O 1
ATOM 5581 N N . LEU A 1 737 ? 17.954 -1.115 1.361 1.00 93.00 737 LEU A N 1
ATOM 5582 C CA . LEU A 1 737 ? 19.147 -0.532 0.742 1.00 93.00 737 LEU A CA 1
ATOM 5583 C C . LEU A 1 737 ? 18.886 -0.022 -0.693 1.00 93.00 737 LEU A C 1
ATOM 5585 O O . LEU A 1 737 ? 19.811 0.493 -1.323 1.00 93.00 737 LEU A O 1
ATOM 5589 N N . GLY A 1 738 ? 17.676 -0.184 -1.242 1.00 92.50 738 GLY A N 1
ATOM 5590 C CA . GLY A 1 738 ? 17.258 0.301 -2.563 1.00 92.50 738 GLY A CA 1
ATOM 5591 C C . GLY A 1 738 ? 17.800 -0.504 -3.756 1.00 92.50 738 GLY A C 1
ATOM 5592 O O . GLY A 1 738 ? 18.560 -1.464 -3.598 1.00 92.50 738 GLY A O 1
ATOM 5593 N N . HIS A 1 739 ? 17.446 -0.085 -4.975 1.00 94.12 739 HIS A N 1
ATOM 5594 C CA . HIS A 1 739 ? 17.722 -0.817 -6.222 1.00 94.12 739 HIS A CA 1
ATOM 5595 C C . HIS A 1 739 ? 19.207 -1.128 -6.478 1.00 94.12 739 HIS A C 1
ATOM 5597 O O . HIS A 1 739 ? 20.108 -0.383 -6.088 1.00 94.12 739 HIS A O 1
ATOM 5603 N N . SER A 1 740 ? 19.492 -2.211 -7.198 1.00 94.12 740 SER A N 1
ATOM 5604 C CA . SER A 1 740 ? 20.860 -2.639 -7.514 1.00 94.12 740 SER A CA 1
ATOM 5605 C C . SER A 1 740 ? 21.489 -1.990 -8.752 1.00 94.12 740 SER A C 1
ATOM 5607 O O . SER A 1 740 ? 22.650 -2.267 -9.041 1.00 94.12 740 SER A O 1
ATOM 5609 N N . ILE A 1 741 ? 20.768 -1.134 -9.484 1.00 90.94 741 ILE A N 1
ATOM 5610 C CA . ILE A 1 741 ? 21.301 -0.410 -10.652 1.00 90.94 741 ILE A CA 1
ATOM 5611 C C . ILE A 1 741 ? 22.354 0.627 -10.184 1.00 90.94 741 ILE A C 1
ATOM 5613 O O . ILE A 1 741 ? 22.013 1.477 -9.360 1.00 90.94 741 ILE A O 1
ATOM 5617 N N . PRO A 1 742 ? 23.619 0.586 -10.660 1.00 83.06 742 PRO A N 1
ATOM 5618 C CA . PRO A 1 742 ? 24.658 1.537 -10.256 1.00 83.06 742 PRO A CA 1
ATOM 5619 C C . PRO A 1 742 ? 24.508 2.904 -10.929 1.00 83.06 742 PRO A C 1
ATOM 5621 O O . PRO A 1 742 ? 24.238 2.976 -12.128 1.00 83.06 742 PRO A O 1
ATOM 5624 N N . SER A 1 743 ? 24.815 3.976 -10.195 1.00 67.56 743 SER A N 1
ATOM 5625 C CA . SER A 1 743 ? 24.652 5.381 -10.612 1.00 67.56 743 SER A CA 1
ATOM 5626 C C . SER A 1 743 ? 25.490 5.828 -11.821 1.00 67.56 743 SER A C 1
ATOM 5628 O O . SER A 1 743 ? 25.254 6.906 -12.345 1.00 67.56 743 SER A O 1
ATOM 5630 N N . SER A 1 744 ? 26.460 5.030 -12.280 1.00 51.78 744 SER A N 1
ATOM 5631 C CA . SER A 1 744 ? 27.204 5.259 -13.533 1.00 51.78 744 SER A CA 1
ATOM 5632 C C . SER A 1 744 ? 26.580 4.578 -14.762 1.00 51.78 744 SER A C 1
ATOM 5634 O O . SER A 1 744 ? 27.094 4.717 -15.869 1.00 51.78 744 SER A O 1
ATOM 5636 N N . SER A 1 745 ? 25.496 3.824 -14.562 1.00 47.94 745 SER A N 1
ATOM 5637 C CA . SER A 1 745 ? 24.704 3.140 -15.602 1.00 47.94 745 SER A CA 1
ATOM 5638 C C . SER A 1 745 ? 23.409 3.892 -15.932 1.00 47.94 745 SER A C 1
ATOM 5640 O O . SER A 1 745 ? 22.699 3.511 -16.858 1.00 47.94 745 SER A O 1
ATOM 5642 N N . VAL A 1 746 ? 23.109 4.9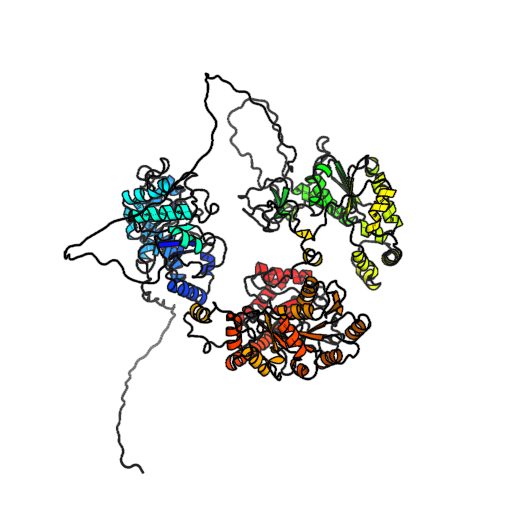39 -15.160 1.00 43.03 746 VAL A N 1
ATOM 5643 C CA . VAL A 1 746 ? 22.021 5.899 -15.366 1.00 43.03 746 VAL A CA 1
ATOM 5644 C C . VAL A 1 746 ? 22.658 7.247 -15.730 1.00 43.03 746 VAL A C 1
ATOM 5646 O O . VAL A 1 746 ? 23.838 7.484 -15.459 1.00 43.03 746 VAL A O 1
ATOM 5649 N N . LEU A 1 747 ? 21.899 8.105 -16.407 1.00 38.25 747 LEU A N 1
ATOM 5650 C CA . LEU A 1 747 ? 22.317 9.451 -16.808 1.00 38.25 747 LEU A CA 1
ATOM 5651 C C . LEU A 1 747 ? 22.673 10.332 -15.584 1.00 38.25 747 LEU A C 1
ATOM 5653 O O . LEU A 1 747 ? 22.225 10.040 -14.475 1.00 38.25 747 LEU A O 1
ATOM 5657 N N . PRO A 1 748 ? 23.503 11.386 -15.753 1.00 31.56 748 PRO A N 1
ATOM 5658 C CA . PRO A 1 748 ? 24.042 12.167 -14.638 1.00 31.56 748 PRO A CA 1
ATOM 5659 C C . PRO A 1 748 ? 22.959 12.698 -13.689 1.00 31.56 748 PRO A C 1
ATOM 5661 O O . PRO A 1 748 ? 21.949 13.261 -14.109 1.00 31.56 748 PRO A O 1
ATOM 5664 N N . SER A 1 749 ? 23.207 12.522 -12.391 1.00 43.06 749 SER A N 1
ATOM 5665 C CA . SER A 1 749 ? 22.234 12.650 -11.304 1.00 43.06 749 SER A CA 1
ATOM 5666 C C . SER A 1 749 ? 21.912 14.101 -10.914 1.00 43.06 749 SER A C 1
ATOM 5668 O O . SER A 1 749 ? 22.189 14.525 -9.792 1.00 43.06 749 SER A O 1
ATOM 5670 N N . THR A 1 750 ? 21.317 14.854 -11.839 1.00 36.97 750 THR A N 1
ATOM 5671 C CA . THR A 1 750 ? 20.678 16.164 -11.612 1.00 36.97 750 THR A CA 1
ATOM 5672 C C . THR A 1 750 ? 19.479 16.334 -12.559 1.00 36.97 750 THR A C 1
ATOM 5674 O O . THR A 1 750 ? 19.504 17.227 -13.395 1.00 36.97 750 THR A O 1
ATOM 5677 N N . VAL A 1 751 ? 18.477 15.444 -12.446 1.00 40.53 751 VAL A N 1
ATOM 5678 C CA . VAL A 1 751 ? 17.206 15.392 -13.218 1.00 40.53 751 VAL A CA 1
ATOM 5679 C C . VAL A 1 751 ? 17.394 15.533 -14.742 1.00 40.53 751 VAL A C 1
ATOM 5681 O O . VAL A 1 751 ? 17.555 16.637 -15.256 1.00 40.53 751 VAL A O 1
ATOM 5684 N N . PRO A 1 752 ? 17.304 14.418 -15.494 1.00 38.41 752 PRO A N 1
ATOM 5685 C CA . PRO A 1 752 ? 16.007 14.178 -16.136 1.00 38.41 752 PRO A CA 1
ATOM 5686 C C . PRO A 1 752 ? 15.658 12.684 -16.316 1.00 38.41 752 PRO A C 1
ATOM 5688 O O . PRO A 1 752 ? 15.869 12.094 -17.379 1.00 38.41 752 PRO A O 1
ATOM 5691 N N . GLU A 1 753 ? 15.058 12.057 -15.298 1.00 43.94 753 GLU A N 1
ATOM 5692 C CA . GLU A 1 753 ? 14.517 10.692 -15.449 1.00 43.94 753 GLU A CA 1
ATOM 5693 C C . GLU A 1 753 ? 13.223 10.645 -16.273 1.00 43.94 753 GLU A C 1
ATOM 5695 O O . GLU A 1 753 ? 12.984 9.643 -16.951 1.00 43.94 753 GLU A O 1
ATOM 5700 N N . LEU A 1 754 ? 12.430 11.725 -16.305 1.00 44.72 754 LEU A N 1
ATOM 5701 C CA . LEU A 1 754 ? 11.261 11.793 -17.185 1.00 44.72 754 LEU A CA 1
ATOM 5702 C C . LEU A 1 754 ? 11.689 11.783 -18.659 1.00 44.72 754 LEU A C 1
ATOM 5704 O O . LEU A 1 754 ? 11.196 10.942 -19.402 1.00 44.72 754 LEU A O 1
ATOM 5708 N N . ASP A 1 755 ? 12.679 12.586 -19.076 1.00 48.03 755 ASP A N 1
ATOM 5709 C CA . ASP A 1 755 ? 13.216 12.494 -20.445 1.00 48.03 755 ASP A CA 1
ATOM 5710 C C . ASP A 1 755 ? 13.786 11.101 -20.726 1.00 48.03 755 ASP A C 1
ATOM 5712 O O . ASP A 1 755 ? 13.505 10.526 -21.776 1.00 48.03 755 ASP A O 1
ATOM 5716 N N . ALA A 1 756 ? 14.569 10.524 -19.807 1.00 53.66 756 ALA A N 1
ATOM 5717 C CA . ALA A 1 756 ? 15.122 9.181 -19.985 1.00 53.66 756 ALA A CA 1
ATOM 5718 C C . ALA A 1 756 ? 14.020 8.123 -20.200 1.00 53.66 756 ALA A C 1
ATOM 5720 O O . ALA A 1 756 ? 14.172 7.240 -21.045 1.00 53.66 756 ALA A O 1
ATOM 5721 N N . THR A 1 757 ? 12.893 8.256 -19.493 1.00 57.72 757 THR A N 1
ATOM 5722 C CA . THR A 1 757 ? 11.745 7.340 -19.557 1.00 57.72 757 THR A CA 1
ATOM 5723 C C . THR A 1 757 ? 10.861 7.596 -20.785 1.00 57.72 757 THR A C 1
ATOM 5725 O O . THR A 1 757 ? 10.462 6.648 -21.460 1.00 57.72 757 THR A O 1
ATOM 5728 N N . LEU A 1 758 ? 10.610 8.855 -21.158 1.00 65.75 758 LEU A N 1
ATOM 5729 C CA . LEU A 1 758 ? 9.902 9.231 -22.391 1.00 65.75 758 LEU A CA 1
ATOM 5730 C C . LEU A 1 758 ? 10.680 8.791 -23.646 1.00 65.75 758 LEU A C 1
ATOM 5732 O O . LEU A 1 758 ? 10.087 8.295 -24.611 1.00 65.75 758 LEU A O 1
ATOM 5736 N N . ASN A 1 759 ? 12.016 8.870 -23.606 1.00 73.44 759 ASN A N 1
ATOM 5737 C CA . ASN A 1 759 ? 12.912 8.368 -24.655 1.00 73.44 759 ASN A CA 1
ATOM 5738 C C . ASN A 1 759 ? 12.862 6.834 -24.838 1.00 73.44 759 ASN A C 1
ATOM 5740 O O . ASN A 1 759 ? 13.353 6.329 -25.850 1.00 73.44 759 ASN A O 1
ATOM 5744 N N . LEU A 1 760 ? 12.203 6.074 -23.950 1.00 78.00 760 LEU A N 1
ATOM 5745 C CA . LEU A 1 760 ? 11.957 4.633 -24.133 1.00 78.00 760 LEU A CA 1
ATOM 5746 C C . LEU A 1 760 ? 10.900 4.316 -25.211 1.00 78.00 760 LEU A C 1
ATOM 5748 O O . LEU A 1 760 ? 10.516 3.160 -25.364 1.00 78.00 760 LEU A O 1
ATOM 5752 N N . ASN A 1 761 ? 10.436 5.308 -25.980 1.00 83.31 761 ASN A N 1
ATOM 5753 C CA . ASN A 1 761 ? 9.413 5.156 -27.021 1.00 83.31 761 ASN A CA 1
ATOM 5754 C C . ASN A 1 761 ? 8.086 4.590 -26.480 1.00 83.31 761 ASN A C 1
ATOM 5756 O O . ASN A 1 761 ? 7.468 3.738 -27.114 1.00 83.31 761 ASN A O 1
ATOM 5760 N N . LEU A 1 762 ? 7.615 5.103 -25.335 1.00 87.75 762 LEU A N 1
ATOM 5761 C CA . LEU A 1 762 ? 6.411 4.627 -24.623 1.00 87.75 762 LEU A CA 1
ATOM 5762 C C . LEU A 1 762 ? 5.131 4.560 -25.485 1.00 87.75 762 LEU A C 1
ATOM 5764 O O . LEU A 1 762 ? 4.213 3.809 -25.179 1.00 87.75 762 LEU A O 1
ATOM 5768 N N . HIS A 1 763 ? 5.087 5.297 -26.598 1.00 87.69 763 HIS A N 1
ATOM 5769 C CA . HIS A 1 763 ? 4.025 5.246 -27.609 1.00 87.69 763 HIS A CA 1
ATOM 5770 C C . HIS A 1 763 ? 4.037 3.968 -28.490 1.00 87.69 763 HIS A C 1
ATOM 5772 O O . HIS A 1 763 ? 3.298 3.887 -29.476 1.00 87.69 763 HIS A O 1
ATOM 5778 N N . ARG A 1 764 ? 4.899 2.984 -28.193 1.00 89.00 764 ARG A N 1
ATOM 5779 C CA . ARG A 1 764 ? 5.026 1.695 -28.893 1.00 89.00 764 ARG A CA 1
ATOM 5780 C C . ARG A 1 764 ? 4.958 0.536 -27.904 1.00 89.00 764 ARG A C 1
ATOM 5782 O O . ARG A 1 764 ? 5.529 0.600 -26.819 1.00 89.00 764 ARG A O 1
ATOM 5789 N N . TYR A 1 765 ? 4.320 -0.554 -28.327 1.00 91.19 765 TYR A N 1
ATOM 5790 C CA . TYR A 1 765 ? 4.394 -1.819 -27.603 1.00 91.19 765 TYR A CA 1
ATOM 5791 C C . TYR A 1 765 ? 5.838 -2.358 -27.576 1.00 91.19 765 TYR A C 1
ATOM 5793 O O . TYR A 1 765 ? 6.543 -2.230 -28.583 1.00 91.19 765 TYR A O 1
ATOM 5801 N N . PRO A 1 766 ? 6.273 -2.973 -26.462 1.00 89.94 766 PRO A N 1
ATOM 5802 C CA . PRO A 1 766 ? 7.570 -3.633 -26.370 1.00 89.94 766 PRO A CA 1
ATOM 5803 C C . PRO A 1 766 ? 7.625 -4.905 -27.230 1.00 89.94 766 PRO A C 1
ATOM 5805 O O . PRO A 1 766 ? 6.596 -5.461 -27.619 1.00 89.94 766 PRO A O 1
ATOM 5808 N N . ASP A 1 767 ? 8.842 -5.391 -27.487 1.00 90.25 767 ASP A N 1
ATOM 5809 C CA . ASP A 1 767 ? 9.066 -6.718 -28.068 1.00 90.25 767 ASP A CA 1
ATOM 5810 C C . ASP A 1 767 ? 8.549 -7.805 -27.104 1.00 90.25 767 ASP A C 1
ATOM 5812 O O . ASP A 1 767 ? 9.113 -7.953 -26.019 1.00 90.25 767 ASP A O 1
ATOM 5816 N N . PRO A 1 768 ? 7.513 -8.584 -27.474 1.00 91.00 768 PRO A N 1
ATOM 5817 C CA . PRO A 1 768 ? 6.898 -9.565 -26.587 1.00 91.00 768 PRO A CA 1
ATOM 5818 C C . PRO A 1 768 ? 7.779 -10.797 -26.312 1.00 91.00 768 PRO A C 1
ATOM 5820 O O . PRO A 1 768 ? 7.408 -11.616 -25.463 1.00 91.00 768 PRO A O 1
ATOM 5823 N N . SER A 1 769 ? 8.910 -10.970 -27.015 1.00 89.62 769 SER A N 1
ATOM 5824 C CA . SER A 1 769 ? 9.845 -12.073 -26.764 1.00 89.62 769 SER A CA 1
ATOM 5825 C C . SER A 1 769 ? 10.736 -11.810 -25.548 1.00 89.62 769 SER A C 1
ATOM 5827 O O . SER A 1 769 ? 10.949 -12.722 -24.745 1.00 89.62 769 SER A O 1
ATOM 5829 N N . HIS A 1 770 ? 11.219 -10.571 -25.392 1.00 94.94 770 HIS A N 1
ATOM 5830 C CA . HIS A 1 770 ? 12.214 -10.150 -24.399 1.00 94.94 770 HIS A CA 1
ATOM 5831 C C . HIS A 1 770 ? 13.478 -11.040 -24.349 1.00 94.94 770 HIS A C 1
ATOM 5833 O O . HIS A 1 770 ? 14.041 -11.282 -23.274 1.00 94.94 770 HIS A O 1
ATOM 5839 N N . ASP A 1 771 ? 13.937 -11.540 -25.501 1.00 94.69 771 ASP A N 1
ATOM 5840 C CA . ASP A 1 771 ? 14.980 -12.576 -25.566 1.00 94.69 771 ASP A CA 1
ATOM 5841 C C . ASP A 1 771 ? 16.322 -12.175 -24.927 1.00 94.69 771 ASP A C 1
ATOM 5843 O O . ASP A 1 771 ? 17.004 -13.040 -24.373 1.00 94.69 771 ASP A O 1
ATOM 5847 N N . GLU A 1 772 ? 16.705 -10.891 -24.918 1.00 94.25 772 GLU A N 1
ATOM 5848 C CA . GLU A 1 772 ? 17.942 -10.463 -24.240 1.00 94.25 772 GLU A CA 1
ATOM 5849 C C . GLU A 1 772 ? 17.820 -10.534 -22.704 1.00 94.25 772 GLU A C 1
ATOM 5851 O O . GLU A 1 772 ? 18.741 -11.019 -22.043 1.00 94.25 772 GLU A O 1
ATOM 5856 N N . ILE A 1 773 ? 16.666 -10.154 -22.130 1.00 96.75 773 ILE A N 1
ATOM 5857 C CA . ILE A 1 773 ? 16.399 -10.291 -20.684 1.00 96.75 773 ILE A CA 1
ATOM 5858 C C . ILE A 1 773 ? 16.447 -11.772 -20.298 1.00 96.75 773 ILE A C 1
ATOM 5860 O O . ILE A 1 773 ? 17.164 -12.151 -19.369 1.00 96.75 773 ILE A O 1
ATOM 5864 N N . LYS A 1 774 ? 15.749 -12.625 -21.060 1.00 98.25 774 LYS A N 1
ATOM 5865 C CA . LYS A 1 774 ? 15.753 -14.083 -20.865 1.00 98.25 774 LYS A CA 1
ATOM 5866 C C . LYS A 1 774 ? 17.157 -14.678 -20.962 1.00 98.25 774 LYS A C 1
ATOM 5868 O O . LYS A 1 774 ? 17.516 -15.508 -20.136 1.00 98.25 774 LYS A O 1
ATOM 5873 N N . SER A 1 775 ? 17.966 -14.241 -21.928 1.00 97.12 775 SER A N 1
ATOM 5874 C CA . SER A 1 775 ? 19.337 -14.737 -22.118 1.00 97.12 775 SER A CA 1
ATOM 5875 C C . SER A 1 775 ? 20.261 -14.354 -20.956 1.00 97.12 775 SER A C 1
ATOM 5877 O O . SER A 1 775 ? 21.050 -15.181 -20.498 1.00 97.12 775 SER A O 1
ATOM 5879 N N . ARG A 1 776 ? 20.139 -13.127 -20.427 1.00 97.19 776 ARG A N 1
ATOM 5880 C CA . ARG A 1 776 ? 20.892 -12.689 -19.238 1.00 97.19 776 ARG A CA 1
ATOM 5881 C C . ARG A 1 776 ? 20.458 -13.445 -17.981 1.00 97.19 776 ARG A C 1
ATOM 5883 O O . ARG A 1 776 ? 21.315 -13.900 -17.228 1.00 97.19 776 ARG A O 1
ATOM 5890 N N . LEU A 1 777 ? 19.152 -13.639 -17.784 1.00 97.69 777 LEU A N 1
ATOM 5891 C CA . LEU A 1 777 ? 18.607 -14.431 -16.676 1.00 97.69 777 LEU A CA 1
ATOM 5892 C C . LEU A 1 777 ? 19.036 -15.901 -16.748 1.00 97.69 777 LEU A C 1
ATOM 5894 O O . LEU A 1 777 ? 19.473 -16.441 -15.737 1.00 97.69 777 LEU A O 1
ATOM 5898 N N . ALA A 1 778 ? 18.993 -16.523 -17.931 1.00 97.31 778 ALA A N 1
ATOM 5899 C CA . ALA A 1 778 ? 19.481 -17.886 -18.132 1.00 97.31 778 ALA A CA 1
ATOM 5900 C C . ALA A 1 778 ? 20.962 -18.009 -17.741 1.00 97.31 778 ALA A C 1
ATOM 5902 O O . ALA A 1 778 ? 21.323 -18.869 -16.941 1.00 97.31 778 ALA A O 1
ATOM 5903 N N . SER A 1 779 ? 21.805 -17.087 -18.222 1.00 95.69 779 SER A N 1
ATOM 5904 C CA . SER A 1 779 ? 23.232 -17.058 -17.887 1.00 95.69 779 SER A CA 1
ATOM 5905 C C . SER A 1 779 ? 23.494 -16.891 -16.385 1.00 95.69 779 SER A C 1
ATOM 5907 O O . SER A 1 779 ? 24.411 -17.524 -15.867 1.00 95.69 779 SER A O 1
ATOM 5909 N N . LEU A 1 780 ? 22.725 -16.050 -15.685 1.00 94.81 780 LEU A N 1
ATOM 5910 C CA . LEU A 1 780 ? 22.873 -15.829 -14.241 1.00 94.81 780 LEU A CA 1
ATOM 5911 C C . LEU A 1 780 ? 22.389 -17.034 -13.417 1.00 94.81 780 LEU A C 1
ATOM 5913 O O . LEU A 1 780 ? 23.038 -17.405 -12.443 1.00 94.81 780 LEU A O 1
ATOM 5917 N N . ALA A 1 781 ? 21.304 -17.683 -13.843 1.00 94.75 781 ALA A N 1
ATOM 5918 C CA . ALA A 1 781 ? 20.756 -18.890 -13.221 1.00 94.75 781 ALA A CA 1
ATOM 5919 C C . ALA A 1 781 ? 21.498 -20.190 -13.607 1.00 94.75 781 ALA A C 1
ATOM 5921 O O . ALA A 1 781 ? 21.125 -21.265 -13.148 1.00 94.75 781 ALA A O 1
ATOM 5922 N N . SER A 1 782 ? 22.547 -20.116 -14.441 1.00 93.81 782 SER A N 1
ATOM 5923 C CA . SER A 1 782 ? 23.261 -21.280 -15.010 1.00 93.81 782 SER A CA 1
ATOM 5924 C C . SER A 1 782 ? 22.368 -22.239 -15.822 1.00 93.81 782 SER A C 1
ATOM 5926 O O . SER A 1 782 ? 22.596 -23.447 -15.863 1.00 93.81 782 SER A O 1
ATOM 5928 N N . ILE A 1 783 ? 21.356 -21.685 -16.492 1.00 94.94 783 ILE A N 1
ATOM 5929 C CA . ILE A 1 783 ? 20.366 -22.377 -17.327 1.00 94.94 783 ILE A CA 1
ATOM 5930 C C . ILE A 1 783 ? 20.816 -22.371 -18.810 1.00 94.94 783 ILE A C 1
ATOM 5932 O O . ILE A 1 783 ? 21.405 -21.378 -19.244 1.00 94.94 783 ILE A O 1
ATOM 5936 N N . PRO A 1 784 ? 20.552 -23.426 -19.619 1.00 87.44 784 PRO A N 1
ATOM 5937 C CA . PRO A 1 784 ? 21.217 -23.595 -20.920 1.00 87.44 784 PRO A CA 1
ATOM 5938 C C . PRO A 1 784 ? 20.898 -22.547 -21.997 1.00 87.44 784 PRO A C 1
ATOM 5940 O O . PRO A 1 784 ? 21.794 -22.170 -22.751 1.00 87.44 784 PRO A O 1
ATOM 5943 N N . ASP A 1 785 ? 19.640 -22.105 -22.121 1.00 93.06 785 ASP A N 1
ATOM 5944 C CA . ASP A 1 785 ? 19.236 -21.075 -23.088 1.00 93.06 785 ASP A CA 1
ATOM 5945 C C . ASP A 1 785 ? 17.980 -20.294 -22.650 1.00 93.06 785 ASP A C 1
ATOM 5947 O O . ASP A 1 785 ? 17.314 -20.630 -21.668 1.00 93.06 785 ASP A O 1
ATOM 5951 N N . SER A 1 786 ? 17.632 -19.246 -23.403 1.00 96.12 786 SER A N 1
ATOM 5952 C CA . SER A 1 786 ? 16.462 -18.392 -23.151 1.00 96.12 786 SER A CA 1
ATOM 5953 C C . SER A 1 786 ? 15.106 -19.098 -23.295 1.00 96.12 786 SER A C 1
ATOM 5955 O O . SER A 1 786 ? 14.111 -18.584 -22.786 1.00 96.12 786 SER A O 1
ATOM 5957 N N . LYS A 1 787 ? 15.031 -20.275 -23.939 1.00 96.56 787 LYS A N 1
ATOM 5958 C CA . LYS A 1 787 ? 13.776 -21.037 -24.109 1.00 96.56 787 LYS A CA 1
ATOM 5959 C C . LYS A 1 787 ? 13.334 -21.731 -22.824 1.00 96.56 787 LYS A C 1
ATOM 5961 O O . LYS A 1 787 ? 12.197 -22.179 -22.736 1.00 96.56 787 LYS A O 1
ATOM 5966 N N . HIS A 1 788 ? 14.228 -21.806 -21.844 1.00 98.00 788 HIS A N 1
ATOM 5967 C CA . HIS A 1 788 ? 13.945 -22.276 -20.496 1.00 98.00 788 HIS A CA 1
ATOM 5968 C C . HIS A 1 788 ? 13.405 -21.158 -19.582 1.00 98.00 788 HIS A C 1
ATOM 5970 O O . HIS A 1 788 ? 13.142 -21.424 -18.413 1.00 98.00 788 HIS A O 1
ATOM 5976 N N . VAL A 1 789 ? 13.253 -19.918 -20.080 1.00 98.56 789 VAL A N 1
ATOM 5977 C CA . VAL A 1 789 ? 12.931 -18.732 -19.266 1.00 98.56 789 VAL A CA 1
ATOM 5978 C C . VAL A 1 789 ? 11.615 -18.074 -19.691 1.00 98.56 789 VAL A C 1
ATOM 5980 O O . VAL A 1 789 ? 11.463 -17.607 -20.821 1.00 98.56 789 VAL A O 1
ATOM 5983 N N . PHE A 1 790 ? 10.682 -17.960 -18.750 1.00 98.50 790 PHE A N 1
ATOM 5984 C CA . PHE A 1 790 ? 9.456 -17.166 -18.858 1.00 98.50 790 PHE A CA 1
ATOM 5985 C C . PHE A 1 790 ? 9.572 -15.889 -18.010 1.00 98.50 790 PHE A C 1
ATOM 5987 O O . PHE A 1 790 ? 10.230 -15.903 -16.970 1.00 98.50 790 PHE A O 1
ATOM 5994 N N . LEU A 1 791 ? 8.922 -14.798 -18.434 1.00 98.31 791 LEU A N 1
ATOM 5995 C CA . LEU A 1 791 ? 8.866 -13.523 -17.706 1.00 98.31 791 LEU A CA 1
ATOM 5996 C C . LEU A 1 791 ? 7.411 -13.170 -17.385 1.00 98.31 791 LEU A C 1
ATOM 5998 O O . LEU A 1 791 ? 6.584 -13.131 -18.299 1.00 98.31 791 LEU A O 1
ATOM 6002 N N . GLY A 1 792 ? 7.131 -12.881 -16.113 1.00 97.31 792 GLY A N 1
ATOM 6003 C CA . GLY A 1 792 ? 5.799 -12.527 -15.618 1.00 97.31 792 GLY A CA 1
ATOM 6004 C C . GLY A 1 792 ? 5.744 -11.183 -14.886 1.00 97.31 792 GLY A C 1
ATOM 6005 O O . GLY A 1 792 ? 6.763 -10.683 -14.397 1.00 97.31 792 GLY A O 1
ATOM 6006 N N . VAL A 1 793 ? 4.544 -10.607 -14.795 1.00 96.62 793 VAL A N 1
ATOM 6007 C CA . VAL A 1 793 ? 4.229 -9.405 -14.007 1.00 96.62 793 VAL A CA 1
ATOM 6008 C C . VAL A 1 793 ? 4.277 -9.751 -12.514 1.00 96.62 793 VAL A C 1
ATOM 6010 O O . VAL A 1 793 ? 3.288 -10.121 -11.883 1.00 96.62 793 VAL A O 1
ATOM 6013 N N . GLY A 1 794 ? 5.483 -9.681 -11.953 1.00 93.19 794 GLY A N 1
ATOM 6014 C CA . GLY A 1 794 ? 5.819 -10.314 -10.679 1.00 93.19 794 GLY A CA 1
ATOM 6015 C C . GLY A 1 794 ? 5.849 -11.845 -10.777 1.00 93.19 794 GLY A C 1
ATOM 6016 O O . GLY A 1 794 ? 5.605 -12.437 -11.828 1.00 93.19 794 GLY A O 1
ATOM 6017 N N . SER A 1 795 ? 6.171 -12.506 -9.665 1.00 93.50 795 SER A N 1
ATOM 6018 C CA . SER A 1 795 ? 5.996 -13.960 -9.528 1.00 93.50 795 SER A CA 1
ATOM 6019 C C . SER A 1 795 ? 4.514 -14.355 -9.572 1.00 93.50 795 SER A C 1
ATOM 6021 O O . SER A 1 795 ? 4.185 -15.466 -9.972 1.00 93.50 795 SER A O 1
ATOM 6023 N N . ASP A 1 796 ? 3.617 -13.432 -9.226 1.00 93.88 796 ASP A N 1
ATOM 6024 C CA . ASP A 1 796 ? 2.178 -13.661 -9.096 1.00 93.88 796 ASP A CA 1
ATOM 6025 C C . ASP A 1 796 ? 1.491 -14.003 -10.437 1.00 93.88 796 ASP A C 1
ATOM 6027 O O . ASP A 1 796 ? 0.664 -14.913 -10.473 1.00 93.88 796 ASP A O 1
ATOM 6031 N N . GLU A 1 797 ? 1.890 -13.386 -11.565 1.00 96.69 797 GLU A N 1
ATOM 6032 C CA . GLU A 1 797 ? 1.408 -13.806 -12.901 1.00 96.69 797 GLU A CA 1
ATOM 6033 C C . GLU A 1 797 ? 1.867 -15.237 -13.246 1.00 96.69 797 GLU A C 1
ATOM 6035 O O . GLU A 1 797 ? 1.145 -15.980 -13.907 1.00 96.69 797 GLU A O 1
ATOM 6040 N N . VAL A 1 798 ? 3.040 -15.667 -12.764 1.00 97.75 798 VAL A N 1
ATOM 6041 C CA . VAL A 1 798 ? 3.527 -17.041 -12.981 1.00 97.75 798 VAL A CA 1
ATOM 6042 C C . VAL A 1 798 ? 2.686 -18.049 -12.188 1.00 97.75 798 VAL A C 1
ATOM 6044 O O . VAL A 1 798 ? 2.329 -19.093 -12.730 1.00 97.75 798 VAL A O 1
ATOM 6047 N N . ILE A 1 799 ? 2.318 -17.723 -10.942 1.00 98.12 799 ILE A N 1
ATOM 6048 C CA . ILE A 1 799 ? 1.420 -18.538 -10.101 1.00 98.12 799 ILE A CA 1
ATOM 6049 C C . ILE A 1 799 ? 0.062 -18.720 -10.798 1.00 98.12 799 ILE A C 1
ATOM 6051 O O . ILE A 1 799 ? -0.423 -19.846 -10.923 1.00 98.12 799 ILE A O 1
ATOM 6055 N N . ASP A 1 800 ? -0.530 -17.624 -11.277 1.00 97.44 800 ASP A N 1
ATOM 6056 C CA . ASP A 1 800 ? -1.832 -17.621 -11.950 1.00 97.44 800 ASP A CA 1
ATOM 6057 C C . ASP A 1 800 ? -1.808 -18.374 -13.288 1.00 97.44 800 ASP A C 1
ATOM 6059 O O . ASP A 1 800 ? -2.639 -19.258 -13.506 1.00 97.44 800 ASP A O 1
ATOM 6063 N N . LEU A 1 801 ? -0.820 -18.115 -14.153 1.00 97.56 801 LEU A N 1
ATOM 6064 C CA . LEU A 1 801 ? -0.699 -18.817 -15.432 1.00 97.56 801 LEU A CA 1
ATOM 6065 C C . LEU A 1 801 ? -0.454 -20.319 -15.250 1.00 97.56 801 LEU A C 1
ATOM 6067 O O . LEU A 1 801 ? -1.079 -21.106 -15.959 1.00 97.56 801 LEU A O 1
ATOM 6071 N N . LEU A 1 802 ? 0.383 -20.738 -14.291 1.00 98.19 802 LEU A N 1
ATOM 6072 C CA . LEU A 1 802 ? 0.586 -22.162 -13.989 1.00 98.19 802 LEU A CA 1
ATOM 6073 C C . LEU A 1 802 ? -0.724 -22.843 -13.573 1.00 98.19 802 LEU A C 1
ATOM 6075 O O . LEU A 1 802 ? -1.016 -23.938 -14.052 1.00 98.19 802 LEU A O 1
ATOM 6079 N N . MET A 1 803 ? -1.550 -22.198 -12.743 1.00 97.69 803 MET A N 1
ATOM 6080 C CA . MET A 1 803 ? -2.864 -22.745 -12.385 1.00 97.69 803 MET A CA 1
ATOM 6081 C C . MET A 1 803 ? -3.799 -22.816 -13.599 1.00 97.69 803 MET A C 1
ATOM 6083 O O . MET A 1 803 ? -4.381 -23.870 -13.848 1.00 97.69 803 MET A O 1
ATOM 6087 N N . ARG A 1 804 ? -3.885 -21.744 -14.398 1.00 95.56 804 ARG A N 1
ATOM 6088 C CA . ARG A 1 804 ? -4.771 -21.667 -15.575 1.00 95.56 804 ARG A CA 1
ATOM 6089 C C . ARG A 1 804 ? -4.442 -22.667 -16.681 1.00 95.56 804 ARG A C 1
ATOM 6091 O O . ARG A 1 804 ? -5.361 -23.098 -17.373 1.00 95.56 804 ARG A O 1
ATOM 6098 N N . VAL A 1 805 ? -3.169 -23.024 -16.877 1.00 96.12 805 VAL A N 1
ATOM 6099 C CA . VAL A 1 805 ? -2.760 -23.953 -17.953 1.00 96.12 805 VAL A CA 1
ATOM 6100 C C . VAL A 1 805 ? -2.646 -25.412 -17.510 1.00 96.12 805 VAL A C 1
ATOM 6102 O O . VAL A 1 805 ? -2.694 -26.295 -18.365 1.00 96.12 805 VAL A O 1
ATOM 6105 N N . CYS A 1 806 ? -2.502 -25.688 -16.208 1.00 96.81 806 CYS A N 1
ATOM 6106 C CA . CYS A 1 806 ? -2.265 -27.045 -15.699 1.00 96.81 806 CYS A CA 1
ATOM 6107 C C . CYS A 1 806 ? -3.391 -27.635 -14.838 1.00 96.81 806 CYS A C 1
ATOM 6109 O O . CYS A 1 806 ? -3.285 -28.809 -14.484 1.00 96.81 806 CYS A O 1
ATOM 6111 N N . VAL A 1 807 ? -4.425 -26.869 -14.462 1.00 97.38 807 VAL A N 1
ATOM 6112 C CA . VAL A 1 807 ? -5.439 -27.325 -13.493 1.00 97.38 807 VAL A CA 1
ATOM 6113 C C . VAL A 1 807 ? -6.854 -26.963 -13.943 1.00 97.38 807 VAL A C 1
ATOM 6115 O O . VAL A 1 807 ? -7.171 -25.793 -14.149 1.00 97.38 807 VAL A O 1
ATOM 6118 N N . ALA A 1 808 ? -7.729 -27.961 -14.090 1.00 94.75 808 ALA A N 1
ATOM 6119 C CA . ALA A 1 808 ? -9.112 -27.724 -14.499 1.00 94.75 808 ALA A CA 1
ATOM 6120 C C . ALA A 1 808 ? -9.967 -27.077 -13.377 1.00 94.75 808 ALA A C 1
ATOM 6122 O O . ALA A 1 808 ? -9.984 -27.596 -12.253 1.00 94.75 808 ALA A O 1
ATOM 6123 N N . PRO A 1 809 ? -10.736 -26.006 -13.675 1.00 91.25 809 PRO A N 1
ATOM 6124 C CA . PRO A 1 809 ? -11.604 -25.334 -12.705 1.00 91.25 809 PRO A CA 1
ATOM 6125 C C . PRO A 1 809 ? -12.854 -26.157 -12.335 1.00 91.25 809 PRO A C 1
ATOM 6127 O O . PRO A 1 809 ? -13.147 -27.212 -12.914 1.00 91.25 809 PRO A O 1
ATOM 6130 N N . GLY A 1 810 ? -13.624 -25.662 -11.364 1.00 82.19 810 GLY A N 1
ATOM 6131 C CA . GLY A 1 810 ? -14.768 -26.348 -10.760 1.00 82.19 810 GLY A CA 1
ATOM 6132 C C . GLY A 1 810 ? -14.386 -27.229 -9.571 1.00 82.19 810 GLY A C 1
ATOM 6133 O O . GLY A 1 810 ? -15.069 -28.223 -9.319 1.00 82.19 810 GLY A O 1
ATOM 6134 N N . GLY A 1 811 ? -13.257 -26.951 -8.906 1.00 76.81 811 GLY A N 1
ATOM 6135 C CA . GLY A 1 811 ? -12.757 -27.683 -7.732 1.00 76.81 811 GLY A CA 1
ATOM 6136 C C . GLY A 1 811 ? -12.362 -29.153 -7.964 1.00 76.81 811 GLY A C 1
ATOM 6137 O O . GLY A 1 811 ? -12.044 -29.860 -7.004 1.00 76.81 811 GLY A O 1
ATOM 6138 N N . LYS A 1 812 ? -12.403 -29.630 -9.216 1.00 85.06 812 LYS A N 1
ATOM 6139 C CA . LYS A 1 812 ? -12.179 -31.039 -9.594 1.00 85.06 812 LYS A CA 1
ATOM 6140 C C . LYS A 1 812 ? -10.712 -31.434 -9.552 1.00 85.06 812 LYS A C 1
ATOM 6142 O O . LYS A 1 812 ? -10.398 -32.525 -9.089 1.00 85.06 812 LYS A O 1
ATOM 6147 N N . GLU A 1 813 ? -9.848 -30.560 -10.052 1.00 95.62 813 GLU A N 1
ATOM 6148 C CA . GLU A 1 813 ? -8.396 -30.703 -10.000 1.00 95.62 813 GLU A CA 1
ATOM 6149 C C . GLU A 1 813 ? -7.808 -29.674 -9.032 1.00 95.62 813 GLU A C 1
ATOM 6151 O O . GLU A 1 813 ? -8.469 -28.695 -8.660 1.00 95.62 813 GLU A O 1
ATOM 6156 N N . LYS A 1 814 ? -6.606 -29.962 -8.524 1.00 97.69 814 LYS A N 1
ATOM 6157 C CA . LYS A 1 814 ? -6.123 -29.359 -7.278 1.00 97.69 814 LYS A CA 1
ATOM 6158 C C . LYS A 1 814 ? -4.657 -28.963 -7.328 1.00 97.69 814 LYS A C 1
ATOM 6160 O O . LYS A 1 814 ? -3.850 -29.586 -8.019 1.00 97.69 814 LYS A O 1
ATOM 6165 N N . ILE A 1 815 ? -4.305 -27.987 -6.500 1.00 98.50 815 ILE A N 1
ATOM 6166 C CA . ILE A 1 815 ? -2.922 -27.756 -6.076 1.00 98.50 815 ILE A CA 1
ATOM 6167 C C . ILE A 1 815 ? -2.706 -28.326 -4.670 1.00 98.50 815 ILE A C 1
ATOM 6169 O O . ILE A 1 815 ? -3.636 -28.374 -3.861 1.00 98.50 815 ILE A O 1
ATOM 6173 N N . LEU A 1 816 ? -1.469 -28.698 -4.356 1.00 98.75 816 LEU A N 1
ATOM 6174 C CA . LEU A 1 816 ? -0.998 -28.959 -3.001 1.00 98.75 816 LEU A CA 1
ATOM 6175 C C . LEU A 1 816 ? -0.054 -27.832 -2.576 1.00 98.75 816 LEU A C 1
ATOM 6177 O O . LEU A 1 816 ? 0.835 -27.435 -3.329 1.00 98.75 816 LEU A O 1
ATOM 6181 N N . ILE A 1 817 ? -0.238 -27.334 -1.355 1.00 98.62 817 ILE A N 1
ATOM 6182 C CA . ILE A 1 817 ? 0.663 -26.367 -0.713 1.00 98.62 817 ILE A CA 1
ATOM 6183 C C . ILE A 1 817 ? 1.124 -26.897 0.647 1.00 98.62 817 ILE A C 1
ATOM 6185 O O . ILE A 1 817 ? 0.434 -27.724 1.257 1.00 98.62 817 ILE A O 1
ATOM 6189 N N . THR A 1 818 ? 2.241 -26.370 1.157 1.00 97.94 818 THR A N 1
ATOM 6190 C CA . THR A 1 818 ? 2.800 -26.761 2.462 1.00 97.94 818 THR A CA 1
ATOM 6191 C C . THR A 1 818 ? 2.823 -25.608 3.481 1.00 97.94 818 THR A C 1
ATOM 6193 O O . THR A 1 818 ? 3.819 -24.892 3.550 1.00 97.94 818 THR A O 1
ATOM 6196 N N . PRO A 1 819 ? 1.745 -25.360 4.258 1.00 97.19 819 PRO A N 1
ATOM 6197 C CA . PRO A 1 819 ? 1.697 -24.245 5.212 1.00 97.19 819 PRO A CA 1
ATOM 6198 C C . PRO A 1 819 ? 2.566 -24.472 6.467 1.00 97.19 819 PRO A C 1
ATOM 6200 O O . PRO A 1 819 ? 2.713 -25.623 6.879 1.00 97.19 819 PRO A O 1
ATOM 6203 N N . PRO A 1 820 ? 3.058 -23.414 7.140 1.00 96.62 820 PRO A N 1
ATOM 6204 C CA . PRO A 1 820 ? 2.904 -21.992 6.806 1.00 96.62 820 PRO A CA 1
ATOM 6205 C C . PRO A 1 820 ? 3.720 -21.604 5.562 1.00 96.62 820 PRO A C 1
ATOM 6207 O O . PRO A 1 820 ? 4.887 -21.955 5.429 1.00 96.62 820 PRO A O 1
ATOM 6210 N N . THR A 1 821 ? 3.093 -20.893 4.623 1.00 96.62 821 THR A N 1
ATOM 6211 C CA . THR A 1 821 ? 3.695 -20.557 3.321 1.00 96.62 821 THR A CA 1
ATOM 6212 C C . THR A 1 821 ? 3.045 -19.306 2.718 1.00 96.62 821 THR A C 1
ATOM 6214 O O . THR A 1 821 ? 2.196 -18.674 3.353 1.00 96.62 821 THR A O 1
ATOM 6217 N N . TYR A 1 822 ? 3.450 -18.909 1.511 1.00 95.00 822 TYR A N 1
ATOM 6218 C CA . TYR A 1 822 ? 2.966 -17.690 0.869 1.00 95.00 822 TYR A CA 1
ATOM 6219 C C . TYR A 1 822 ? 1.466 -17.789 0.531 1.00 95.00 822 TYR A C 1
ATOM 6221 O O . TYR A 1 822 ? 1.014 -18.729 -0.124 1.00 95.00 822 TYR A O 1
ATOM 6229 N N . GLY A 1 823 ? 0.677 -16.814 0.996 1.00 89.88 823 GLY A N 1
ATOM 6230 C CA . GLY A 1 823 ? -0.789 -16.865 0.926 1.00 89.88 823 GLY A CA 1
ATOM 6231 C C . GLY A 1 823 ? -1.362 -16.834 -0.494 1.00 89.88 823 GLY A C 1
ATOM 6232 O O . GLY A 1 823 ? -2.429 -17.405 -0.731 1.00 89.88 823 GLY A O 1
ATOM 6233 N N . MET A 1 824 ? -0.641 -16.239 -1.453 1.00 90.75 824 MET A N 1
ATOM 6234 C CA . MET A 1 824 ? -1.124 -16.081 -2.828 1.00 90.75 824 MET A CA 1
ATOM 6235 C C . MET A 1 824 ? -1.393 -17.405 -3.544 1.00 90.75 824 MET A C 1
ATOM 6237 O O . MET A 1 824 ? -2.269 -17.427 -4.402 1.00 90.75 824 MET A O 1
ATOM 6241 N N . TYR A 1 825 ? -0.754 -18.523 -3.176 1.00 96.19 825 TYR A N 1
ATOM 6242 C CA . TYR A 1 825 ? -1.097 -19.824 -3.770 1.00 96.19 825 TYR A CA 1
ATOM 6243 C C . TYR A 1 825 ? -2.557 -20.215 -3.480 1.00 96.19 825 TYR A C 1
ATOM 6245 O O . TYR A 1 825 ? -3.253 -20.725 -4.354 1.00 96.19 825 TYR A O 1
ATOM 6253 N N . ALA A 1 826 ? -3.041 -19.954 -2.260 1.00 91.75 826 ALA A N 1
ATOM 6254 C CA . ALA A 1 826 ? -4.410 -20.276 -1.865 1.00 91.75 826 ALA A CA 1
ATOM 6255 C C . ALA A 1 826 ? -5.427 -19.309 -2.489 1.00 91.75 826 ALA A C 1
ATOM 6257 O O . ALA A 1 826 ? -6.451 -19.753 -3.003 1.00 91.75 826 ALA A O 1
ATOM 6258 N N . VAL A 1 827 ? -5.118 -18.008 -2.501 1.00 88.25 827 VAL A N 1
ATOM 6259 C CA . VAL A 1 827 ? -5.990 -16.976 -3.090 1.00 88.25 827 VAL A CA 1
ATOM 6260 C C . VAL A 1 827 ? -6.094 -17.148 -4.607 1.00 88.25 827 VAL A C 1
ATOM 6262 O O . VAL A 1 827 ? -7.190 -17.130 -5.156 1.00 88.25 827 VAL A O 1
ATOM 6265 N N . THR A 1 828 ? -4.977 -17.406 -5.291 1.00 94.06 828 THR A N 1
ATOM 6266 C CA . THR A 1 828 ? -4.961 -17.624 -6.748 1.00 94.06 828 THR A CA 1
ATOM 6267 C C . THR A 1 828 ? -5.706 -18.905 -7.133 1.00 94.06 828 THR A C 1
ATOM 6269 O O . THR A 1 828 ? -6.399 -18.918 -8.151 1.00 94.06 828 THR A O 1
ATOM 6272 N N . ALA A 1 829 ? -5.664 -19.950 -6.296 1.00 93.12 829 ALA A N 1
ATOM 6273 C CA . ALA A 1 829 ? -6.501 -21.136 -6.481 1.00 93.12 829 ALA A CA 1
ATOM 6274 C C . ALA A 1 829 ? -7.999 -20.812 -6.331 1.00 93.12 829 ALA A C 1
ATOM 6276 O O . ALA A 1 829 ? -8.793 -21.218 -7.176 1.00 93.12 829 ALA A O 1
ATOM 6277 N N . GLN A 1 830 ? -8.387 -20.024 -5.319 1.00 88.69 830 GLN A N 1
ATOM 6278 C CA . GLN A 1 830 ? -9.776 -19.581 -5.137 1.00 88.69 830 GLN A CA 1
ATOM 6279 C C . GLN A 1 830 ? -10.271 -18.719 -6.310 1.00 88.69 830 GLN A C 1
ATOM 6281 O O . GLN A 1 830 ? -11.365 -18.961 -6.812 1.00 88.69 830 GLN A O 1
ATOM 6286 N N . VAL A 1 831 ? -9.461 -17.777 -6.809 1.00 90.31 831 VAL A N 1
ATOM 6287 C CA . VAL A 1 831 ? -9.770 -16.961 -8.003 1.00 90.31 831 VAL A CA 1
ATOM 6288 C C . VAL A 1 831 ? -9.974 -17.837 -9.245 1.00 90.31 831 VAL A C 1
ATOM 6290 O O . VAL A 1 831 ? -10.928 -17.644 -10.006 1.00 90.31 831 VAL A O 1
ATOM 6293 N N . ASN A 1 832 ? -9.121 -18.843 -9.440 1.00 92.62 832 ASN A N 1
ATOM 6294 C CA . ASN A 1 832 ? -9.198 -19.755 -10.581 1.00 92.62 832 ASN A CA 1
ATOM 6295 C C . ASN A 1 832 ? -10.195 -20.920 -10.394 1.00 92.62 832 ASN A C 1
ATOM 6297 O O . ASN A 1 832 ? -10.329 -21.731 -11.303 1.00 92.62 832 ASN A O 1
ATOM 6301 N N . ASP A 1 833 ? -10.940 -20.982 -9.279 1.00 90.31 833 ASP A N 1
ATOM 6302 C CA . ASP A 1 833 ? -11.891 -22.068 -8.955 1.00 90.31 833 ASP A CA 1
ATOM 6303 C C . ASP A 1 833 ? -11.236 -23.470 -8.962 1.00 90.31 833 ASP A C 1
ATOM 6305 O O . ASP A 1 833 ? -11.776 -24.467 -9.450 1.00 90.31 833 ASP A O 1
ATOM 6309 N N . VAL A 1 834 ? -10.018 -23.525 -8.418 1.00 93.31 834 VAL A N 1
ATOM 6310 C CA . VAL A 1 834 ? -9.153 -24.705 -8.307 1.00 93.31 834 VAL A CA 1
ATOM 6311 C C . VAL A 1 834 ? -9.154 -25.220 -6.865 1.00 93.31 834 VAL A C 1
ATOM 6313 O O . VAL A 1 834 ? -9.099 -24.447 -5.908 1.00 93.31 834 VAL A O 1
ATOM 6316 N N . GLY A 1 835 ? -9.204 -26.544 -6.688 1.00 91.19 835 GLY A N 1
ATOM 6317 C CA . GLY A 1 835 ? -9.219 -27.151 -5.357 1.00 91.19 835 GLY A CA 1
ATOM 6318 C C . GLY A 1 835 ? -7.860 -27.083 -4.647 1.00 91.19 835 GLY A C 1
ATOM 6319 O O . GLY A 1 835 ? -6.805 -26.990 -5.275 1.00 91.19 835 GLY A O 1
ATOM 6320 N N . LEU A 1 836 ? -7.873 -27.152 -3.313 1.00 94.94 836 LEU A N 1
ATOM 6321 C CA . LEU A 1 836 ? -6.689 -26.904 -2.487 1.00 94.94 836 LEU A CA 1
ATOM 6322 C C . LEU A 1 836 ? -6.445 -28.017 -1.461 1.00 94.94 836 LEU A C 1
ATOM 6324 O O . LEU A 1 836 ? -7.220 -28.196 -0.521 1.00 94.94 836 LEU A O 1
ATOM 6328 N N . VAL A 1 837 ? -5.319 -28.715 -1.606 1.00 97.56 837 VAL A N 1
ATOM 6329 C CA . VAL A 1 837 ? -4.776 -29.659 -0.622 1.00 97.56 837 VAL A CA 1
ATOM 6330 C C . VAL A 1 837 ? -3.711 -28.946 0.215 1.00 97.56 837 VAL A C 1
ATOM 6332 O O . VAL A 1 837 ? -2.897 -28.180 -0.302 1.00 97.56 837 VAL A O 1
ATOM 6335 N N . LYS A 1 838 ? -3.716 -29.175 1.532 1.00 97.69 838 LYS A N 1
ATOM 6336 C CA . LYS A 1 838 ? -2.756 -28.585 2.475 1.00 97.69 838 LYS A CA 1
ATOM 6337 C C . LYS A 1 838 ? -2.065 -29.697 3.252 1.00 97.69 838 LYS A C 1
ATOM 6339 O O . LYS A 1 838 ? -2.724 -30.384 4.029 1.00 97.69 838 LYS A O 1
ATOM 6344 N N . VAL A 1 839 ? -0.753 -29.830 3.078 1.00 97.94 839 VAL A N 1
ATOM 6345 C CA . VAL A 1 839 ? 0.100 -30.720 3.879 1.00 97.94 839 VAL A CA 1
ATOM 6346 C C . VAL A 1 839 ? 1.029 -29.839 4.705 1.00 97.94 839 VAL A C 1
ATOM 6348 O O . VAL A 1 839 ? 2.010 -29.350 4.154 1.00 97.94 839 VAL A O 1
ATOM 6351 N N . PRO A 1 840 ? 0.725 -29.556 5.984 1.00 97.88 840 PRO A N 1
ATOM 6352 C CA . PRO A 1 840 ? 1.580 -28.703 6.796 1.00 97.88 840 PRO A CA 1
ATOM 6353 C C . PRO A 1 840 ? 3.036 -29.174 6.802 1.00 97.88 840 PRO A C 1
ATOM 6355 O O . PRO A 1 840 ? 3.314 -30.377 6.809 1.00 97.88 840 PRO A O 1
ATOM 6358 N N . LEU A 1 841 ? 3.949 -28.205 6.824 1.00 98.12 841 LEU A N 1
ATOM 6359 C CA . LEU A 1 841 ? 5.345 -28.431 7.180 1.00 98.12 841 LEU A CA 1
ATOM 6360 C C . LEU A 1 841 ? 5.427 -29.028 8.594 1.00 98.12 841 LEU A C 1
ATOM 6362 O O . LEU A 1 841 ? 4.442 -29.047 9.339 1.00 98.12 841 LEU A O 1
ATOM 6366 N N . GLU A 1 842 ? 6.603 -29.497 8.996 1.00 97.69 842 GLU A N 1
ATOM 6367 C CA . GLU A 1 842 ? 6.819 -29.811 10.406 1.00 97.69 842 GLU A CA 1
ATOM 6368 C C . GLU A 1 842 ? 6.669 -28.540 11.266 1.00 97.69 842 GLU A C 1
ATOM 6370 O O . GLU A 1 842 ? 7.151 -27.470 10.893 1.00 97.69 842 GLU A O 1
ATOM 6375 N N . LEU A 1 843 ? 5.964 -28.632 12.397 1.00 95.06 843 LEU A N 1
ATOM 6376 C CA . LEU A 1 843 ? 5.625 -27.483 13.252 1.00 95.06 843 LEU A CA 1
ATOM 6377 C C . LEU A 1 843 ? 6.314 -27.557 14.625 1.00 95.06 843 LEU A C 1
ATOM 6379 O O . LEU A 1 843 ? 6.499 -26.534 15.286 1.00 95.06 843 LEU A O 1
ATOM 6383 N N . THR A 1 844 ? 6.714 -28.754 15.058 1.00 89.00 844 THR A N 1
ATOM 6384 C CA . THR A 1 844 ? 7.496 -28.971 16.283 1.00 89.00 844 THR A CA 1
ATOM 6385 C C . THR A 1 844 ? 8.941 -28.490 16.107 1.00 89.00 844 THR A C 1
ATOM 6387 O O . THR A 1 844 ? 9.394 -28.254 14.991 1.00 89.00 844 THR A O 1
ATOM 6390 N N . GLY A 1 845 ? 9.659 -28.254 17.211 1.00 84.88 845 GLY A N 1
ATOM 6391 C CA . GLY A 1 845 ? 11.083 -27.852 17.187 1.00 84.88 845 GLY A CA 1
ATOM 6392 C C . GLY A 1 845 ? 12.030 -28.993 17.569 1.00 84.88 845 GLY A C 1
ATOM 6393 O O . GLY A 1 845 ? 13.222 -28.785 17.782 1.00 84.88 845 GLY A O 1
ATOM 6394 N N . ASP A 1 846 ? 11.483 -30.196 17.725 1.00 90.50 846 ASP A N 1
ATOM 6395 C CA . ASP A 1 846 ? 12.057 -31.265 18.543 1.00 90.50 846 ASP A CA 1
ATOM 6396 C C . ASP A 1 846 ? 13.266 -31.925 17.859 1.00 90.50 846 ASP A C 1
ATOM 6398 O O . ASP A 1 846 ? 14.170 -32.435 18.521 1.00 90.50 846 ASP A O 1
ATOM 6402 N N . ALA A 1 847 ? 13.315 -31.846 16.526 1.00 92.44 847 ALA A N 1
ATOM 6403 C CA . ALA A 1 847 ? 14.447 -32.231 15.685 1.00 92.44 847 ALA A CA 1
ATOM 6404 C C . ALA A 1 847 ? 15.302 -31.026 15.221 1.00 92.44 847 ALA A C 1
ATOM 6406 O O . ALA A 1 847 ? 16.115 -31.163 14.307 1.00 92.44 847 ALA A O 1
ATOM 6407 N N . GLY A 1 848 ? 15.133 -29.851 15.840 1.00 94.56 848 GLY A N 1
ATOM 6408 C CA . GLY A 1 848 ? 15.773 -28.591 15.449 1.00 94.56 848 GLY A CA 1
ATOM 6409 C C . GLY A 1 848 ? 14.930 -27.759 14.478 1.00 94.56 848 GLY A C 1
ATOM 6410 O O . GLY A 1 848 ? 13.724 -27.958 14.357 1.00 94.56 848 GLY A O 1
ATOM 6411 N N . GLU A 1 849 ? 15.573 -26.825 13.776 1.00 94.31 849 GLU A N 1
ATOM 6412 C CA . GLU A 1 849 ? 14.954 -25.935 12.784 1.00 94.31 849 GLU A CA 1
ATOM 6413 C C . GLU A 1 849 ? 15.432 -26.323 11.368 1.00 94.31 849 GLU A C 1
ATOM 6415 O O . GLU A 1 849 ? 16.628 -26.523 11.144 1.00 94.31 849 GLU A O 1
ATOM 6420 N N . GLY A 1 850 ? 14.509 -26.424 10.411 1.00 94.00 850 GLY A N 1
ATOM 6421 C CA . GLY A 1 850 ? 14.767 -26.717 8.999 1.00 94.00 850 GLY A CA 1
ATOM 6422 C C . GLY A 1 850 ? 15.328 -28.111 8.687 1.00 94.00 850 GLY A C 1
ATOM 6423 O O . GLY A 1 850 ? 15.108 -29.094 9.400 1.00 94.00 850 GLY A O 1
ATOM 6424 N N . GLY A 1 851 ? 16.041 -28.209 7.561 1.00 92.69 851 GLY A N 1
ATOM 6425 C CA . GLY A 1 851 ? 16.582 -29.474 7.058 1.00 92.69 851 GLY A CA 1
ATOM 6426 C C . GLY A 1 851 ? 15.488 -30.456 6.624 1.00 92.69 851 GLY A C 1
ATOM 6427 O O . GLY A 1 851 ? 14.467 -30.058 6.074 1.00 92.69 851 GLY A O 1
ATOM 6428 N N . GLU A 1 852 ? 15.713 -31.750 6.860 1.00 92.19 852 GLU A N 1
ATOM 6429 C CA . GLU A 1 852 ? 14.812 -32.830 6.415 1.00 92.19 852 GLU A CA 1
ATOM 6430 C C . GLU A 1 852 ? 13.753 -33.228 7.463 1.00 92.19 852 GLU A C 1
ATOM 6432 O O . GLU A 1 852 ? 12.852 -34.000 7.144 1.00 92.19 852 GLU A O 1
ATOM 6437 N N . ARG A 1 853 ? 13.877 -32.762 8.720 1.00 93.38 853 ARG A N 1
ATOM 6438 C CA . ARG A 1 853 ? 12.989 -33.151 9.842 1.00 93.38 853 ARG A CA 1
ATOM 6439 C C . ARG A 1 853 ? 12.744 -32.084 10.916 1.00 93.38 853 ARG A C 1
ATOM 6441 O O . ARG A 1 853 ? 11.903 -32.310 11.780 1.00 93.38 853 ARG A O 1
ATOM 6448 N N . GLY A 1 854 ? 13.481 -30.973 10.926 1.00 96.12 854 GLY A N 1
ATOM 6449 C CA . GLY A 1 854 ? 13.268 -29.886 11.885 1.00 96.12 854 GLY A CA 1
ATOM 6450 C C . GLY A 1 854 ? 12.046 -29.036 11.536 1.00 96.12 854 GLY A C 1
ATOM 6451 O O . GLY A 1 854 ? 11.401 -29.244 10.506 1.00 96.12 854 GLY A O 1
ATOM 6452 N N . ARG A 1 855 ? 11.739 -28.043 12.370 1.00 96.75 855 ARG A N 1
ATOM 6453 C CA . ARG A 1 855 ? 10.640 -27.097 12.148 1.00 96.75 855 ARG A CA 1
ATOM 6454 C C . ARG A 1 855 ? 10.701 -26.479 10.752 1.00 96.75 855 ARG A C 1
ATOM 6456 O O . ARG A 1 855 ? 11.767 -26.095 10.284 1.00 96.75 855 ARG A O 1
ATOM 6463 N N . PHE A 1 856 ? 9.554 -26.372 10.099 1.00 97.56 856 PHE A N 1
ATOM 6464 C CA . PHE A 1 856 ? 9.389 -25.881 8.732 1.00 97.56 856 PHE A CA 1
ATOM 6465 C C . PHE A 1 856 ? 10.064 -26.730 7.632 1.00 97.56 856 PHE A C 1
ATOM 6467 O O . PHE A 1 856 ? 10.127 -26.301 6.483 1.00 97.56 856 PHE A O 1
ATOM 6474 N N . SER A 1 857 ? 10.498 -27.961 7.936 1.00 97.69 857 SER A N 1
ATOM 6475 C CA . SER A 1 857 ? 10.844 -28.960 6.911 1.00 97.69 857 SER A CA 1
ATOM 6476 C C . SER A 1 857 ? 9.598 -29.524 6.209 1.00 97.69 857 SER A C 1
ATOM 6478 O O . SER A 1 857 ? 8.490 -29.528 6.757 1.00 97.69 857 SER A O 1
ATOM 6480 N N . VAL A 1 858 ? 9.765 -30.014 4.975 1.00 98.25 858 VAL A N 1
ATOM 6481 C CA . VAL A 1 858 ? 8.674 -30.639 4.209 1.00 98.25 858 VAL A CA 1
ATOM 6482 C C . VAL A 1 858 ? 8.472 -32.080 4.666 1.00 98.25 858 VAL A C 1
ATOM 6484 O O . VAL A 1 858 ? 9.371 -32.910 4.556 1.00 98.25 858 VAL A O 1
ATOM 6487 N N . ARG A 1 859 ? 7.252 -32.414 5.097 1.00 97.88 859 ARG A N 1
ATOM 6488 C CA . ARG A 1 859 ? 6.851 -33.784 5.446 1.00 97.88 859 ARG A CA 1
ATOM 6489 C C . ARG A 1 859 ? 6.610 -34.624 4.184 1.00 97.88 859 ARG A C 1
ATOM 6491 O O . ARG A 1 859 ? 5.465 -34.905 3.835 1.00 97.88 859 ARG A O 1
ATOM 6498 N N . VAL A 1 860 ? 7.689 -35.012 3.496 1.00 98.19 860 VAL A N 1
ATOM 6499 C CA . VAL A 1 860 ? 7.656 -35.714 2.192 1.00 98.19 860 VAL A CA 1
ATOM 6500 C C . VAL A 1 860 ? 6.732 -36.935 2.207 1.00 98.19 860 VAL A C 1
ATOM 6502 O O . VAL A 1 860 ? 5.916 -37.092 1.305 1.00 98.19 860 VAL A O 1
ATOM 6505 N N . ASP A 1 861 ? 6.777 -37.744 3.265 1.00 98.06 861 ASP A N 1
ATOM 6506 C CA . ASP A 1 861 ? 5.899 -38.907 3.447 1.00 98.06 861 ASP A CA 1
ATOM 6507 C C . ASP A 1 861 ? 4.394 -38.567 3.430 1.00 98.06 861 ASP A C 1
ATOM 6509 O O . ASP A 1 861 ? 3.589 -39.358 2.937 1.00 98.06 861 ASP A O 1
ATOM 6513 N N . GLU A 1 862 ? 3.989 -37.398 3.942 1.00 98.31 862 GLU A N 1
ATOM 6514 C CA . GLU A 1 862 ? 2.592 -36.938 3.877 1.00 98.31 862 GLU A CA 1
ATOM 6515 C C . GLU A 1 862 ? 2.239 -36.362 2.506 1.00 98.31 862 GLU A C 1
ATOM 6517 O O . GLU A 1 862 ? 1.106 -36.517 2.051 1.00 98.31 862 GLU A O 1
ATOM 6522 N N . VAL A 1 863 ? 3.195 -35.714 1.832 1.00 98.50 863 VAL A N 1
ATOM 6523 C CA . VAL A 1 863 ? 3.027 -35.244 0.449 1.00 98.50 863 VAL A CA 1
ATOM 6524 C C . VAL A 1 863 ? 2.788 -36.451 -0.463 1.00 98.50 863 VAL A C 1
ATOM 6526 O O . VAL A 1 863 ? 1.794 -36.479 -1.185 1.00 98.50 863 VAL A O 1
ATOM 6529 N N . LYS A 1 864 ? 3.611 -37.499 -0.333 1.00 98.56 864 LYS A N 1
ATOM 6530 C CA . LYS A 1 864 ? 3.466 -38.789 -1.027 1.00 98.56 864 LYS A CA 1
ATOM 6531 C C . LYS A 1 864 ? 2.117 -39.453 -0.737 1.00 98.56 864 LYS A C 1
ATOM 6533 O O . LYS A 1 864 ? 1.358 -39.710 -1.668 1.00 98.56 864 LYS A O 1
ATOM 6538 N N . ARG A 1 865 ? 1.741 -39.604 0.543 1.00 98.56 865 ARG A N 1
ATOM 6539 C CA . ARG A 1 865 ? 0.408 -40.112 0.938 1.00 98.56 865 ARG A CA 1
ATOM 6540 C C . ARG A 1 865 ? -0.753 -39.290 0.372 1.00 98.56 865 ARG A C 1
ATOM 6542 O O . ARG A 1 865 ? -1.784 -39.862 0.033 1.00 98.56 865 ARG A O 1
ATOM 6549 N N . SER A 1 866 ? -0.607 -37.970 0.274 1.00 98.19 866 SER A N 1
ATOM 6550 C CA . SER A 1 866 ? -1.649 -37.089 -0.270 1.00 98.19 866 SER A CA 1
ATOM 6551 C C . SER A 1 866 ? -1.805 -37.240 -1.783 1.00 98.19 866 SER A C 1
ATOM 6553 O O . SER A 1 866 ? -2.922 -37.163 -2.280 1.00 98.19 866 SER A O 1
ATOM 6555 N N . ILE A 1 867 ? -0.709 -37.497 -2.502 1.00 98.19 867 ILE A N 1
ATOM 6556 C CA . ILE A 1 867 ? -0.706 -37.789 -3.944 1.00 98.19 867 ILE A CA 1
ATOM 6557 C C . ILE A 1 867 ? -1.341 -39.161 -4.215 1.00 98.19 867 ILE A C 1
ATOM 6559 O O . ILE A 1 867 ? -2.207 -39.263 -5.081 1.00 98.19 867 ILE A O 1
ATOM 6563 N N . ASP A 1 868 ? -0.985 -40.188 -3.434 1.00 98.12 868 ASP A N 1
ATOM 6564 C CA . ASP A 1 868 ? -1.590 -41.528 -3.522 1.00 98.12 868 ASP A CA 1
ATOM 6565 C C . ASP A 1 868 ? -3.099 -41.514 -3.236 1.00 98.12 868 ASP A C 1
ATOM 6567 O O . ASP A 1 868 ? -3.873 -42.222 -3.884 1.00 98.12 868 ASP A O 1
ATOM 6571 N N . ALA A 1 869 ? -3.529 -40.706 -2.263 1.00 97.69 869 ALA A N 1
ATOM 6572 C CA . ALA A 1 869 ? -4.935 -40.554 -1.905 1.00 97.69 869 ALA A CA 1
ATOM 6573 C C . ALA A 1 869 ? -5.732 -39.676 -2.889 1.00 97.69 869 ALA A C 1
ATOM 6575 O O . ALA A 1 869 ? -6.963 -39.750 -2.897 1.00 97.69 869 ALA A O 1
ATOM 6576 N N . ASP A 1 870 ? -5.066 -38.831 -3.685 1.00 96.75 870 ASP A N 1
ATOM 6577 C CA . ASP A 1 870 ? -5.721 -37.822 -4.518 1.00 96.75 870 ASP A CA 1
ATOM 6578 C C . ASP A 1 870 ? -4.971 -37.525 -5.842 1.00 96.75 870 ASP A C 1
ATOM 6580 O O . ASP A 1 870 ? -4.296 -36.498 -5.981 1.00 96.75 870 ASP A O 1
ATOM 6584 N N . PRO A 1 871 ? -5.153 -38.361 -6.885 1.00 94.31 871 PRO A N 1
ATOM 6585 C CA . PRO A 1 871 ? -4.550 -38.154 -8.208 1.00 94.31 871 PRO A CA 1
ATOM 6586 C C . PRO A 1 871 ? -5.123 -36.947 -8.986 1.00 94.31 871 PRO A C 1
ATOM 6588 O O . PRO A 1 871 ? -4.781 -36.740 -10.156 1.00 94.31 871 PRO A O 1
ATOM 6591 N N . SER A 1 872 ? -5.999 -36.138 -8.373 1.00 96.81 872 SER A N 1
ATOM 6592 C CA . SER A 1 872 ? -6.437 -34.852 -8.933 1.00 96.81 872 SER A CA 1
ATOM 6593 C C . SER A 1 872 ? -5.467 -33.696 -8.643 1.00 96.81 872 SER A C 1
ATOM 6595 O O . SER A 1 872 ? -5.610 -32.625 -9.237 1.00 96.81 872 SER A O 1
ATOM 6597 N N . ILE A 1 873 ? -4.457 -33.905 -7.786 1.00 98.44 873 ILE A N 1
ATOM 6598 C CA . ILE A 1 873 ? -3.377 -32.939 -7.541 1.00 98.44 873 ILE A CA 1
ATOM 6599 C C . ILE A 1 873 ? -2.490 -32.826 -8.793 1.00 98.44 873 ILE A C 1
ATOM 6601 O O . ILE A 1 873 ? -1.871 -33.800 -9.220 1.00 98.44 873 ILE A O 1
ATOM 6605 N N . LYS A 1 874 ? -2.406 -31.623 -9.371 1.00 98.44 874 LYS A N 1
ATOM 6606 C CA . LYS A 1 874 ? -1.607 -31.321 -10.575 1.00 98.44 874 LYS A CA 1
ATOM 6607 C C . LYS A 1 874 ? -0.363 -30.495 -10.304 1.00 98.44 874 LYS A C 1
ATOM 6609 O O . LYS A 1 874 ? 0.612 -30.630 -11.034 1.00 98.44 874 LYS A O 1
ATOM 6614 N N . LEU A 1 875 ? -0.394 -29.645 -9.283 1.00 98.75 875 LEU A N 1
ATOM 6615 C CA . LEU A 1 875 ? 0.704 -28.746 -8.933 1.00 98.75 875 LEU A CA 1
ATOM 6616 C C . LEU A 1 875 ? 1.058 -28.909 -7.454 1.00 98.75 875 LEU A C 1
ATOM 6618 O O . LEU A 1 875 ? 0.157 -28.999 -6.621 1.00 98.75 875 LEU A O 1
ATOM 6622 N N . ILE A 1 876 ? 2.347 -28.900 -7.123 1.00 98.88 876 ILE A N 1
ATOM 6623 C CA . ILE A 1 876 ? 2.851 -28.846 -5.742 1.00 98.88 876 ILE A CA 1
ATOM 6624 C C . ILE A 1 876 ? 3.664 -27.561 -5.591 1.00 98.88 876 ILE A C 1
ATOM 6626 O O . ILE A 1 876 ? 4.684 -27.427 -6.256 1.00 98.88 876 ILE A O 1
ATOM 6630 N N . PHE A 1 877 ? 3.250 -26.636 -4.723 1.00 98.88 877 PHE A N 1
ATOM 6631 C CA . PHE A 1 877 ? 4.003 -25.406 -4.445 1.00 98.88 877 PHE A CA 1
ATOM 6632 C C . PHE A 1 877 ? 4.845 -25.548 -3.173 1.00 98.88 877 PHE A C 1
ATOM 6634 O O . PHE A 1 877 ? 4.310 -25.671 -2.067 1.00 98.88 877 PHE A O 1
ATOM 6641 N N . LEU A 1 878 ? 6.165 -25.474 -3.344 1.00 98.75 878 LEU A N 1
ATOM 6642 C CA . LEU A 1 878 ? 7.177 -25.439 -2.292 1.00 98.75 878 LEU A CA 1
ATOM 6643 C C . LEU A 1 878 ? 7.817 -24.044 -2.283 1.00 98.75 878 LEU A C 1
ATOM 6645 O O . LEU A 1 878 ? 8.289 -23.578 -3.313 1.00 98.75 878 LEU A O 1
ATOM 6649 N N . CYS A 1 879 ? 7.845 -23.359 -1.140 1.00 98.44 879 CYS A N 1
ATOM 6650 C CA . CYS A 1 879 ? 8.464 -22.033 -1.018 1.00 98.44 879 CYS A CA 1
ATOM 6651 C C . CYS A 1 879 ? 9.818 -22.189 -0.315 1.00 98.44 879 CYS A C 1
ATOM 6653 O O . CYS A 1 879 ? 9.858 -22.723 0.792 1.00 98.44 879 CYS A O 1
ATOM 6655 N N . SER A 1 880 ? 10.913 -21.782 -0.961 1.00 97.81 880 SER A N 1
ATOM 6656 C CA . SER A 1 880 ? 12.283 -22.087 -0.537 1.00 97.81 880 SER A CA 1
ATOM 6657 C C . SER A 1 880 ? 13.264 -20.971 -0.933 1.00 97.81 880 SER A C 1
ATOM 6659 O O . SER A 1 880 ? 13.664 -20.905 -2.093 1.00 97.81 880 SER A O 1
ATOM 6661 N N . PRO A 1 881 ? 13.720 -20.117 -0.000 1.00 98.19 881 PRO A N 1
ATOM 6662 C CA . PRO A 1 881 ? 13.329 -20.045 1.409 1.00 98.19 881 PRO A CA 1
ATOM 6663 C C . PRO A 1 881 ? 11.856 -19.676 1.642 1.00 98.19 881 PRO A C 1
ATOM 6665 O O . PRO A 1 881 ? 11.332 -18.743 1.035 1.00 98.19 881 PRO A O 1
ATOM 6668 N N . GLY A 1 882 ? 11.185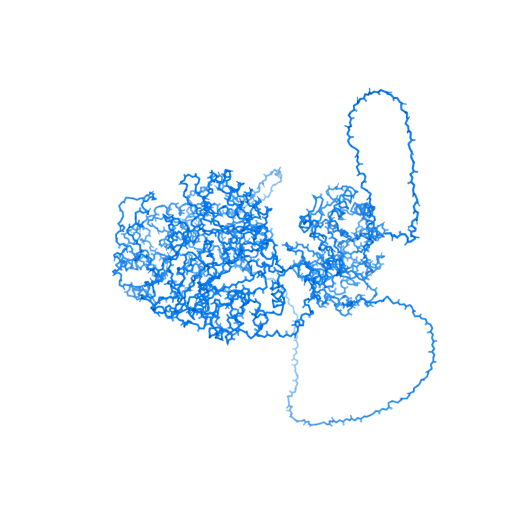 -20.382 2.554 1.00 96.69 882 GLY A N 1
ATOM 6669 C CA . GLY A 1 882 ? 9.743 -20.243 2.768 1.00 96.69 882 GLY A CA 1
ATOM 6670 C C . GLY A 1 882 ? 9.325 -18.938 3.455 1.00 96.69 882 GLY A C 1
ATOM 6671 O O . GLY A 1 882 ? 9.902 -18.543 4.463 1.00 96.69 882 GLY A O 1
ATOM 6672 N N . ASN A 1 883 ? 8.251 -18.296 2.994 1.00 96.12 883 ASN A N 1
ATOM 6673 C CA . ASN A 1 883 ? 7.625 -17.129 3.636 1.00 96.12 883 ASN A CA 1
ATOM 6674 C C . ASN A 1 883 ? 6.359 -17.570 4.404 1.00 96.12 883 ASN A C 1
ATOM 6676 O O . ASN A 1 883 ? 5.432 -18.024 3.744 1.00 96.12 883 ASN A O 1
ATOM 6680 N N . PRO A 1 884 ? 6.249 -17.423 5.743 1.00 95.31 884 PRO A N 1
ATOM 6681 C CA . PRO A 1 884 ? 7.065 -16.587 6.630 1.00 95.31 884 PRO A CA 1
ATOM 6682 C C . PRO A 1 884 ? 8.327 -17.242 7.193 1.00 95.31 884 PRO A C 1
ATOM 6684 O O . PRO A 1 884 ? 9.099 -16.536 7.812 1.00 95.31 884 PRO A O 1
ATOM 6687 N N . THR A 1 885 ? 8.525 -18.548 7.033 1.00 96.25 885 THR A N 1
ATOM 6688 C CA . THR A 1 885 ? 9.475 -19.378 7.811 1.00 96.25 885 THR A CA 1
ATOM 6689 C C . THR A 1 885 ? 10.971 -19.037 7.727 1.00 96.25 885 THR A C 1
ATOM 6691 O O . THR A 1 885 ? 11.750 -19.582 8.498 1.00 96.25 885 THR A O 1
ATOM 6694 N N . GLY A 1 886 ? 11.408 -18.259 6.736 1.00 96.44 886 GLY A N 1
ATOM 6695 C CA . GLY A 1 886 ? 12.819 -17.981 6.430 1.00 96.44 886 GLY A CA 1
ATOM 6696 C C . GLY A 1 886 ? 13.623 -19.179 5.911 1.00 96.44 886 GLY A C 1
ATOM 6697 O O . GLY A 1 886 ? 14.780 -19.003 5.545 1.00 96.44 886 GLY A O 1
ATOM 6698 N N . THR A 1 887 ? 13.022 -20.372 5.864 1.00 96.81 887 THR A N 1
ATOM 6699 C CA . THR A 1 887 ? 13.727 -21.660 5.866 1.00 96.81 887 THR A CA 1
ATOM 6700 C C . THR A 1 887 ? 13.917 -22.224 4.462 1.00 96.81 887 THR A C 1
ATOM 6702 O O . THR A 1 887 ? 12.943 -22.379 3.725 1.00 96.81 887 THR A O 1
ATOM 6705 N N . LEU A 1 888 ? 15.159 -22.554 4.095 1.00 97.31 888 LEU A N 1
ATOM 6706 C CA . LEU A 1 888 ? 15.492 -23.250 2.848 1.00 97.31 888 LEU A CA 1
ATOM 6707 C C . LEU A 1 888 ? 15.074 -24.736 2.889 1.00 97.31 888 LEU A C 1
ATOM 6709 O O . LEU A 1 888 ? 15.349 -25.442 3.861 1.00 97.31 888 LEU A O 1
ATOM 6713 N N . ILE A 1 889 ? 14.480 -25.232 1.799 1.00 98.12 889 ILE A N 1
ATOM 6714 C CA . ILE A 1 889 ? 14.173 -26.655 1.592 1.00 98.12 889 ILE A CA 1
ATOM 6715 C C . ILE A 1 889 ? 15.382 -27.338 0.914 1.00 98.12 889 ILE A C 1
ATOM 6717 O O . ILE A 1 889 ? 15.850 -26.847 -0.116 1.00 98.12 889 ILE A O 1
ATOM 6721 N N . PRO A 1 890 ? 15.901 -28.472 1.428 1.00 97.50 890 PRO A N 1
ATOM 6722 C CA . PRO A 1 890 ? 17.040 -29.159 0.817 1.00 97.50 890 PRO A CA 1
ATOM 6723 C C . PRO A 1 890 ? 16.775 -29.681 -0.606 1.00 97.50 890 PRO A C 1
ATOM 6725 O O . PRO A 1 890 ? 15.718 -30.238 -0.908 1.00 97.50 890 PRO A O 1
ATOM 6728 N N . LEU A 1 891 ? 17.798 -29.627 -1.468 1.00 98.12 891 LEU A N 1
ATOM 6729 C CA . LEU A 1 891 ? 17.745 -30.231 -2.809 1.00 98.12 891 LEU A CA 1
ATOM 6730 C C . LEU A 1 891 ? 17.634 -31.772 -2.785 1.00 98.12 891 LEU A C 1
ATOM 6732 O O . LEU A 1 891 ? 17.331 -32.367 -3.818 1.00 98.12 891 LEU A O 1
ATOM 6736 N N . SER A 1 892 ? 17.893 -32.443 -1.654 1.00 97.69 892 SER A N 1
ATOM 6737 C CA . SER A 1 892 ? 17.544 -33.861 -1.457 1.00 97.69 892 SER A CA 1
ATOM 6738 C C . SER A 1 892 ? 16.023 -34.024 -1.411 1.00 97.69 892 SER A C 1
ATOM 6740 O O . SER A 1 892 ? 15.452 -34.705 -2.257 1.00 97.69 892 SER A O 1
ATOM 6742 N N . THR A 1 893 ? 15.372 -33.303 -0.499 1.00 98.31 893 THR A N 1
ATOM 6743 C CA . THR A 1 893 ? 13.916 -33.255 -0.292 1.00 98.31 893 THR A CA 1
ATOM 6744 C C . THR A 1 893 ? 13.139 -32.893 -1.564 1.00 98.31 893 THR A C 1
ATOM 6746 O O . THR A 1 893 ? 12.098 -33.485 -1.834 1.00 98.31 893 THR A O 1
ATOM 6749 N N . ILE A 1 894 ? 13.646 -31.954 -2.373 1.00 98.62 894 ILE A N 1
ATOM 6750 C CA . ILE A 1 894 ? 13.004 -31.557 -3.641 1.00 98.62 894 ILE A CA 1
ATOM 6751 C C . ILE A 1 894 ? 13.092 -32.682 -4.687 1.00 98.62 894 ILE A C 1
ATOM 6753 O O . ILE A 1 894 ? 12.074 -33.014 -5.298 1.00 98.62 894 ILE A O 1
ATOM 6757 N N . ARG A 1 895 ? 14.261 -33.324 -4.856 1.00 98.56 895 ARG A N 1
ATOM 6758 C CA . ARG A 1 895 ? 14.396 -34.507 -5.731 1.00 98.56 895 ARG A CA 1
ATOM 6759 C C . ARG A 1 895 ? 13.486 -35.647 -5.278 1.00 98.56 895 ARG A C 1
ATOM 6761 O O . ARG A 1 895 ? 12.774 -36.208 -6.093 1.00 98.56 895 ARG A O 1
ATOM 6768 N N . GLU A 1 896 ? 13.398 -35.902 -3.973 1.00 98.38 896 GLU A N 1
ATOM 6769 C CA . GLU A 1 896 ? 12.584 -36.990 -3.412 1.00 98.38 896 GLU A CA 1
ATOM 6770 C C . GLU A 1 896 ? 11.067 -36.875 -3.698 1.00 98.38 896 GLU A C 1
ATOM 6772 O O . GLU A 1 896 ? 10.342 -37.869 -3.575 1.00 98.38 896 GLU A O 1
ATOM 6777 N N . ILE A 1 897 ? 10.591 -35.676 -4.065 1.00 98.56 897 ILE A N 1
ATOM 6778 C CA . ILE A 1 897 ? 9.225 -35.403 -4.544 1.00 98.56 897 ILE A CA 1
ATOM 6779 C C . ILE A 1 897 ? 9.160 -35.449 -6.082 1.00 98.56 897 ILE A C 1
ATOM 6781 O O . ILE A 1 897 ? 8.194 -35.977 -6.628 1.00 98.56 897 ILE A O 1
ATOM 6785 N N . LEU A 1 898 ? 10.177 -34.937 -6.787 1.00 98.69 898 LEU A N 1
ATOM 6786 C CA . LEU A 1 898 ? 10.269 -34.979 -8.255 1.00 98.69 898 LEU A CA 1
ATOM 6787 C C . LEU A 1 898 ? 10.400 -36.408 -8.816 1.00 98.69 898 LEU A C 1
ATOM 6789 O O . LEU A 1 898 ? 9.780 -36.712 -9.834 1.00 98.69 898 LEU A O 1
ATOM 6793 N N . ASP A 1 899 ? 11.169 -37.263 -8.135 1.00 98.31 899 ASP A N 1
ATOM 6794 C CA . ASP A 1 899 ? 11.404 -38.684 -8.437 1.00 98.31 899 ASP A CA 1
ATOM 6795 C C . ASP A 1 899 ? 10.208 -39.585 -8.065 1.00 98.31 899 ASP A C 1
ATOM 6797 O O . ASP A 1 899 ? 10.223 -40.793 -8.312 1.00 98.31 899 ASP A O 1
ATOM 6801 N N . TYR A 1 900 ? 9.170 -39.043 -7.418 1.00 98.44 900 TYR A N 1
ATOM 6802 C CA . TYR A 1 900 ? 8.077 -39.855 -6.895 1.00 98.44 900 TYR A CA 1
ATOM 6803 C C . TYR A 1 900 ? 7.117 -40.299 -8.004 1.00 98.44 900 TYR A C 1
ATOM 6805 O O . TYR A 1 900 ? 6.213 -39.561 -8.390 1.00 98.44 900 TYR A O 1
ATOM 6813 N N . GLU A 1 901 ? 7.290 -41.535 -8.486 1.00 97.19 901 GLU A N 1
ATOM 6814 C CA . GLU A 1 901 ? 6.614 -42.059 -9.682 1.00 97.19 901 GLU A CA 1
ATOM 6815 C C . GLU A 1 901 ? 5.091 -41.860 -9.721 1.00 97.19 901 GLU A C 1
ATOM 6817 O O . GLU A 1 901 ? 4.544 -41.678 -10.810 1.00 97.19 901 GLU A O 1
ATOM 6822 N N . ASN A 1 902 ? 4.384 -41.877 -8.587 1.00 97.44 902 ASN A N 1
ATOM 6823 C CA . ASN A 1 902 ? 2.928 -41.696 -8.566 1.00 97.44 902 ASN A CA 1
ATOM 6824 C C . ASN A 1 902 ? 2.495 -40.248 -8.862 1.00 97.44 902 ASN A C 1
ATOM 6826 O O . ASN A 1 902 ? 1.373 -40.031 -9.323 1.00 97.44 902 ASN A O 1
ATOM 6830 N N . PHE A 1 903 ? 3.375 -39.257 -8.686 1.00 98.12 903 PHE A N 1
ATOM 6831 C CA . PHE A 1 903 ? 3.081 -37.873 -9.040 1.00 98.12 903 PHE A CA 1
ATOM 6832 C C . PHE A 1 903 ? 3.203 -37.647 -10.551 1.00 98.12 903 PHE A C 1
ATOM 6834 O O . PHE A 1 903 ? 4.267 -37.805 -11.146 1.00 98.12 903 PHE A O 1
ATOM 6841 N N . LYS A 1 904 ? 2.095 -37.248 -11.187 1.00 96.25 904 LYS A N 1
ATOM 6842 C CA . LYS A 1 904 ? 2.020 -36.944 -12.632 1.00 96.25 904 LYS A CA 1
ATOM 6843 C C . LYS A 1 904 ? 1.825 -35.448 -12.922 1.00 96.25 904 LYS A C 1
ATOM 6845 O O . LYS A 1 904 ? 1.349 -35.088 -13.996 1.00 96.25 904 LYS A O 1
ATOM 6850 N N . GLY A 1 905 ? 2.134 -34.601 -11.943 1.00 97.75 905 GLY A N 1
ATOM 6851 C CA . GLY A 1 905 ? 2.008 -33.148 -12.013 1.00 97.75 905 GLY A CA 1
ATOM 6852 C C . GLY A 1 905 ? 3.353 -32.423 -12.108 1.00 97.75 905 GLY A C 1
ATOM 6853 O O . GLY A 1 905 ? 4.375 -33.030 -12.425 1.00 97.75 905 GLY A O 1
ATOM 6854 N N . ILE A 1 906 ? 3.347 -31.122 -11.809 1.00 98.75 906 ILE A N 1
ATOM 6855 C CA . ILE A 1 906 ? 4.533 -30.252 -11.770 1.00 98.75 906 ILE A CA 1
ATOM 6856 C C . ILE A 1 906 ? 4.828 -29.842 -10.321 1.00 98.75 906 ILE A C 1
ATOM 6858 O O . ILE A 1 906 ? 3.920 -29.481 -9.568 1.00 98.75 906 ILE A O 1
ATOM 6862 N N . VAL A 1 907 ? 6.101 -29.869 -9.931 1.00 98.88 907 VAL A N 1
ATOM 6863 C CA . VAL A 1 907 ? 6.595 -29.260 -8.690 1.00 98.88 907 VAL A CA 1
ATOM 6864 C C . VAL A 1 907 ? 7.050 -27.836 -9.002 1.00 98.88 907 VAL A C 1
ATOM 6866 O O . VAL A 1 907 ? 7.878 -27.619 -9.887 1.00 98.88 907 VAL A O 1
ATOM 6869 N N . ILE A 1 908 ? 6.511 -26.868 -8.267 1.00 98.88 908 ILE A N 1
ATOM 6870 C CA . ILE A 1 908 ? 6.926 -25.471 -8.286 1.00 98.88 908 ILE A CA 1
ATOM 6871 C C . ILE A 1 908 ? 7.809 -25.225 -7.066 1.00 98.88 908 ILE A C 1
ATOM 6873 O O . ILE A 1 908 ? 7.388 -25.487 -5.938 1.00 98.88 908 ILE A O 1
ATOM 6877 N N . VAL A 1 909 ? 9.000 -24.672 -7.285 1.00 98.88 909 VAL A N 1
ATOM 6878 C CA . VAL A 1 909 ? 9.861 -24.145 -6.220 1.00 98.88 909 VAL A CA 1
ATOM 6879 C C . VAL A 1 909 ? 9.884 -22.621 -6.335 1.00 98.88 909 VAL A C 1
ATOM 6881 O O . VAL A 1 909 ? 10.475 -22.076 -7.266 1.00 98.88 909 VAL A O 1
ATOM 6884 N N . ASP A 1 910 ? 9.211 -21.929 -5.416 1.00 98.75 910 ASP A N 1
ATOM 6885 C CA . ASP A 1 910 ? 9.256 -20.467 -5.313 1.00 98.75 910 ASP A CA 1
ATOM 6886 C C . ASP A 1 910 ? 10.509 -20.044 -4.541 1.00 98.75 910 ASP A C 1
ATOM 6888 O O . ASP A 1 910 ? 10.632 -20.268 -3.334 1.00 98.75 910 ASP A O 1
ATOM 6892 N N . GLU A 1 911 ? 11.440 -19.450 -5.280 1.00 98.50 911 GLU A N 1
ATOM 6893 C CA . GLU A 1 911 ? 12.770 -19.020 -4.872 1.00 98.50 911 GLU A CA 1
ATOM 6894 C C . GLU A 1 911 ? 12.879 -17.491 -4.733 1.00 98.50 911 GLU A C 1
ATOM 6896 O O . GLU A 1 911 ? 13.967 -16.928 -4.867 1.00 98.50 911 GLU A O 1
ATOM 6901 N N . ALA A 1 912 ? 11.787 -16.783 -4.413 1.00 97.88 912 ALA A N 1
ATOM 6902 C CA . ALA A 1 912 ? 11.788 -15.321 -4.247 1.00 97.88 912 ALA A CA 1
ATOM 6903 C C . ALA A 1 912 ? 12.831 -14.759 -3.246 1.00 97.88 912 ALA A C 1
ATOM 6905 O O . ALA A 1 912 ? 13.066 -13.549 -3.228 1.00 97.88 912 ALA A O 1
ATOM 6906 N N . TYR A 1 913 ? 13.463 -15.609 -2.427 1.00 98.12 913 TYR A N 1
ATOM 6907 C CA . TYR A 1 913 ? 14.488 -15.247 -1.440 1.00 98.12 913 TYR A CA 1
ATOM 6908 C C . TYR A 1 913 ? 15.836 -15.981 -1.616 1.00 98.12 913 TYR A C 1
ATOM 6910 O O . TYR A 1 913 ? 16.701 -15.858 -0.750 1.00 98.12 913 TYR A O 1
ATOM 6918 N N . ILE A 1 914 ? 16.048 -16.737 -2.701 1.00 97.88 914 ILE A N 1
ATOM 6919 C CA . ILE A 1 914 ? 17.195 -17.661 -2.819 1.00 97.88 914 ILE A CA 1
ATOM 6920 C C . ILE A 1 914 ? 18.569 -16.976 -2.823 1.00 97.88 914 ILE A C 1
ATOM 6922 O O . ILE A 1 914 ? 19.537 -17.552 -2.334 1.00 97.88 914 ILE A O 1
ATOM 6926 N N . ASP A 1 915 ? 18.672 -15.728 -3.291 1.00 97.12 915 ASP A N 1
ATOM 6927 C CA . ASP A 1 915 ? 19.945 -14.990 -3.296 1.00 97.12 915 ASP A CA 1
ATOM 6928 C C . ASP A 1 915 ? 20.494 -14.717 -1.876 1.00 97.12 915 ASP A C 1
ATOM 6930 O O . ASP A 1 915 ? 21.683 -14.446 -1.707 1.00 97.12 915 ASP A O 1
ATOM 6934 N N . PHE A 1 916 ? 19.640 -14.785 -0.844 1.00 97.31 916 PHE A N 1
ATOM 6935 C CA . PHE A 1 916 ? 20.022 -14.643 0.569 1.00 97.31 916 PHE A CA 1
ATOM 6936 C C . PHE A 1 916 ? 20.476 -15.971 1.209 1.00 97.31 916 PHE A C 1
ATOM 6938 O O . PHE A 1 916 ? 20.936 -15.981 2.355 1.00 97.31 916 PHE A O 1
ATOM 6945 N N . SER A 1 917 ? 20.355 -17.083 0.476 1.00 96.00 917 SER A N 1
ATOM 6946 C CA . SER A 1 917 ? 20.794 -18.423 0.874 1.00 96.00 917 SER A CA 1
ATOM 6947 C C . SER A 1 917 ? 22.266 -18.674 0.510 1.00 96.00 917 SER A C 1
ATOM 6949 O O . SER A 1 917 ? 22.961 -17.829 -0.056 1.00 96.00 917 SER A O 1
ATOM 6951 N N . ARG A 1 918 ? 22.789 -19.863 0.835 1.00 91.88 918 ARG A N 1
ATOM 6952 C CA . ARG A 1 918 ? 24.174 -20.232 0.490 1.00 91.88 918 ARG A CA 1
ATOM 6953 C C . ARG A 1 918 ? 24.319 -20.484 -1.023 1.00 91.88 918 ARG A C 1
ATOM 6955 O O . ARG A 1 918 ? 23.422 -21.097 -1.607 1.00 91.88 918 ARG A O 1
ATOM 6962 N N . PRO A 1 919 ? 25.442 -20.112 -1.668 1.00 90.56 919 PRO A N 1
ATOM 6963 C CA . PRO A 1 919 ? 25.693 -20.456 -3.069 1.00 90.56 919 PRO A CA 1
ATOM 6964 C C . PRO A 1 919 ? 25.542 -21.961 -3.335 1.00 90.56 919 PRO A C 1
ATOM 6966 O O . PRO A 1 919 ? 26.010 -22.780 -2.546 1.00 90.56 919 PRO A O 1
ATOM 6969 N N . GLY A 1 920 ? 24.881 -22.318 -4.440 1.00 92.88 920 GLY A N 1
ATOM 6970 C CA . GLY A 1 920 ? 24.568 -23.711 -4.791 1.00 92.88 920 GLY A CA 1
ATOM 6971 C C . GLY A 1 920 ? 23.283 -24.279 -4.166 1.00 92.88 920 GLY A C 1
ATOM 6972 O O . GLY A 1 920 ? 22.988 -25.447 -4.389 1.00 92.88 920 GLY A O 1
ATOM 6973 N N . SER A 1 921 ? 22.506 -23.480 -3.422 1.00 96.31 921 SER A N 1
ATOM 6974 C CA . SER A 1 921 ? 21.229 -23.924 -2.826 1.00 96.31 921 SER A CA 1
ATOM 6975 C C . SER A 1 921 ? 20.052 -24.004 -3.811 1.00 96.31 921 SER A C 1
ATOM 6977 O O . SER A 1 921 ? 19.045 -24.620 -3.482 1.00 96.31 921 SER A O 1
ATOM 6979 N N . SER A 1 922 ? 20.149 -23.365 -4.984 1.00 98.00 922 SER A N 1
ATOM 6980 C CA . SER A 1 922 ? 19.013 -23.179 -5.900 1.00 98.00 922 SER A CA 1
ATOM 6981 C C . SER A 1 922 ? 18.636 -24.445 -6.677 1.00 98.00 922 SER A C 1
ATOM 6983 O O . SER A 1 922 ? 19.488 -25.126 -7.257 1.00 98.00 922 SER A O 1
ATOM 6985 N N . ALA A 1 923 ? 17.333 -24.695 -6.775 1.00 98.25 923 ALA A N 1
ATOM 6986 C CA . ALA A 1 923 ? 16.703 -25.716 -7.597 1.00 98.25 923 ALA A CA 1
ATOM 6987 C C . ALA A 1 923 ? 16.805 -25.437 -9.109 1.00 98.25 923 ALA A C 1
ATOM 6989 O O . ALA A 1 923 ? 16.547 -26.345 -9.896 1.00 98.25 923 ALA A O 1
ATOM 6990 N N . THR A 1 924 ? 17.237 -24.244 -9.551 1.00 98.06 924 THR A N 1
ATOM 6991 C CA . THR A 1 924 ? 17.571 -24.000 -10.977 1.00 98.06 924 THR A CA 1
ATOM 6992 C C . THR A 1 924 ? 18.601 -25.007 -11.497 1.00 98.06 924 THR A C 1
ATOM 6994 O O . THR A 1 924 ? 18.497 -25.462 -12.635 1.00 98.06 924 THR A O 1
ATOM 6997 N N . SER A 1 925 ? 19.506 -25.464 -10.622 1.00 96.81 925 SER A N 1
ATOM 6998 C CA . SER A 1 925 ? 20.468 -26.546 -10.883 1.00 96.81 925 SER A CA 1
ATOM 6999 C C . SER A 1 925 ? 19.842 -27.893 -11.278 1.00 96.81 925 SER A C 1
ATOM 7001 O O . SER A 1 925 ? 20.549 -28.746 -11.804 1.00 96.81 925 SER A O 1
ATOM 7003 N N . LEU A 1 926 ? 18.539 -28.090 -11.045 1.00 97.75 926 LEU A N 1
ATOM 7004 C CA . LEU A 1 926 ? 17.785 -29.303 -11.378 1.00 97.75 926 LEU A CA 1
ATOM 7005 C C . LEU A 1 926 ? 16.943 -29.152 -12.660 1.00 97.75 926 LEU A C 1
ATOM 7007 O O . LEU A 1 926 ? 16.477 -30.147 -13.208 1.00 97.75 926 LEU A O 1
ATOM 7011 N N . VAL A 1 927 ? 16.732 -27.932 -13.170 1.00 97.56 927 VAL A N 1
ATOM 7012 C CA . VAL A 1 927 ? 15.817 -27.671 -14.305 1.00 97.56 927 VAL A CA 1
ATOM 7013 C C . VAL A 1 927 ? 16.271 -28.365 -15.596 1.00 97.56 927 VAL A C 1
ATOM 7015 O O . VAL A 1 927 ? 15.439 -28.732 -16.425 1.00 97.56 927 VAL A O 1
ATOM 7018 N N . ALA A 1 928 ? 17.577 -28.591 -15.764 1.00 92.81 928 ALA A N 1
ATOM 7019 C CA . ALA A 1 928 ? 18.122 -29.337 -16.898 1.00 92.81 928 ALA A CA 1
ATOM 7020 C C . ALA A 1 928 ? 17.742 -30.834 -16.883 1.00 92.81 928 ALA A C 1
ATOM 7022 O O . ALA A 1 928 ? 17.585 -31.419 -17.953 1.00 92.81 928 ALA A O 1
ATOM 7023 N N . ASP A 1 929 ? 17.555 -31.421 -15.696 1.00 95.12 929 ASP A N 1
ATOM 7024 C CA . ASP A 1 929 ? 17.309 -32.856 -15.509 1.00 95.12 929 ASP A CA 1
ATOM 7025 C C . ASP A 1 929 ? 15.806 -33.189 -15.384 1.00 95.12 929 ASP A C 1
ATOM 7027 O O . ASP A 1 929 ? 15.361 -34.240 -15.848 1.00 95.12 929 ASP A O 1
ATOM 7031 N N . TYR A 1 930 ? 15.005 -32.299 -14.779 1.00 97.75 930 TYR A N 1
ATOM 7032 C CA . TYR A 1 930 ? 13.613 -32.578 -14.395 1.00 97.75 930 TYR A CA 1
ATOM 7033 C C . TYR A 1 930 ? 12.586 -31.796 -15.226 1.00 97.75 930 TYR A C 1
ATOM 7035 O O . TYR A 1 930 ? 12.377 -30.597 -15.043 1.00 97.75 930 TYR A O 1
ATOM 7043 N N . ALA A 1 931 ? 11.861 -32.497 -16.103 1.00 96.75 931 ALA A N 1
ATOM 7044 C CA . ALA A 1 931 ? 10.800 -31.908 -16.930 1.00 96.75 931 ALA A CA 1
ATOM 7045 C C . ALA A 1 931 ? 9.495 -31.588 -16.173 1.00 96.75 931 ALA A C 1
ATOM 7047 O O . ALA A 1 931 ? 8.657 -30.849 -16.687 1.00 96.75 931 ALA A O 1
ATOM 7048 N N . ASN A 1 932 ? 9.333 -32.116 -14.959 1.00 98.00 932 ASN A N 1
ATOM 7049 C CA . ASN A 1 932 ? 8.240 -31.822 -14.029 1.00 98.00 932 ASN A CA 1
ATOM 7050 C C . ASN A 1 932 ? 8.599 -30.733 -12.996 1.00 98.00 932 ASN A C 1
ATOM 7052 O O . ASN A 1 932 ? 7.868 -30.569 -12.021 1.00 98.00 932 ASN A O 1
ATOM 7056 N N . LEU A 1 933 ? 9.692 -29.987 -13.192 1.00 98.75 933 LEU A N 1
ATOM 7057 C CA . LEU A 1 933 ? 10.112 -28.889 -12.319 1.00 98.75 933 LEU A CA 1
ATOM 7058 C C . LEU A 1 933 ? 9.872 -27.515 -12.966 1.00 98.75 933 LEU A C 1
ATOM 7060 O O . LEU A 1 933 ? 10.214 -27.285 -14.127 1.00 98.75 933 LEU A O 1
ATOM 7064 N N . CYS A 1 934 ? 9.360 -26.577 -12.170 1.00 98.75 934 CYS A N 1
ATOM 7065 C CA . CYS A 1 934 ? 9.363 -25.146 -12.454 1.00 98.75 934 CYS A CA 1
ATOM 7066 C C . CYS A 1 934 ? 9.944 -24.386 -11.252 1.00 98.75 934 CYS A C 1
ATOM 7068 O O . CYS A 1 934 ? 9.479 -24.555 -10.129 1.00 98.75 934 CYS A O 1
ATOM 7070 N N . VAL A 1 935 ? 10.940 -23.528 -11.470 1.00 98.81 935 VAL A N 1
ATOM 7071 C CA . VAL A 1 935 ? 11.572 -22.715 -10.417 1.00 98.81 935 VAL A CA 1
ATOM 7072 C C . VAL A 1 935 ? 11.258 -21.244 -10.660 1.00 98.81 935 VAL A C 1
ATOM 7074 O O . VAL A 1 935 ? 11.459 -20.751 -11.766 1.00 98.81 935 VAL A O 1
ATOM 7077 N N . MET A 1 936 ? 10.750 -20.534 -9.656 1.00 98.50 936 MET A N 1
ATOM 7078 C CA . MET A 1 936 ? 10.310 -19.140 -9.780 1.00 98.50 936 MET A CA 1
ATOM 7079 C C . MET A 1 936 ? 11.229 -18.186 -9.020 1.00 98.50 936 MET A C 1
ATOM 7081 O O . MET A 1 936 ? 11.503 -18.412 -7.852 1.00 98.50 936 MET A O 1
ATOM 7085 N N . GLN A 1 937 ? 11.652 -17.086 -9.640 1.00 98.12 937 GLN A N 1
ATOM 7086 C CA . GLN A 1 937 ? 12.491 -16.053 -9.009 1.00 98.12 937 GLN A CA 1
ATOM 7087 C C . GLN A 1 937 ? 11.953 -14.643 -9.318 1.00 98.12 937 GLN A C 1
ATOM 7089 O O . GLN A 1 937 ? 11.065 -14.469 -10.154 1.00 98.12 937 GLN A O 1
ATOM 7094 N N . THR A 1 938 ? 12.458 -13.602 -8.646 1.00 97.75 938 THR A N 1
ATOM 7095 C CA . THR A 1 938 ? 12.006 -12.216 -8.873 1.00 97.75 938 THR A CA 1
ATOM 7096 C C . THR A 1 938 ? 13.082 -11.175 -8.570 1.00 97.75 938 THR A C 1
ATOM 7098 O O . THR A 1 938 ? 13.852 -11.310 -7.624 1.00 97.75 938 THR A O 1
ATOM 7101 N N . LEU A 1 939 ? 13.068 -10.064 -9.314 1.00 97.44 939 LEU A N 1
ATOM 7102 C CA . LEU A 1 939 ? 13.884 -8.882 -9.009 1.00 97.44 939 LEU A CA 1
ATOM 7103 C C . LEU A 1 939 ? 13.309 -8.063 -7.827 1.00 97.44 939 LEU A C 1
ATOM 7105 O O . LEU A 1 939 ? 13.911 -7.084 -7.383 1.00 97.44 939 LEU A O 1
ATOM 7109 N N . SER A 1 940 ? 12.162 -8.469 -7.267 1.00 96.88 940 SER A N 1
ATOM 7110 C CA . SER A 1 940 ? 11.470 -7.730 -6.202 1.00 96.88 940 SER A CA 1
ATOM 7111 C C . SER A 1 940 ? 12.216 -7.672 -4.865 1.00 96.88 940 SER A C 1
ATOM 7113 O O . SER A 1 940 ? 11.839 -6.882 -4.001 1.00 96.88 940 SER A O 1
ATOM 7115 N N . LYS A 1 941 ? 13.209 -8.545 -4.653 1.00 96.19 941 LYS A N 1
ATOM 7116 C CA . LYS A 1 941 ? 13.832 -8.784 -3.344 1.00 96.19 941 LYS A CA 1
ATOM 7117 C C . LYS A 1 941 ? 15.312 -8.408 -3.357 1.00 96.19 941 LYS A C 1
ATOM 7119 O O . LYS A 1 941 ? 15.635 -7.250 -3.116 1.00 96.19 941 LYS A O 1
ATOM 7124 N N . SER A 1 942 ? 16.202 -9.329 -3.705 1.00 96.56 942 SER A N 1
ATOM 7125 C CA . SER A 1 942 ? 17.654 -9.107 -3.829 1.00 96.56 942 SER A CA 1
ATOM 7126 C C . SER A 1 942 ? 18.034 -7.851 -4.623 1.00 96.56 942 SER A C 1
ATOM 7128 O O . SER A 1 942 ? 18.748 -6.987 -4.113 1.00 96.56 942 SER A O 1
ATOM 7130 N N . TYR A 1 943 ? 17.502 -7.707 -5.838 1.00 97.12 943 TYR A N 1
ATOM 7131 C CA . TYR A 1 943 ? 17.767 -6.572 -6.734 1.00 97.12 943 TYR A CA 1
ATOM 7132 C C . TYR A 1 943 ? 17.136 -5.241 -6.279 1.00 97.12 943 TYR A C 1
ATOM 7134 O O . TYR A 1 943 ? 17.477 -4.194 -6.827 1.00 97.12 943 TYR A O 1
ATOM 7142 N N . GLY A 1 944 ? 16.234 -5.246 -5.289 1.00 96.69 944 GLY A N 1
ATOM 7143 C CA . GLY A 1 944 ? 15.581 -4.037 -4.772 1.00 96.69 944 GLY A CA 1
ATOM 7144 C C . GLY A 1 944 ? 14.638 -3.349 -5.765 1.00 96.69 944 GLY A C 1
ATOM 7145 O O . GLY A 1 944 ? 14.550 -2.126 -5.770 1.00 96.69 944 GLY A O 1
ATOM 7146 N N . LEU A 1 945 ? 13.958 -4.118 -6.623 1.00 96.81 945 LEU A N 1
ATOM 7147 C CA . LEU A 1 945 ? 13.099 -3.615 -7.703 1.00 96.81 945 LEU A CA 1
ATOM 7148 C C . LEU A 1 945 ? 11.654 -4.142 -7.585 1.00 96.81 945 LEU A C 1
ATOM 7150 O O . LEU A 1 945 ? 11.062 -4.604 -8.558 1.00 96.81 945 LEU A O 1
ATOM 7154 N N . ALA A 1 946 ? 11.066 -4.084 -6.384 1.00 94.62 946 ALA A N 1
ATOM 7155 C CA . ALA A 1 946 ? 9.694 -4.551 -6.125 1.00 94.62 946 ALA A CA 1
ATOM 7156 C C . ALA A 1 946 ? 8.642 -3.880 -7.028 1.00 94.62 946 ALA A C 1
ATOM 7158 O O . ALA A 1 946 ? 7.744 -4.558 -7.539 1.00 94.62 946 ALA A O 1
ATOM 7159 N N . ALA A 1 947 ? 8.805 -2.574 -7.264 1.00 93.56 947 ALA A N 1
ATOM 7160 C CA . ALA A 1 947 ? 7.890 -1.743 -8.040 1.00 93.56 947 ALA A CA 1
ATOM 7161 C C . ALA A 1 947 ? 7.849 -2.082 -9.541 1.00 93.56 947 ALA A C 1
ATOM 7163 O O . ALA A 1 947 ? 6.796 -1.936 -10.150 1.00 93.56 947 ALA A O 1
ATOM 7164 N N . ILE A 1 948 ? 8.933 -2.593 -10.150 1.00 94.44 948 ILE A N 1
ATOM 7165 C CA . ILE A 1 948 ? 8.945 -2.847 -11.610 1.00 94.44 948 ILE A CA 1
ATOM 7166 C C . ILE A 1 948 ? 8.085 -4.051 -12.021 1.00 94.44 948 ILE A C 1
ATOM 7168 O O . ILE A 1 948 ? 7.879 -4.266 -13.213 1.00 94.44 948 ILE A O 1
ATOM 7172 N N . ARG A 1 949 ? 7.618 -4.847 -11.045 1.00 96.69 949 ARG A N 1
ATOM 7173 C CA . ARG A 1 949 ? 6.808 -6.063 -11.226 1.00 96.69 949 ARG A CA 1
ATOM 7174 C C . ARG A 1 949 ? 7.419 -7.054 -12.230 1.00 96.69 949 ARG A C 1
ATOM 7176 O O . ARG A 1 949 ? 6.770 -7.428 -13.198 1.00 96.69 949 ARG A O 1
ATOM 7183 N N . LEU A 1 950 ? 8.645 -7.532 -11.983 1.00 98.00 950 LEU A N 1
ATOM 7184 C CA . LEU A 1 950 ? 9.245 -8.619 -12.776 1.00 98.00 950 LEU A CA 1
ATOM 7185 C C . LEU A 1 950 ? 9.449 -9.903 -11.956 1.00 98.00 950 LEU A C 1
ATOM 7187 O O . LEU A 1 950 ? 10.233 -9.943 -11.001 1.00 98.00 950 LEU A O 1
ATOM 7191 N N . GLY A 1 951 ? 8.751 -10.961 -12.360 1.00 97.31 951 GLY A N 1
ATOM 7192 C CA . GLY A 1 951 ? 9.006 -12.346 -11.976 1.00 97.31 951 GLY A CA 1
ATOM 7193 C C . GLY A 1 951 ? 9.554 -13.156 -13.147 1.00 97.31 951 GLY A C 1
ATOM 7194 O O . GLY A 1 951 ? 9.447 -12.765 -14.310 1.00 97.31 951 GLY A O 1
ATOM 7195 N N . VAL A 1 952 ? 10.160 -14.289 -12.820 1.00 98.44 952 VAL A N 1
ATOM 7196 C CA . VAL A 1 952 ? 10.857 -15.175 -13.751 1.00 98.44 952 VAL A CA 1
ATOM 7197 C C . VAL A 1 952 ? 10.464 -16.612 -13.435 1.00 98.44 952 VAL A C 1
ATOM 7199 O O . VAL A 1 952 ? 10.385 -16.969 -12.261 1.00 98.44 952 VAL A O 1
ATOM 7202 N N . ALA A 1 953 ? 10.252 -17.436 -14.460 1.00 98.56 953 ALA A N 1
ATOM 7203 C CA . ALA A 1 953 ? 10.097 -18.882 -14.310 1.00 98.56 953 ALA A CA 1
ATOM 7204 C C . ALA A 1 953 ? 11.164 -19.618 -15.127 1.00 98.56 953 ALA A C 1
ATOM 7206 O O . ALA A 1 953 ? 11.363 -19.304 -16.301 1.00 98.56 953 ALA A O 1
ATOM 7207 N N . PHE A 1 954 ? 11.809 -20.605 -14.513 1.00 98.75 954 PHE A N 1
ATOM 7208 C CA . PHE A 1 954 ? 12.788 -21.499 -15.120 1.00 98.75 954 PHE A CA 1
ATOM 7209 C C . PHE A 1 954 ? 12.219 -22.917 -15.173 1.00 98.75 954 PHE A C 1
ATOM 7211 O O . PHE A 1 954 ? 11.938 -23.513 -14.133 1.00 98.75 954 PHE A O 1
ATOM 7218 N N . ALA A 1 955 ? 12.039 -23.460 -16.374 1.00 98.50 955 ALA A N 1
ATOM 7219 C CA . ALA A 1 955 ? 11.504 -24.803 -16.593 1.00 98.50 955 ALA A CA 1
ATOM 7220 C C . ALA A 1 955 ? 11.987 -25.369 -17.937 1.00 98.50 955 ALA A C 1
ATOM 7222 O O . ALA A 1 955 ? 12.577 -24.656 -18.750 1.00 98.50 955 ALA A O 1
ATOM 7223 N N . GLN A 1 956 ? 11.700 -26.644 -18.208 1.00 97.88 956 GLN A N 1
ATOM 7224 C CA . GLN A 1 956 ? 11.938 -27.220 -19.534 1.00 97.88 956 GLN A CA 1
ATOM 7225 C C . GLN A 1 956 ? 11.101 -26.502 -20.622 1.00 97.88 956 GLN A C 1
ATOM 7227 O O . GLN A 1 956 ? 9.946 -26.135 -20.363 1.00 97.88 956 GLN A O 1
ATOM 7232 N N . PRO A 1 957 ? 11.621 -26.335 -21.858 1.00 97.69 957 PRO A N 1
ATOM 7233 C CA . PRO A 1 957 ? 10.989 -25.505 -22.888 1.00 97.69 957 PRO A CA 1
ATOM 7234 C C . PRO A 1 957 ? 9.516 -25.805 -23.228 1.00 97.69 957 PRO A C 1
ATOM 7236 O O . PRO A 1 957 ? 8.805 -24.852 -23.544 1.00 97.69 957 PRO A O 1
ATOM 7239 N N . PRO A 1 958 ? 8.991 -27.050 -23.147 1.00 97.62 958 PRO A N 1
ATOM 7240 C CA . PRO A 1 958 ? 7.566 -27.303 -23.374 1.00 97.62 958 PRO A CA 1
ATOM 7241 C C . PRO A 1 958 ? 6.637 -26.537 -22.421 1.00 97.62 958 PRO A C 1
ATOM 7243 O O . PRO A 1 958 ? 5.624 -26.003 -22.871 1.00 97.62 958 PRO A O 1
ATOM 7246 N N . LEU A 1 959 ? 6.985 -26.420 -21.131 1.00 97.94 959 LEU A N 1
ATOM 7247 C CA . LEU A 1 959 ? 6.176 -25.665 -20.165 1.00 97.94 959 LEU A CA 1
ATOM 7248 C C . LEU A 1 959 ? 6.282 -24.156 -20.424 1.00 97.94 959 LEU A C 1
ATOM 7250 O O . LEU A 1 959 ? 5.271 -23.457 -20.457 1.00 97.94 959 LEU A O 1
ATOM 7254 N N . ILE A 1 960 ? 7.494 -23.668 -20.699 1.00 98.00 960 ILE A N 1
ATOM 7255 C CA . ILE A 1 960 ? 7.746 -22.263 -21.047 1.00 98.00 960 ILE A CA 1
ATOM 7256 C C . ILE A 1 960 ? 6.991 -21.861 -22.321 1.00 98.00 960 ILE A C 1
ATOM 7258 O O . ILE A 1 960 ? 6.449 -20.757 -22.385 1.00 98.00 960 ILE A O 1
ATOM 7262 N N . GLN A 1 961 ? 6.878 -22.755 -23.308 1.00 97.12 961 GLN A N 1
ATOM 7263 C CA . GLN A 1 961 ? 6.075 -22.529 -24.509 1.00 97.12 961 GLN A CA 1
ATOM 7264 C C . GLN A 1 961 ? 4.576 -22.433 -24.187 1.00 97.12 961 GLN A C 1
ATOM 7266 O O . GLN A 1 961 ? 3.912 -21.544 -24.709 1.00 97.12 961 GLN A O 1
ATOM 7271 N N . VAL A 1 962 ? 4.036 -23.288 -23.310 1.00 97.75 962 VAL A N 1
ATOM 7272 C CA . VAL A 1 962 ? 2.621 -23.224 -22.887 1.00 97.75 962 VAL A CA 1
ATOM 7273 C C . VAL A 1 962 ? 2.317 -21.921 -22.135 1.00 97.75 962 VAL A C 1
ATOM 7275 O O . VAL A 1 962 ? 1.327 -21.256 -22.445 1.00 97.75 962 VAL A O 1
ATOM 7278 N N . LEU A 1 963 ? 3.195 -21.495 -21.221 1.00 97.62 963 LEU A N 1
ATOM 7279 C CA . LEU A 1 963 ? 3.080 -20.197 -20.544 1.00 97.62 963 LEU A CA 1
ATOM 7280 C C . LEU A 1 963 ? 3.176 -19.031 -21.548 1.00 97.62 963 LEU A C 1
ATOM 7282 O O . LEU A 1 963 ? 2.355 -18.115 -21.526 1.00 97.62 963 LEU A O 1
ATOM 7286 N N . THR A 1 964 ? 4.116 -19.097 -22.498 1.00 95.94 964 THR A N 1
ATOM 7287 C CA . THR A 1 964 ? 4.301 -18.080 -23.554 1.00 95.94 964 THR A CA 1
ATOM 7288 C C . THR A 1 964 ? 3.123 -18.012 -24.533 1.00 95.94 964 THR A C 1
ATOM 7290 O O . THR A 1 964 ? 2.828 -16.936 -25.046 1.00 95.94 964 THR A O 1
ATOM 7293 N N . ASN A 1 965 ? 2.409 -19.119 -24.754 1.00 94.75 965 ASN A N 1
ATOM 7294 C CA . ASN A 1 965 ? 1.178 -19.151 -25.550 1.00 94.75 965 ASN A CA 1
ATOM 7295 C C . ASN A 1 965 ? -0.033 -18.537 -24.820 1.00 94.75 965 ASN A C 1
ATOM 7297 O O . ASN A 1 965 ? -1.025 -18.225 -25.474 1.00 94.75 965 ASN A O 1
ATOM 7301 N N . THR A 1 966 ? 0.025 -18.407 -23.488 1.00 95.19 966 THR A N 1
ATOM 7302 C CA . THR A 1 966 ? -1.131 -18.049 -22.640 1.00 95.19 966 THR A CA 1
ATOM 7303 C C . THR A 1 966 ? -1.010 -16.663 -21.997 1.00 95.19 966 THR A C 1
ATOM 7305 O O . THR A 1 966 ? -2.026 -16.048 -21.675 1.00 95.19 966 THR A O 1
ATOM 7308 N N . LYS A 1 967 ? 0.214 -16.142 -21.823 1.00 95.06 967 LYS A N 1
ATOM 7309 C CA . LYS A 1 967 ? 0.462 -14.789 -21.297 1.00 95.06 967 LYS A CA 1
ATOM 7310 C C . LYS A 1 967 ? -0.239 -13.706 -22.127 1.00 95.06 967 LYS A C 1
ATOM 7312 O O . LYS A 1 967 ? -0.422 -13.855 -23.338 1.00 95.06 967 LYS A O 1
ATOM 7317 N N . ALA A 1 968 ? -0.521 -12.553 -21.516 1.00 93.88 968 ALA A N 1
ATOM 7318 C CA . ALA A 1 968 ? -0.913 -11.372 -22.285 1.00 93.88 968 ALA A CA 1
ATOM 7319 C C . ALA A 1 968 ? 0.201 -11.000 -23.295 1.00 93.88 968 ALA A C 1
ATOM 7321 O O . ALA A 1 968 ? 1.391 -11.127 -22.970 1.00 93.88 968 ALA A O 1
ATOM 7322 N N . PRO A 1 969 ? -0.135 -10.540 -24.520 1.00 89.31 969 PRO A N 1
ATOM 7323 C CA . PRO A 1 969 ? 0.850 -10.357 -25.590 1.00 89.31 969 PRO A CA 1
ATOM 7324 C C . PRO A 1 969 ? 1.999 -9.437 -25.161 1.00 89.31 969 PRO A C 1
ATOM 7326 O O . PRO A 1 969 ? 3.161 -9.800 -25.329 1.00 89.31 969 PRO A O 1
ATOM 7329 N N . TYR A 1 970 ? 1.679 -8.335 -24.480 1.00 92.94 970 TYR A N 1
ATOM 7330 C CA . TYR A 1 970 ? 2.628 -7.334 -23.986 1.00 92.94 970 TYR A CA 1
ATOM 7331 C C . TYR A 1 970 ? 2.582 -7.234 -22.448 1.00 92.94 970 TYR A C 1
ATOM 7333 O O . TYR A 1 970 ? 2.313 -6.167 -21.905 1.00 92.94 970 TYR A O 1
ATOM 7341 N N . ASN A 1 971 ? 2.762 -8.359 -21.742 1.00 94.44 971 ASN A N 1
ATOM 7342 C CA . ASN A 1 971 ? 2.670 -8.410 -20.275 1.00 94.44 971 ASN A CA 1
ATOM 7343 C C . ASN A 1 971 ? 3.773 -7.600 -19.561 1.00 94.44 971 ASN A C 1
ATOM 7345 O O . ASN A 1 971 ? 3.478 -6.879 -18.613 1.00 94.44 971 ASN A O 1
ATOM 7349 N N . ILE A 1 972 ? 5.027 -7.661 -20.022 1.00 96.56 972 ILE A N 1
ATOM 7350 C CA . ILE A 1 972 ? 6.126 -6.876 -19.438 1.00 96.56 972 ILE A CA 1
ATOM 7351 C C . ILE A 1 972 ? 6.195 -5.494 -20.101 1.00 96.56 972 ILE A C 1
ATOM 7353 O O . ILE A 1 972 ? 6.358 -5.388 -21.316 1.00 96.56 972 ILE A O 1
ATOM 7357 N N . SER A 1 973 ? 6.098 -4.426 -19.304 1.00 94.88 973 SER A N 1
ATOM 7358 C CA . SER A 1 973 ? 6.123 -3.042 -19.801 1.00 94.88 973 SER A CA 1
ATOM 7359 C C . SER A 1 973 ? 7.506 -2.611 -20.316 1.00 94.88 973 SER A C 1
ATOM 7361 O O . SER A 1 973 ? 8.534 -3.137 -19.881 1.00 94.88 973 SER A O 1
ATOM 7363 N N . THR A 1 974 ? 7.563 -1.606 -21.199 1.00 92.56 974 THR A N 1
ATOM 7364 C CA . THR A 1 974 ? 8.839 -1.052 -21.693 1.00 92.56 974 THR A CA 1
ATOM 7365 C C . THR A 1 974 ? 9.721 -0.476 -20.565 1.00 92.56 974 THR A C 1
ATOM 7367 O O . THR A 1 974 ? 10.909 -0.805 -20.545 1.00 92.56 974 THR A O 1
ATOM 7370 N N . PRO A 1 975 ? 9.193 0.279 -19.571 1.00 91.69 975 PRO A N 1
ATOM 7371 C CA . PRO A 1 975 ? 9.960 0.664 -18.380 1.00 91.69 975 PRO A CA 1
ATOM 7372 C C . PRO A 1 975 ? 10.467 -0.530 -17.556 1.00 91.69 975 PRO A C 1
ATOM 7374 O O . PRO A 1 975 ? 11.645 -0.565 -17.198 1.00 91.69 975 PRO A O 1
ATOM 7377 N N . THR A 1 976 ? 9.630 -1.551 -17.312 1.00 94.50 976 THR A N 1
ATOM 7378 C CA . THR A 1 976 ? 10.046 -2.785 -16.612 1.00 94.50 976 THR A CA 1
ATOM 7379 C C . THR A 1 976 ? 11.201 -3.467 -17.344 1.00 94.50 976 THR A C 1
ATOM 7381 O O . THR A 1 976 ? 12.198 -3.836 -16.723 1.00 94.50 976 THR A O 1
ATOM 7384 N N . ALA A 1 977 ? 11.086 -3.612 -18.666 1.00 93.38 977 ALA A N 1
ATOM 7385 C CA . ALA A 1 977 ? 12.106 -4.225 -19.505 1.00 93.38 977 ALA A CA 1
ATOM 7386 C C . ALA A 1 977 ? 13.425 -3.431 -19.473 1.00 93.38 977 ALA A C 1
ATOM 7388 O O . ALA A 1 977 ? 14.491 -4.026 -19.317 1.00 93.38 977 ALA A O 1
ATOM 7389 N N . HIS A 1 978 ? 13.364 -2.098 -19.553 1.00 91.38 978 HIS A N 1
ATOM 7390 C CA . HIS A 1 978 ? 14.541 -1.231 -19.481 1.00 91.38 978 HIS A CA 1
ATOM 7391 C C . HIS A 1 978 ? 15.270 -1.341 -18.130 1.00 91.38 978 HIS A C 1
ATOM 7393 O O . HIS A 1 978 ? 16.475 -1.600 -18.092 1.00 91.38 978 HIS A O 1
ATOM 7399 N N . LEU A 1 979 ? 14.541 -1.218 -17.016 1.00 93.06 979 LEU A N 1
ATOM 7400 C CA . LEU A 1 979 ? 15.122 -1.293 -15.672 1.00 93.06 979 LEU A CA 1
ATOM 7401 C C . LEU A 1 979 ? 15.681 -2.690 -15.364 1.00 93.06 979 LEU A C 1
ATOM 7403 O O . LEU A 1 979 ? 16.766 -2.803 -14.793 1.00 93.06 979 LEU A O 1
ATOM 7407 N N . ALA A 1 980 ? 15.011 -3.757 -15.812 1.00 94.56 980 ALA A N 1
ATOM 7408 C CA . ALA A 1 980 ? 15.543 -5.115 -15.725 1.00 94.56 980 ALA A CA 1
ATOM 7409 C C . ALA A 1 980 ? 16.850 -5.271 -16.523 1.00 94.56 980 ALA A C 1
ATOM 7411 O O . ALA A 1 980 ? 17.820 -5.833 -16.018 1.00 94.56 980 ALA A O 1
ATOM 7412 N N . MET A 1 981 ? 16.924 -4.721 -17.738 1.00 93.62 981 MET A N 1
ATOM 7413 C CA . MET A 1 981 ? 18.136 -4.764 -18.561 1.00 93.62 981 MET A CA 1
ATOM 7414 C C . MET A 1 981 ? 19.334 -4.049 -17.923 1.00 93.62 981 MET A C 1
ATOM 7416 O O . MET A 1 981 ? 20.462 -4.537 -18.045 1.00 93.62 981 MET A O 1
ATOM 7420 N N . ALA A 1 982 ? 19.103 -2.947 -17.206 1.00 92.56 982 ALA A N 1
ATOM 7421 C CA . ALA A 1 982 ? 20.128 -2.269 -16.413 1.00 92.56 982 ALA A CA 1
ATOM 7422 C C . ALA A 1 982 ? 20.530 -3.083 -15.164 1.00 92.56 982 ALA A C 1
ATOM 7424 O O . ALA A 1 982 ? 21.721 -3.256 -14.885 1.00 92.56 982 ALA A O 1
ATOM 7425 N N . ALA A 1 983 ? 19.549 -3.641 -14.446 1.00 95.00 983 ALA A N 1
ATOM 7426 C CA . ALA A 1 983 ? 19.746 -4.428 -13.225 1.00 95.00 983 ALA A CA 1
ATOM 7427 C C . ALA A 1 983 ? 20.476 -5.766 -13.453 1.00 95.00 983 ALA A C 1
ATOM 7429 O O . ALA A 1 983 ? 21.167 -6.252 -12.560 1.00 95.00 983 ALA A O 1
ATOM 7430 N N . LEU A 1 984 ? 20.360 -6.334 -14.656 1.00 95.56 984 LEU A N 1
ATOM 7431 C CA . LEU A 1 984 ? 21.017 -7.574 -15.085 1.00 95.56 984 LEU A CA 1
ATOM 7432 C C . LEU A 1 984 ? 22.392 -7.334 -15.748 1.00 95.56 984 LEU A C 1
ATOM 7434 O O . LEU A 1 984 ? 22.911 -8.206 -16.446 1.00 95.56 984 LEU A O 1
ATOM 7438 N N . THR A 1 985 ? 22.994 -6.151 -15.580 1.00 94.12 985 THR A N 1
ATOM 7439 C CA . THR A 1 985 ? 24.392 -5.903 -15.982 1.00 94.12 985 THR A CA 1
ATOM 7440 C C . THR A 1 985 ? 25.377 -6.435 -14.927 1.00 94.12 985 THR A C 1
ATOM 7442 O O . THR A 1 985 ? 25.054 -6.422 -13.738 1.00 94.12 985 THR A O 1
ATOM 7445 N N . PRO A 1 986 ? 26.609 -6.851 -15.291 1.00 93.62 986 PRO A N 1
ATOM 7446 C CA . PRO A 1 986 ? 27.580 -7.345 -14.309 1.00 93.62 986 PRO A CA 1
ATOM 7447 C C . PRO A 1 986 ? 27.891 -6.370 -13.151 1.00 93.62 986 PRO A C 1
ATOM 7449 O O . PRO A 1 986 ? 27.963 -6.833 -12.012 1.00 93.62 986 PRO A O 1
ATOM 7452 N N . PRO A 1 987 ? 28.006 -5.037 -13.363 1.00 92.62 987 PRO A N 1
ATOM 7453 C CA . PRO A 1 987 ? 28.151 -4.081 -12.261 1.00 92.62 987 PRO A CA 1
ATOM 7454 C C . PRO A 1 987 ? 26.924 -4.016 -11.339 1.00 92.62 987 PRO A C 1
ATOM 7456 O O . PRO A 1 987 ? 27.083 -3.912 -10.124 1.00 92.62 987 PRO A O 1
ATOM 7459 N N . ALA A 1 988 ? 25.708 -4.123 -11.887 1.00 94.44 988 ALA A N 1
ATOM 7460 C CA . ALA A 1 988 ? 24.475 -4.137 -11.100 1.00 94.44 988 ALA A CA 1
ATOM 7461 C C . ALA A 1 988 ? 24.314 -5.427 -10.282 1.00 94.44 988 ALA A C 1
ATOM 7463 O O . ALA A 1 988 ? 23.943 -5.376 -9.110 1.00 94.44 988 ALA A O 1
ATOM 7464 N N . VAL A 1 989 ? 24.676 -6.578 -10.852 1.00 96.25 989 VAL A N 1
ATOM 7465 C CA . VAL A 1 989 ? 24.715 -7.865 -10.139 1.00 96.25 989 VAL A CA 1
ATOM 7466 C C . VAL A 1 989 ? 25.767 -7.839 -9.020 1.00 96.25 989 VAL A C 1
ATOM 7468 O O . VAL A 1 989 ? 25.493 -8.292 -7.909 1.00 96.25 989 VAL A O 1
ATOM 7471 N N . ALA A 1 990 ? 26.939 -7.237 -9.245 1.00 96.25 990 ALA A N 1
ATOM 7472 C CA . ALA A 1 990 ? 27.949 -7.058 -8.199 1.00 96.25 990 ALA A CA 1
ATOM 7473 C C . ALA A 1 990 ? 27.473 -6.128 -7.059 1.00 96.25 990 ALA A C 1
ATOM 7475 O O . ALA A 1 990 ? 27.761 -6.390 -5.885 1.00 96.25 990 ALA A O 1
ATOM 7476 N N . LEU A 1 991 ? 26.713 -5.072 -7.382 1.00 96.25 991 LEU A N 1
ATOM 7477 C CA . LEU A 1 991 ? 26.097 -4.179 -6.395 1.00 96.25 991 LEU A CA 1
ATOM 7478 C C . LEU A 1 991 ? 24.965 -4.877 -5.620 1.00 96.25 991 LEU A C 1
ATOM 7480 O O . LEU A 1 991 ? 24.937 -4.782 -4.392 1.00 96.25 991 LEU A O 1
ATOM 7484 N N . MET A 1 992 ? 24.104 -5.649 -6.296 1.00 97.31 992 MET A N 1
ATOM 7485 C CA . MET A 1 992 ? 23.096 -6.525 -5.678 1.00 97.31 992 MET A CA 1
ATOM 7486 C C . MET A 1 992 ? 23.746 -7.454 -4.643 1.00 97.31 992 MET A C 1
ATOM 7488 O O . MET A 1 992 ? 23.388 -7.417 -3.466 1.00 97.31 992 MET A O 1
ATOM 7492 N N . GLN A 1 993 ? 24.791 -8.189 -5.038 1.00 96.88 993 GLN A N 1
ATOM 7493 C CA . GLN A 1 993 ? 25.527 -9.084 -4.139 1.00 96.88 993 GLN A CA 1
ATOM 7494 C C . GLN A 1 993 ? 26.157 -8.345 -2.947 1.00 96.88 993 GLN A C 1
ATOM 7496 O O . GLN A 1 993 ? 26.308 -8.925 -1.872 1.00 96.88 993 GLN A O 1
ATOM 7501 N N . SER A 1 994 ? 26.524 -7.067 -3.099 1.00 97.00 994 SER A N 1
ATOM 7502 C CA . SER A 1 994 ? 27.022 -6.262 -1.979 1.00 97.00 994 SER A CA 1
ATOM 7503 C C . SER A 1 994 ? 25.918 -5.821 -1.023 1.00 97.00 994 SER A C 1
ATOM 7505 O O . SER A 1 994 ? 26.122 -5.883 0.186 1.00 97.00 994 SER A O 1
ATOM 7507 N N . LYS A 1 995 ? 24.737 -5.457 -1.534 1.00 96.38 995 LYS A N 1
ATOM 7508 C CA . LYS A 1 995 ? 23.562 -5.168 -0.698 1.00 96.38 995 LYS A CA 1
ATOM 7509 C C . LYS A 1 995 ? 23.118 -6.410 0.079 1.00 96.38 995 LYS A C 1
ATOM 7511 O O . LYS A 1 995 ? 22.843 -6.305 1.269 1.00 96.38 995 LYS A O 1
ATOM 7516 N N . ILE A 1 996 ? 23.175 -7.595 -0.534 1.00 97.00 996 ILE A N 1
ATOM 7517 C CA . ILE A 1 996 ? 22.942 -8.867 0.166 1.00 97.00 996 ILE A CA 1
ATOM 7518 C C . ILE A 1 996 ? 23.944 -9.074 1.304 1.00 97.00 996 ILE A C 1
ATOM 7520 O O . ILE A 1 996 ? 23.516 -9.332 2.424 1.00 97.00 996 ILE A O 1
ATOM 7524 N N . ARG A 1 997 ? 25.257 -8.915 1.076 1.00 95.81 997 ARG A N 1
ATOM 7525 C CA . ARG A 1 997 ? 26.260 -9.051 2.156 1.00 95.81 997 ARG A CA 1
ATOM 7526 C C . ARG A 1 997 ? 25.971 -8.125 3.342 1.00 95.81 997 ARG A C 1
ATOM 7528 O O . ARG A 1 997 ? 26.082 -8.571 4.482 1.00 95.81 997 ARG A O 1
ATOM 7535 N N . ASN A 1 998 ? 25.553 -6.887 3.079 1.00 95.56 998 ASN A N 1
ATOM 7536 C CA . ASN A 1 998 ? 25.165 -5.939 4.124 1.00 95.56 998 ASN A CA 1
ATOM 7537 C C . ASN A 1 998 ? 23.909 -6.413 4.878 1.00 95.56 998 ASN A C 1
ATOM 7539 O O . ASN A 1 998 ? 23.938 -6.497 6.100 1.00 95.56 998 ASN A O 1
ATOM 7543 N N . LEU A 1 999 ? 22.843 -6.811 4.173 1.00 95.81 999 LEU A N 1
ATOM 7544 C CA . LEU A 1 999 ? 21.618 -7.332 4.796 1.00 95.81 999 LEU A CA 1
ATOM 7545 C C . LEU A 1 999 ? 21.869 -8.607 5.617 1.00 95.81 999 LEU A C 1
ATOM 7547 O O . LEU A 1 999 ? 21.323 -8.753 6.707 1.00 95.81 999 LEU A O 1
ATOM 7551 N N . LEU A 1 1000 ? 22.729 -9.516 5.151 1.00 95.19 1000 LEU A N 1
ATOM 7552 C CA . LEU A 1 1000 ? 23.120 -10.710 5.909 1.00 95.19 1000 LEU A CA 1
ATOM 7553 C C . LEU A 1 1000 ? 23.861 -10.346 7.210 1.00 95.19 1000 LEU A C 1
ATOM 7555 O O . LEU A 1 1000 ? 23.662 -11.018 8.225 1.00 95.19 1000 LEU A O 1
ATOM 7559 N N . ALA A 1 1001 ? 24.662 -9.274 7.205 1.00 94.50 1001 ALA A N 1
ATOM 7560 C CA . ALA A 1 1001 ? 25.318 -8.744 8.400 1.00 94.50 1001 ALA A CA 1
ATOM 7561 C C . ALA A 1 1001 ? 24.322 -8.060 9.357 1.00 94.50 1001 ALA A C 1
ATOM 7563 O O . ALA A 1 1001 ? 24.303 -8.405 10.538 1.00 94.50 1001 ALA A O 1
ATOM 7564 N N . SER A 1 1002 ? 23.435 -7.185 8.861 1.00 94.81 1002 SER A N 1
ATOM 7565 C CA . SER A 1 1002 ? 22.363 -6.565 9.663 1.00 94.81 1002 SER A CA 1
ATOM 7566 C C . SER A 1 1002 ? 21.452 -7.616 10.306 1.00 94.81 1002 SER A C 1
ATOM 7568 O O . SER A 1 1002 ? 21.123 -7.521 11.485 1.00 94.81 1002 SER A O 1
ATOM 7570 N N . ARG A 1 1003 ? 21.114 -8.684 9.571 1.00 96.06 1003 ARG A N 1
ATOM 7571 C CA . ARG A 1 1003 ? 20.337 -9.828 10.074 1.00 96.06 1003 ARG A CA 1
ATOM 7572 C C . ARG A 1 1003 ? 21.049 -10.559 11.209 1.00 96.06 1003 ARG A C 1
ATOM 7574 O O . ARG A 1 1003 ? 20.409 -10.931 12.192 1.00 96.06 1003 ARG A O 1
ATOM 7581 N N . ALA A 1 1004 ? 22.360 -10.772 11.083 1.00 94.06 1004 ALA A N 1
ATOM 7582 C CA . ALA A 1 1004 ? 23.166 -11.391 12.131 1.00 94.06 1004 ALA A CA 1
ATOM 7583 C C . ALA A 1 1004 ? 23.252 -10.493 13.377 1.00 94.06 1004 ALA A C 1
ATOM 7585 O O . ALA A 1 1004 ? 23.068 -10.989 14.486 1.00 94.06 1004 ALA A O 1
ATOM 7586 N N . ALA A 1 1005 ? 23.445 -9.181 13.198 1.00 93.81 1005 ALA A N 1
ATOM 7587 C CA . ALA A 1 1005 ? 23.436 -8.205 14.287 1.00 93.81 1005 ALA A CA 1
ATOM 7588 C C . ALA A 1 1005 ? 22.083 -8.181 15.020 1.00 93.81 1005 ALA A C 1
ATOM 7590 O O . ALA A 1 1005 ? 22.052 -8.390 16.229 1.00 93.81 1005 ALA A O 1
ATOM 7591 N N . LEU A 1 1006 ? 20.966 -8.050 14.291 1.00 95.88 1006 LEU A N 1
ATOM 7592 C CA . LEU A 1 1006 ? 19.608 -8.094 14.849 1.00 95.88 1006 LEU A CA 1
ATOM 7593 C C . LEU A 1 1006 ? 19.352 -9.389 15.637 1.00 95.88 1006 LEU A C 1
ATOM 7595 O O . LEU A 1 1006 ? 18.845 -9.349 16.754 1.00 95.88 1006 LEU A O 1
ATOM 7599 N N . THR A 1 1007 ? 19.751 -10.537 15.081 1.00 95.62 1007 THR A N 1
ATOM 7600 C CA . THR A 1 1007 ? 19.594 -11.850 15.732 1.00 95.62 1007 THR A CA 1
ATOM 7601 C C . THR A 1 1007 ? 20.404 -11.946 17.030 1.00 95.62 1007 THR A C 1
ATOM 7603 O O . THR A 1 1007 ? 19.917 -12.503 18.012 1.00 95.62 1007 THR A O 1
ATOM 7606 N N . LEU A 1 1008 ? 21.621 -11.390 17.060 1.00 95.25 1008 LEU A N 1
ATOM 7607 C CA . LEU A 1 1008 ? 22.456 -11.342 18.264 1.00 95.25 1008 LEU A CA 1
ATOM 7608 C C . LEU A 1 1008 ? 21.888 -10.383 19.319 1.00 95.25 1008 LEU A C 1
ATOM 7610 O O . LEU A 1 1008 ? 21.866 -10.739 20.495 1.00 95.25 1008 LEU A O 1
ATOM 7614 N N . SER A 1 1009 ? 21.382 -9.213 18.915 1.00 96.12 1009 SER A N 1
ATOM 7615 C CA . SER A 1 1009 ? 20.737 -8.255 19.820 1.00 96.12 1009 SER A CA 1
ATOM 7616 C C . SER A 1 1009 ? 19.473 -8.829 20.462 1.00 96.12 1009 SER A C 1
ATOM 7618 O O . SER A 1 1009 ? 19.354 -8.792 21.680 1.00 96.12 1009 SER A O 1
ATOM 7620 N N . LEU A 1 1010 ? 18.573 -9.445 19.685 1.00 96.44 1010 LEU A N 1
ATOM 7621 C CA . LEU A 1 1010 ? 17.349 -10.074 20.214 1.00 96.44 1010 LEU A CA 1
ATOM 7622 C C . LEU A 1 1010 ? 17.630 -11.289 21.123 1.00 96.44 1010 LEU A C 1
ATOM 7624 O O . LEU A 1 1010 ? 16.780 -11.669 21.927 1.00 96.44 1010 LEU A O 1
ATOM 7628 N N . ALA A 1 1011 ? 18.812 -11.901 21.009 1.00 95.12 1011 ALA A N 1
ATOM 7629 C CA . ALA A 1 1011 ? 19.267 -12.976 21.889 1.00 95.12 1011 ALA A CA 1
ATOM 7630 C C . ALA A 1 1011 ? 19.965 -12.476 23.173 1.00 95.12 1011 ALA A C 1
ATOM 7632 O O . ALA A 1 1011 ? 20.237 -13.284 24.064 1.00 95.12 1011 ALA A O 1
ATOM 7633 N N . ALA A 1 1012 ? 20.260 -11.176 23.278 1.00 95.62 1012 ALA A N 1
ATOM 7634 C CA . ALA A 1 1012 ? 20.933 -10.550 24.413 1.00 95.62 1012 ALA A CA 1
ATOM 7635 C C . ALA A 1 1012 ? 19.946 -9.808 25.333 1.00 95.62 1012 ALA A C 1
ATOM 7637 O O . ALA A 1 1012 ? 18.864 -9.399 24.917 1.00 95.62 1012 ALA A O 1
ATOM 7638 N N . SER A 1 1013 ? 20.330 -9.623 26.599 1.00 92.25 1013 SER A N 1
ATOM 7639 C CA . SER A 1 1013 ? 19.581 -8.789 27.552 1.00 92.25 1013 SER A CA 1
ATOM 7640 C C . SER A 1 1013 ? 19.395 -7.364 26.986 1.00 92.25 1013 SER A C 1
ATOM 7642 O O . SER A 1 1013 ? 20.357 -6.836 26.420 1.00 92.25 1013 SER A O 1
ATOM 7644 N N . PRO A 1 1014 ? 18.200 -6.750 27.098 1.00 94.94 1014 PRO A N 1
ATOM 7645 C CA . PRO A 1 1014 ? 17.058 -7.185 27.912 1.00 94.94 1014 PRO A CA 1
ATOM 7646 C C . PRO A 1 1014 ? 16.010 -8.041 27.174 1.00 94.94 1014 PRO A C 1
ATOM 7648 O O . PRO A 1 1014 ? 15.064 -8.512 27.805 1.00 94.94 1014 PRO A O 1
ATOM 7651 N N . PHE A 1 1015 ? 16.134 -8.278 25.863 1.00 96.81 1015 PHE A N 1
ATOM 7652 C CA . PHE A 1 1015 ? 15.049 -8.846 25.045 1.00 96.81 1015 PHE A CA 1
ATOM 7653 C C . PHE A 1 1015 ? 14.502 -10.204 25.547 1.00 96.81 1015 PHE A C 1
ATOM 7655 O O . PHE A 1 1015 ? 13.279 -10.317 25.688 1.00 96.81 1015 PHE A O 1
ATOM 7662 N N . PRO A 1 1016 ? 15.323 -11.211 25.922 1.00 95.50 1016 PRO A N 1
ATOM 7663 C CA . PRO A 1 1016 ? 14.824 -12.442 26.532 1.00 95.50 1016 PRO A CA 1
ATOM 7664 C C . PRO A 1 1016 ? 14.063 -12.211 27.841 1.00 95.50 1016 PRO A C 1
ATOM 7666 O O . PRO A 1 1016 ? 13.040 -12.851 28.078 1.00 95.50 1016 PRO A O 1
ATOM 7669 N N . GLU A 1 1017 ? 14.509 -11.289 28.691 1.00 94.06 1017 GLU A N 1
ATOM 7670 C CA . GLU A 1 1017 ? 13.861 -10.983 29.973 1.00 94.06 1017 GLU A CA 1
ATOM 7671 C C . GLU A 1 1017 ? 12.492 -10.338 29.730 1.00 94.06 1017 GLU A C 1
ATOM 7673 O O . GLU A 1 1017 ? 11.478 -10.845 30.217 1.00 94.06 1017 GLU A O 1
ATOM 7678 N N . LEU A 1 1018 ? 12.446 -9.344 28.836 1.00 95.38 1018 LEU A N 1
ATOM 7679 C CA . LEU A 1 1018 ? 11.236 -8.677 28.341 1.00 95.38 1018 LEU A CA 1
ATOM 7680 C C . LEU A 1 1018 ? 10.270 -9.600 27.573 1.00 95.38 1018 LEU A C 1
ATOM 7682 O O . LEU A 1 1018 ? 9.149 -9.198 27.252 1.00 95.38 1018 LEU A O 1
ATOM 7686 N N . GLY A 1 1019 ? 10.652 -10.851 27.311 1.00 96.19 1019 GLY A N 1
ATOM 7687 C CA . GLY A 1 1019 ? 9.785 -11.867 26.719 1.00 96.19 1019 GLY A CA 1
ATOM 7688 C C . GLY A 1 1019 ? 9.849 -11.942 25.199 1.00 96.19 1019 GLY A C 1
ATOM 7689 O O . GLY A 1 1019 ? 8.887 -12.384 24.587 1.00 96.19 1019 GLY A O 1
ATOM 7690 N N . VAL A 1 1020 ? 10.961 -11.557 24.580 1.00 97.62 1020 VAL A N 1
ATOM 7691 C CA . VAL A 1 1020 ? 11.296 -12.008 23.224 1.00 97.62 1020 VAL A CA 1
ATOM 7692 C C . VAL A 1 1020 ? 11.808 -13.449 23.309 1.00 97.62 1020 VAL A C 1
ATOM 7694 O O . VAL A 1 1020 ? 12.639 -13.781 24.156 1.00 97.62 1020 VAL A O 1
ATOM 7697 N N . GLY A 1 1021 ? 11.285 -14.339 22.471 1.00 95.69 1021 GLY A N 1
ATOM 7698 C CA . GLY A 1 1021 ? 11.791 -15.700 22.325 1.00 95.69 1021 GLY A CA 1
ATOM 7699 C C . GLY A 1 1021 ? 12.918 -15.794 21.298 1.00 95.69 1021 GLY A C 1
ATOM 7700 O O . GLY A 1 1021 ? 13.217 -14.849 20.573 1.00 95.69 1021 GLY A O 1
ATOM 7701 N N . LYS A 1 1022 ? 13.554 -16.965 21.207 1.00 94.00 1022 LYS A N 1
ATOM 7702 C CA . LYS A 1 1022 ? 14.537 -17.216 20.144 1.00 94.00 1022 LYS A CA 1
ATOM 7703 C C . LYS A 1 1022 ? 13.845 -17.139 18.775 1.00 94.00 1022 LYS A C 1
ATOM 7705 O O . LYS A 1 1022 ? 12.752 -17.697 18.659 1.00 94.00 1022 LYS A O 1
ATOM 7710 N N . PRO A 1 1023 ? 14.461 -16.517 17.752 1.00 95.12 1023 PRO A N 1
ATOM 7711 C CA . PRO A 1 1023 ? 13.963 -16.602 16.386 1.00 95.12 1023 PRO A CA 1
ATOM 7712 C C . PRO A 1 1023 ? 13.782 -18.053 15.927 1.00 95.12 1023 PRO A C 1
ATOM 7714 O O . PRO A 1 1023 ? 14.545 -18.929 16.339 1.00 95.12 1023 PRO A O 1
ATOM 7717 N N . ILE A 1 1024 ? 12.765 -18.287 15.098 1.00 95.50 1024 ILE A N 1
ATOM 7718 C CA . ILE A 1 1024 ? 12.365 -19.616 14.610 1.00 95.50 1024 ILE A CA 1
ATOM 7719 C C . ILE A 1 1024 ? 12.490 -19.705 13.087 1.00 95.50 1024 ILE A C 1
ATOM 7721 O O . ILE A 1 1024 ? 12.421 -18.693 12.386 1.00 95.50 1024 ILE A O 1
ATOM 7725 N N . GLY A 1 1025 ? 12.653 -20.926 12.583 1.00 94.25 1025 GLY A N 1
ATOM 7726 C CA . GLY A 1 1025 ? 13.100 -21.199 11.226 1.00 94.25 1025 GLY A CA 1
ATOM 7727 C C . GLY A 1 1025 ? 14.587 -20.909 11.017 1.00 94.25 1025 GLY A C 1
ATOM 7728 O O . GLY A 1 1025 ? 15.309 -20.489 11.925 1.00 94.25 1025 GLY A O 1
ATOM 7729 N N . LEU A 1 1026 ? 15.067 -21.157 9.799 1.00 94.31 1026 LEU A N 1
ATOM 7730 C CA . LEU A 1 1026 ? 16.439 -20.841 9.409 1.00 94.31 1026 LEU A CA 1
ATOM 7731 C C . LEU A 1 1026 ? 16.564 -19.408 8.860 1.00 94.31 1026 LEU A C 1
ATOM 7733 O O . LEU A 1 1026 ? 15.626 -18.875 8.267 1.00 94.31 1026 LEU A O 1
ATOM 7737 N N . PRO A 1 1027 ? 17.733 -18.763 9.022 1.00 93.38 1027 PRO A N 1
ATOM 7738 C CA . PRO A 1 1027 ? 18.008 -17.462 8.439 1.00 93.38 1027 PRO A CA 1
ATOM 7739 C C . PRO A 1 1027 ? 18.537 -17.627 7.002 1.00 93.38 1027 PRO A C 1
ATOM 7741 O O . PRO A 1 1027 ? 19.724 -17.414 6.749 1.00 93.38 1027 PRO A O 1
ATOM 7744 N N . ASP A 1 1028 ? 17.670 -17.967 6.045 1.00 96.38 1028 ASP A N 1
ATOM 7745 C CA . ASP A 1 1028 ? 18.033 -18.056 4.618 1.00 96.38 1028 ASP A CA 1
ATOM 7746 C C . ASP A 1 1028 ? 17.396 -16.945 3.750 1.00 96.38 1028 ASP A C 1
ATOM 7748 O O . ASP A 1 1028 ? 17.700 -16.854 2.564 1.00 96.38 1028 ASP A O 1
ATOM 7752 N N . ALA A 1 1029 ? 16.589 -16.046 4.342 1.00 97.00 1029 ALA A N 1
ATOM 7753 C CA . ALA A 1 1029 ? 15.879 -14.939 3.671 1.00 97.00 1029 ALA A CA 1
ATOM 7754 C C . ALA A 1 1029 ? 16.198 -13.528 4.241 1.00 97.00 1029 ALA A C 1
ATOM 7756 O O . ALA A 1 1029 ? 16.910 -13.395 5.240 1.00 97.00 1029 ALA A O 1
ATOM 7757 N N . ASN A 1 1030 ? 15.654 -12.453 3.645 1.00 96.94 1030 ASN A N 1
ATOM 7758 C CA . ASN A 1 1030 ? 15.851 -11.048 4.071 1.00 96.94 1030 ASN A CA 1
ATOM 7759 C C . ASN A 1 1030 ? 14.953 -10.588 5.239 1.00 96.94 1030 ASN A C 1
ATOM 7761 O O . ASN A 1 1030 ? 14.591 -9.417 5.338 1.00 96.94 1030 ASN A O 1
ATOM 7765 N N . PHE A 1 1031 ? 14.582 -11.507 6.123 1.00 97.81 1031 PHE A N 1
ATOM 7766 C CA . PHE A 1 1031 ? 13.749 -11.263 7.298 1.00 97.81 1031 PHE A CA 1
ATOM 7767 C C . PHE A 1 1031 ? 14.058 -12.312 8.377 1.00 97.81 1031 PHE A C 1
ATOM 7769 O O . PHE A 1 1031 ? 14.740 -13.303 8.109 1.00 97.81 1031 PHE A O 1
ATOM 7776 N N . ILE A 1 1032 ? 13.534 -12.110 9.584 1.00 97.31 1032 ILE A N 1
ATOM 7777 C CA . ILE A 1 1032 ? 13.498 -13.112 10.662 1.00 97.31 1032 ILE A CA 1
ATOM 7778 C C . ILE A 1 1032 ? 12.074 -13.268 11.201 1.00 97.31 1032 ILE A C 1
ATOM 7780 O O . ILE A 1 1032 ? 11.262 -12.351 11.073 1.00 97.31 1032 ILE A O 1
ATOM 7784 N N . VAL A 1 1033 ? 11.778 -14.412 11.823 1.00 97.50 1033 VAL A N 1
ATOM 7785 C CA . VAL A 1 1033 ? 10.541 -14.649 12.583 1.00 97.50 1033 VAL A CA 1
ATOM 7786 C C . VAL A 1 1033 ? 10.898 -14.772 14.055 1.00 97.50 1033 VAL A C 1
ATOM 7788 O O . VAL A 1 1033 ? 11.733 -15.601 14.408 1.00 97.50 1033 VAL A O 1
ATOM 7791 N N . VAL A 1 1034 ? 10.276 -13.965 14.912 1.00 97.44 1034 VAL A N 1
ATOM 7792 C CA . VAL A 1 1034 ? 10.552 -13.937 16.351 1.00 97.44 1034 VAL A CA 1
ATOM 7793 C C . VAL A 1 1034 ? 9.250 -14.040 17.163 1.00 97.44 1034 VAL A C 1
ATOM 7795 O O . VAL A 1 1034 ? 8.353 -13.216 16.972 1.00 97.44 1034 VAL A O 1
ATOM 7798 N N . PRO A 1 1035 ? 9.100 -15.045 18.049 1.00 97.50 1035 PRO A N 1
ATOM 7799 C CA . PRO A 1 1035 ? 7.939 -15.164 18.923 1.00 97.50 1035 PRO A CA 1
ATOM 7800 C C . PRO A 1 1035 ? 8.034 -14.177 20.089 1.00 97.50 1035 PRO A C 1
ATOM 7802 O O . PRO A 1 1035 ? 9.016 -14.171 20.832 1.00 97.50 1035 PRO A O 1
ATOM 7805 N N . ILE A 1 1036 ? 6.990 -13.377 20.287 1.00 98.12 1036 ILE A N 1
ATOM 7806 C CA . ILE A 1 1036 ? 6.746 -12.670 21.543 1.00 98.12 1036 ILE A CA 1
ATOM 7807 C C . ILE A 1 1036 ? 6.086 -13.656 22.507 1.00 98.12 1036 ILE A C 1
ATOM 7809 O O . ILE A 1 1036 ? 5.143 -14.367 22.160 1.00 98.12 1036 ILE A O 1
ATOM 7813 N N . LEU A 1 1037 ? 6.629 -13.718 23.717 1.00 97.50 1037 LEU A N 1
ATOM 7814 C CA . LEU A 1 1037 ? 6.252 -14.645 24.771 1.00 97.50 1037 LEU A CA 1
ATOM 7815 C C . LEU A 1 1037 ? 5.462 -13.924 25.865 1.00 97.50 1037 LEU A C 1
ATOM 7817 O O . LEU A 1 1037 ? 5.703 -12.749 26.170 1.00 97.50 1037 LEU A O 1
ATOM 7821 N N . ASN A 1 1038 ? 4.587 -14.664 26.535 1.00 93.88 1038 ASN A N 1
ATOM 7822 C CA . ASN A 1 1038 ? 3.932 -14.213 27.752 1.00 93.88 1038 ASN A CA 1
ATOM 7823 C C . ASN A 1 1038 ? 4.980 -13.965 28.855 1.00 93.88 1038 ASN A C 1
ATOM 7825 O O . ASN A 1 1038 ? 5.863 -14.805 29.070 1.00 93.88 1038 ASN A O 1
ATOM 7829 N N . LYS A 1 1039 ? 4.875 -12.844 29.590 1.00 86.94 1039 LYS A N 1
ATOM 7830 C CA . LYS A 1 1039 ? 5.849 -12.482 30.645 1.00 86.94 1039 LYS A CA 1
ATOM 7831 C C . LYS A 1 1039 ? 5.958 -13.565 31.742 1.00 86.94 1039 LYS A C 1
ATOM 7833 O O . LYS A 1 1039 ? 7.048 -13.745 32.279 1.00 86.94 1039 LYS A O 1
ATOM 7838 N N . LEU A 1 1040 ? 4.879 -14.309 32.035 1.00 87.31 1040 LEU A N 1
ATOM 7839 C CA . LEU A 1 1040 ? 4.822 -15.329 33.095 1.00 87.31 1040 LEU A CA 1
ATOM 7840 C C . LEU A 1 1040 ? 4.994 -16.769 32.583 1.00 87.31 1040 LEU A C 1
ATOM 7842 O O . LEU A 1 1040 ? 5.884 -17.473 33.052 1.00 87.31 1040 LEU A O 1
ATOM 7846 N N . SER A 1 1041 ? 4.163 -17.228 31.638 1.00 92.31 1041 SER A N 1
ATOM 7847 C CA . SER A 1 1041 ? 4.183 -18.639 31.191 1.00 92.31 1041 SER A CA 1
ATOM 7848 C C . SER A 1 1041 ? 5.374 -18.979 30.289 1.00 92.31 1041 SER A C 1
ATOM 7850 O O . SER A 1 1041 ? 5.682 -20.155 30.072 1.00 92.31 1041 SER A O 1
ATOM 7852 N N . ARG A 1 1042 ? 6.035 -17.945 29.744 1.00 92.56 1042 ARG A N 1
ATOM 7853 C CA . ARG A 1 1042 ? 7.161 -18.026 28.802 1.00 92.56 1042 ARG A CA 1
ATOM 7854 C C . ARG A 1 1042 ? 6.864 -18.796 27.505 1.00 92.56 1042 ARG A C 1
ATOM 7856 O O . ARG A 1 1042 ? 7.795 -19.070 26.752 1.00 92.56 1042 ARG A O 1
ATOM 7863 N N . GLN A 1 1043 ? 5.593 -19.092 27.231 1.00 95.00 1043 GLN A N 1
ATOM 7864 C CA . GLN A 1 1043 ? 5.116 -19.606 25.944 1.00 95.00 1043 GLN A CA 1
ATOM 7865 C C . GLN A 1 1043 ? 4.819 -18.442 24.986 1.00 95.00 1043 GLN A C 1
ATOM 7867 O O . GLN A 1 1043 ? 4.645 -17.317 25.467 1.00 95.00 1043 GLN A O 1
ATOM 7872 N N . PRO A 1 1044 ? 4.764 -18.672 23.661 1.00 96.06 1044 PRO A N 1
ATOM 7873 C CA . PRO A 1 1044 ? 4.317 -17.662 22.706 1.00 96.06 1044 PRO A CA 1
ATOM 7874 C C . PRO A 1 1044 ? 2.913 -17.141 23.027 1.00 96.06 1044 PRO A C 1
ATOM 7876 O O . PRO A 1 1044 ? 2.083 -17.864 23.571 1.00 96.06 1044 PRO A O 1
ATOM 7879 N N . ASP A 1 1045 ? 2.673 -15.866 22.732 1.00 96.06 1045 ASP A N 1
ATOM 7880 C CA . ASP A 1 1045 ? 1.490 -15.137 23.190 1.00 96.06 1045 ASP A CA 1
ATOM 7881 C C . ASP A 1 1045 ? 0.937 -14.275 22.050 1.00 96.06 1045 ASP A C 1
ATOM 7883 O O . ASP A 1 1045 ? 1.530 -13.265 21.667 1.00 96.06 1045 ASP A O 1
ATOM 7887 N N . ASN A 1 1046 ? -0.180 -14.711 21.462 1.00 95.50 1046 ASN A N 1
ATOM 7888 C CA . ASN A 1 1046 ? -0.782 -14.052 20.303 1.00 95.50 1046 ASN A CA 1
ATOM 7889 C C . ASN A 1 1046 ? -1.371 -12.673 20.627 1.00 95.50 1046 ASN A C 1
ATOM 7891 O O . ASN A 1 1046 ? -1.278 -11.778 19.789 1.00 95.50 1046 ASN A O 1
ATOM 7895 N N . GLU A 1 1047 ? -1.944 -12.486 21.817 1.00 93.69 1047 GLU A N 1
ATOM 7896 C CA . GLU A 1 1047 ? -2.539 -11.211 22.233 1.00 93.69 1047 GLU A CA 1
ATOM 7897 C C . GLU A 1 1047 ? -1.440 -10.179 22.491 1.00 93.69 1047 GLU A C 1
ATOM 7899 O O . GLU A 1 1047 ? -1.465 -9.079 21.930 1.00 93.69 1047 GLU A O 1
ATOM 7904 N N . ARG A 1 1048 ? -0.398 -10.566 23.242 1.00 94.62 1048 ARG A N 1
ATOM 7905 C CA . ARG A 1 1048 ? 0.768 -9.710 23.472 1.00 94.62 1048 ARG A CA 1
ATOM 7906 C C . ARG A 1 1048 ? 1.506 -9.399 22.172 1.00 94.62 1048 ARG A C 1
ATOM 7908 O O . ARG A 1 1048 ? 1.905 -8.256 21.971 1.00 94.62 1048 ARG A O 1
ATOM 7915 N N . ALA A 1 1049 ? 1.678 -10.375 21.282 1.00 96.44 1049 ALA A N 1
ATOM 7916 C CA . ALA A 1 1049 ? 2.308 -10.155 19.982 1.00 96.44 1049 ALA A CA 1
ATOM 7917 C C . ALA A 1 1049 ? 1.514 -9.178 19.100 1.00 96.44 1049 ALA A C 1
ATOM 7919 O O . ALA A 1 1049 ? 2.121 -8.319 18.462 1.00 96.44 1049 ALA A O 1
ATOM 7920 N N . HIS A 1 1050 ? 0.179 -9.272 19.086 1.00 94.00 1050 HIS A N 1
ATOM 7921 C CA . HIS A 1 1050 ? -0.679 -8.348 18.341 1.00 94.00 1050 HIS A CA 1
ATOM 7922 C C . HIS A 1 1050 ? -0.589 -6.925 18.903 1.00 94.00 1050 HIS A C 1
ATOM 7924 O O . HIS A 1 1050 ? -0.343 -5.991 18.146 1.00 94.00 1050 HIS A O 1
ATOM 7930 N N . MET A 1 1051 ? -0.683 -6.771 20.229 1.00 94.44 1051 MET A N 1
ATOM 7931 C CA . MET A 1 1051 ? -0.511 -5.485 20.914 1.00 94.44 1051 MET A CA 1
ATOM 7932 C C . MET A 1 1051 ? 0.859 -4.857 20.620 1.00 94.44 1051 MET A C 1
ATOM 7934 O O . MET A 1 1051 ? 0.935 -3.662 20.339 1.00 94.44 1051 MET A O 1
ATOM 7938 N N . VAL A 1 1052 ? 1.938 -5.649 20.619 1.00 95.75 1052 VAL A N 1
ATOM 7939 C CA . VAL A 1 1052 ? 3.289 -5.157 20.298 1.00 95.75 1052 VAL A CA 1
ATOM 7940 C C . VAL A 1 1052 ? 3.375 -4.690 18.844 1.00 95.75 1052 VAL A C 1
ATOM 7942 O O . VAL A 1 1052 ? 3.907 -3.615 18.586 1.00 95.75 1052 VAL A O 1
ATOM 7945 N N . TYR A 1 1053 ? 2.823 -5.460 17.903 1.00 94.69 1053 TYR A N 1
ATOM 7946 C CA . TYR A 1 1053 ? 2.742 -5.098 16.483 1.00 94.69 1053 TYR A CA 1
ATOM 7947 C C . TYR A 1 1053 ? 1.984 -3.782 16.258 1.00 94.69 1053 TYR A C 1
ATOM 7949 O O . TYR A 1 1053 ? 2.525 -2.883 15.615 1.00 94.69 1053 TYR A O 1
ATOM 7957 N N . GLN A 1 1054 ? 0.787 -3.653 16.836 1.00 92.31 1054 GLN A N 1
ATOM 7958 C CA . GLN A 1 1054 ? -0.023 -2.438 16.753 1.00 92.31 1054 GLN A CA 1
ATOM 7959 C C . GLN A 1 1054 ? 0.701 -1.243 17.373 1.00 92.31 1054 GLN A C 1
ATOM 7961 O O . GLN A 1 1054 ? 0.895 -0.235 16.707 1.00 92.31 1054 GLN A O 1
ATOM 7966 N N . THR A 1 1055 ? 1.205 -1.371 18.605 1.00 92.06 1055 THR A N 1
ATOM 7967 C CA . THR A 1 1055 ? 1.896 -0.270 19.300 1.00 92.06 1055 THR A CA 1
ATOM 7968 C C . THR A 1 1055 ? 3.119 0.218 18.517 1.00 92.06 1055 THR A C 1
ATOM 7970 O O . THR A 1 1055 ? 3.328 1.427 18.410 1.00 92.06 1055 THR A O 1
ATOM 7973 N N . LEU A 1 1056 ? 3.910 -0.695 17.936 1.00 94.00 1056 LEU A N 1
ATOM 7974 C CA . LEU A 1 1056 ? 5.062 -0.343 17.101 1.00 94.00 1056 LEU A CA 1
ATOM 7975 C C . LEU A 1 1056 ? 4.651 0.426 15.837 1.00 94.00 1056 LEU A C 1
ATOM 7977 O O . LEU A 1 1056 ? 5.271 1.443 15.524 1.00 94.00 1056 LEU A O 1
ATOM 7981 N N . ALA A 1 1057 ? 3.608 -0.022 15.135 1.00 89.31 1057 ALA A N 1
ATOM 7982 C CA . ALA A 1 1057 ? 3.155 0.616 13.904 1.00 89.31 1057 ALA A CA 1
ATOM 7983 C C . ALA A 1 1057 ? 2.397 1.930 14.180 1.00 89.31 1057 ALA A C 1
ATOM 7985 O O . ALA A 1 1057 ? 2.841 2.994 13.755 1.00 89.31 1057 ALA A O 1
ATOM 7986 N N . GLU A 1 1058 ? 1.307 1.859 14.946 1.00 87.94 1058 GLU A N 1
ATOM 7987 C CA . GLU A 1 1058 ? 0.344 2.942 15.200 1.00 87.94 1058 GLU A CA 1
ATOM 7988 C C . GLU A 1 1058 ? 0.924 4.077 16.057 1.00 87.94 1058 GLU A C 1
ATOM 7990 O O . GLU A 1 1058 ? 0.594 5.237 15.834 1.00 87.94 1058 GLU A O 1
ATOM 7995 N N . THR A 1 1059 ? 1.793 3.771 17.034 1.00 88.69 1059 THR A N 1
ATOM 7996 C CA . THR A 1 1059 ? 2.283 4.775 18.010 1.00 88.69 1059 THR A CA 1
ATOM 7997 C C . THR A 1 1059 ? 3.781 5.072 17.935 1.00 88.69 1059 THR A C 1
ATOM 7999 O O . THR A 1 1059 ? 4.247 6.025 18.559 1.00 88.69 1059 THR A O 1
ATOM 8002 N N . MET A 1 1060 ? 4.559 4.268 17.200 1.00 89.75 1060 MET A N 1
ATOM 8003 C CA . MET A 1 1060 ? 6.019 4.431 17.105 1.00 89.75 1060 MET A CA 1
ATOM 8004 C C . MET A 1 1060 ? 6.558 4.493 15.673 1.00 89.75 1060 MET A C 1
ATOM 8006 O O . MET A 1 1060 ? 7.762 4.687 15.508 1.00 89.75 1060 MET A O 1
ATOM 8010 N N . GLY A 1 1061 ? 5.703 4.357 14.652 1.00 92.31 1061 GLY A N 1
ATOM 8011 C CA . GLY A 1 1061 ? 6.095 4.479 13.249 1.00 92.31 1061 GLY A CA 1
ATOM 8012 C C . GLY A 1 1061 ? 7.067 3.396 12.771 1.00 92.31 1061 GLY A C 1
ATOM 8013 O O . GLY A 1 1061 ? 7.865 3.658 11.875 1.00 92.31 1061 GLY A O 1
ATOM 8014 N N . VAL A 1 1062 ? 7.044 2.197 13.364 1.00 95.06 1062 VAL A N 1
ATOM 8015 C CA . VAL A 1 1062 ? 7.879 1.051 12.964 1.00 95.06 1062 VAL A CA 1
ATOM 8016 C C . VAL A 1 1062 ? 6.982 -0.131 12.611 1.00 95.06 1062 VAL A C 1
ATOM 8018 O O . VAL A 1 1062 ? 6.463 -0.825 13.482 1.00 95.06 1062 VAL A O 1
ATOM 8021 N N . VAL A 1 1063 ? 6.803 -0.386 11.318 1.00 94.75 1063 VAL A N 1
ATOM 8022 C CA . VAL A 1 1063 ? 5.872 -1.408 10.833 1.00 94.75 1063 VAL A CA 1
ATOM 8023 C C . VAL A 1 1063 ? 6.591 -2.748 10.684 1.00 94.75 1063 VAL A C 1
ATOM 8025 O O . VAL A 1 1063 ? 7.558 -2.879 9.937 1.00 94.75 1063 VAL A O 1
ATOM 8028 N N . VAL A 1 1064 ? 6.091 -3.771 11.375 1.00 95.94 1064 VAL A N 1
ATOM 8029 C CA . VAL A 1 1064 ? 6.516 -5.179 11.259 1.00 95.94 1064 VAL A CA 1
ATOM 8030 C C . VAL A 1 1064 ? 5.299 -6.052 10.947 1.00 95.94 1064 VAL A C 1
ATOM 8032 O O . VAL A 1 1064 ? 4.169 -5.585 11.051 1.00 95.94 1064 VAL A O 1
ATOM 8035 N N . ARG A 1 1065 ? 5.474 -7.325 10.563 1.00 94.75 1065 ARG A N 1
ATOM 8036 C CA . ARG A 1 1065 ? 4.338 -8.179 10.163 1.00 94.75 1065 ARG A CA 1
ATOM 8037 C C . ARG A 1 1065 ? 3.971 -9.206 11.234 1.00 94.75 1065 ARG A C 1
ATOM 8039 O O . ARG A 1 1065 ? 4.675 -10.202 11.392 1.00 94.75 1065 ARG A O 1
ATOM 8046 N N . PHE A 1 1066 ? 2.843 -9.033 11.921 1.00 95.31 1066 PHE A N 1
ATOM 8047 C CA . PHE A 1 1066 ? 2.286 -10.081 12.787 1.00 95.31 1066 PHE A CA 1
ATOM 8048 C C . PHE A 1 1066 ? 1.924 -11.339 11.974 1.00 95.31 1066 PHE A C 1
ATOM 8050 O O . PHE A 1 1066 ? 1.244 -11.253 10.952 1.00 95.31 1066 PHE A O 1
ATOM 8057 N N . ARG A 1 1067 ? 2.382 -12.520 12.417 1.00 94.62 1067 ARG A N 1
ATOM 8058 C CA . ARG A 1 1067 ? 2.092 -13.835 11.803 1.00 94.62 1067 ARG A CA 1
ATOM 8059 C C . ARG A 1 1067 ? 1.540 -14.864 12.802 1.00 94.62 1067 ARG A C 1
ATOM 8061 O O . ARG A 1 1067 ? 1.440 -16.035 12.456 1.00 94.62 1067 ARG A O 1
ATOM 8068 N N . GLY A 1 1068 ? 1.082 -14.435 13.982 1.00 93.12 1068 GLY A N 1
ATOM 8069 C CA . GLY A 1 1068 ? 0.488 -15.295 15.023 1.00 93.12 1068 GLY A CA 1
ATOM 8070 C C . GLY A 1 1068 ? -0.725 -16.145 14.612 1.00 93.12 1068 GLY A C 1
ATOM 8071 O O . GLY A 1 1068 ? -1.085 -17.097 15.302 1.00 93.12 1068 GLY A O 1
ATOM 8072 N N . LYS A 1 1069 ? -1.351 -15.822 13.472 1.00 88.06 1069 LYS A N 1
ATOM 8073 C CA . LYS A 1 1069 ? -2.463 -16.575 12.860 1.00 88.06 1069 LYS A CA 1
ATOM 8074 C C . LYS A 1 1069 ? -1.998 -17.716 11.930 1.00 88.06 1069 LYS A C 1
ATOM 8076 O O . LYS A 1 1069 ? -2.836 -18.456 11.424 1.00 88.06 1069 LYS A O 1
ATOM 8081 N N . GLU A 1 1070 ? -0.692 -17.867 11.690 1.00 91.31 1070 GLU A N 1
ATOM 8082 C CA . GLU A 1 1070 ? -0.113 -18.926 10.848 1.00 91.31 1070 GLU A CA 1
ATOM 8083 C C . GLU A 1 1070 ? 0.252 -20.180 11.658 1.00 91.31 1070 GLU A C 1
ATOM 8085 O O . GLU A 1 1070 ? 0.681 -20.101 12.811 1.00 91.31 1070 GLU A O 1
ATOM 8090 N N . LEU A 1 1071 ? 0.143 -21.358 11.032 1.00 91.44 1071 LEU A N 1
ATOM 8091 C CA . LEU A 1 1071 ? 0.498 -22.632 11.668 1.00 91.44 1071 LEU A CA 1
ATOM 8092 C C . LEU A 1 1071 ? 1.976 -22.650 12.088 1.00 91.44 1071 LEU A C 1
ATOM 8094 O O . LEU A 1 1071 ? 2.855 -22.430 11.264 1.00 91.44 1071 LEU A O 1
ATOM 8098 N N . GLY A 1 1072 ? 2.257 -22.940 13.361 1.00 92.25 1072 GLY A N 1
ATOM 8099 C CA . GLY A 1 1072 ? 3.626 -22.979 13.892 1.00 92.25 1072 GLY A CA 1
ATOM 8100 C C . GLY A 1 1072 ? 4.294 -21.608 14.078 1.00 92.25 1072 GLY A C 1
ATOM 8101 O O . GLY A 1 1072 ? 5.479 -21.563 14.397 1.00 92.25 1072 GLY A O 1
ATOM 8102 N N . CYS A 1 1073 ? 3.566 -20.498 13.907 1.00 95.38 1073 CYS A N 1
ATOM 8103 C CA . CYS A 1 1073 ? 4.072 -19.137 14.126 1.00 95.38 1073 CYS A CA 1
ATOM 8104 C C . CYS A 1 1073 ? 3.308 -18.394 15.237 1.00 95.38 1073 CYS A C 1
ATOM 8106 O O . CYS A 1 1073 ? 3.180 -17.173 15.186 1.00 95.38 1073 CYS A O 1
ATOM 8108 N N . GLU A 1 1074 ? 2.793 -19.108 16.240 1.00 95.06 1074 GLU A N 1
ATOM 8109 C CA . GLU A 1 1074 ? 2.124 -18.509 17.404 1.00 95.06 1074 GLU A CA 1
ATOM 8110 C C . GLU A 1 1074 ? 3.016 -17.453 18.082 1.00 95.06 1074 GLU A C 1
ATOM 8112 O O . GLU A 1 1074 ? 4.238 -17.603 18.154 1.00 95.06 1074 GLU A O 1
ATOM 8117 N N . GLY A 1 1075 ? 2.420 -16.336 18.504 1.00 95.94 1075 GLY A N 1
ATOM 8118 C CA . GLY A 1 1075 ? 3.111 -15.177 19.073 1.00 95.94 1075 GLY A CA 1
ATOM 8119 C C . GLY A 1 1075 ? 4.087 -14.462 18.126 1.00 95.94 1075 GLY A C 1
ATOM 8120 O O . GLY A 1 1075 ? 4.778 -13.542 18.558 1.00 95.94 1075 GLY A O 1
ATOM 8121 N N . CYS A 1 1076 ? 4.216 -14.862 16.857 1.00 97.88 1076 CYS A N 1
ATOM 8122 C CA . CYS A 1 1076 ? 5.331 -14.402 16.030 1.00 97.88 1076 CYS A CA 1
ATOM 8123 C C . CYS A 1 1076 ? 5.105 -13.065 15.323 1.00 97.88 1076 CYS A C 1
ATOM 8125 O O . CYS A 1 1076 ? 4.086 -12.830 14.667 1.00 97.88 1076 CYS A O 1
ATOM 8127 N N . LEU A 1 1077 ? 6.160 -12.252 15.344 1.00 98.00 1077 LEU A N 1
ATOM 8128 C CA . LEU A 1 1077 ? 6.385 -11.128 14.446 1.00 98.00 1077 LEU A CA 1
ATOM 8129 C C . LEU A 1 1077 ? 7.419 -11.535 13.391 1.00 98.00 1077 LEU A C 1
ATOM 8131 O O . LEU A 1 1077 ? 8.451 -12.121 13.719 1.00 98.00 1077 LEU A O 1
ATOM 8135 N N . ARG A 1 1078 ? 7.166 -11.213 12.121 1.00 97.44 1078 ARG A N 1
ATOM 8136 C CA . ARG A 1 1078 ? 8.174 -11.252 11.058 1.00 97.44 1078 ARG A CA 1
ATOM 8137 C C . ARG A 1 1078 ? 8.722 -9.843 10.854 1.00 97.44 1078 ARG A C 1
ATOM 8139 O O . ARG A 1 1078 ? 7.960 -8.925 10.552 1.00 97.44 1078 ARG A O 1
ATOM 8146 N N . ILE A 1 1079 ? 10.036 -9.699 10.988 1.00 97.88 1079 ILE A N 1
ATOM 8147 C CA . ILE A 1 1079 ? 10.758 -8.429 10.863 1.00 97.88 1079 ILE A CA 1
ATOM 8148 C C . ILE A 1 1079 ? 11.635 -8.508 9.610 1.00 97.88 1079 ILE A C 1
ATOM 8150 O O . ILE A 1 1079 ? 12.515 -9.368 9.526 1.00 97.88 1079 ILE A O 1
ATOM 8154 N N . THR A 1 1080 ? 11.379 -7.644 8.626 1.00 97.88 1080 THR A N 1
ATOM 8155 C CA . THR A 1 1080 ? 12.255 -7.451 7.456 1.00 97.88 1080 THR A CA 1
ATOM 8156 C C . THR A 1 1080 ? 13.574 -6.842 7.908 1.00 97.88 1080 THR A C 1
ATOM 8158 O O . THR A 1 1080 ? 13.605 -6.038 8.836 1.00 97.88 1080 THR A O 1
ATOM 8161 N N . ILE A 1 1081 ? 14.672 -7.205 7.254 1.00 97.56 1081 ILE A N 1
ATOM 8162 C CA . ILE A 1 1081 ? 15.974 -6.619 7.558 1.00 97.56 1081 ILE A CA 1
ATOM 8163 C C . ILE A 1 1081 ? 16.132 -5.306 6.793 1.00 97.56 1081 ILE A C 1
ATOM 8165 O O . ILE A 1 1081 ? 16.173 -5.300 5.563 1.00 97.56 1081 ILE A O 1
ATOM 8169 N N . GLY A 1 1082 ? 16.194 -4.214 7.551 1.00 92.88 1082 GLY A N 1
ATOM 8170 C CA . GLY A 1 1082 ? 16.368 -2.856 7.049 1.00 92.88 1082 GLY A CA 1
ATOM 8171 C C . GLY A 1 1082 ? 17.831 -2.425 6.909 1.00 92.88 1082 GLY A C 1
ATOM 8172 O O . GLY A 1 1082 ? 18.754 -3.249 6.876 1.00 92.88 1082 GLY A O 1
ATOM 8173 N N . THR A 1 1083 ? 18.052 -1.110 6.884 1.00 92.50 1083 THR A N 1
ATOM 8174 C CA . THR A 1 1083 ? 19.378 -0.500 7.075 1.00 92.50 1083 THR A CA 1
ATOM 8175 C C . THR A 1 1083 ? 19.919 -0.757 8.493 1.00 92.50 1083 THR A C 1
ATOM 8177 O O . THR A 1 1083 ? 19.237 -1.326 9.352 1.00 92.50 1083 THR A O 1
ATOM 8180 N N . GLU A 1 1084 ? 21.161 -0.352 8.776 1.00 90.81 1084 GLU A N 1
ATOM 8181 C CA . GLU A 1 1084 ? 21.721 -0.454 10.133 1.00 90.81 1084 GLU A CA 1
ATOM 8182 C C . GLU A 1 1084 ? 20.983 0.477 11.119 1.00 90.81 1084 GLU A C 1
ATOM 8184 O O . GLU A 1 1084 ? 20.792 0.138 12.286 1.00 90.81 1084 GLU A O 1
ATOM 8189 N N . GLU A 1 1085 ? 20.520 1.629 10.638 1.00 93.00 1085 GLU A N 1
ATOM 8190 C CA . GLU A 1 1085 ? 19.737 2.635 11.360 1.00 93.00 1085 GLU A CA 1
ATOM 8191 C C . GLU A 1 1085 ? 18.328 2.118 11.662 1.00 93.00 1085 GLU A C 1
ATOM 8193 O O . GLU A 1 1085 ? 17.907 2.135 12.816 1.00 93.00 1085 GLU A O 1
ATOM 8198 N N . GLU A 1 1086 ? 17.625 1.577 10.663 1.00 94.12 1086 GLU A N 1
ATOM 8199 C CA . GLU A 1 1086 ? 16.312 0.948 10.862 1.00 94.12 1086 GLU A CA 1
ATOM 8200 C C . GLU A 1 1086 ? 16.403 -0.243 11.824 1.00 94.12 1086 GLU A C 1
ATOM 8202 O O . GLU A 1 1086 ? 15.555 -0.397 12.702 1.00 94.12 1086 GLU A O 1
ATOM 8207 N N . THR A 1 1087 ? 17.474 -1.043 11.718 1.00 91.19 1087 THR A N 1
ATOM 8208 C CA . THR A 1 1087 ? 17.754 -2.172 12.620 1.00 91.19 1087 THR A CA 1
ATOM 8209 C C . THR A 1 1087 ? 17.946 -1.707 14.071 1.00 91.19 1087 THR A C 1
ATOM 8211 O O . THR A 1 1087 ? 17.429 -2.342 14.991 1.00 91.19 1087 THR A O 1
ATOM 8214 N N . LYS A 1 1088 ? 18.636 -0.581 14.300 1.00 94.75 1088 LYS A N 1
ATOM 8215 C CA . LYS A 1 1088 ? 18.763 0.035 15.636 1.00 94.75 1088 LYS A CA 1
ATOM 8216 C C . LYS A 1 1088 ? 17.423 0.577 16.138 1.00 94.75 1088 LYS A C 1
ATOM 8218 O O . LYS A 1 1088 ? 17.091 0.369 17.303 1.00 94.75 1088 LYS A O 1
ATOM 8223 N N . THR A 1 1089 ? 16.643 1.229 15.276 1.00 96.31 1089 THR A N 1
ATOM 8224 C CA . THR A 1 1089 ? 15.353 1.823 15.654 1.00 96.31 1089 THR A CA 1
ATOM 8225 C C . THR A 1 1089 ? 14.311 0.763 16.006 1.00 96.31 1089 THR A C 1
ATOM 8227 O O . THR A 1 1089 ? 13.660 0.895 17.040 1.00 96.31 1089 THR A O 1
ATOM 8230 N N . VAL A 1 1090 ? 14.187 -0.326 15.232 1.00 96.38 1090 VAL A N 1
ATOM 8231 C CA . VAL A 1 1090 ? 13.257 -1.420 15.575 1.00 96.38 1090 VAL A CA 1
ATOM 8232 C C . VAL A 1 1090 ? 13.653 -2.122 16.873 1.00 96.38 1090 VAL A C 1
ATOM 8234 O O . VAL A 1 1090 ? 12.770 -2.454 17.656 1.00 96.38 1090 VAL A O 1
ATOM 8237 N N . LEU A 1 1091 ? 14.951 -2.280 17.161 1.00 96.94 1091 LEU A N 1
ATOM 8238 C CA . LEU A 1 1091 ? 15.417 -2.792 18.455 1.00 96.94 1091 LEU A CA 1
ATOM 8239 C C . LEU A 1 1091 ? 15.012 -1.861 19.606 1.00 96.94 1091 LEU A C 1
ATOM 8241 O O . LEU A 1 1091 ? 14.348 -2.309 20.538 1.00 96.94 1091 LEU A O 1
ATOM 8245 N N . ALA A 1 1092 ? 15.350 -0.572 19.520 1.00 97.25 1092 ALA A N 1
ATOM 8246 C CA . ALA A 1 1092 ? 15.050 0.402 20.569 1.00 97.25 1092 ALA A CA 1
ATOM 8247 C C . ALA A 1 1092 ? 13.538 0.554 20.819 1.00 97.25 1092 ALA A C 1
ATOM 8249 O O . ALA A 1 1092 ? 13.104 0.624 21.967 1.00 97.25 1092 ALA A O 1
ATOM 8250 N N . LYS A 1 1093 ? 12.716 0.558 19.761 1.00 97.38 1093 LYS A N 1
ATOM 8251 C CA . LYS A 1 1093 ? 11.255 0.631 19.894 1.00 97.38 1093 LYS A CA 1
ATOM 8252 C C . LYS A 1 1093 ? 10.635 -0.676 20.386 1.00 97.38 1093 LYS A C 1
ATOM 8254 O O . LYS A 1 1093 ? 9.725 -0.629 21.207 1.00 97.38 1093 LYS A O 1
ATOM 8259 N N . LEU A 1 1094 ? 11.149 -1.838 19.980 1.00 97.25 1094 LEU A N 1
ATOM 8260 C CA . LEU A 1 1094 ? 10.708 -3.126 20.525 1.00 97.25 1094 LEU A CA 1
ATOM 8261 C C . LEU A 1 1094 ? 11.023 -3.240 22.027 1.00 97.25 1094 LEU A C 1
ATOM 8263 O O . LEU A 1 1094 ? 10.190 -3.731 22.785 1.00 97.25 1094 LEU A O 1
ATOM 8267 N N . GLU A 1 1095 ? 12.181 -2.747 22.470 1.00 97.25 1095 GLU A N 1
ATOM 8268 C CA . GLU A 1 1095 ? 12.526 -2.641 23.894 1.00 97.25 1095 GLU A CA 1
ATOM 8269 C C . GLU A 1 1095 ? 11.548 -1.714 24.636 1.00 97.25 1095 GLU A C 1
ATOM 8271 O O . GLU A 1 1095 ? 10.978 -2.109 25.655 1.00 97.25 1095 GLU A O 1
ATOM 8276 N N . GLU A 1 1096 ? 11.275 -0.526 24.080 1.00 96.56 1096 GLU A N 1
ATOM 8277 C CA . GLU A 1 1096 ? 10.356 0.463 24.659 1.00 96.56 1096 GLU A CA 1
ATOM 8278 C C . GLU A 1 1096 ? 8.919 -0.067 24.816 1.00 96.56 1096 GLU A C 1
ATOM 8280 O O . GLU A 1 1096 ? 8.282 0.181 25.841 1.00 96.56 1096 GLU A O 1
ATOM 8285 N N . VAL A 1 1097 ? 8.397 -0.814 23.834 1.00 95.31 1097 VAL A N 1
ATOM 8286 C CA . VAL A 1 1097 ? 7.055 -1.421 23.918 1.00 95.31 1097 VAL A CA 1
ATOM 8287 C C . VAL A 1 1097 ? 7.024 -2.576 24.915 1.00 95.31 1097 VAL A C 1
ATOM 8289 O O . VAL A 1 1097 ? 6.091 -2.671 25.706 1.00 95.31 1097 VAL A O 1
ATOM 8292 N N . LEU A 1 1098 ? 8.020 -3.469 24.905 1.00 92.69 1098 LEU A N 1
ATOM 8293 C CA . LEU A 1 1098 ? 8.005 -4.664 25.759 1.00 92.69 1098 LEU A CA 1
ATOM 8294 C C . LEU A 1 1098 ? 8.328 -4.373 27.235 1.00 92.69 1098 LEU A C 1
ATOM 8296 O O . LEU A 1 1098 ? 7.984 -5.195 28.094 1.00 92.69 1098 LEU A O 1
ATOM 8300 N N . GLY A 1 1099 ? 8.995 -3.245 27.509 1.00 83.81 1099 GLY A N 1
ATOM 8301 C CA . GLY A 1 1099 ? 9.275 -2.718 28.848 1.00 83.81 1099 GLY A CA 1
ATOM 8302 C C . GLY A 1 1099 ? 8.046 -2.166 29.579 1.00 83.81 1099 GLY A C 1
ATOM 8303 O O . GLY A 1 1099 ? 8.063 -2.103 30.808 1.00 83.81 1099 GLY A O 1
ATOM 8304 N N . ARG A 1 1100 ? 6.977 -1.837 28.841 1.00 70.25 1100 ARG A N 1
ATOM 8305 C CA . ARG A 1 1100 ? 5.628 -1.578 29.370 1.00 70.25 1100 ARG A CA 1
ATOM 8306 C C . ARG A 1 1100 ? 4.983 -2.916 29.776 1.00 70.25 1100 ARG A C 1
ATOM 8308 O O . ARG A 1 1100 ? 4.469 -3.029 30.906 1.00 70.25 1100 ARG A O 1
#

Sequence (1100 aa):
MSTFTFMRLFALLYTFVSIRSIAAAPVAPTVETRHSLSKRPSTFVASAPHFTIYNDKWLTLPSAEELTGYNVFALSFWLLSGPADQAINWAQLTSDQKSSIKSAYNAAGISLIVSAFGSTDEPTTSGADPTATAQSLASWVIAQGLDGVDVDYEDDAAFDKGDGSAEQWLITFTTALRTALPTGQYIISHAPQAPWFAPVPSWGGGGYLLVDQKVGSSIDFYNVQFYNQGASEYTDCTSLLTASSSAWPQTALFQIIASGVAADKLLIGKPGTSADASNGYMDTTTLASCVAQAARQSWSGGVMVWQFPDAGSPWIEAVRGTTFPLSGGASAPAPTSSSTIVRTSTRAPASTSATPTSVRTSTRAPASTSVAPTSTTSTAAASGTPSPNGCNGVAAWTAADAYNGGAKVTFSGHLWIAAWWTEDDSPGDGSGVWTDGADPRLALLSDDLFTGKRVLDVGCNEGWVTCEIAQSWGASHVLGVDIDEVLIRGAWRRRRVAWSLQAPEDIPTVSEGRPSKRARLESSAVPNYFPASFEHTYGPVSIPPYENTRKHIFPHNVSFRTADWVHEDVPEDQSGYDVVIAFSISKWIHLNGGDDAIAHFFRRVYDVLAVRGVFVLETQPWDTYAKARKMDKACVFLLRLSNAFVDAPGQTLQENAKSLKLRPSDFEGILKDIGFGSAQKLGTTGEGLVPSNEPVKPAHFDIERVIRPNILALHPYRCARDDYQSGILLDANENALGHSIPSSSVLPSTVPELDATLNLNLHRYPDPSHDEIKSRLASLASIPDSKHVFLGVGSDEVIDLLMRVCVAPGGKEKILITPPTYGMYAVTAQVNDVGLVKVPLELTGDAGEGGERGRFSVRVDEVKRSIDADPSIKLIFLCSPGNPTGTLIPLSTIREILDYENFKGIVIVDEAYIDFSRPGSSATSLVADYANLCVMQTLSKSYGLAAIRLGVAFAQPPLIQVLTNTKAPYNISTPTAHLAMAALTPPAVALMQSKIRNLLASRAALTLSLAASPFPELGVGKPIGLPDANFIVVPILNKLSRQPDNERAHMVYQTLAETMGVVVRFRGKELGCEGCLRITIGTEEETKTVLAKLEEVLGR

Secondary structure (DSSP, 8-state):
---S-------------------------PPP-------PPPP----S-EEEEEE-SS-PPPPTTTTBTBSEEEEEEEETTEE-HHHHHHHHS-HHHHHHHHHHHHHHT-EEEEEEE-TT--TTTTT--HHHHHHHHHHHHHHTT-SEEEEE---HHHHTT-SSHHHHHHHHHHHHHHHHS-TTTSEEEE--BGGGGPPTTSSTT-HHHHHHHHHTTT---EEEE-SSS-TTTT-SHHHHHT---SSSTT-SHHHHHHTT--TTTEEEEEESSTTSSSS----HHHHHHHHHHHHTTT---EEEEEEETTT-HHHHHHHHTTTS-------PPPPP----------------------------------------------PPPPPS---TTSEEP-TTS-B-TT-EEEETTEEEEESS-BSSPPTTSSSSSEEESS-TTTTTS-GGGTTT-EEEEET-TTTHHHHHHHHTS--SEEEEEES-HHHHHHHHHHHHHHHTTSPPPPPP--------S---S-------S--THHHHHH-PPPPPPP-TT-TTSTTTTEEEEES-TTTS--GGGGG-EEEEEE-S-HHHHHHHHHHHHHHHHHHHHHHHEEEEEEEEE----GGGGGGGGG--HHHHHHTTSS---S---TTHHHHHHHH----GGGHHHHHHHHT---------SSSSPPPP-S--SSTT--STTTS-HHHHT------STTT--SSEE-SS---TT-----TTSSS-SSS-HHHHHHTTTTTS---TT-HHHHHHHHHHTT-S-GGGEEEEEHHHHHHHHHHHHHS-TTTTSEEEE-SSS-THHHHHHHHTT-EEEE-PPP---TT-BSTTTSBT---HHHHHHHHHH-TTEEEEEEESSPTTT-PPPPHHHHHHHHT-TT--SEEEEE-TTGGGS-TT--GGGGTTT-TTEEEEEETTSTTS-GGG-EEEEEE-HHHHHHHHHHS-TT-S-HHHHHHHHHHTSHHHHHHHHHHHHHHHHHHHHHHHHHTSTTTTTTTBPPPBS-S-SSEEEEEBB-TTT-SB-HHHHHHHHHIIIIIHSEE-EE-TTSTT-TTEEEEE---HHHHHHHHHHHHHHHT-

Foldseek 3Di:
DDDDDDDDDDDDDDDDDDDDDDDDDDDDDDDDDDDDPDDDDFQCPDFFQAEEAEAAPQDDDDFLVLAQLHQEYEYDAQAPVGGDGRLVVLVPDDPVRLVVRVLRSVVSNHFYEYEYDPPVHQCQVVPPQLLVSLVVRLVSCVVSVGQEYEYAHDNVVVQVVLPLSVLVSLLNNLVNNCVSQPDRRHAYEYAAELLQLAAPPSRNSGGVLSNCVRCVVSHPAYQYAQAPPDAPAQQALCRQAPANDPVRGQSHLVSSVVSPRDLLRYAYEEELDCVLGVHNHYDLQRLLVSLQVSVVVVRTHYHYYPHPPSCTDVSSCSSCPPVNDNDPDDDDDDDDDDDDDDDDDDDDDDDDDDDDDDDDDDDDDDDDDDDDDDDDDDDDDDDDDDDDQDLAQAAADDQADKDAAQHWHAYPSFIWGQNGIDHNDHAPPPPVRIDRQADVVCVLDDLVQAAQWEEEEEQCFLVSNVLCSQRRSNHQAYEYEDQDPVSLVSVVQVLLLVVLRGDDDDDPDDDDDDDDDDDDDDDDDPPPSDDVVCCVVPNGDDDDDDDPVCCRHPPNRYDYDNDPLLPDDDPVLVVATLEYEYPPCLLVQCLQVNPVSSLSVLLSNVVRHDDNGYYHYDFDAPVVLVVLLPDDPVVVVVVPPPDDDDDDDPPRRNVRSVPHPDHSVCVQVSNVVSPDDHDDDSDDPDQADDDDPPDDPPPVDDVVVVDDSLVSNADDDDAQVNVPDFFARQARQFQQVAFLQDCVLDPDPSDDPVVVVVVLVQVDFDDLLLQVLLQLVCVVLVHDGSLQKDKFLACLRVLLLLCVLFADAPQQAAAEEEPPADCSNVSSCSVRNHHYHYDYAAQDQPVHFADCHGHREHPLVVVLVVLVVDVSHAEYEAEAVGVPQLAGYAPVSVVSNLVNVSHPHAYEYECQFQLLADPPSDCSVCQVPGQRYKYKYACRHLRSPVPQRIIMIGHDSVVSVSSSVVDDSRRRRSVSSVSSVSCSDPSSVVSSNVSSVQLNVLVVVLQVLCVDPPNVQLAWDHWGHDNSGQKTKIFRADNPPSHGDQVLLVQLQCCCVVPVSQHWHDDCVIRSRNRITIGGRHHNVSSVSCSVSSCVSSVD

pLDDT: mean 79.18, std 23.95, range [20.2, 98.88]

Radius of gyration: 39.23 Å; chains: 1; bounding box: 139×96×98 Å